Protein AF-A0A7C3G0Z9-F1 (afdb_monomer_lite)

Structure (mmCIF, N/CA/C/O backbone):
data_AF-A0A7C3G0Z9-F1
#
_entry.id   AF-A0A7C3G0Z9-F1
#
loop_
_atom_site.group_PDB
_atom_site.id
_atom_site.type_symbol
_atom_site.label_atom_id
_atom_site.label_alt_id
_atom_site.label_comp_id
_atom_site.label_asym_id
_atom_site.label_entity_id
_atom_site.label_seq_id
_atom_site.pdbx_PDB_ins_code
_atom_site.Cartn_x
_atom_site.Cartn_y
_atom_site.Cartn_z
_atom_site.occupancy
_atom_site.B_iso_or_equiv
_atom_site.auth_seq_id
_atom_site.auth_comp_id
_atom_site.auth_asym_id
_atom_site.auth_atom_id
_atom_site.pdbx_PDB_model_num
ATOM 1 N N . MET A 1 1 ? -13.192 7.414 -25.154 1.00 33.47 1 MET A N 1
ATOM 2 C CA . MET A 1 1 ? -12.491 8.312 -26.107 1.00 33.47 1 MET A CA 1
ATOM 3 C C . MET A 1 1 ? -12.217 9.725 -25.569 1.00 33.47 1 MET A C 1
ATOM 5 O O . MET A 1 1 ? -11.096 10.190 -25.735 1.00 33.47 1 MET A O 1
ATOM 9 N N . ALA A 1 2 ? -13.156 10.404 -24.891 1.00 30.52 2 ALA A N 1
ATOM 10 C CA . ALA A 1 2 ? -12.940 11.770 -24.368 1.00 30.52 2 ALA A CA 1
ATOM 11 C C . ALA A 1 2 ? -11.846 11.893 -23.276 1.00 30.52 2 ALA A C 1
ATOM 13 O O . ALA A 1 2 ? -11.191 12.928 -23.182 1.00 30.52 2 ALA A O 1
ATOM 14 N N . VAL A 1 3 ? -11.600 10.833 -22.493 1.00 36.56 3 VAL A N 1
ATOM 15 C CA . VAL A 1 3 ? -10.540 10.791 -21.460 1.00 36.56 3 VAL A CA 1
ATOM 16 C C . VAL A 1 3 ? -9.137 10.678 -22.079 1.00 36.56 3 VAL A C 1
ATOM 18 O O . VAL A 1 3 ? -8.230 11.382 -21.649 1.00 36.56 3 VAL A O 1
ATOM 21 N N . MET A 1 4 ? -8.967 9.894 -23.154 1.00 38.31 4 MET A N 1
ATOM 22 C CA . MET A 1 4 ? -7.660 9.700 -23.810 1.00 38.31 4 MET A CA 1
ATOM 23 C C . MET A 1 4 ? -7.137 10.973 -24.503 1.00 38.31 4 MET A C 1
ATOM 25 O O . MET A 1 4 ? -5.938 11.245 -24.465 1.00 38.31 4 MET A O 1
ATOM 29 N N . ARG A 1 5 ? -8.028 11.824 -25.045 1.00 36.94 5 ARG A N 1
ATOM 30 C CA . ARG A 1 5 ? -7.634 13.126 -25.625 1.00 36.94 5 ARG A CA 1
ATOM 31 C C . ARG A 1 5 ? -7.107 14.127 -24.586 1.00 36.94 5 ARG A C 1
ATOM 33 O O . ARG A 1 5 ? -6.336 15.006 -24.958 1.00 36.94 5 ARG A O 1
ATOM 40 N N . ARG A 1 6 ? -7.483 14.009 -23.301 1.00 40.88 6 ARG A N 1
ATOM 41 C CA . ARG A 1 6 ? -7.020 14.920 -22.232 1.00 40.88 6 ARG A CA 1
ATOM 42 C C . ARG A 1 6 ? -5.583 14.638 -21.760 1.00 40.88 6 ARG A C 1
ATOM 44 O O . ARG A 1 6 ? -4.964 15.547 -21.220 1.00 40.88 6 ARG A O 1
ATOM 51 N N . GLU A 1 7 ? -5.032 13.443 -22.002 1.00 51.94 7 GLU A N 1
ATOM 52 C CA . GLU A 1 7 ? -3.673 13.054 -21.561 1.00 51.94 7 GLU A CA 1
ATOM 53 C C . GLU A 1 7 ? -2.599 13.091 -22.670 1.00 51.94 7 GLU A C 1
ATOM 55 O O . GLU A 1 7 ? -1.442 12.762 -22.425 1.00 51.94 7 GLU A O 1
ATOM 60 N N . GLY A 1 8 ? -2.929 13.532 -23.889 1.00 57.69 8 GLY A N 1
ATOM 61 C CA . GLY A 1 8 ? -1.955 13.607 -24.991 1.00 57.69 8 GLY A CA 1
ATOM 62 C C . GLY A 1 8 ? -1.687 12.273 -25.704 1.00 57.69 8 GLY A C 1
ATOM 63 O O . GLY A 1 8 ? -0.659 12.142 -26.375 1.00 57.69 8 GLY A O 1
ATOM 64 N N . VAL A 1 9 ? -2.607 11.310 -25.575 1.00 62.59 9 VAL A N 1
ATOM 65 C CA . VAL A 1 9 ? -2.653 10.076 -26.373 1.00 62.59 9 VAL A CA 1
ATOM 66 C C . VAL A 1 9 ? -3.374 10.361 -27.691 1.00 62.59 9 VAL A C 1
ATOM 68 O O . VAL A 1 9 ? -4.482 10.901 -27.699 1.00 62.59 9 VAL A O 1
ATOM 71 N N . TYR A 1 10 ? -2.744 9.997 -28.806 1.00 65.88 10 TYR A N 1
ATOM 72 C CA . TYR A 1 10 ? -3.254 10.250 -30.153 1.00 65.88 10 TYR A CA 1
ATOM 73 C C . TYR A 1 10 ? -4.026 9.066 -30.734 1.00 65.88 10 TYR A C 1
ATOM 75 O O . TYR A 1 10 ? -5.034 9.282 -31.404 1.00 65.88 10 TYR A O 1
ATOM 83 N N . LYS A 1 11 ? -3.554 7.831 -30.508 1.00 83.75 11 LYS A N 1
ATOM 84 C CA . LYS A 1 11 ? -4.123 6.617 -31.120 1.00 83.75 11 LYS A CA 1
ATOM 85 C C . LYS A 1 11 ? -3.729 5.350 -30.355 1.00 83.75 11 LYS A C 1
ATOM 87 O O . LYS A 1 11 ? -2.569 5.234 -29.974 1.00 83.75 11 LYS A O 1
ATOM 92 N N . ASP A 1 12 ? -4.647 4.397 -30.187 1.00 89.06 12 ASP A N 1
ATOM 93 C CA . ASP A 1 12 ? -4.335 3.024 -29.750 1.00 89.06 12 ASP A CA 1
ATOM 94 C C . ASP A 1 12 ? -4.163 2.132 -30.990 1.00 89.06 12 ASP A C 1
ATOM 96 O O . ASP A 1 12 ? -5.085 1.956 -31.787 1.00 89.06 12 ASP A O 1
ATOM 100 N N . LEU A 1 13 ? -2.970 1.565 -31.180 1.00 90.19 13 LEU A N 1
ATOM 101 C CA . LEU A 1 13 ? -2.666 0.692 -32.316 1.00 90.19 13 LEU A CA 1
ATOM 102 C C . LEU A 1 13 ? -3.469 -0.613 -32.287 1.00 90.19 13 LEU A C 1
ATOM 104 O O . LEU A 1 13 ? -3.697 -1.214 -33.337 1.00 90.19 13 LEU A O 1
ATOM 108 N N . LEU A 1 14 ? -3.940 -1.044 -31.114 1.00 91.38 14 LEU A N 1
ATOM 109 C CA . LEU A 1 14 ? -4.750 -2.254 -30.971 1.00 91.38 14 LEU A CA 1
ATOM 110 C C . LEU A 1 14 ? -6.199 -2.075 -31.450 1.00 91.38 14 LEU A C 1
ATOM 112 O O . LEU A 1 14 ? -6.942 -3.056 -31.483 1.00 91.38 14 LEU A O 1
ATOM 116 N N . GLU A 1 15 ? -6.610 -0.870 -31.851 1.00 88.94 15 GLU A N 1
ATOM 117 C CA . GLU A 1 15 ? -7.882 -0.648 -32.553 1.00 88.94 15 GLU A CA 1
ATOM 118 C C . GLU A 1 15 ? -7.826 -1.135 -34.015 1.00 88.94 15 GLU A C 1
ATOM 120 O O . GLU A 1 15 ? -8.856 -1.457 -34.605 1.00 88.94 15 GLU A O 1
ATOM 125 N N . LEU A 1 16 ? -6.628 -1.268 -34.600 1.00 91.06 16 LEU A N 1
ATOM 126 C CA . LEU A 1 16 ? -6.448 -1.820 -35.943 1.00 91.06 16 LEU A CA 1
ATOM 127 C C . LEU A 1 16 ? -6.606 -3.348 -35.906 1.00 91.06 16 LEU A C 1
ATOM 129 O O . LEU A 1 16 ? -5.749 -4.064 -35.388 1.00 91.06 16 LEU A O 1
ATOM 133 N N . GLY A 1 17 ? -7.691 -3.874 -36.482 1.00 89.62 17 GLY A N 1
ATOM 134 C CA . GLY A 1 17 ? -8.054 -5.295 -36.368 1.00 89.62 17 GLY A CA 1
ATOM 135 C C . GLY A 1 17 ? -6.995 -6.291 -36.867 1.00 89.62 17 GLY A C 1
ATOM 136 O O . GLY A 1 17 ? -6.846 -7.370 -36.293 1.00 89.62 17 GLY A O 1
ATOM 137 N N . TRP A 1 18 ? -6.223 -5.955 -37.906 1.00 93.75 18 TRP A N 1
ATOM 138 C CA . TRP A 1 18 ? -5.106 -6.791 -38.373 1.00 93.75 18 TRP A CA 1
ATOM 139 C C . TRP A 1 18 ? -3.938 -6.792 -37.373 1.00 93.75 18 TRP A C 1
ATOM 141 O O . TRP A 1 18 ? -3.420 -7.853 -37.029 1.00 93.75 18 TRP A O 1
ATOM 151 N N . PHE A 1 19 ? -3.590 -5.623 -36.829 1.00 92.12 19 PHE A N 1
ATOM 152 C CA . PHE A 1 19 ? -2.490 -5.470 -35.881 1.00 92.12 19 PHE A CA 1
ATOM 153 C C . PHE A 1 19 ? -2.825 -6.104 -34.530 1.00 92.12 19 PHE A C 1
ATOM 155 O O . PHE A 1 19 ? -1.998 -6.794 -33.945 1.00 92.12 19 PHE A O 1
ATOM 162 N N . LYS A 1 20 ? -4.069 -5.964 -34.059 1.00 92.38 20 LYS A N 1
ATOM 163 C CA . LYS A 1 20 ? -4.558 -6.638 -32.850 1.00 92.38 20 LYS A CA 1
ATOM 164 C C . LYS A 1 20 ? -4.464 -8.160 -32.968 1.00 92.38 20 LYS A C 1
ATOM 166 O O . LYS A 1 20 ? -4.057 -8.816 -32.010 1.00 92.38 20 LYS A O 1
ATOM 171 N N . ARG A 1 21 ? -4.832 -8.723 -34.130 1.00 93.00 21 ARG A N 1
ATOM 172 C CA . ARG A 1 21 ? -4.700 -10.165 -34.408 1.00 93.00 21 ARG A CA 1
ATOM 173 C C . ARG A 1 21 ? -3.238 -10.602 -34.348 1.00 93.00 21 ARG A C 1
ATOM 175 O O . ARG A 1 21 ? -2.941 -11.578 -33.665 1.00 93.00 21 ARG A O 1
ATOM 182 N N . LEU A 1 22 ? -2.338 -9.837 -34.966 1.00 92.56 22 LEU A N 1
ATOM 183 C CA . LEU A 1 22 ? -0.899 -10.089 -34.918 1.00 92.56 22 LEU A CA 1
ATOM 184 C C . LEU A 1 22 ? -0.343 -10.001 -33.485 1.00 92.56 22 LEU A C 1
ATOM 186 O O . LEU A 1 22 ? 0.297 -10.936 -33.019 1.00 92.56 22 LEU A O 1
ATOM 190 N N . ALA A 1 23 ? -0.652 -8.935 -32.742 1.00 91.19 23 ALA A N 1
ATOM 191 C CA . ALA A 1 23 ? -0.193 -8.716 -31.366 1.00 91.19 23 ALA A CA 1
ATOM 192 C C . ALA A 1 23 ? -0.679 -9.795 -30.378 1.00 91.19 23 ALA A C 1
ATOM 194 O O . ALA A 1 23 ? 0.005 -10.100 -29.398 1.00 91.19 23 ALA A O 1
ATOM 195 N N . LYS A 1 24 ? -1.859 -10.380 -30.626 1.00 90.75 24 LYS A N 1
ATOM 196 C CA . LYS A 1 24 ? -2.415 -11.486 -29.830 1.00 90.75 24 LYS A CA 1
ATOM 197 C C . LYS A 1 24 ? -1.929 -12.865 -30.272 1.00 90.75 24 LYS A C 1
ATOM 199 O O . LYS A 1 24 ? -2.145 -13.834 -29.541 1.00 90.75 24 LYS A O 1
ATOM 204 N N . TRP A 1 25 ? -1.283 -12.979 -31.430 1.00 91.12 25 TRP A N 1
ATOM 205 C CA . TRP A 1 25 ? -0.757 -14.252 -31.899 1.00 91.12 25 TRP A CA 1
ATOM 206 C C . TRP A 1 25 ? 0.378 -14.724 -30.983 1.00 91.12 25 TRP A C 1
ATOM 208 O O . TRP A 1 25 ? 1.368 -14.024 -30.763 1.00 91.12 25 TRP A O 1
ATOM 218 N N . ARG A 1 26 ? 0.234 -15.933 -30.426 1.00 84.69 26 ARG A N 1
ATOM 219 C CA . ARG A 1 26 ? 1.215 -16.513 -29.491 1.00 84.69 26 ARG A CA 1
ATOM 220 C C . ARG A 1 26 ? 2.595 -16.669 -30.121 1.00 84.69 26 ARG A C 1
ATOM 222 O O . ARG A 1 26 ? 3.593 -16.398 -29.459 1.00 84.69 26 ARG A O 1
ATOM 229 N N . GLY A 1 27 ? 2.626 -17.046 -31.398 1.00 87.38 27 GLY A N 1
ATOM 230 C CA . GLY A 1 27 ? 3.857 -17.234 -32.154 1.00 87.38 27 GLY A CA 1
ATOM 231 C C . GLY A 1 27 ? 4.624 -15.943 -32.425 1.00 87.38 27 GLY A C 1
ATOM 232 O O . GLY A 1 27 ? 5.803 -16.037 -32.719 1.00 87.38 27 GLY A O 1
ATOM 233 N N . LEU A 1 28 ? 4.030 -14.749 -32.257 1.00 89.62 28 LEU A N 1
ATOM 234 C CA . LEU A 1 28 ? 4.650 -13.488 -32.688 1.00 89.62 28 LEU A CA 1
ATOM 235 C C . LEU A 1 28 ? 6.059 -13.301 -32.121 1.00 89.62 28 LEU A C 1
ATOM 237 O O . LEU A 1 28 ? 7.006 -13.076 -32.865 1.00 89.62 28 LEU A O 1
ATOM 241 N N . GLN A 1 29 ? 6.192 -13.401 -30.797 1.00 88.75 29 GLN A N 1
ATOM 242 C CA . GLN A 1 29 ? 7.486 -13.206 -30.149 1.00 88.75 29 GLN A CA 1
ATOM 243 C C . GLN A 1 29 ? 8.467 -14.320 -30.520 1.00 88.75 29 GLN A C 1
ATOM 245 O O . GLN A 1 29 ? 9.613 -14.027 -30.832 1.00 88.75 29 GLN A O 1
ATOM 250 N N . PHE A 1 30 ? 8.007 -15.572 -30.530 1.00 89.25 30 PHE A N 1
ATOM 251 C CA . PHE A 1 30 ? 8.832 -16.714 -30.910 1.00 89.25 30 PHE A CA 1
ATOM 252 C C . PHE A 1 30 ? 9.371 -16.571 -32.337 1.00 89.25 30 PHE A C 1
ATOM 254 O O . PHE A 1 30 ? 10.570 -16.682 -32.539 1.00 89.25 30 PHE A O 1
ATOM 261 N N . THR A 1 31 ? 8.518 -16.256 -33.313 1.00 90.88 31 THR A N 1
ATOM 262 C CA . THR A 1 31 ? 8.907 -16.085 -34.718 1.00 90.88 31 THR A CA 1
ATOM 263 C C . THR A 1 31 ? 9.931 -14.970 -34.880 1.00 90.88 31 THR A C 1
ATOM 265 O O . THR A 1 31 ? 10.952 -15.179 -35.526 1.00 90.88 31 THR A O 1
ATOM 268 N N . LEU A 1 32 ? 9.710 -13.816 -34.244 1.00 91.25 32 LEU A N 1
ATOM 269 C CA . LEU A 1 32 ? 10.678 -12.719 -34.273 1.00 91.25 32 LEU A CA 1
ATOM 270 C C . LEU A 1 32 ? 12.015 -13.120 -33.630 1.00 91.25 32 LEU A C 1
ATOM 272 O O . LEU A 1 32 ? 13.072 -12.819 -34.173 1.00 91.25 32 LEU A O 1
ATOM 276 N N . GLN A 1 33 ? 11.980 -13.836 -32.506 1.00 91.75 33 GLN A N 1
ATOM 277 C CA . GLN A 1 33 ? 13.180 -14.311 -31.818 1.00 91.75 33 GLN A CA 1
ATOM 278 C C . GLN A 1 33 ? 13.929 -15.402 -32.590 1.00 91.75 33 GLN A C 1
ATOM 280 O O . GLN A 1 33 ? 15.152 -15.408 -32.560 1.00 91.75 33 GLN A O 1
ATOM 285 N N . VAL A 1 34 ? 13.235 -16.303 -33.292 1.00 92.38 34 VAL A N 1
ATOM 286 C CA . VAL A 1 34 ? 13.860 -17.314 -34.163 1.00 92.38 34 VAL A CA 1
ATOM 287 C C . VAL A 1 34 ? 14.566 -16.648 -35.333 1.00 92.38 34 VAL A C 1
ATOM 289 O O . VAL A 1 34 ? 15.699 -17.010 -35.623 1.00 92.38 34 VAL A O 1
ATOM 292 N N . ILE A 1 35 ? 13.943 -15.646 -35.961 1.00 92.38 35 ILE A N 1
ATOM 293 C CA . ILE A 1 35 ? 14.597 -14.849 -37.008 1.00 92.38 35 ILE A CA 1
ATOM 294 C C . ILE A 1 35 ? 15.851 -14.175 -36.436 1.00 92.38 35 ILE A C 1
ATOM 296 O O . ILE A 1 35 ? 16.926 -14.281 -37.019 1.00 92.38 35 ILE A O 1
ATOM 300 N N . GLY A 1 36 ? 15.736 -13.553 -35.258 1.00 91.38 36 GLY A N 1
ATOM 301 C CA . GLY A 1 36 ? 16.873 -12.947 -34.565 1.00 91.38 36 GLY A CA 1
ATOM 302 C C . GLY A 1 36 ? 17.979 -13.948 -34.210 1.00 91.38 36 GLY A C 1
ATOM 303 O O . GLY A 1 36 ? 19.152 -13.615 -34.319 1.00 91.38 36 GLY A O 1
ATOM 304 N N . LEU A 1 37 ? 17.631 -15.174 -33.812 1.00 92.12 37 LEU A N 1
ATOM 305 C CA . LEU A 1 37 ? 18.580 -16.244 -33.492 1.00 92.12 37 LEU A CA 1
ATOM 306 C C . LEU A 1 37 ? 19.255 -16.832 -34.727 1.00 92.12 37 LEU A C 1
ATOM 308 O O . LEU A 1 37 ? 20.447 -17.109 -34.674 1.00 92.12 37 LEU A O 1
ATOM 312 N N . ALA A 1 38 ? 18.521 -17.015 -35.824 1.00 92.50 38 ALA A N 1
ATOM 313 C CA . ALA A 1 38 ? 19.098 -17.441 -37.095 1.00 92.50 38 ALA A CA 1
ATOM 314 C C . ALA A 1 38 ? 20.114 -16.403 -37.575 1.00 92.50 38 ALA A C 1
ATOM 316 O O . ALA A 1 38 ? 21.248 -16.744 -37.899 1.00 92.50 38 ALA A O 1
ATOM 317 N N . PHE A 1 39 ? 19.736 -15.125 -37.507 1.00 90.75 39 PHE A N 1
ATOM 318 C CA . PHE A 1 39 ? 20.624 -14.019 -37.825 1.00 90.75 39 PHE A CA 1
ATOM 319 C C . PHE A 1 39 ? 21.845 -13.962 -36.887 1.00 90.75 39 PHE A C 1
ATOM 321 O O . PHE A 1 39 ? 22.976 -13.801 -37.336 1.00 90.75 39 PHE A O 1
ATOM 328 N N . PHE A 1 40 ? 21.643 -14.180 -35.585 1.00 92.38 40 PHE A N 1
ATOM 329 C CA . PHE A 1 40 ? 22.735 -14.311 -34.619 1.00 92.38 40 PHE A CA 1
ATOM 330 C C . PHE A 1 40 ? 23.670 -15.480 -34.963 1.00 92.38 40 PHE A C 1
ATOM 332 O O . PHE A 1 40 ? 24.881 -15.321 -34.901 1.00 92.38 40 PHE A O 1
ATOM 339 N N . GLY A 1 41 ? 23.134 -16.626 -35.390 1.00 93.69 41 GLY A N 1
ATOM 340 C CA . GLY A 1 41 ? 23.924 -17.763 -35.864 1.00 93.69 41 GLY A CA 1
ATOM 341 C C . GLY A 1 41 ? 24.783 -17.425 -37.083 1.00 93.69 41 GLY A C 1
ATOM 342 O O . GLY A 1 41 ? 25.943 -17.825 -37.124 1.00 93.69 41 GLY A O 1
ATOM 343 N N . VAL A 1 42 ? 24.256 -16.633 -38.025 1.00 91.88 42 VAL A N 1
ATOM 344 C CA . VAL A 1 42 ? 25.026 -16.121 -39.173 1.00 91.88 42 VAL A CA 1
ATOM 345 C C . VAL A 1 42 ? 26.172 -15.224 -38.708 1.00 91.88 42 VAL A C 1
ATOM 347 O O . VAL A 1 42 ? 27.287 -15.412 -39.179 1.00 91.88 42 VAL A O 1
ATOM 350 N N . ILE A 1 43 ? 25.944 -14.319 -37.747 1.00 91.56 43 ILE A N 1
ATOM 351 C CA . ILE A 1 43 ? 27.016 -13.484 -37.169 1.00 91.56 43 ILE A CA 1
ATOM 352 C C . ILE A 1 43 ? 28.112 -14.354 -36.542 1.00 91.56 43 ILE A C 1
ATOM 354 O O . ILE A 1 43 ? 29.292 -14.113 -36.780 1.00 91.56 43 ILE A O 1
ATOM 358 N N . ILE A 1 44 ? 27.736 -15.362 -35.748 1.00 94.44 44 ILE A N 1
ATOM 359 C CA . ILE A 1 44 ? 28.699 -16.250 -35.081 1.00 94.44 44 ILE A CA 1
ATOM 360 C C . ILE A 1 44 ? 29.503 -17.049 -36.107 1.00 94.44 44 ILE A C 1
ATOM 362 O O . ILE A 1 44 ? 30.721 -17.144 -35.994 1.00 94.44 44 ILE A O 1
ATOM 366 N N . TYR A 1 45 ? 28.832 -17.602 -37.117 1.00 94.69 45 TYR A N 1
ATOM 367 C CA . TYR A 1 45 ? 29.496 -18.355 -38.172 1.00 94.69 45 TYR A CA 1
ATOM 368 C C . TYR A 1 45 ? 30.440 -17.463 -38.985 1.00 94.69 45 TYR A C 1
ATOM 370 O O . TYR A 1 45 ? 31.606 -17.808 -39.150 1.00 94.69 45 TYR A O 1
ATOM 378 N N . ALA A 1 46 ? 29.972 -16.293 -39.425 1.00 92.38 46 ALA A N 1
ATOM 379 C CA . ALA A 1 46 ? 30.790 -15.337 -40.161 1.00 92.38 46 ALA A CA 1
ATOM 380 C C . ALA A 1 46 ? 31.996 -14.870 -39.338 1.00 92.38 46 ALA A C 1
ATOM 382 O O . ALA A 1 46 ? 33.095 -14.792 -39.869 1.00 92.38 46 ALA A O 1
ATOM 383 N N . GLY A 1 47 ? 31.835 -14.613 -38.039 1.00 91.62 47 GLY A N 1
ATOM 384 C CA . GLY A 1 47 ? 32.944 -14.164 -37.199 1.00 91.62 47 GLY A CA 1
ATOM 385 C C . GLY A 1 47 ? 34.001 -15.232 -36.894 1.00 91.62 47 GLY A C 1
ATOM 386 O O . GLY A 1 47 ? 35.142 -14.873 -36.626 1.00 91.62 47 GLY A O 1
ATOM 387 N N . LEU A 1 48 ? 33.649 -16.525 -36.939 1.00 92.56 48 LEU A N 1
ATOM 388 C CA . LEU A 1 48 ? 34.587 -17.636 -36.704 1.00 92.56 48 LEU A CA 1
ATOM 389 C C . LEU A 1 48 ? 35.216 -18.192 -37.984 1.00 92.56 48 LEU A C 1
ATOM 391 O O . LEU A 1 48 ? 36.354 -18.652 -37.948 1.00 92.56 48 LEU A O 1
ATOM 395 N N . PHE A 1 49 ? 34.460 -18.209 -39.081 1.00 91.69 49 PHE A N 1
ATOM 396 C CA . PHE A 1 49 ? 34.835 -18.907 -40.316 1.00 91.69 49 PHE A CA 1
ATOM 397 C C . PHE A 1 49 ? 34.903 -17.997 -41.546 1.00 91.69 49 PHE A C 1
ATOM 399 O O . PHE A 1 49 ? 35.337 -18.456 -42.599 1.00 91.69 49 PHE A O 1
ATOM 406 N N . GLY A 1 50 ? 34.449 -16.747 -41.437 1.00 89.00 50 GLY A N 1
ATOM 407 C CA . GLY A 1 50 ? 34.533 -15.762 -42.511 1.00 89.00 50 GLY A CA 1
ATOM 408 C C . GLY A 1 50 ? 35.857 -14.996 -42.519 1.00 89.00 50 GLY A C 1
ATOM 409 O O . GLY A 1 50 ? 36.807 -15.345 -41.818 1.00 89.00 50 GLY A O 1
ATOM 410 N N . THR A 1 51 ? 35.914 -13.917 -43.303 1.00 88.56 51 THR A N 1
ATOM 411 C CA . THR A 1 51 ? 37.099 -13.043 -43.384 1.00 88.56 51 THR A CA 1
ATOM 412 C C . THR A 1 51 ? 37.501 -12.488 -42.006 1.00 88.56 51 THR A C 1
ATOM 414 O O . THR A 1 51 ? 36.631 -12.054 -41.244 1.00 88.56 51 THR A O 1
ATOM 417 N N . PRO A 1 52 ? 38.804 -12.467 -41.660 1.00 87.38 52 PRO A N 1
ATOM 418 C CA . PRO A 1 52 ? 39.284 -11.918 -40.391 1.00 87.38 52 PRO A CA 1
ATOM 419 C C . PRO A 1 52 ? 39.233 -10.383 -40.343 1.00 87.38 52 PRO A C 1
ATOM 421 O O . PRO A 1 52 ? 39.446 -9.795 -39.283 1.00 87.38 52 PRO A O 1
ATOM 424 N N . VAL A 1 53 ? 38.961 -9.722 -41.472 1.00 86.25 53 VAL A N 1
ATOM 425 C CA . VAL A 1 53 ? 38.899 -8.263 -41.574 1.00 86.25 53 VAL A CA 1
ATOM 426 C C . VAL A 1 53 ? 37.502 -7.786 -41.178 1.00 86.25 53 VAL A C 1
ATOM 428 O O . VAL A 1 53 ? 36.524 -8.065 -41.867 1.00 86.25 53 VAL A O 1
ATOM 431 N N . GLY A 1 54 ? 37.389 -7.038 -40.076 1.00 82.50 54 GLY A N 1
ATOM 432 C CA . GLY A 1 54 ? 36.095 -6.587 -39.544 1.00 82.50 54 GLY A CA 1
ATOM 433 C C . GLY A 1 54 ? 35.217 -5.810 -40.534 1.00 82.50 54 GLY A C 1
ATOM 434 O O . GLY A 1 54 ? 34.001 -5.983 -40.520 1.00 82.50 54 GLY A O 1
ATOM 435 N N . GLY A 1 55 ? 35.818 -5.001 -41.414 1.00 83.31 55 GLY A N 1
ATOM 436 C CA . GLY A 1 55 ? 35.095 -4.233 -42.435 1.00 83.31 55 GLY A CA 1
ATOM 437 C C . GLY A 1 55 ? 34.455 -5.097 -43.526 1.00 83.31 55 GLY A C 1
ATOM 438 O O . GLY A 1 55 ? 33.379 -4.764 -44.007 1.00 83.31 55 GLY A O 1
ATOM 439 N N . GLU A 1 56 ? 35.061 -6.233 -43.860 1.00 85.19 56 GLU A N 1
ATOM 440 C CA . GLU A 1 56 ? 34.581 -7.172 -44.888 1.00 85.19 56 GLU A CA 1
ATOM 441 C C . GLU A 1 56 ? 33.730 -8.303 -44.282 1.00 85.19 56 GLU A C 1
ATOM 443 O O . GLU A 1 56 ? 33.045 -9.048 -44.979 1.00 85.19 56 GLU A O 1
ATOM 448 N N . ASN A 1 57 ? 33.758 -8.452 -42.956 1.00 89.94 57 ASN A N 1
ATOM 449 C CA . ASN A 1 57 ? 33.039 -9.504 -42.260 1.00 89.94 57 ASN A CA 1
ATOM 450 C C . ASN A 1 57 ? 31.598 -9.083 -41.966 1.00 89.94 57 ASN A C 1
ATOM 452 O O . ASN A 1 57 ? 31.350 -8.255 -41.088 1.00 89.94 57 ASN A O 1
ATOM 456 N N . VAL A 1 58 ? 30.623 -9.732 -42.610 1.00 90.25 58 VAL A N 1
ATOM 457 C CA . VAL A 1 58 ? 29.196 -9.417 -42.421 1.00 90.25 58 VAL A CA 1
ATOM 458 C C . VAL A 1 58 ? 28.754 -9.461 -40.948 1.00 90.25 58 VAL A C 1
ATOM 460 O O . VAL A 1 58 ? 27.879 -8.692 -40.548 1.00 90.25 58 VAL A O 1
ATOM 463 N N . GLY A 1 59 ? 29.366 -10.317 -40.121 1.00 90.12 59 GLY A N 1
ATOM 464 C CA . GLY A 1 59 ? 29.075 -10.429 -38.694 1.00 90.12 59 GLY A CA 1
ATOM 465 C C . GLY A 1 59 ? 29.498 -9.187 -37.908 1.00 90.12 59 GLY A C 1
ATOM 466 O O . GLY A 1 59 ? 28.696 -8.643 -37.140 1.00 90.12 59 GLY A O 1
ATOM 467 N N . SER A 1 60 ? 30.722 -8.706 -38.133 1.00 89.81 60 SER A N 1
ATOM 468 C CA . SER A 1 60 ? 31.238 -7.475 -37.519 1.00 89.81 60 SER A CA 1
ATOM 469 C C . SER A 1 60 ? 30.542 -6.230 -38.059 1.00 89.81 60 SER A C 1
ATOM 471 O O . SER A 1 60 ? 30.011 -5.450 -37.266 1.00 89.81 60 SER A O 1
ATOM 473 N N . THR A 1 61 ? 30.463 -6.078 -39.387 1.00 89.81 61 THR A N 1
ATOM 474 C CA . THR A 1 61 ? 29.794 -4.951 -40.057 1.00 89.81 61 THR A CA 1
ATOM 475 C C . THR A 1 61 ? 28.350 -4.828 -39.585 1.00 89.81 61 THR A C 1
ATOM 477 O O . THR A 1 61 ? 27.911 -3.751 -39.184 1.00 89.81 61 THR A O 1
ATOM 480 N N . PHE A 1 62 ? 27.594 -5.931 -39.550 1.00 90.44 62 PHE A N 1
ATOM 481 C CA . PHE A 1 62 ? 26.223 -5.861 -39.068 1.00 90.44 62 PHE A CA 1
ATOM 482 C C . PHE A 1 62 ? 26.161 -5.516 -37.582 1.00 90.44 62 PHE A C 1
ATOM 484 O O . PHE A 1 62 ? 25.349 -4.680 -37.202 1.00 90.44 62 PHE A O 1
ATOM 491 N N . THR A 1 63 ? 26.979 -6.135 -36.728 1.00 90.12 63 THR A N 1
ATOM 492 C CA . THR A 1 63 ? 26.911 -5.910 -35.275 1.00 90.12 63 THR A CA 1
ATOM 493 C C . THR A 1 63 ? 27.220 -4.456 -34.917 1.00 90.12 63 THR A C 1
ATOM 495 O O . THR A 1 63 ? 26.454 -3.832 -34.181 1.00 90.12 63 THR A O 1
ATOM 498 N N . TRP A 1 64 ? 28.295 -3.897 -35.468 1.00 88.94 64 TRP A N 1
ATOM 499 C CA . TRP A 1 64 ? 28.828 -2.604 -35.038 1.00 88.94 64 TRP A CA 1
ATOM 500 C C . TRP A 1 64 ? 28.401 -1.424 -35.918 1.00 88.94 64 TRP A C 1
ATOM 502 O O . TRP A 1 64 ? 28.193 -0.338 -35.388 1.00 88.94 64 TRP A O 1
ATOM 512 N N . LEU A 1 65 ? 28.172 -1.619 -37.223 1.00 87.94 65 LEU A N 1
ATOM 513 C CA . LEU A 1 65 ? 27.802 -0.521 -38.134 1.00 87.94 65 LEU A CA 1
ATOM 514 C C . LEU A 1 65 ? 26.297 -0.426 -38.393 1.00 87.94 65 LEU A C 1
ATOM 516 O O . LEU A 1 65 ? 25.774 0.669 -38.592 1.00 87.94 65 LEU A O 1
ATOM 520 N N . ILE A 1 66 ? 25.572 -1.548 -38.355 1.00 89.56 66 ILE A N 1
ATOM 521 C CA . ILE A 1 66 ? 24.126 -1.575 -38.638 1.00 89.56 66 ILE A CA 1
ATOM 522 C C . ILE A 1 66 ? 23.305 -1.697 -37.353 1.00 89.56 66 ILE A C 1
ATOM 524 O O . ILE A 1 66 ? 22.431 -0.883 -37.067 1.00 89.56 66 ILE A O 1
ATOM 528 N N . TRP A 1 67 ? 23.552 -2.725 -36.552 1.00 89.06 67 TRP A N 1
ATOM 529 C CA . TRP A 1 67 ? 22.753 -3.032 -35.375 1.00 89.06 67 TRP A CA 1
ATOM 530 C C . TRP A 1 67 ? 22.979 -2.013 -34.262 1.00 89.06 67 TRP A C 1
ATOM 532 O O . TRP A 1 67 ? 22.013 -1.409 -33.791 1.00 89.06 67 TRP A O 1
ATOM 542 N N . TRP A 1 68 ? 24.236 -1.780 -33.873 1.00 87.62 68 TRP A N 1
ATOM 543 C CA . TRP A 1 68 ? 24.590 -0.811 -32.834 1.00 87.62 68 TRP A CA 1
ATOM 544 C C . TRP A 1 68 ? 24.058 0.599 -33.133 1.00 87.62 68 TRP A C 1
ATOM 546 O O . TRP A 1 68 ? 23.525 1.260 -32.241 1.00 87.62 68 TRP A O 1
ATOM 556 N N . THR A 1 69 ? 24.091 1.018 -34.400 1.00 86.75 69 THR A N 1
ATOM 557 C CA . THR A 1 69 ? 23.625 2.339 -34.852 1.00 86.75 69 THR A CA 1
ATOM 558 C C . THR A 1 69 ? 22.094 2.434 -34.954 1.00 86.75 69 THR A C 1
ATOM 560 O O . THR A 1 69 ? 21.508 3.474 -34.636 1.00 86.75 69 THR A O 1
ATOM 563 N N . LEU A 1 70 ? 21.402 1.349 -35.327 1.00 87.00 70 LEU A N 1
ATOM 564 C CA . LEU A 1 70 ? 19.934 1.296 -35.379 1.00 87.00 70 LEU A CA 1
ATOM 565 C C . LEU A 1 70 ? 19.290 1.140 -33.997 1.00 87.00 70 LEU A C 1
ATOM 567 O O . LEU A 1 70 ? 18.125 1.506 -33.808 1.00 87.00 70 LEU A O 1
ATOM 571 N N . ILE A 1 71 ? 20.015 0.622 -33.006 1.00 84.50 71 ILE A N 1
ATOM 572 C CA . ILE A 1 71 ? 19.522 0.453 -31.637 1.00 84.50 71 ILE A CA 1
ATOM 573 C C . ILE A 1 71 ? 18.986 1.787 -31.058 1.00 84.50 71 ILE A C 1
ATOM 575 O O . ILE A 1 71 ? 17.808 1.822 -30.691 1.00 84.50 71 ILE A O 1
ATOM 579 N N . PRO A 1 72 ? 19.732 2.912 -31.024 1.00 82.94 72 PRO A N 1
ATOM 580 C CA . PRO A 1 72 ? 19.195 4.204 -30.587 1.00 82.94 72 PRO A CA 1
ATOM 581 C C . PRO A 1 72 ? 17.974 4.669 -31.392 1.00 82.94 72 PRO A C 1
ATOM 583 O O . PRO A 1 72 ? 16.990 5.103 -30.797 1.00 82.94 72 PRO A O 1
ATOM 586 N N . VAL A 1 73 ? 17.985 4.525 -32.722 1.00 83.81 73 VAL A N 1
ATOM 587 C CA . VAL A 1 73 ? 16.873 4.942 -33.602 1.00 83.81 73 VAL A CA 1
ATOM 588 C C . VAL A 1 73 ? 15.592 4.175 -33.270 1.00 83.81 73 VAL A C 1
ATOM 590 O O . VAL A 1 73 ? 14.530 4.763 -33.044 1.00 83.81 73 VAL A O 1
ATOM 593 N N . THR A 1 74 ? 15.692 2.849 -33.173 1.00 82.81 74 THR A N 1
ATOM 594 C CA . THR A 1 74 ? 14.555 1.984 -32.842 1.00 82.81 74 THR A CA 1
ATOM 595 C C . THR A 1 74 ? 14.011 2.276 -31.447 1.00 82.81 74 THR A C 1
ATOM 597 O O . THR A 1 74 ? 12.798 2.195 -31.245 1.00 82.81 74 THR A O 1
ATOM 600 N N . MET A 1 75 ? 14.856 2.697 -30.499 1.00 84.31 75 MET A N 1
ATOM 601 C CA . MET A 1 75 ? 14.394 3.086 -29.169 1.00 84.31 75 MET A CA 1
ATOM 602 C C . MET A 1 75 ? 13.530 4.340 -29.157 1.00 84.31 75 MET A C 1
ATOM 604 O O . MET A 1 75 ? 12.573 4.422 -28.383 1.00 84.31 75 MET A O 1
ATOM 608 N N . LEU A 1 76 ? 13.853 5.316 -30.003 1.00 80.75 76 LEU A N 1
ATOM 609 C CA . LEU A 1 76 ? 13.106 6.570 -30.083 1.00 80.75 76 LEU A CA 1
ATOM 610 C C . LEU A 1 76 ? 11.737 6.379 -30.704 1.00 80.75 76 LEU A C 1
ATOM 612 O O . LEU A 1 76 ? 10.803 7.074 -30.323 1.00 80.75 76 LEU A O 1
ATOM 616 N N . VAL A 1 77 ? 11.610 5.435 -31.633 1.00 82.62 77 VAL A N 1
ATOM 617 C CA . VAL A 1 77 ? 10.353 5.179 -32.339 1.00 82.62 77 VAL A CA 1
ATOM 618 C C . VAL A 1 77 ? 9.509 4.149 -31.594 1.00 82.62 77 VAL A C 1
ATOM 620 O O . VAL A 1 77 ? 8.326 4.373 -31.345 1.00 82.62 77 VAL A O 1
ATOM 623 N N . ALA A 1 78 ? 10.117 3.034 -31.193 1.00 82.06 78 ALA A N 1
ATOM 624 C CA . ALA A 1 78 ? 9.432 1.849 -30.689 1.00 82.06 78 ALA A CA 1
ATOM 625 C C . ALA A 1 78 ? 9.756 1.529 -29.219 1.00 82.06 78 ALA A C 1
ATOM 627 O O . ALA A 1 78 ? 9.542 0.400 -28.784 1.00 82.06 78 ALA A O 1
ATOM 628 N N . ALA A 1 79 ? 10.259 2.490 -28.435 1.00 84.75 79 ALA A N 1
ATOM 629 C CA . ALA A 1 79 ? 10.619 2.305 -27.024 1.00 84.75 79 ALA A CA 1
ATOM 630 C C . ALA A 1 79 ? 11.557 1.096 -26.823 1.00 84.75 79 ALA A C 1
ATOM 632 O O . ALA A 1 79 ? 12.603 1.005 -27.445 1.00 84.75 79 ALA A O 1
ATOM 633 N N . ARG A 1 80 ? 11.226 0.118 -25.975 1.00 86.31 80 ARG A N 1
ATOM 634 C CA . ARG A 1 80 ? 12.073 -1.080 -25.794 1.00 86.31 80 ARG A CA 1
ATOM 635 C C . ARG A 1 80 ? 11.765 -2.193 -26.809 1.00 86.31 80 ARG A C 1
ATOM 637 O O . ARG A 1 80 ? 11.916 -3.365 -26.481 1.00 86.31 80 ARG A O 1
ATOM 644 N N . GLY A 1 81 ? 11.306 -1.844 -28.014 1.00 83.06 81 GLY A N 1
ATOM 645 C CA . GLY A 1 81 ? 10.817 -2.786 -29.029 1.00 83.06 81 GLY A CA 1
ATOM 646 C C . GLY A 1 81 ? 11.850 -3.837 -29.435 1.00 83.06 81 GLY A C 1
ATOM 647 O O . GLY A 1 81 ? 11.497 -4.996 -29.619 1.00 83.06 81 GLY A O 1
ATOM 648 N N . TRP A 1 82 ? 13.139 -3.481 -29.441 1.00 85.25 82 TRP A N 1
ATOM 649 C CA . TRP A 1 82 ? 14.238 -4.430 -29.657 1.00 85.25 82 TRP A CA 1
ATOM 650 C C . TRP A 1 82 ? 14.200 -5.631 -28.695 1.00 85.25 82 TRP A C 1
ATOM 652 O O . TRP A 1 82 ? 14.491 -6.764 -29.074 1.00 85.25 82 TRP A O 1
ATOM 662 N N . CYS A 1 83 ? 13.769 -5.424 -27.447 1.00 87.50 83 CYS A N 1
ATOM 663 C CA . CYS A 1 83 ? 13.679 -6.494 -26.455 1.00 87.50 83 CYS A CA 1
ATOM 664 C C . CYS A 1 83 ? 12.639 -7.579 -26.811 1.00 87.50 83 CYS A C 1
ATOM 666 O O . CYS A 1 83 ? 12.652 -8.650 -26.196 1.00 87.50 83 CYS A O 1
ATOM 668 N N . LEU A 1 84 ? 11.757 -7.323 -27.787 1.00 87.31 84 LEU A N 1
ATOM 669 C CA . LEU A 1 84 ? 10.844 -8.314 -28.360 1.00 87.31 84 LEU A CA 1
ATOM 670 C C . LEU A 1 84 ? 11.578 -9.315 -29.269 1.00 87.31 84 LEU A C 1
ATOM 672 O O . LEU A 1 84 ? 11.203 -10.483 -29.273 1.00 87.31 84 LEU A O 1
ATOM 676 N N . VAL A 1 85 ? 12.617 -8.865 -29.982 1.00 88.94 85 VAL A N 1
ATOM 677 C CA . VAL A 1 85 ? 13.372 -9.623 -31.007 1.00 88.94 85 VAL A CA 1
ATOM 678 C C . VAL A 1 85 ? 14.721 -10.137 -30.477 1.00 88.94 85 VAL A C 1
ATOM 680 O O . VAL A 1 85 ? 15.364 -10.966 -31.106 1.00 88.94 85 VAL A O 1
ATOM 683 N N . CYS A 1 86 ? 15.150 -9.673 -29.298 1.00 88.75 86 CYS A N 1
ATOM 684 C CA . CYS A 1 86 ? 16.461 -9.970 -28.720 1.00 88.75 86 CYS A CA 1
ATOM 685 C C . CYS A 1 86 ? 16.810 -11.481 -28.725 1.00 88.75 86 CYS A C 1
ATOM 687 O O . CYS A 1 86 ? 16.112 -12.261 -28.060 1.00 88.75 86 CYS A O 1
ATOM 689 N N . PRO A 1 87 ? 17.917 -11.880 -29.389 1.00 87.75 87 PRO A N 1
ATOM 690 C CA . PRO A 1 87 ? 18.307 -13.284 -29.517 1.00 87.75 87 PRO A CA 1
ATOM 691 C C . PRO A 1 87 ? 18.871 -13.868 -28.217 1.00 87.75 87 PRO A C 1
ATOM 693 O O . PRO A 1 87 ? 18.768 -15.065 -27.993 1.00 87.75 87 PRO A O 1
ATOM 696 N N . TRP A 1 88 ? 19.409 -13.049 -27.308 1.00 86.56 88 TRP A N 1
ATOM 697 C CA . TRP A 1 88 ? 20.034 -13.550 -26.075 1.00 86.56 88 TRP A CA 1
ATOM 698 C C . TRP A 1 88 ? 19.037 -14.084 -25.048 1.00 86.56 88 TRP A C 1
ATOM 700 O O . TRP A 1 88 ? 19.322 -15.020 -24.309 1.00 86.56 88 TRP A O 1
ATOM 710 N N . ILE A 1 89 ? 17.848 -13.487 -24.993 1.00 81.69 89 ILE A N 1
ATOM 711 C CA . ILE A 1 89 ? 16.832 -13.862 -24.005 1.00 81.69 89 ILE A CA 1
ATOM 712 C C . ILE A 1 89 ? 16.074 -15.107 -24.449 1.00 81.69 89 ILE A C 1
ATOM 714 O O . ILE A 1 89 ? 15.607 -15.858 -23.600 1.00 81.69 89 ILE A O 1
ATOM 718 N N . ALA A 1 90 ? 15.922 -15.314 -25.757 1.00 83.62 90 ALA A N 1
ATOM 719 C CA . ALA A 1 90 ? 15.023 -16.332 -26.277 1.00 83.62 90 ALA A CA 1
ATOM 720 C C . ALA A 1 90 ? 15.425 -17.749 -25.825 1.00 83.62 90 ALA A C 1
ATOM 722 O O . ALA A 1 90 ? 14.612 -18.385 -25.154 1.00 83.62 90 ALA A O 1
ATOM 723 N N . PRO A 1 91 ? 16.676 -18.216 -26.014 1.00 85.25 91 PRO A N 1
ATOM 724 C CA . PRO A 1 91 ? 17.080 -19.538 -25.539 1.00 85.25 91 PRO A CA 1
ATOM 725 C C . PRO A 1 91 ? 17.123 -19.630 -24.018 1.00 85.25 91 PRO A C 1
ATOM 727 O O . PRO A 1 91 ? 16.732 -20.652 -23.464 1.00 85.25 91 PRO A O 1
ATOM 730 N N . ALA A 1 92 ? 17.525 -18.557 -23.331 1.00 83.94 92 ALA A N 1
ATOM 731 C CA . ALA A 1 92 ? 17.527 -18.506 -21.873 1.00 83.94 92 ALA A CA 1
ATOM 732 C C . ALA A 1 92 ? 16.113 -18.705 -21.290 1.00 83.94 92 ALA A C 1
ATOM 734 O O . ALA A 1 92 ? 15.920 -19.477 -20.353 1.00 83.94 92 ALA A O 1
ATOM 735 N N . GLU A 1 93 ? 15.106 -18.061 -21.880 1.00 82.25 93 GLU A N 1
ATOM 736 C CA . GLU A 1 93 ? 13.705 -18.168 -21.476 1.00 82.25 93 GLU A CA 1
ATOM 737 C C . GLU A 1 93 ? 13.089 -19.515 -21.876 1.00 82.25 93 GLU A C 1
ATOM 739 O O . GLU A 1 93 ? 12.345 -20.101 -21.086 1.00 82.25 93 GLU A O 1
ATOM 744 N N . TRP A 1 94 ? 13.414 -20.031 -23.065 1.00 86.75 94 TRP A N 1
ATOM 745 C CA . TRP A 1 94 ? 12.948 -21.343 -23.518 1.00 86.75 94 TRP A CA 1
ATOM 746 C C . TRP A 1 94 ? 13.521 -22.475 -22.672 1.00 86.75 94 TRP A C 1
ATOM 748 O O . TRP A 1 94 ? 12.776 -23.373 -22.287 1.00 86.75 94 TRP A O 1
ATOM 758 N N . LEU A 1 95 ? 14.805 -22.400 -22.314 1.00 85.19 95 LEU A N 1
ATOM 759 C CA . LEU A 1 95 ? 15.465 -23.355 -21.427 1.00 85.19 95 LEU A CA 1
ATOM 760 C C . LEU A 1 95 ? 14.902 -23.267 -20.005 1.00 85.19 95 LEU A C 1
ATOM 762 O O . LEU A 1 95 ? 14.542 -24.285 -19.417 1.00 85.19 95 LEU A O 1
ATOM 766 N N . GLN A 1 96 ? 14.735 -22.048 -19.478 1.00 82.31 96 GLN A N 1
ATOM 767 C CA . GLN A 1 96 ? 14.114 -21.821 -18.172 1.00 82.31 96 GLN A CA 1
ATOM 768 C C . GLN A 1 96 ? 12.709 -22.437 -18.093 1.00 82.31 96 GLN A C 1
ATOM 770 O O . GLN A 1 96 ? 12.328 -22.941 -17.036 1.00 82.31 96 GLN A O 1
ATOM 775 N N . ARG A 1 97 ? 11.934 -22.394 -19.185 1.00 80.12 97 ARG A N 1
ATOM 776 C CA . ARG A 1 97 ? 10.527 -22.837 -19.248 1.00 80.12 97 ARG A CA 1
ATOM 777 C C . ARG A 1 97 ? 10.319 -24.235 -19.821 1.00 80.12 97 ARG A C 1
ATOM 779 O O . ARG A 1 97 ? 9.183 -24.712 -19.798 1.00 80.12 97 ARG A O 1
ATOM 786 N N . LEU A 1 98 ? 11.367 -24.841 -20.377 1.00 82.56 98 LEU A N 1
ATOM 787 C CA . LEU A 1 98 ? 11.304 -26.064 -21.183 1.00 82.56 98 LEU A CA 1
ATOM 788 C C . LEU A 1 98 ? 10.193 -26.007 -22.254 1.00 82.56 98 LEU A C 1
ATOM 790 O O . LEU A 1 98 ? 9.490 -26.987 -22.497 1.00 82.56 98 LEU A O 1
ATOM 794 N N . ALA A 1 99 ? 9.976 -24.824 -22.837 1.00 82.00 99 ALA A N 1
ATOM 795 C CA . ALA A 1 99 ? 8.914 -24.566 -23.805 1.00 82.00 99 ALA A CA 1
ATOM 796 C C . ALA A 1 99 ? 9.228 -23.332 -24.663 1.00 82.00 99 ALA A C 1
ATOM 798 O O . ALA A 1 99 ? 9.749 -22.339 -24.155 1.00 82.00 99 ALA A O 1
ATOM 799 N N . PHE A 1 100 ? 8.862 -23.385 -25.946 1.00 81.19 100 PHE A N 1
ATOM 800 C CA . PHE A 1 100 ? 9.160 -22.326 -26.915 1.00 81.19 100 PHE A CA 1
ATOM 801 C C . PHE A 1 100 ? 8.079 -21.236 -26.959 1.00 81.19 100 PHE A C 1
ATOM 803 O O . PHE A 1 100 ? 8.280 -20.125 -26.472 1.00 81.19 100 PHE A O 1
ATOM 810 N N . TRP A 1 101 ? 6.908 -21.553 -27.526 1.00 75.81 101 TRP A N 1
ATOM 811 C CA . TRP A 1 101 ? 5.787 -20.609 -27.688 1.00 75.81 101 TRP A CA 1
ATOM 812 C C . TRP A 1 101 ? 4.503 -21.026 -26.952 1.00 75.81 101 TRP A C 1
ATOM 814 O O . TRP A 1 101 ? 3.517 -20.284 -26.946 1.00 75.81 101 TRP A O 1
ATOM 824 N N . TRP A 1 102 ? 4.483 -22.215 -26.346 1.00 78.81 102 TRP A N 1
ATOM 825 C CA . TRP A 1 102 ? 3.395 -22.700 -25.492 1.00 78.81 102 TRP A CA 1
ATOM 826 C C . TRP A 1 102 ? 3.791 -22.620 -24.018 1.00 78.81 102 TRP A C 1
ATOM 828 O O . TRP A 1 102 ? 4.963 -22.481 -23.685 1.00 78.81 102 TRP A O 1
ATOM 838 N N . LYS A 1 103 ? 2.813 -22.713 -23.113 1.00 71.56 103 LYS A N 1
ATOM 839 C CA . LYS A 1 103 ? 3.063 -22.635 -21.672 1.00 71.56 103 LYS A CA 1
ATOM 840 C C . LYS A 1 103 ? 3.493 -23.996 -21.109 1.00 71.56 103 LYS A C 1
ATOM 842 O O . LYS A 1 103 ? 2.683 -24.917 -21.055 1.00 71.56 103 LYS A O 1
ATOM 847 N N . GLY A 1 104 ? 4.749 -24.110 -20.676 1.00 69.56 104 GLY A N 1
ATOM 848 C CA . GLY A 1 104 ? 5.288 -25.293 -19.986 1.00 69.56 104 GLY A CA 1
ATOM 849 C C . GLY A 1 104 ? 4.838 -25.420 -18.520 1.00 69.56 104 GLY A C 1
ATOM 850 O O . GLY A 1 104 ? 4.563 -24.414 -17.863 1.00 69.56 104 GLY A O 1
ATOM 851 N N . LYS A 1 105 ? 4.762 -26.659 -18.000 1.00 60.66 105 LYS A N 1
ATOM 852 C CA . LYS A 1 105 ? 4.420 -26.970 -16.590 1.00 60.66 105 LYS A CA 1
ATOM 853 C C . LYS A 1 105 ? 5.636 -27.037 -15.646 1.00 60.66 105 LYS A C 1
ATOM 855 O O . LYS A 1 105 ? 5.448 -26.988 -14.437 1.00 60.66 105 LYS A O 1
ATOM 860 N N . ARG A 1 106 ? 6.858 -27.181 -16.171 1.00 61.12 106 ARG A N 1
ATOM 861 C CA . ARG A 1 106 ? 8.107 -27.346 -15.400 1.00 61.12 106 ARG A CA 1
ATOM 862 C C . ARG A 1 106 ? 9.070 -26.196 -15.700 1.00 61.12 106 ARG A C 1
ATOM 864 O O . ARG A 1 106 ? 9.080 -25.704 -16.823 1.00 61.12 106 ARG A O 1
ATOM 871 N N . THR A 1 107 ? 9.879 -25.791 -14.721 1.00 74.25 107 THR A N 1
ATOM 872 C CA . THR A 1 107 ? 10.951 -24.800 -14.910 1.00 74.25 107 THR A CA 1
ATOM 873 C C . THR A 1 107 ? 12.293 -25.377 -14.486 1.00 74.25 107 THR A C 1
ATOM 875 O O . THR A 1 107 ? 12.354 -26.023 -13.445 1.00 74.25 107 THR A O 1
ATOM 878 N N . LEU A 1 108 ? 13.359 -25.101 -15.241 1.00 82.94 108 LEU A N 1
ATOM 879 C CA . LEU A 1 108 ? 14.728 -25.500 -14.878 1.00 82.94 108 LEU A CA 1
ATOM 880 C C . LEU A 1 108 ? 15.392 -24.517 -13.890 1.00 82.94 108 LEU A C 1
ATOM 882 O O . LEU A 1 108 ? 16.471 -24.783 -13.377 1.00 82.94 108 LEU A O 1
ATOM 886 N N . SER A 1 109 ? 14.767 -23.364 -13.635 1.00 81.25 109 SER A N 1
ATOM 887 C CA . SER A 1 109 ? 15.356 -22.313 -12.802 1.00 81.25 109 SER A CA 1
ATOM 888 C C . SER A 1 109 ? 15.258 -22.595 -11.300 1.00 81.25 109 SER A C 1
ATOM 890 O O . SER A 1 109 ? 14.221 -23.054 -10.819 1.00 81.25 109 SER A O 1
ATOM 892 N N . LEU A 1 110 ? 16.306 -22.217 -10.556 1.00 84.19 110 LEU A N 1
ATOM 893 C CA . LEU A 1 110 ? 16.338 -22.193 -9.088 1.00 84.19 110 LEU A CA 1
ATOM 894 C C . LEU A 1 110 ? 15.386 -21.140 -8.494 1.00 84.19 110 LEU A C 1
ATOM 896 O O . LEU A 1 110 ? 15.102 -21.172 -7.298 1.00 84.19 110 LEU A O 1
ATOM 900 N N . ASN A 1 111 ? 14.874 -20.220 -9.322 1.00 76.75 111 ASN A N 1
ATOM 901 C CA . ASN A 1 111 ? 13.940 -19.159 -8.945 1.00 76.75 111 ASN A CA 1
ATOM 902 C C . ASN A 1 111 ? 14.424 -18.301 -7.762 1.00 76.75 111 ASN A C 1
ATOM 904 O O . ASN A 1 111 ? 13.617 -17.802 -6.972 1.00 76.75 111 ASN A O 1
ATOM 908 N N . TRP A 1 112 ? 15.738 -18.097 -7.633 1.00 81.75 112 TRP A N 1
ATOM 909 C CA . TRP A 1 112 ? 16.277 -17.204 -6.615 1.00 81.75 112 TRP A CA 1
ATOM 910 C C . TRP A 1 112 ? 15.874 -15.761 -6.908 1.00 81.75 112 TRP A C 1
ATOM 912 O O . TRP A 1 112 ? 15.762 -15.324 -8.058 1.00 81.75 112 TRP A O 1
ATOM 922 N N . LYS A 1 113 ? 15.676 -14.986 -5.845 1.00 74.38 113 LYS A N 1
ATOM 923 C CA . LYS A 1 113 ? 15.513 -13.541 -5.976 1.00 74.38 113 LYS A CA 1
ATOM 924 C C . LYS A 1 113 ? 16.886 -12.909 -6.108 1.00 74.38 113 LYS A C 1
ATOM 926 O O . LYS A 1 113 ? 17.801 -13.244 -5.360 1.00 74.38 113 LYS A O 1
ATOM 931 N N . VAL A 1 114 ? 17.017 -11.963 -7.032 1.00 73.94 114 VAL A N 1
ATOM 932 C CA . VAL A 1 114 ? 18.237 -11.157 -7.147 1.00 73.94 114 VAL A CA 1
ATOM 933 C C . VAL A 1 114 ? 18.458 -10.423 -5.816 1.00 73.94 114 VAL A C 1
ATOM 935 O O . VAL A 1 114 ? 17.523 -9.772 -5.348 1.00 73.94 114 VAL A O 1
ATOM 938 N N . PRO A 1 115 ? 19.636 -10.504 -5.178 1.00 75.62 115 PRO A N 1
ATOM 939 C CA . PRO A 1 115 ? 19.923 -9.772 -3.947 1.00 75.62 115 PRO A CA 1
ATOM 940 C C . PRO A 1 115 ? 19.661 -8.271 -4.092 1.00 75.62 115 PRO A C 1
ATOM 942 O O . PRO A 1 115 ? 19.955 -7.680 -5.129 1.00 75.62 115 PRO A O 1
ATOM 945 N N . ARG A 1 116 ? 19.132 -7.618 -3.052 1.00 66.50 116 ARG A N 1
ATOM 946 C CA . ARG A 1 116 ? 18.677 -6.216 -3.144 1.00 66.50 116 ARG A CA 1
ATOM 947 C C . ARG A 1 116 ? 19.750 -5.223 -3.574 1.00 66.50 116 ARG A C 1
ATOM 949 O O . ARG A 1 116 ? 19.433 -4.277 -4.287 1.00 66.50 116 ARG A O 1
ATOM 956 N N . PHE A 1 117 ? 21.005 -5.451 -3.198 1.00 69.38 117 PHE A N 1
ATOM 957 C CA . PHE A 1 117 ? 22.115 -4.591 -3.611 1.00 69.38 117 PHE A CA 1
ATOM 958 C C . PHE A 1 117 ? 22.387 -4.646 -5.128 1.00 69.38 117 PHE A C 1
ATOM 960 O O . PHE A 1 117 ? 22.918 -3.686 -5.679 1.00 69.38 117 PHE A O 1
ATOM 967 N N . LEU A 1 118 ? 21.960 -5.717 -5.813 1.00 72.12 118 LEU A N 1
ATOM 968 C CA . LEU A 1 118 ? 22.005 -5.863 -7.274 1.00 72.12 118 LEU A CA 1
ATOM 969 C C . LEU A 1 118 ? 20.708 -5.399 -7.962 1.00 72.12 118 LEU A C 1
ATOM 971 O O . LEU A 1 118 ? 20.664 -5.290 -9.183 1.00 72.12 118 LEU A O 1
ATOM 975 N N . GLN A 1 119 ? 19.643 -5.092 -7.210 1.00 72.00 119 GLN A N 1
ATOM 976 C CA . GLN A 1 119 ? 18.351 -4.660 -7.760 1.00 72.00 119 GLN A CA 1
ATOM 977 C C . GLN A 1 119 ? 18.319 -3.164 -8.140 1.00 72.00 119 GLN A C 1
ATOM 979 O O . GLN A 1 119 ? 17.315 -2.478 -7.932 1.00 72.00 119 GLN A O 1
ATOM 984 N N . ASN A 1 120 ? 19.403 -2.632 -8.704 1.00 70.88 120 ASN A N 1
ATOM 985 C CA . ASN A 1 120 ? 19.492 -1.248 -9.169 1.00 70.88 120 ASN A CA 1
ATOM 986 C C . ASN A 1 120 ? 20.064 -1.176 -10.595 1.00 70.88 120 ASN A C 1
ATOM 988 O O . ASN A 1 120 ? 20.640 -2.131 -11.106 1.00 70.88 120 ASN A O 1
ATOM 992 N N . PHE A 1 121 ? 19.903 -0.025 -11.248 1.00 73.06 121 PHE A N 1
ATOM 993 C CA . PHE A 1 121 ? 20.454 0.209 -12.589 1.00 73.06 121 PHE A CA 1
ATOM 994 C C . PHE A 1 121 ? 21.986 0.381 -12.599 1.00 73.06 121 PHE A C 1
ATOM 996 O O . PHE A 1 121 ? 22.578 0.458 -13.672 1.00 73.06 121 PHE A O 1
ATOM 1003 N N . GLY A 1 122 ? 22.634 0.453 -11.431 1.00 78.06 122 GLY A N 1
ATOM 1004 C CA . GLY A 1 122 ? 24.079 0.634 -11.308 1.00 78.06 122 GLY A CA 1
ATOM 1005 C C . GLY A 1 122 ? 24.865 -0.545 -11.873 1.00 78.06 122 GLY A C 1
ATOM 1006 O O . GLY A 1 122 ? 25.834 -0.327 -12.589 1.00 78.06 122 GLY A O 1
ATOM 1007 N N . LEU A 1 123 ? 24.407 -1.780 -11.651 1.00 84.06 123 LEU A N 1
ATOM 1008 C CA . LEU A 1 123 ? 25.058 -2.958 -12.233 1.00 84.06 123 LEU A CA 1
ATOM 1009 C C . LEU A 1 123 ? 25.023 -2.933 -13.769 1.00 84.06 123 LEU A C 1
ATOM 1011 O O . LEU A 1 123 ? 26.023 -3.210 -14.422 1.00 84.06 123 LEU A O 1
ATOM 1015 N N . MET A 1 124 ? 23.890 -2.531 -14.349 1.00 86.25 124 MET A N 1
ATOM 1016 C CA . MET A 1 124 ? 23.754 -2.377 -15.801 1.00 86.25 124 MET A CA 1
ATOM 1017 C C . MET A 1 124 ? 24.691 -1.293 -16.342 1.00 86.25 124 MET A C 1
ATOM 1019 O O . MET A 1 124 ? 25.282 -1.479 -17.398 1.00 86.25 124 MET A O 1
ATOM 1023 N N . LEU A 1 125 ? 24.851 -0.182 -15.612 1.00 84.62 125 LEU A N 1
ATOM 1024 C CA . LEU A 1 125 ? 25.810 0.868 -15.961 1.00 84.62 125 LEU A CA 1
ATOM 1025 C C . LEU A 1 125 ? 27.252 0.346 -15.927 1.00 84.62 125 LEU A C 1
ATOM 1027 O O . LEU A 1 125 ? 28.010 0.623 -16.847 1.00 84.62 125 LEU A O 1
ATOM 1031 N N . VAL A 1 126 ? 27.623 -0.431 -14.907 1.00 86.94 126 VAL A N 1
ATOM 1032 C CA . VAL A 1 126 ? 28.956 -1.048 -14.824 1.00 86.94 126 VAL A CA 1
ATOM 1033 C C . VAL A 1 126 ? 29.191 -1.980 -16.009 1.00 86.94 126 VAL A C 1
ATOM 1035 O O . VAL A 1 126 ? 30.213 -1.861 -16.675 1.00 86.94 126 VAL A O 1
ATOM 1038 N N . PHE A 1 127 ? 28.236 -2.851 -16.340 1.00 89.75 127 PHE A N 1
ATOM 1039 C CA . PHE A 1 127 ? 28.372 -3.716 -17.512 1.00 89.75 127 PHE A CA 1
ATOM 1040 C C . PHE A 1 127 ? 28.403 -2.948 -18.830 1.00 89.75 127 PHE A C 1
ATOM 1042 O O . PHE A 1 127 ? 29.114 -3.358 -19.741 1.00 89.75 127 PHE A O 1
ATOM 1049 N N . PHE A 1 128 ? 27.673 -1.836 -18.944 1.00 88.12 128 PHE A N 1
ATOM 1050 C CA . PHE A 1 128 ? 27.780 -0.958 -20.105 1.00 88.12 128 PHE A CA 1
ATOM 1051 C C . PHE A 1 128 ? 29.184 -0.357 -20.237 1.00 88.12 128 PHE A C 1
ATOM 1053 O O . PHE A 1 128 ? 29.758 -0.374 -21.321 1.00 88.12 128 PHE A O 1
ATOM 1060 N N . LEU A 1 129 ? 29.748 0.136 -19.133 1.00 87.62 129 LEU A N 1
ATOM 1061 C CA . LEU A 1 129 ? 31.100 0.689 -19.114 1.00 87.62 129 LEU A CA 1
ATOM 1062 C C . LEU A 1 129 ? 32.151 -0.374 -19.440 1.00 87.62 129 LEU A C 1
ATOM 1064 O O . LEU A 1 129 ? 33.060 -0.086 -20.205 1.00 87.62 129 LEU A O 1
ATOM 1068 N N . ILE A 1 130 ? 32.002 -1.598 -18.924 1.00 89.69 130 ILE A N 1
ATOM 1069 C CA . ILE A 1 130 ? 32.880 -2.728 -19.263 1.00 89.69 130 ILE A CA 1
ATOM 1070 C C . ILE A 1 130 ? 32.772 -3.071 -20.748 1.00 89.69 130 ILE A C 1
ATOM 1072 O O . ILE A 1 130 ? 33.793 -3.288 -21.386 1.00 89.69 130 ILE A O 1
ATOM 1076 N N . LEU A 1 131 ? 31.556 -3.105 -21.304 1.00 88.88 131 LEU A N 1
ATOM 1077 C CA . LEU A 1 131 ? 31.338 -3.373 -22.725 1.00 88.88 131 LEU A CA 1
ATOM 1078 C C . LEU A 1 131 ? 32.047 -2.333 -23.601 1.00 88.88 131 LEU A C 1
ATOM 1080 O O . LEU A 1 131 ? 32.750 -2.707 -24.530 1.00 88.88 131 LEU A O 1
ATOM 1084 N N . HIS A 1 132 ? 31.885 -1.046 -23.293 1.00 87.19 132 HIS A N 1
ATOM 1085 C CA . HIS A 1 132 ? 32.491 0.022 -24.087 1.00 87.19 132 HIS A CA 1
ATOM 1086 C C . HIS A 1 132 ? 34.009 0.115 -23.887 1.00 87.19 132 HIS A C 1
ATOM 1088 O O . HIS A 1 132 ? 34.741 0.335 -24.841 1.00 87.19 132 HIS A O 1
ATOM 1094 N N . TRP A 1 133 ? 34.495 -0.124 -22.667 1.00 88.75 133 TRP A N 1
ATOM 1095 C CA . TRP A 1 133 ? 35.925 -0.263 -22.400 1.00 88.75 133 TRP A CA 1
ATOM 1096 C C . TRP A 1 133 ? 36.540 -1.434 -23.173 1.00 88.75 133 TRP A C 1
ATOM 1098 O O . TRP A 1 133 ? 37.635 -1.313 -23.713 1.00 88.75 133 TRP A O 1
ATOM 1108 N N . ALA A 1 134 ? 35.844 -2.571 -23.231 1.00 88.00 134 ALA A N 1
ATOM 1109 C CA . ALA A 1 134 ? 36.311 -3.725 -23.983 1.00 88.00 134 ALA A CA 1
ATOM 1110 C C . ALA A 1 134 ? 36.337 -3.430 -25.489 1.00 88.00 134 ALA A C 1
ATOM 1112 O O . ALA A 1 134 ? 37.296 -3.811 -26.152 1.00 88.00 134 ALA A O 1
ATOM 1113 N N . ASP A 1 135 ? 35.331 -2.724 -26.009 1.00 86.56 135 ASP A N 1
ATOM 1114 C CA . ASP A 1 135 ? 35.299 -2.268 -27.401 1.00 86.56 135 ASP A CA 1
ATOM 1115 C C . ASP A 1 135 ? 36.495 -1.372 -27.746 1.00 86.56 135 ASP A C 1
ATOM 1117 O O . ASP A 1 135 ? 37.255 -1.698 -28.659 1.00 86.56 135 ASP A O 1
ATOM 1121 N N . SER A 1 136 ? 36.736 -0.326 -26.948 1.00 82.88 136 SER A N 1
ATOM 1122 C CA . SER A 1 136 ? 37.847 0.607 -27.172 1.00 82.88 136 SER A CA 1
ATOM 1123 C C . SER A 1 136 ? 39.223 -0.034 -26.996 1.00 82.88 136 SER A C 1
ATOM 1125 O O . SER A 1 136 ? 40.165 0.301 -27.707 1.00 82.88 136 SER A O 1
ATOM 1127 N N . THR A 1 137 ? 39.356 -0.981 -26.066 1.00 84.75 137 THR A N 1
ATOM 1128 C CA . THR A 1 137 ? 40.656 -1.570 -25.712 1.00 84.75 137 THR A CA 1
ATOM 1129 C C . THR A 1 137 ? 41.036 -2.760 -26.589 1.00 84.75 137 THR A C 1
ATOM 1131 O O . THR A 1 137 ? 42.208 -2.947 -26.906 1.00 84.75 137 THR A O 1
ATOM 1134 N N . PHE A 1 138 ? 40.064 -3.595 -26.964 1.00 85.50 138 PHE A N 1
ATOM 1135 C CA . PHE A 1 138 ? 40.305 -4.807 -27.754 1.00 85.50 138 PHE A CA 1
ATOM 1136 C C . PHE A 1 138 ? 39.922 -4.649 -29.227 1.00 85.50 138 PHE A C 1
ATOM 1138 O O . PHE A 1 138 ? 40.027 -5.622 -29.978 1.00 85.50 138 PHE A O 1
ATOM 1145 N N . HIS A 1 139 ? 39.491 -3.450 -29.636 1.00 84.88 139 HIS A N 1
ATOM 1146 C CA . HIS A 1 139 ? 39.035 -3.140 -30.990 1.00 84.88 139 HIS A CA 1
ATOM 1147 C C . HIS A 1 139 ? 38.013 -4.165 -31.487 1.00 84.88 139 HIS A C 1
ATOM 1149 O O . HIS A 1 139 ? 38.191 -4.780 -32.543 1.00 84.88 139 HIS A O 1
ATOM 1155 N N . LEU A 1 140 ? 36.964 -4.396 -30.689 1.00 86.69 140 LEU A N 1
ATOM 1156 C CA . LEU A 1 140 ? 36.016 -5.487 -30.929 1.00 86.69 140 LEU A CA 1
ATOM 1157 C C . LEU A 1 140 ? 35.385 -5.390 -32.322 1.00 86.69 140 LEU A C 1
ATOM 1159 O O . LEU A 1 140 ? 35.262 -6.406 -33.001 1.00 86.69 140 LEU A O 1
ATOM 1163 N N . ALA A 1 141 ? 35.083 -4.176 -32.790 1.00 84.31 141 ALA A N 1
ATOM 1164 C CA . ALA A 1 141 ? 34.550 -3.941 -34.131 1.00 84.31 141 ALA A CA 1
ATOM 1165 C C . ALA A 1 141 ? 35.471 -4.400 -35.279 1.00 84.31 141 ALA A C 1
ATOM 1167 O O . ALA A 1 141 ? 34.986 -4.866 -36.311 1.00 84.31 141 ALA A O 1
ATOM 1168 N N . LEU A 1 142 ? 36.793 -4.317 -35.101 1.00 86.19 142 LEU A N 1
ATOM 1169 C CA . LEU A 1 142 ? 37.774 -4.653 -36.140 1.00 86.19 142 LEU A CA 1
ATOM 1170 C C . LEU A 1 142 ? 38.139 -6.142 -36.165 1.00 86.19 142 LEU A C 1
ATOM 1172 O O . LEU A 1 142 ? 38.680 -6.614 -37.163 1.00 86.19 142 LEU A O 1
ATOM 1176 N N . ARG A 1 143 ? 37.842 -6.883 -35.089 1.00 89.56 143 ARG A N 1
ATOM 1177 C CA . ARG A 1 143 ? 38.196 -8.300 -34.924 1.00 89.56 143 ARG A CA 1
ATOM 1178 C C . ARG A 1 143 ? 36.934 -9.166 -34.794 1.00 89.56 143 ARG A C 1
ATOM 1180 O O . ARG A 1 143 ? 36.345 -9.240 -33.713 1.00 89.56 143 ARG A O 1
ATOM 1187 N N . PRO A 1 144 ? 36.509 -9.861 -35.865 1.00 90.81 144 PRO A N 1
ATOM 1188 C CA . PRO A 1 144 ? 35.289 -10.673 -35.846 1.00 90.81 144 PRO A CA 1
ATOM 1189 C C . PRO A 1 144 ? 35.268 -11.750 -34.755 1.00 90.81 144 PRO A C 1
ATOM 1191 O O . PRO A 1 144 ? 34.255 -11.928 -34.077 1.00 90.81 144 PRO A O 1
ATOM 1194 N N . GLU A 1 145 ? 36.403 -12.398 -34.498 1.00 90.56 145 GLU A N 1
ATOM 1195 C CA . GLU A 1 145 ? 36.543 -13.424 -33.458 1.00 90.56 145 GLU A CA 1
ATOM 1196 C C . GLU A 1 145 ? 36.236 -12.897 -32.042 1.00 90.56 145 GLU A C 1
ATOM 1198 O O . GLU A 1 145 ? 35.531 -13.544 -31.264 1.00 90.56 145 GLU A O 1
ATOM 1203 N N . THR A 1 146 ? 36.696 -11.689 -31.698 1.00 89.69 146 THR A N 1
ATOM 1204 C CA . THR A 1 146 ? 36.487 -11.113 -30.361 1.00 89.69 146 THR A CA 1
ATOM 1205 C C . THR A 1 146 ? 35.050 -10.634 -30.190 1.00 89.69 146 THR A C 1
ATOM 1207 O O . THR A 1 146 ? 34.474 -10.792 -29.109 1.00 89.69 146 THR A O 1
ATOM 1210 N N . THR A 1 147 ? 34.429 -10.149 -31.271 1.00 90.12 147 THR A N 1
ATOM 1211 C CA . THR A 1 147 ? 32.985 -9.885 -31.330 1.00 90.12 147 THR A CA 1
ATOM 1212 C C . THR A 1 147 ? 32.178 -11.152 -31.037 1.00 90.12 147 THR A C 1
ATOM 1214 O O . THR A 1 147 ? 31.231 -11.108 -30.246 1.00 90.12 147 THR A O 1
ATOM 1217 N N . VAL A 1 148 ? 32.580 -12.301 -31.594 1.00 92.81 148 VAL A N 1
ATOM 1218 C CA . VAL A 1 148 ? 31.943 -13.595 -31.309 1.00 92.81 148 VAL A CA 1
ATOM 1219 C C . VAL A 1 148 ? 32.106 -13.996 -29.843 1.00 92.81 148 VAL A C 1
ATOM 1221 O O . VAL A 1 148 ? 31.116 -14.365 -29.206 1.00 92.81 148 VAL A O 1
ATOM 1224 N N . TYR A 1 149 ? 33.306 -13.890 -29.266 1.00 92.81 149 TYR A N 1
ATOM 1225 C CA . TYR A 1 149 ? 33.522 -14.237 -27.855 1.00 92.81 149 TYR A CA 1
ATOM 1226 C C . TYR A 1 149 ? 32.693 -13.372 -26.905 1.00 92.81 149 TYR A C 1
ATOM 1228 O O . TYR A 1 149 ? 32.074 -13.898 -25.975 1.00 92.81 149 TYR A O 1
ATOM 1236 N N . LEU A 1 150 ? 32.609 -12.064 -27.162 1.00 90.12 150 LEU A N 1
ATOM 1237 C CA . LEU A 1 150 ? 31.737 -11.167 -26.408 1.00 90.12 150 LEU A CA 1
ATOM 1238 C C . LEU A 1 150 ? 30.267 -11.599 -26.526 1.00 90.12 150 LEU A C 1
ATOM 1240 O O . LEU A 1 150 ? 29.561 -11.707 -25.519 1.00 90.12 150 LEU A O 1
ATOM 1244 N N . ALA A 1 151 ? 29.806 -11.857 -27.751 1.00 90.69 151 ALA A N 1
ATOM 1245 C CA . ALA A 1 151 ? 28.435 -12.254 -28.031 1.00 90.69 151 ALA A CA 1
ATOM 1246 C C . ALA A 1 151 ? 28.054 -13.568 -27.325 1.00 90.69 151 ALA A C 1
ATOM 1248 O O . ALA A 1 151 ? 26.997 -13.642 -26.691 1.00 90.69 151 ALA A O 1
ATOM 1249 N N . LEU A 1 152 ? 28.926 -14.581 -27.375 1.00 92.31 152 LEU A N 1
ATOM 1250 C CA . LEU A 1 152 ? 28.748 -15.858 -26.679 1.00 92.31 152 LEU A CA 1
ATOM 1251 C C . LEU A 1 152 ? 28.819 -15.700 -25.156 1.00 92.31 152 LEU A C 1
ATOM 1253 O O . LEU A 1 152 ? 28.026 -16.318 -24.446 1.00 92.31 152 LEU A O 1
ATOM 1257 N N . GLY A 1 153 ? 29.706 -14.844 -24.645 1.00 92.19 153 GLY A N 1
ATOM 1258 C CA . GLY A 1 153 ? 29.804 -14.540 -23.217 1.00 92.19 153 GLY A CA 1
ATOM 1259 C C . GLY A 1 153 ? 28.527 -13.899 -22.667 1.00 92.19 153 GLY A C 1
ATOM 1260 O O . GLY A 1 153 ? 27.984 -14.353 -21.658 1.00 92.19 153 GLY A O 1
ATOM 1261 N N . LEU A 1 154 ? 27.986 -12.891 -23.360 1.00 89.94 154 LEU A N 1
ATOM 1262 C CA . LEU A 1 154 ? 26.715 -12.252 -22.993 1.00 89.94 154 LEU A CA 1
ATOM 1263 C C . LEU A 1 154 ? 25.527 -13.215 -23.113 1.00 89.94 154 LEU A C 1
ATOM 1265 O O . LEU A 1 154 ? 24.632 -13.199 -22.264 1.00 89.94 154 LEU A O 1
ATOM 1269 N N . PHE A 1 155 ? 25.531 -14.073 -24.134 1.00 92.25 155 PHE A N 1
ATOM 1270 C CA . PHE A 1 155 ? 24.537 -15.126 -24.317 1.00 92.25 155 PHE A CA 1
ATOM 1271 C C . PHE A 1 155 ? 24.568 -16.149 -23.169 1.00 92.25 155 PHE A C 1
ATOM 1273 O O . PHE A 1 155 ? 23.535 -16.432 -22.556 1.00 92.25 155 PHE A O 1
ATOM 1280 N N . GLY A 1 156 ? 25.757 -16.641 -22.811 1.00 93.38 156 GLY A N 1
ATOM 1281 C CA . GLY A 1 156 ? 25.970 -17.552 -21.688 1.00 93.38 156 GLY A CA 1
ATOM 1282 C C . GLY A 1 156 ? 25.573 -16.932 -20.349 1.00 93.38 156 GLY A C 1
ATOM 1283 O O . GLY A 1 156 ? 24.877 -17.570 -19.559 1.00 93.38 156 GLY A O 1
ATOM 1284 N N . LEU A 1 157 ? 25.915 -15.659 -20.117 1.00 91.38 157 LEU A N 1
ATOM 1285 C CA . LEU A 1 157 ? 25.495 -14.920 -18.924 1.00 91.38 157 LEU A CA 1
ATOM 1286 C C . LEU A 1 157 ? 23.966 -14.793 -18.843 1.00 91.38 157 LEU A C 1
ATOM 1288 O O . LEU A 1 157 ? 23.390 -14.985 -17.771 1.00 91.38 157 LEU A O 1
ATOM 1292 N N . ALA A 1 158 ? 23.293 -14.506 -19.962 1.00 91.81 158 ALA A N 1
ATOM 1293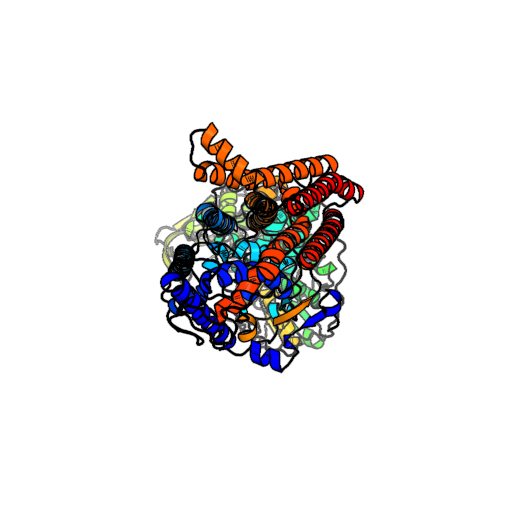 C CA . ALA A 1 158 ? 21.835 -14.433 -20.007 1.00 91.81 158 ALA A CA 1
ATOM 1294 C C . ALA A 1 158 ? 21.181 -15.777 -19.640 1.00 91.81 158 ALA A C 1
ATOM 1296 O O . ALA A 1 158 ? 20.202 -15.792 -18.883 1.00 91.81 158 ALA A O 1
ATOM 1297 N N . ILE A 1 159 ? 21.742 -16.896 -20.114 1.00 92.00 159 ILE A N 1
ATOM 1298 C CA . ILE A 1 159 ? 21.313 -18.250 -19.740 1.00 92.00 159 ILE A CA 1
ATOM 1299 C C . ILE A 1 159 ? 21.559 -18.498 -18.250 1.00 92.00 159 ILE A C 1
ATOM 1301 O O . ILE A 1 159 ? 20.614 -18.820 -17.532 1.00 92.00 159 ILE A O 1
ATOM 1305 N N . ALA A 1 160 ? 22.785 -18.291 -17.764 1.00 92.38 160 ALA A N 1
ATOM 1306 C CA . ALA A 1 160 ? 23.159 -18.538 -16.372 1.00 92.38 160 ALA A CA 1
ATOM 1307 C C . ALA A 1 160 ? 22.269 -17.756 -15.394 1.00 92.38 160 ALA A C 1
ATOM 1309 O O . ALA A 1 160 ? 21.701 -18.329 -14.463 1.00 92.38 160 ALA A O 1
ATOM 1310 N N . VAL A 1 161 ? 22.054 -16.462 -15.651 1.00 90.88 161 VAL A N 1
ATOM 1311 C CA . VAL A 1 161 ? 21.171 -15.619 -14.833 1.00 90.88 161 VAL A CA 1
ATOM 1312 C C . VAL A 1 161 ? 19.726 -16.120 -14.871 1.00 90.88 161 VAL A C 1
ATOM 1314 O O . VAL A 1 161 ? 19.061 -16.090 -13.841 1.00 90.88 161 VAL A O 1
ATOM 1317 N N . SER A 1 162 ? 19.234 -16.601 -16.015 1.00 87.69 162 SER A N 1
ATOM 1318 C CA . SER A 1 162 ? 17.857 -17.113 -16.140 1.00 87.69 162 SER A CA 1
ATOM 1319 C C . SER A 1 162 ? 17.668 -18.489 -15.486 1.00 87.69 162 SER A C 1
ATOM 1321 O O . SER A 1 162 ? 16.563 -18.824 -15.055 1.00 87.69 162 SER A O 1
ATOM 1323 N N . LEU A 1 163 ? 18.734 -19.286 -15.372 1.00 90.06 163 LEU A N 1
ATOM 1324 C CA . LEU A 1 163 ? 18.728 -20.546 -14.627 1.00 90.06 163 LEU A CA 1
ATOM 1325 C C . LEU A 1 163 ? 18.803 -20.318 -13.113 1.00 90.06 163 LEU A C 1
ATOM 1327 O O . LEU A 1 163 ? 18.146 -21.026 -12.361 1.00 90.06 163 LEU A O 1
ATOM 1331 N N . VAL A 1 164 ? 19.529 -19.307 -12.640 1.00 90.19 164 VAL A N 1
ATOM 1332 C CA . VAL A 1 164 ? 19.635 -19.033 -11.196 1.00 90.19 164 VAL A CA 1
ATOM 1333 C C . VAL A 1 164 ? 18.453 -18.206 -10.686 1.00 90.19 164 VAL A C 1
ATOM 1335 O O . VAL A 1 164 ? 17.817 -18.558 -9.694 1.00 90.19 164 VAL A O 1
ATOM 1338 N N . PHE A 1 165 ? 18.134 -17.106 -11.364 1.00 83.94 165 PHE A N 1
ATOM 1339 C CA . PHE A 1 165 ? 17.210 -16.092 -10.864 1.00 83.94 165 PHE A CA 1
ATOM 1340 C C . PHE A 1 165 ? 15.838 -16.141 -11.541 1.00 83.94 165 PHE A C 1
ATOM 1342 O O . PHE A 1 165 ? 15.676 -16.613 -12.666 1.00 83.94 165 PHE A O 1
ATOM 1349 N N . GLU A 1 166 ? 14.822 -15.623 -10.850 1.00 78.56 166 GLU A N 1
ATOM 1350 C CA . GLU A 1 166 ? 13.447 -15.646 -11.346 1.00 78.56 166 GLU A CA 1
ATOM 1351 C C . GLU A 1 166 ? 13.250 -14.799 -12.622 1.00 78.56 166 GLU A C 1
ATOM 1353 O O . GLU A 1 166 ? 13.767 -13.684 -12.752 1.00 78.56 166 GLU A O 1
ATOM 1358 N N . LYS A 1 167 ? 12.408 -15.295 -13.541 1.00 77.31 167 LYS A N 1
ATOM 1359 C CA . LYS A 1 167 ? 11.892 -14.551 -14.710 1.00 77.31 167 LYS A CA 1
ATOM 1360 C C . LYS A 1 167 ? 13.020 -13.906 -15.541 1.00 77.31 167 LYS A C 1
ATOM 1362 O O . LYS A 1 167 ? 14.109 -14.452 -15.656 1.00 77.31 167 LYS A O 1
ATOM 1367 N N . ARG A 1 168 ? 12.776 -12.730 -16.139 1.00 81.81 168 ARG A N 1
ATOM 1368 C CA . ARG A 1 168 ? 13.761 -11.976 -16.936 1.00 81.81 168 ARG A CA 1
ATOM 1369 C C . ARG A 1 168 ? 14.639 -11.065 -16.067 1.00 81.81 168 ARG A C 1
ATOM 1371 O O . ARG A 1 168 ? 14.794 -9.875 -16.353 1.00 81.81 168 ARG A O 1
ATOM 1378 N N . SER A 1 169 ? 15.226 -11.624 -15.007 1.00 85.06 169 SER A N 1
ATOM 1379 C CA . SER A 1 169 ? 16.143 -10.890 -14.122 1.00 85.06 169 SER A CA 1
ATOM 1380 C C . SER A 1 169 ? 17.342 -10.315 -14.883 1.00 85.06 169 SER A C 1
ATOM 1382 O O . SER A 1 169 ? 17.721 -9.172 -14.629 1.00 85.06 169 SER A O 1
ATOM 1384 N N . PHE A 1 170 ? 17.853 -11.027 -15.899 1.00 89.69 170 PHE A N 1
ATOM 1385 C CA . PHE A 1 170 ? 18.907 -10.519 -16.782 1.00 89.69 170 PHE A CA 1
ATOM 1386 C C . PHE A 1 170 ? 18.520 -9.180 -17.426 1.00 89.69 170 PHE A C 1
ATOM 1388 O O . PHE A 1 170 ? 19.222 -8.184 -17.291 1.00 89.69 170 PHE A O 1
ATOM 1395 N N . CYS A 1 171 ? 17.349 -9.107 -18.057 1.00 86.31 171 CYS A N 1
ATOM 1396 C CA . CYS A 1 171 ? 16.876 -7.898 -18.739 1.00 86.31 171 CYS A CA 1
ATOM 1397 C C . CYS A 1 171 ? 16.639 -6.726 -17.786 1.00 86.31 171 CYS A C 1
ATOM 1399 O O . CYS A 1 171 ? 16.726 -5.566 -18.195 1.00 86.31 171 CYS A O 1
ATOM 1401 N N . ARG A 1 172 ? 16.276 -7.043 -16.539 1.00 83.56 172 ARG A N 1
ATOM 1402 C CA . ARG A 1 172 ? 15.936 -6.060 -15.516 1.00 83.56 172 ARG A CA 1
ATOM 1403 C C . ARG A 1 172 ? 17.161 -5.495 -14.800 1.00 83.56 172 ARG A C 1
ATOM 1405 O O . ARG A 1 172 ? 17.104 -4.326 -14.434 1.00 83.56 172 ARG A O 1
ATOM 1412 N N . TYR A 1 173 ? 18.219 -6.287 -14.613 1.00 85.19 173 TYR A N 1
ATOM 1413 C CA . TYR A 1 173 ? 19.342 -5.916 -13.741 1.00 85.19 173 TYR A CA 1
ATOM 1414 C C . TYR A 1 173 ? 20.744 -6.143 -14.333 1.00 85.19 173 TYR A C 1
ATOM 1416 O O . TYR A 1 173 ? 21.686 -5.517 -13.866 1.00 85.19 173 TYR A O 1
ATOM 1424 N N . PHE A 1 174 ? 20.906 -6.992 -15.355 1.00 88.62 174 PHE A N 1
ATOM 1425 C CA . PHE A 1 174 ? 22.228 -7.416 -15.857 1.00 88.62 174 PHE A CA 1
ATOM 1426 C C . PHE A 1 174 ? 22.494 -7.054 -17.325 1.00 88.62 174 PHE A C 1
ATOM 1428 O O . PHE A 1 174 ? 23.635 -7.080 -17.762 1.00 88.62 174 PHE A O 1
ATOM 1435 N N . CYS A 1 175 ? 21.474 -6.724 -18.117 1.00 90.31 175 CYS A N 1
ATOM 1436 C CA . CYS A 1 175 ? 21.664 -6.402 -19.530 1.00 90.31 175 CYS A CA 1
ATOM 1437 C C . CYS A 1 175 ? 22.509 -5.117 -19.680 1.00 90.31 175 CYS A C 1
ATOM 1439 O O . CYS A 1 175 ? 22.027 -4.064 -19.253 1.00 90.31 175 CYS A O 1
ATOM 1441 N N . PRO A 1 176 ? 23.695 -5.159 -20.326 1.00 88.81 176 PRO A N 1
ATOM 1442 C CA . PRO A 1 176 ? 24.598 -4.003 -20.417 1.00 88.81 176 PRO A CA 1
ATOM 1443 C C . PRO A 1 176 ? 23.915 -2.785 -21.049 1.00 88.81 176 PRO A C 1
ATOM 1445 O O . PRO A 1 176 ? 23.907 -1.688 -20.508 1.00 88.81 176 PRO A O 1
ATOM 1448 N N . ILE A 1 177 ? 23.200 -2.997 -22.152 1.00 88.12 177 ILE A N 1
ATOM 1449 C CA . ILE A 1 177 ? 22.489 -1.928 -22.867 1.00 88.12 177 ILE A CA 1
ATOM 1450 C C . ILE A 1 177 ? 21.109 -1.610 -22.273 1.00 88.12 177 ILE A C 1
ATOM 1452 O O . ILE A 1 177 ? 20.455 -0.645 -22.665 1.00 88.12 177 ILE A O 1
ATOM 1456 N N . GLY A 1 178 ? 20.617 -2.405 -21.319 1.00 86.31 178 GLY A N 1
ATOM 1457 C CA . GLY A 1 178 ? 19.239 -2.292 -20.843 1.00 86.31 178 GLY A CA 1
ATOM 1458 C C . GLY A 1 178 ? 18.962 -1.005 -20.057 1.00 86.31 178 GLY A C 1
ATOM 1459 O O . GLY A 1 178 ? 17.826 -0.530 -20.067 1.00 86.31 178 GLY A O 1
ATOM 1460 N N . ALA A 1 179 ? 19.987 -0.430 -19.427 1.00 81.25 179 ALA A N 1
ATOM 1461 C CA . ALA A 1 179 ? 19.942 0.864 -18.751 1.00 81.25 179 ALA A CA 1
ATOM 1462 C C . ALA A 1 179 ? 19.735 2.019 -19.742 1.00 81.25 179 ALA A C 1
ATOM 1464 O O . ALA A 1 179 ? 18.876 2.877 -19.537 1.00 81.25 179 ALA A O 1
ATOM 1465 N N . ILE A 1 180 ? 20.471 1.990 -20.851 1.00 84.50 180 ILE A N 1
ATOM 1466 C CA . ILE A 1 180 ? 20.373 2.972 -21.937 1.00 84.50 180 ILE A CA 1
ATOM 1467 C C . ILE A 1 180 ? 19.018 2.857 -22.614 1.00 84.50 180 ILE A C 1
ATOM 1469 O O . ILE A 1 180 ? 18.315 3.854 -22.762 1.00 84.50 180 ILE A O 1
ATOM 1473 N N . ILE A 1 181 ? 18.600 1.623 -22.918 1.00 86.12 181 ILE A N 1
ATOM 1474 C CA . ILE A 1 181 ? 17.274 1.352 -23.471 1.00 86.12 181 ILE A CA 1
ATOM 1475 C C . ILE A 1 181 ? 16.182 1.912 -22.561 1.00 86.12 181 ILE A C 1
ATOM 1477 O O . ILE A 1 181 ? 15.237 2.546 -23.032 1.00 86.12 181 ILE A O 1
ATOM 1481 N N . ALA A 1 182 ? 16.311 1.722 -21.249 1.00 81.69 182 ALA A N 1
ATOM 1482 C CA . ALA A 1 182 ? 15.367 2.270 -20.290 1.00 81.69 182 ALA A CA 1
ATOM 1483 C C . ALA A 1 182 ? 15.350 3.811 -20.306 1.00 81.69 182 ALA A C 1
ATOM 1485 O O . ALA A 1 182 ? 14.262 4.390 -20.316 1.00 81.69 182 ALA A O 1
ATOM 1486 N N . ALA A 1 183 ? 16.515 4.468 -20.360 1.00 81.75 183 ALA A N 1
ATOM 1487 C CA . ALA A 1 183 ? 16.631 5.926 -20.411 1.00 81.75 183 ALA A CA 1
ATOM 1488 C C . ALA A 1 183 ? 16.034 6.518 -21.696 1.00 81.75 183 ALA A C 1
ATOM 1490 O O . ALA A 1 183 ? 15.210 7.429 -21.630 1.00 81.75 183 ALA A O 1
ATOM 1491 N N . TYR A 1 184 ? 16.387 5.973 -22.860 1.00 85.44 184 TYR A N 1
ATOM 1492 C CA . TYR A 1 184 ? 15.934 6.489 -24.155 1.00 85.44 184 TYR A CA 1
ATOM 1493 C C . TYR A 1 184 ? 14.451 6.208 -24.392 1.00 85.44 184 TYR A C 1
ATOM 1495 O O . TYR A 1 184 ? 13.736 7.039 -24.944 1.00 85.44 184 TYR A O 1
ATOM 1503 N N . SER A 1 185 ? 13.926 5.093 -23.880 1.00 86.00 185 SER A N 1
ATOM 1504 C CA . SER A 1 185 ? 12.501 4.776 -24.015 1.00 86.00 185 SER A CA 1
ATOM 1505 C C . SER A 1 185 ? 11.556 5.813 -23.380 1.00 86.00 185 SER A C 1
ATOM 1507 O O . SER A 1 185 ? 10.378 5.858 -23.744 1.00 86.00 185 SER A O 1
ATOM 1509 N N . LEU A 1 186 ? 12.054 6.675 -22.478 1.00 82.81 186 LEU A N 1
ATOM 1510 C CA . LEU A 1 186 ? 11.291 7.784 -21.888 1.00 82.81 186 LEU A CA 1
ATOM 1511 C C . LEU A 1 186 ? 10.849 8.825 -22.922 1.00 82.81 186 LEU A C 1
ATOM 1513 O O . LEU A 1 186 ? 9.838 9.502 -22.720 1.00 82.81 186 LEU A O 1
ATOM 1517 N N . VAL A 1 187 ? 11.589 8.969 -24.025 1.00 84.44 187 VAL A N 1
ATOM 1518 C CA . VAL A 1 187 ? 11.226 9.925 -25.078 1.00 84.44 187 VAL A CA 1
ATOM 1519 C C . VAL A 1 187 ? 10.332 9.313 -26.149 1.00 84.44 187 VAL A C 1
ATOM 1521 O O . VAL A 1 187 ? 9.742 10.055 -26.933 1.00 84.44 187 VAL A O 1
ATOM 1524 N N . ALA A 1 188 ? 10.179 7.987 -26.148 1.00 87.56 188 ALA A N 1
ATOM 1525 C CA . ALA A 1 188 ? 9.467 7.271 -27.190 1.00 87.56 188 ALA A CA 1
ATOM 1526 C C . ALA A 1 188 ? 7.956 7.596 -27.214 1.00 87.56 188 ALA A C 1
ATOM 1528 O O . ALA A 1 188 ? 7.313 7.684 -26.153 1.00 87.56 188 ALA A O 1
ATOM 1529 N N . PRO A 1 189 ? 7.361 7.721 -28.417 1.00 87.75 189 PRO A N 1
ATOM 1530 C CA . PRO A 1 189 ? 5.940 7.975 -28.597 1.00 87.75 189 PRO A CA 1
ATOM 1531 C C . PRO A 1 189 ? 5.097 6.714 -28.398 1.00 87.75 189 PRO A C 1
ATOM 1533 O O . PRO A 1 189 ? 3.895 6.835 -28.209 1.00 87.75 189 PRO A O 1
ATOM 1536 N N . VAL A 1 190 ? 5.690 5.517 -28.430 1.00 88.56 190 VAL A N 1
ATOM 1537 C CA . VAL A 1 190 ? 4.977 4.250 -28.220 1.00 88.56 190 VAL A CA 1
ATOM 1538 C C . VAL A 1 190 ? 5.019 3.855 -26.747 1.00 88.56 190 VAL A C 1
ATOM 1540 O O . VAL A 1 190 ? 6.083 3.843 -26.130 1.00 88.56 190 VAL A O 1
ATOM 1543 N N . GLU A 1 191 ? 3.872 3.500 -26.173 1.00 85.75 191 GLU A N 1
ATOM 1544 C CA . GLU A 1 191 ? 3.772 3.011 -24.795 1.00 85.75 191 GLU A CA 1
ATOM 1545 C C . GLU A 1 191 ? 2.717 1.908 -24.643 1.00 85.75 191 GLU A C 1
ATOM 1547 O O . GLU A 1 191 ? 1.731 1.857 -25.375 1.00 85.75 191 GLU A O 1
ATOM 1552 N N . VAL A 1 192 ? 2.888 1.051 -23.634 1.00 86.81 192 VAL A N 1
ATOM 1553 C CA . VAL A 1 192 ? 1.843 0.113 -23.197 1.00 86.81 192 VAL A CA 1
ATOM 1554 C C . VAL A 1 192 ? 1.208 0.640 -21.921 1.00 86.81 192 VAL A C 1
ATOM 1556 O O . VAL A 1 192 ? 1.906 0.835 -20.924 1.00 86.81 192 VAL A O 1
ATOM 1559 N N . ARG A 1 193 ? -0.109 0.851 -21.939 1.00 84.06 193 ARG A N 1
ATOM 1560 C CA . ARG A 1 193 ? -0.889 1.335 -20.789 1.00 84.06 193 ARG A CA 1
ATOM 1561 C C . ARG A 1 193 ? -2.206 0.579 -20.670 1.00 84.06 193 ARG A C 1
ATOM 1563 O O . ARG A 1 193 ? -2.569 -0.210 -21.538 1.00 84.06 193 ARG A O 1
ATOM 1570 N N . ASN A 1 194 ? -2.914 0.794 -19.569 1.00 80.75 194 ASN A N 1
ATOM 1571 C CA . ASN A 1 194 ? -4.307 0.373 -19.456 1.00 80.75 194 ASN A CA 1
ATOM 1572 C C . ASN A 1 194 ? -5.228 1.362 -20.199 1.00 80.75 194 ASN A C 1
ATOM 1574 O O . ASN A 1 194 ? -4.926 2.553 -20.241 1.00 80.75 194 ASN A O 1
ATOM 1578 N N . LYS A 1 195 ? -6.330 0.871 -20.782 1.00 82.94 195 LYS A N 1
ATOM 1579 C CA . LYS A 1 195 ? -7.362 1.710 -21.425 1.00 82.94 195 LYS A CA 1
ATOM 1580 C C . LYS A 1 195 ? -8.218 2.431 -20.384 1.00 82.94 195 LYS A C 1
ATOM 1582 O O . LYS A 1 195 ? -8.479 3.623 -20.519 1.00 82.94 195 LYS A O 1
ATOM 1587 N N . ASP A 1 196 ? -8.642 1.696 -19.356 1.00 75.44 196 ASP A N 1
ATOM 1588 C CA . ASP A 1 196 ? -9.411 2.206 -18.223 1.00 75.44 196 ASP A CA 1
ATOM 1589 C C . ASP A 1 196 ? -8.812 1.725 -16.881 1.00 75.44 196 ASP A C 1
ATOM 1591 O O . ASP A 1 196 ? -8.827 0.521 -16.581 1.00 75.44 196 ASP A O 1
ATOM 1595 N N . PRO A 1 197 ? -8.325 2.643 -16.027 1.00 64.19 197 PRO A N 1
ATOM 1596 C CA . PRO A 1 197 ? -7.855 2.338 -14.678 1.00 64.19 197 PRO A CA 1
ATOM 1597 C C . PRO A 1 197 ? -8.855 1.567 -13.808 1.00 64.19 197 PRO A C 1
ATOM 1599 O O . PRO A 1 197 ? -8.452 0.723 -13.005 1.00 64.19 197 PRO A O 1
ATOM 1602 N N . GLN A 1 198 ? -10.156 1.838 -13.941 1.00 58.19 198 GLN A N 1
ATOM 1603 C CA . GLN A 1 198 ? -11.195 1.219 -13.113 1.00 58.19 198 GLN A CA 1
ATOM 1604 C C . GLN A 1 198 ? -11.367 -0.264 -13.440 1.00 58.19 198 GLN A C 1
ATOM 1606 O O . GLN A 1 198 ? -11.571 -1.077 -12.537 1.00 58.19 198 GLN A O 1
ATOM 1611 N N . VAL A 1 199 ? -11.197 -0.638 -14.710 1.00 69.75 199 VAL A N 1
ATOM 1612 C CA . VAL A 1 199 ? -11.203 -2.041 -15.144 1.00 69.75 199 VAL A CA 1
ATOM 1613 C C . VAL A 1 199 ? -10.010 -2.796 -14.554 1.00 69.75 199 VAL A C 1
ATOM 1615 O O . VAL A 1 199 ? -10.154 -3.952 -14.165 1.00 69.75 199 VAL A O 1
ATOM 1618 N N . CYS A 1 200 ? -8.843 -2.152 -14.425 1.00 70.00 200 CYS A N 1
ATOM 1619 C CA . CYS A 1 200 ? -7.697 -2.743 -13.729 1.00 70.00 200 CYS A CA 1
ATOM 1620 C C . CYS A 1 200 ? -7.940 -2.877 -12.220 1.00 70.00 200 CYS A C 1
ATOM 1622 O O . CYS A 1 200 ? -7.669 -3.944 -11.681 1.00 70.00 200 CYS A O 1
ATOM 1624 N N . ARG A 1 201 ? -8.502 -1.862 -11.547 1.00 60.50 201 ARG A N 1
ATOM 1625 C CA . ARG A 1 201 ? -8.828 -1.924 -10.103 1.00 60.50 201 ARG A CA 1
ATOM 1626 C C . ARG A 1 201 ? -9.783 -3.066 -9.753 1.00 60.50 201 ARG A C 1
ATOM 1628 O O . ARG A 1 201 ? -9.615 -3.712 -8.727 1.00 60.50 201 ARG A O 1
ATOM 1635 N N . ARG A 1 202 ? -10.760 -3.332 -10.622 1.00 56.97 202 ARG A N 1
ATOM 1636 C CA . ARG A 1 202 ? -11.744 -4.417 -10.460 1.00 56.97 202 ARG A CA 1
ATOM 1637 C C . ARG A 1 202 ? -11.249 -5.774 -10.990 1.00 56.97 202 ARG A C 1
ATOM 1639 O O . ARG A 1 202 ? -11.963 -6.765 -10.902 1.00 56.97 202 ARG A O 1
ATOM 1646 N N . CYS A 1 203 ? -10.046 -5.847 -11.568 1.00 56.41 203 CYS A N 1
ATOM 1647 C CA . CYS A 1 203 ? -9.505 -7.083 -12.132 1.00 56.41 203 CYS A CA 1
ATOM 1648 C C . CYS A 1 203 ? -8.893 -7.966 -11.031 1.00 56.41 203 CYS A C 1
ATOM 1650 O O . CYS A 1 203 ? -7.812 -7.689 -10.515 1.00 56.41 203 CYS A O 1
ATOM 1652 N N . HIS A 1 204 ? -9.565 -9.067 -10.691 1.00 59.72 204 HIS A N 1
ATOM 1653 C CA . HIS A 1 204 ? -9.107 -9.998 -9.649 1.00 59.72 204 HIS A CA 1
ATOM 1654 C C . HIS A 1 204 ? -8.132 -11.077 -10.151 1.00 59.72 204 HIS A C 1
ATOM 1656 O O . HIS A 1 204 ? -7.372 -11.639 -9.361 1.00 59.72 204 HIS A O 1
ATOM 1662 N N . THR A 1 205 ? -8.138 -11.372 -11.456 1.00 68.88 205 THR A N 1
ATOM 1663 C CA . THR A 1 205 ? -7.363 -12.474 -12.066 1.00 68.88 205 THR A CA 1
ATOM 1664 C C . THR A 1 205 ? -5.919 -12.088 -12.358 1.00 68.88 205 THR A C 1
ATOM 1666 O O . THR A 1 205 ? -5.004 -12.876 -12.126 1.00 68.88 205 THR A O 1
ATOM 1669 N N . ARG A 1 206 ? -5.688 -10.829 -12.764 1.00 71.38 206 ARG A N 1
ATOM 1670 C CA . ARG A 1 206 ? -4.336 -10.241 -12.852 1.00 71.38 206 ARG A CA 1
ATOM 1671 C C . ARG A 1 206 ? -3.444 -10.977 -13.843 1.00 71.38 206 ARG A C 1
ATOM 1673 O O . ARG A 1 206 ? -2.219 -10.977 -13.724 1.00 71.38 206 ARG A O 1
ATOM 1680 N N . ASN A 1 207 ? -4.060 -11.609 -14.841 1.00 81.19 207 ASN A N 1
ATOM 1681 C CA . ASN A 1 207 ? -3.383 -12.491 -15.791 1.00 81.19 207 ASN A CA 1
ATOM 1682 C C . ASN A 1 207 ? -2.271 -11.776 -16.567 1.00 81.19 207 ASN A C 1
ATOM 1684 O O . ASN A 1 207 ? -1.284 -12.405 -16.922 1.00 81.19 207 ASN A O 1
ATOM 1688 N N . CYS A 1 208 ? -2.376 -10.459 -16.766 1.00 82.62 208 CYS A N 1
ATOM 1689 C CA . CYS A 1 208 ? -1.307 -9.678 -17.388 1.00 82.62 208 CYS A CA 1
ATOM 1690 C C . CYS A 1 208 ? -0.005 -9.626 -16.563 1.00 82.62 208 CYS A C 1
ATOM 1692 O O . CYS A 1 208 ? 1.064 -9.424 -17.133 1.00 82.62 208 CYS A O 1
ATOM 1694 N N . PHE A 1 209 ? -0.068 -9.872 -15.251 1.00 80.31 209 PHE A N 1
ATOM 1695 C CA . PHE A 1 209 ? 1.089 -9.997 -14.363 1.00 80.31 209 PHE A CA 1
ATOM 1696 C C . PHE A 1 209 ? 1.389 -11.453 -13.982 1.00 80.31 209 PHE A C 1
ATOM 1698 O O . PHE A 1 209 ? 2.550 -11.854 -14.013 1.00 80.31 209 PHE A O 1
ATOM 1705 N N . LYS A 1 210 ? 0.365 -12.256 -13.660 1.00 69.75 210 LYS A N 1
ATOM 1706 C CA . LYS A 1 210 ? 0.509 -13.657 -13.212 1.00 69.75 210 LYS A CA 1
ATOM 1707 C C . LYS A 1 210 ? 0.631 -14.674 -14.356 1.00 69.75 210 LYS A C 1
ATOM 1709 O O . LYS A 1 210 ? 1.132 -15.776 -14.154 1.00 69.75 210 LYS A O 1
ATOM 1714 N N . GLY A 1 211 ? 0.192 -14.307 -15.554 1.00 78.38 211 GLY A N 1
ATOM 1715 C CA . GLY A 1 211 ? -0.013 -15.217 -16.679 1.00 78.38 211 GLY A CA 1
ATOM 1716 C C . GLY A 1 211 ? -1.377 -15.901 -16.623 1.00 78.38 211 GLY A C 1
ATOM 1717 O O . GLY A 1 211 ? -2.104 -15.810 -15.640 1.00 78.38 211 GLY A O 1
ATOM 1718 N N . SER A 1 212 ? -1.735 -16.598 -17.697 1.00 80.31 212 SER A N 1
ATOM 1719 C CA . SER A 1 212 ? -2.966 -17.400 -17.803 1.00 80.31 212 SER A CA 1
ATOM 1720 C C . SER A 1 212 ? -2.700 -18.644 -18.644 1.00 80.31 212 SER A C 1
ATOM 1722 O O . SER A 1 212 ? -1.553 -18.917 -18.986 1.00 80.31 212 SER A O 1
ATOM 1724 N N . GLU A 1 213 ? -3.720 -19.415 -19.001 1.00 78.69 213 GLU A N 1
ATOM 1725 C CA . GLU A 1 213 ? -3.573 -20.441 -20.041 1.00 78.69 213 GLU A CA 1
ATOM 1726 C C . GLU A 1 213 ? -3.225 -19.814 -21.397 1.00 78.69 213 GLU A C 1
ATOM 1728 O O . GLU A 1 213 ? -2.507 -20.411 -22.194 1.00 78.69 213 GLU A O 1
ATOM 1733 N N . LYS A 1 214 ? -3.659 -18.568 -21.644 1.00 76.19 214 LYS A N 1
ATOM 1734 C CA . LYS A 1 214 ? -3.432 -17.840 -22.902 1.00 76.19 214 LYS A CA 1
ATOM 1735 C C . LYS A 1 214 ? -1.969 -17.439 -23.131 1.00 76.19 214 LYS A C 1
ATOM 1737 O O . LYS A 1 214 ? -1.582 -17.296 -24.286 1.00 76.19 214 LYS A O 1
ATOM 1742 N N . GLY A 1 215 ? -1.154 -17.325 -22.082 1.00 79.25 215 GLY A N 1
ATOM 1743 C CA . GLY A 1 215 ? 0.240 -16.877 -22.180 1.00 79.25 215 GLY A CA 1
ATOM 1744 C C . GLY A 1 215 ? 0.903 -16.646 -20.821 1.00 79.25 215 GLY A C 1
ATOM 1745 O O . GLY A 1 215 ? 0.313 -16.914 -19.768 1.00 79.25 215 GLY A O 1
ATOM 1746 N N . TYR A 1 216 ? 2.131 -16.142 -20.837 1.00 83.06 216 TYR A N 1
ATOM 1747 C CA . TYR A 1 216 ? 2.927 -15.914 -19.634 1.00 83.06 216 TYR A CA 1
ATOM 1748 C C . TYR A 1 216 ? 2.565 -14.585 -18.956 1.00 83.06 216 TYR A C 1
ATOM 1750 O O . TYR A 1 216 ? 1.924 -13.713 -19.535 1.00 83.06 216 TYR A O 1
ATOM 1758 N N . GLY A 1 217 ? 2.925 -14.443 -17.679 1.00 81.62 217 GLY A N 1
ATOM 1759 C CA . GLY A 1 217 ? 2.781 -13.174 -16.961 1.00 81.62 217 GLY A CA 1
ATOM 1760 C C . GLY A 1 217 ? 3.841 -12.161 -17.380 1.00 81.62 217 GLY A C 1
ATOM 1761 O O . GLY A 1 217 ? 4.795 -12.516 -18.072 1.00 81.62 217 GLY A O 1
ATOM 1762 N N . CYS A 1 218 ? 3.714 -10.906 -16.938 1.00 84.12 218 CYS A N 1
ATOM 1763 C CA . CYS A 1 218 ? 4.708 -9.879 -17.236 1.00 84.12 218 CYS A CA 1
ATOM 1764 C C . CYS A 1 218 ? 6.114 -10.324 -16.782 1.00 84.12 218 CYS A C 1
ATOM 1766 O O . CYS A 1 218 ? 6.370 -10.436 -15.574 1.00 84.12 218 CYS A O 1
ATOM 1768 N N . PRO A 1 219 ? 7.061 -10.523 -17.717 1.00 78.62 219 PRO A N 1
ATOM 1769 C CA . PRO A 1 219 ? 8.371 -11.074 -17.389 1.00 78.62 219 PRO A CA 1
ATOM 1770 C C . PRO A 1 219 ? 9.246 -10.090 -16.602 1.00 78.62 219 PRO A C 1
ATOM 1772 O O . PRO A 1 219 ? 10.186 -10.502 -15.930 1.00 78.62 219 PRO A O 1
ATOM 1775 N N . MET A 1 220 ? 8.911 -8.797 -16.653 1.00 77.50 220 MET A N 1
ATOM 1776 C CA . MET A 1 220 ? 9.600 -7.723 -15.933 1.00 77.50 220 MET A CA 1
ATOM 1777 C C . MET A 1 220 ? 9.026 -7.475 -14.538 1.00 77.50 220 MET A C 1
ATOM 1779 O O . MET A 1 220 ? 9.530 -6.617 -13.819 1.00 77.50 220 MET A O 1
ATOM 1783 N N . MET A 1 221 ? 7.994 -8.225 -14.132 1.00 71.19 221 MET A N 1
ATOM 1784 C CA . MET A 1 221 ? 7.295 -8.050 -12.854 1.00 71.19 221 MET A CA 1
ATOM 1785 C C . MET A 1 221 ? 6.682 -6.654 -12.683 1.00 71.19 221 MET A C 1
ATOM 1787 O O . MET A 1 221 ? 6.659 -6.109 -11.579 1.00 71.19 221 MET A O 1
ATOM 1791 N N . THR A 1 222 ? 6.183 -6.090 -13.778 1.00 68.19 222 THR A N 1
ATOM 1792 C CA . THR A 1 222 ? 5.486 -4.803 -13.808 1.00 68.19 222 THR A CA 1
ATOM 1793 C C . THR A 1 222 ? 4.037 -4.995 -14.228 1.00 68.19 222 THR A C 1
ATOM 1795 O O . THR A 1 222 ? 3.711 -5.931 -14.962 1.00 68.19 222 THR A O 1
ATOM 1798 N N . HIS A 1 223 ? 3.153 -4.120 -13.757 1.00 67.75 223 HIS A N 1
ATOM 1799 C CA . HIS A 1 223 ? 1.736 -4.175 -14.102 1.00 67.75 223 HIS A CA 1
ATOM 1800 C C . HIS A 1 223 ? 1.340 -2.982 -14.996 1.00 67.75 223 HIS A C 1
ATOM 1802 O O . HIS A 1 223 ? 1.743 -1.865 -14.685 1.00 67.75 223 HIS A O 1
ATOM 1808 N N . PRO A 1 224 ? 0.538 -3.149 -16.072 1.00 60.94 224 PRO A N 1
ATOM 1809 C CA . PRO A 1 224 ? 0.099 -2.047 -16.955 1.00 60.94 224 PRO A CA 1
ATOM 1810 C C . PRO A 1 224 ? -0.633 -0.878 -16.267 1.00 60.94 224 PRO A C 1
ATOM 1812 O O . PRO A 1 224 ? -0.852 0.177 -16.862 1.00 60.94 224 PRO A O 1
ATOM 1815 N N . TYR A 1 225 ? -1.047 -1.083 -15.022 1.00 57.75 225 TYR A N 1
ATOM 1816 C CA . TYR A 1 225 ? -1.619 -0.098 -14.114 1.00 57.75 225 TYR A CA 1
ATOM 1817 C C . TYR A 1 225 ? -0.802 -0.101 -12.822 1.00 57.75 225 TYR A C 1
ATOM 1819 O O . TYR A 1 225 ? -0.573 -1.180 -12.273 1.00 57.75 225 TYR A O 1
ATOM 1827 N N . ASP A 1 226 ? -0.381 1.074 -12.346 1.00 48.28 226 ASP A N 1
ATOM 1828 C CA . ASP A 1 226 ? 0.131 1.219 -10.984 1.00 48.28 226 ASP A CA 1
ATOM 1829 C C . ASP A 1 226 ? -1.041 1.011 -10.029 1.00 48.28 226 ASP A C 1
ATOM 1831 O O . ASP A 1 226 ? -1.916 1.871 -9.874 1.00 48.28 226 ASP A O 1
ATOM 1835 N N . PHE A 1 227 ? -1.097 -0.170 -9.423 1.00 44.31 227 PHE A N 1
ATOM 1836 C CA . PHE A 1 227 ? -1.959 -0.335 -8.278 1.00 44.31 227 PHE A CA 1
ATOM 1837 C C . PHE A 1 227 ? -1.361 0.488 -7.158 1.00 44.31 227 PHE A C 1
ATOM 1839 O O . PHE A 1 227 ? -0.438 0.057 -6.468 1.00 44.31 227 PHE A O 1
ATOM 1846 N N . ASN A 1 228 ? -1.995 1.625 -6.892 1.00 42.66 228 ASN A N 1
ATOM 1847 C CA . ASN A 1 228 ? -2.161 2.009 -5.504 1.00 42.66 228 ASN A CA 1
ATOM 1848 C C . ASN A 1 228 ? -2.859 0.833 -4.803 1.00 42.66 228 ASN A C 1
ATOM 1850 O O . ASN A 1 228 ? -4.073 0.719 -4.869 1.00 42.66 228 ASN A O 1
ATOM 1854 N N . ILE A 1 229 ? -2.027 -0.059 -4.253 1.00 42.03 229 ILE A N 1
ATOM 1855 C CA . ILE A 1 229 ? -2.302 -1.245 -3.440 1.00 42.03 229 ILE A CA 1
ATOM 1856 C C . ILE A 1 229 ? -3.577 -1.977 -3.855 1.00 42.03 229 ILE A C 1
ATOM 1858 O O . ILE A 1 229 ? -4.640 -1.648 -3.353 1.00 42.03 229 ILE A O 1
ATOM 1862 N N . ASP A 1 230 ? -3.460 -3.032 -4.664 1.00 38.97 230 ASP A N 1
ATOM 1863 C CA . ASP A 1 230 ? -4.502 -4.070 -4.660 1.00 38.97 230 ASP A CA 1
ATOM 1864 C C . ASP A 1 230 ? -4.004 -5.474 -5.053 1.00 38.97 230 ASP A C 1
ATOM 1866 O O . ASP A 1 230 ? -4.687 -6.450 -4.731 1.00 38.97 230 ASP A O 1
ATOM 1870 N N . GLU A 1 231 ? -2.818 -5.644 -5.676 1.00 30.83 231 GLU A N 1
ATOM 1871 C CA . GLU A 1 231 ? -2.463 -6.945 -6.279 1.00 30.83 231 GLU A CA 1
ATOM 1872 C C . GLU A 1 231 ? -1.743 -8.011 -5.467 1.00 30.83 231 GLU A C 1
ATOM 1874 O O . GLU A 1 231 ? -1.926 -9.207 -5.724 1.00 30.83 231 GLU A O 1
ATOM 1879 N N . ARG A 1 232 ? -0.988 -7.605 -4.452 1.00 36.66 232 ARG A N 1
ATOM 1880 C CA . ARG A 1 232 ? -0.220 -8.525 -3.609 1.00 36.66 232 ARG A CA 1
ATOM 1881 C C . ARG A 1 232 ? -0.881 -8.742 -2.251 1.00 36.66 232 ARG A C 1
ATOM 1883 O O . ARG A 1 232 ? -0.192 -9.004 -1.287 1.00 36.66 232 ARG A O 1
ATOM 1890 N N . GLY A 1 233 ? -2.204 -8.629 -2.163 1.00 49.88 233 GLY A N 1
ATOM 1891 C CA . GLY A 1 233 ? -2.878 -8.671 -0.870 1.00 49.88 233 GLY A CA 1
ATOM 1892 C C . GLY A 1 233 ? -2.642 -7.404 -0.049 1.00 49.88 233 GLY A C 1
ATOM 1893 O O . GLY A 1 233 ? -2.021 -6.440 -0.502 1.00 49.88 233 GLY A O 1
ATOM 1894 N N . TYR A 1 234 ? -3.206 -7.385 1.149 1.00 57.31 234 TYR A N 1
ATOM 1895 C CA . TYR A 1 234 ? -2.996 -6.297 2.092 1.00 57.31 234 TYR A CA 1
ATOM 1896 C C . TYR A 1 234 ? -1.631 -6.437 2.772 1.00 57.31 234 TYR A C 1
ATOM 1898 O O . TYR A 1 234 ? -1.150 -7.554 2.972 1.00 57.31 234 TYR A O 1
ATOM 1906 N N . ALA A 1 235 ? -1.041 -5.311 3.196 1.00 67.94 235 ALA A N 1
ATOM 1907 C CA . ALA A 1 235 ? 0.018 -5.353 4.202 1.00 67.94 235 ALA A CA 1
ATOM 1908 C C . ALA A 1 235 ? -0.449 -6.239 5.372 1.00 67.94 235 ALA A C 1
ATOM 1910 O O . ALA A 1 235 ? -1.621 -6.126 5.743 1.00 67.94 235 ALA A O 1
ATOM 1911 N N . PRO A 1 236 ? 0.405 -7.071 5.988 1.00 76.06 236 PRO A N 1
ATOM 1912 C CA . PRO A 1 236 ? -0.004 -7.947 7.088 1.00 76.06 236 PRO A CA 1
ATOM 1913 C C . PRO A 1 236 ? -0.765 -7.217 8.201 1.00 76.06 236 PRO A C 1
ATOM 1915 O O . PRO A 1 236 ? -1.796 -7.700 8.654 1.00 76.06 236 PRO A O 1
ATOM 1918 N N . CYS A 1 237 ? -0.362 -5.987 8.533 1.00 82.62 237 CYS A N 1
ATOM 1919 C CA . CYS A 1 237 ? -1.066 -5.142 9.498 1.00 82.62 237 CYS A CA 1
ATOM 1920 C C . CYS A 1 237 ? -2.490 -4.742 9.063 1.00 82.62 237 CYS A C 1
ATOM 1922 O O . CYS A 1 237 ? -3.391 -4.665 9.894 1.00 82.62 237 CYS A O 1
ATOM 1924 N N . ARG A 1 238 ? -2.719 -4.506 7.767 1.00 83.50 238 ARG A N 1
ATOM 1925 C CA . ARG A 1 238 ? -4.048 -4.227 7.204 1.00 83.50 238 ARG A CA 1
ATOM 1926 C C . ARG A 1 238 ? -4.877 -5.503 7.066 1.00 83.50 238 ARG A C 1
ATOM 1928 O O . ARG A 1 238 ? -6.067 -5.467 7.342 1.00 83.50 238 ARG A O 1
ATOM 1935 N N . ALA A 1 239 ? -4.256 -6.615 6.677 1.00 74.31 239 ALA A N 1
ATOM 1936 C CA . ALA A 1 239 ? -4.902 -7.924 6.577 1.00 74.31 239 ALA A CA 1
ATOM 1937 C C . ALA A 1 239 ? -5.362 -8.461 7.936 1.00 74.31 239 ALA A C 1
ATOM 1939 O O . ALA A 1 239 ? -6.365 -9.157 8.020 1.00 74.31 239 ALA A O 1
ATOM 1940 N N . ALA A 1 240 ? -4.607 -8.155 8.987 1.00 82.94 240 ALA A N 1
ATOM 1941 C CA . ALA A 1 240 ? -4.926 -8.535 10.352 1.00 82.94 240 ALA A CA 1
ATOM 1942 C C . ALA A 1 240 ? -5.997 -7.647 10.991 1.00 82.94 240 ALA A C 1
ATOM 1944 O O . ALA A 1 240 ? -6.550 -8.014 12.018 1.00 82.94 240 ALA A O 1
ATOM 1945 N N . CYS A 1 241 ? -6.270 -6.468 10.427 1.00 87.25 241 CYS A N 1
ATOM 1946 C CA . CYS A 1 241 ? -7.312 -5.589 10.931 1.00 87.25 241 CYS A CA 1
ATOM 1947 C C . CYS A 1 241 ? -8.676 -6.070 10.412 1.00 87.25 241 CYS A C 1
ATOM 1949 O O . CYS A 1 241 ? -8.876 -6.005 9.198 1.00 87.25 241 CYS A O 1
ATOM 1951 N N . PRO A 1 242 ? -9.627 -6.462 11.285 1.00 85.88 242 PRO A N 1
ATOM 1952 C CA . PRO A 1 242 ? -10.954 -6.910 10.853 1.00 85.88 242 PRO A CA 1
ATOM 1953 C C . PRO A 1 242 ? -11.664 -5.876 9.969 1.00 85.88 242 PRO A C 1
ATOM 1955 O O . PRO A 1 242 ? -12.183 -6.201 8.908 1.00 85.88 242 PRO A O 1
ATOM 1958 N N . ALA A 1 243 ? -11.571 -4.592 10.329 1.00 87.25 243 ALA A N 1
ATOM 1959 C CA . ALA A 1 243 ? -12.150 -3.495 9.552 1.00 87.25 243 ALA A CA 1
ATOM 1960 C C . ALA A 1 243 ? -11.346 -3.108 8.286 1.00 87.25 243 ALA A C 1
ATOM 1962 O O . ALA A 1 243 ? -11.732 -2.184 7.570 1.00 87.25 243 ALA A O 1
ATOM 1963 N N . GLY A 1 244 ? -10.207 -3.755 8.011 1.00 81.38 244 GLY A N 1
ATOM 1964 C CA . GLY A 1 244 ? -9.410 -3.546 6.795 1.00 81.38 244 GLY A CA 1
ATOM 1965 C C . GLY A 1 244 ? -8.686 -2.196 6.697 1.00 81.38 244 GLY A C 1
ATOM 1966 O O . GLY A 1 244 ? -8.393 -1.736 5.586 1.00 81.38 244 GLY A O 1
ATOM 1967 N N . VAL A 1 245 ? -8.394 -1.556 7.836 1.00 87.31 245 VAL A N 1
ATOM 1968 C CA . VAL A 1 245 ? -7.801 -0.208 7.920 1.00 87.31 245 VAL A CA 1
ATOM 1969 C C . VAL A 1 245 ? -6.432 -0.128 7.237 1.00 87.31 245 VAL A C 1
ATOM 1971 O O . VAL A 1 245 ? -5.545 -0.943 7.495 1.00 87.31 245 VAL A O 1
ATOM 1974 N N . HIS A 1 246 ? -6.235 0.919 6.426 1.00 80.38 246 HIS A N 1
ATOM 1975 C CA . HIS A 1 246 ? -4.999 1.249 5.695 1.00 80.38 246 HIS A CA 1
ATOM 1976 C C . HIS A 1 246 ? -3.833 1.711 6.598 1.00 80.38 246 HIS A C 1
ATOM 1978 O O . HIS A 1 246 ? -3.303 2.815 6.446 1.00 80.38 246 HIS A O 1
ATOM 1984 N N . SER A 1 247 ? -3.431 0.855 7.539 1.00 87.38 247 SER A N 1
ATOM 1985 C CA . SER A 1 247 ? -2.367 1.111 8.518 1.00 87.38 247 SER A CA 1
ATOM 1986 C C . SER A 1 247 ? -1.039 1.475 7.864 1.00 87.38 247 SER A C 1
ATOM 1988 O O . SER A 1 247 ? -0.425 2.479 8.204 1.00 87.38 247 SER A O 1
ATOM 1990 N N . ASP A 1 248 ? -0.628 0.715 6.856 1.00 76.81 248 ASP A N 1
ATOM 1991 C CA . ASP A 1 248 ? 0.568 0.973 6.058 1.00 76.81 248 ASP A CA 1
ATOM 1992 C C . ASP A 1 248 ? 0.548 2.360 5.391 1.00 76.81 248 ASP A C 1
ATOM 1994 O O . ASP A 1 248 ? 1.543 3.089 5.412 1.00 76.81 248 ASP A O 1
ATOM 1998 N N . GLY A 1 249 ? -0.605 2.749 4.846 1.00 76.94 249 GLY A N 1
ATOM 1999 C CA . GLY A 1 249 ? -0.780 4.015 4.149 1.00 76.94 249 GLY A CA 1
ATOM 2000 C C . GLY A 1 249 ? -0.738 5.228 5.077 1.00 76.94 249 GLY A C 1
ATOM 2001 O O . GLY A 1 249 ? 0.013 6.171 4.811 1.00 76.94 249 GLY A O 1
ATOM 2002 N N . TYR A 1 250 ? -1.515 5.223 6.166 1.00 84.12 250 TYR A N 1
ATOM 2003 C CA . TYR A 1 250 ? -1.562 6.386 7.058 1.00 84.12 250 TYR A CA 1
ATOM 2004 C C . TYR A 1 250 ? -0.268 6.529 7.863 1.00 84.12 250 TYR A C 1
ATOM 2006 O O . TYR A 1 250 ? 0.178 7.651 8.087 1.00 84.12 250 TYR A O 1
ATOM 2014 N N . ILE A 1 251 ? 0.406 5.427 8.217 1.00 89.12 251 ILE A N 1
ATOM 2015 C CA . ILE A 1 251 ? 1.720 5.489 8.874 1.00 89.12 251 ILE A CA 1
ATOM 2016 C C . ILE A 1 251 ? 2.753 6.120 7.934 1.00 89.12 251 ILE A C 1
ATOM 2018 O O . ILE A 1 251 ? 3.517 6.986 8.354 1.00 89.12 251 ILE A O 1
ATOM 2022 N N . ALA A 1 252 ? 2.733 5.779 6.641 1.00 77.50 252 ALA A N 1
ATOM 2023 C CA . ALA A 1 252 ? 3.609 6.416 5.657 1.00 77.50 252 ALA A CA 1
ATOM 2024 C C . ALA A 1 252 ? 3.337 7.926 5.496 1.00 77.50 252 ALA A C 1
ATOM 2026 O O . ALA A 1 252 ? 4.247 8.682 5.144 1.00 77.50 252 ALA A O 1
ATOM 2027 N N . LEU A 1 253 ? 2.102 8.379 5.738 1.00 77.81 253 LEU A N 1
ATOM 2028 C CA . LEU A 1 253 ? 1.748 9.800 5.769 1.00 77.81 253 LEU A CA 1
ATOM 2029 C C . LEU A 1 253 ? 2.220 10.472 7.067 1.00 77.81 253 LEU A C 1
ATOM 2031 O O . LEU A 1 253 ? 2.844 11.531 6.988 1.00 77.81 253 LEU A O 1
ATOM 2035 N N . ILE A 1 254 ? 2.043 9.830 8.229 1.00 83.56 254 ILE A N 1
ATOM 2036 C CA . ILE A 1 254 ? 2.571 10.315 9.516 1.00 83.56 254 ILE A CA 1
ATOM 2037 C C . ILE A 1 254 ? 4.096 10.453 9.455 1.00 83.56 254 ILE A C 1
ATOM 2039 O O . ILE A 1 254 ? 4.619 11.506 9.800 1.00 83.56 254 ILE A O 1
ATOM 2043 N N . ALA A 1 255 ? 4.817 9.475 8.898 1.00 78.31 255 ALA A N 1
ATOM 2044 C CA . ALA A 1 255 ? 6.276 9.529 8.733 1.00 78.31 255 ALA A CA 1
ATOM 2045 C C . ALA A 1 255 ? 6.764 10.737 7.897 1.00 78.31 255 ALA A C 1
ATOM 2047 O O . ALA A 1 255 ? 7.927 11.144 7.998 1.00 78.31 255 ALA A O 1
ATOM 2048 N N . ARG A 1 256 ? 5.876 11.308 7.067 1.00 73.88 256 ARG A N 1
ATOM 2049 C CA . ARG A 1 256 ? 6.101 12.497 6.224 1.00 73.88 256 ARG A CA 1
ATOM 2050 C C . ARG A 1 256 ? 5.545 13.791 6.833 1.00 73.88 256 ARG A C 1
ATOM 2052 O O . ARG A 1 256 ? 5.580 14.814 6.157 1.00 73.88 256 ARG A O 1
ATOM 2059 N N . GLY A 1 257 ? 5.009 13.754 8.053 1.00 79.88 257 GLY A N 1
ATOM 2060 C CA . GLY A 1 257 ? 4.383 14.907 8.708 1.00 79.88 257 GLY A CA 1
ATOM 2061 C C . GLY A 1 257 ? 2.977 15.250 8.197 1.00 79.88 257 GLY A C 1
ATOM 2062 O O . GLY A 1 257 ? 2.453 16.313 8.512 1.00 79.88 257 GLY A O 1
ATOM 2063 N N . LYS A 1 258 ? 2.355 14.381 7.390 1.00 79.25 258 LYS A N 1
ATOM 2064 C CA . LYS A 1 258 ? 1.050 14.612 6.747 1.00 79.25 258 LYS A CA 1
ATOM 2065 C C . LYS A 1 258 ? -0.102 14.071 7.590 1.00 79.25 258 LYS A C 1
ATOM 2067 O O . LYS A 1 258 ? -0.756 13.098 7.220 1.00 79.25 258 LYS A O 1
ATOM 2072 N N . PHE A 1 259 ? -0.298 14.641 8.776 1.00 89.12 259 PHE A N 1
ATOM 2073 C CA . PHE A 1 259 ? -1.201 14.079 9.789 1.00 89.12 259 PHE A CA 1
ATOM 2074 C C . PHE A 1 259 ? -2.682 14.207 9.418 1.00 89.12 259 PHE A C 1
ATOM 2076 O O . PHE A 1 259 ? -3.454 13.278 9.652 1.00 89.12 259 PHE A O 1
ATOM 2083 N N . LYS A 1 260 ? -3.073 15.322 8.785 1.00 86.81 260 LYS A N 1
ATOM 2084 C CA . LYS A 1 260 ? -4.451 15.528 8.313 1.00 86.81 260 LYS A CA 1
ATOM 2085 C C . LYS A 1 260 ? -4.797 14.529 7.209 1.00 86.81 260 LYS A C 1
ATOM 2087 O O . LYS A 1 260 ? -5.823 13.863 7.281 1.00 86.81 260 LYS A O 1
ATOM 2092 N N . GLU A 1 261 ? -3.905 14.351 6.235 1.00 82.56 261 GLU A N 1
ATOM 2093 C CA . GLU A 1 261 ? -4.093 13.368 5.166 1.00 82.56 261 GLU A CA 1
ATOM 2094 C C . GLU A 1 261 ? -4.042 11.925 5.684 1.00 82.56 261 GLU A C 1
ATOM 2096 O O . GLU A 1 261 ? -4.719 11.059 5.135 1.00 82.56 261 GLU A O 1
ATOM 2101 N N . ALA A 1 262 ? -3.261 11.651 6.736 1.00 86.12 262 ALA A N 1
ATOM 2102 C CA . ALA A 1 262 ? -3.240 10.348 7.398 1.00 86.12 262 ALA A CA 1
ATOM 2103 C C . ALA A 1 262 ? -4.605 10.004 8.011 1.00 86.12 262 ALA A C 1
ATOM 2105 O O . ALA A 1 262 ? -5.118 8.906 7.785 1.00 86.12 262 ALA A O 1
ATOM 2106 N N . LEU A 1 263 ? -5.214 10.956 8.728 1.00 91.19 263 LEU A N 1
ATOM 2107 C CA . LEU A 1 263 ? -6.556 10.790 9.282 1.00 91.19 263 LEU A CA 1
ATOM 2108 C C . LEU A 1 263 ? -7.608 10.634 8.178 1.00 91.19 263 LEU A C 1
ATOM 2110 O O . LEU A 1 263 ? -8.474 9.770 8.283 1.00 91.19 263 LEU A O 1
ATOM 2114 N N . GLU A 1 264 ? -7.515 11.418 7.104 1.00 86.31 264 GLU A N 1
ATOM 2115 C CA . GLU A 1 264 ? -8.439 11.303 5.972 1.00 86.31 264 GLU A CA 1
ATOM 2116 C C . GLU A 1 264 ? -8.333 9.931 5.294 1.00 86.31 264 GLU A C 1
ATOM 2118 O O . GLU A 1 264 ? -9.340 9.278 5.029 1.00 86.31 264 GLU A O 1
ATOM 2123 N N . LEU A 1 265 ? -7.112 9.423 5.097 1.00 84.06 265 LEU A N 1
ATOM 2124 C CA . LEU A 1 265 ? -6.896 8.076 4.571 1.00 84.06 265 LEU A CA 1
ATOM 2125 C C . LEU A 1 265 ? -7.470 6.991 5.497 1.00 84.06 265 LEU A C 1
ATOM 2127 O O . LEU A 1 265 ? -8.026 6.005 5.018 1.00 84.06 265 LEU A O 1
ATOM 2131 N N . HIS A 1 266 ? -7.370 7.162 6.817 1.00 91.50 266 HIS A N 1
ATOM 2132 C CA . HIS A 1 266 ? -8.030 6.267 7.767 1.00 91.50 266 HIS A CA 1
ATOM 2133 C C . HIS A 1 266 ? -9.560 6.326 7.628 1.00 91.50 266 HIS A C 1
ATOM 2135 O O . HIS A 1 266 ? -10.213 5.280 7.571 1.00 91.50 266 HIS A O 1
ATOM 2141 N N . ARG A 1 267 ? -10.129 7.533 7.524 1.00 89.44 267 ARG A N 1
ATOM 2142 C CA . ARG A 1 267 ? -11.575 7.773 7.382 1.00 89.44 267 ARG A CA 1
ATOM 2143 C C . ARG A 1 267 ? -12.163 7.195 6.107 1.00 89.44 267 ARG A C 1
ATOM 2145 O O . ARG A 1 267 ? -13.289 6.723 6.133 1.00 89.44 267 ARG A O 1
ATOM 2152 N N . GLN A 1 268 ? -11.378 7.063 5.038 1.00 84.06 268 GLN A N 1
ATOM 2153 C CA . GLN A 1 268 ? -11.814 6.291 3.868 1.00 84.06 268 GLN A CA 1
ATOM 2154 C C . GLN A 1 268 ? -12.271 4.870 4.237 1.00 84.06 268 GLN A C 1
ATOM 2156 O O . GLN A 1 268 ? -13.139 4.327 3.551 1.00 84.06 268 GLN A O 1
ATOM 2161 N N . THR A 1 269 ? -11.722 4.303 5.322 1.00 84.31 269 THR A N 1
ATOM 2162 C CA . THR A 1 269 ? -12.108 2.993 5.855 1.00 84.31 269 THR A CA 1
ATOM 2163 C C . THR A 1 269 ? -13.139 3.071 6.978 1.00 84.31 269 THR A C 1
ATOM 2165 O O . THR A 1 269 ? -14.105 2.325 6.933 1.00 84.31 269 THR A O 1
ATOM 2168 N N . MET A 1 270 ? -12.938 3.889 8.015 1.00 90.88 270 MET A N 1
ATOM 2169 C CA . MET A 1 270 ? -13.840 3.935 9.179 1.00 90.88 270 MET A CA 1
ATOM 2170 C C . MET A 1 270 ? -13.701 5.245 9.972 1.00 90.88 270 MET A C 1
ATOM 2172 O O . MET A 1 270 ? -12.614 5.836 9.977 1.00 90.88 270 MET A O 1
ATOM 2176 N N . PRO A 1 271 ? -14.750 5.680 10.700 1.00 89.62 271 PRO A N 1
ATOM 2177 C CA . PRO A 1 271 ? -14.761 6.987 11.358 1.00 89.62 271 PRO A CA 1
ATOM 2178 C C . PRO A 1 271 ? -13.984 7.028 12.687 1.00 89.62 271 PRO A C 1
ATOM 2180 O O . PRO A 1 271 ? -13.561 8.105 13.091 1.00 89.62 271 PRO A O 1
ATOM 2183 N N . PHE A 1 272 ? -13.752 5.877 13.331 1.00 95.50 272 PHE A N 1
ATOM 2184 C CA . PHE A 1 272 ? -13.289 5.758 14.725 1.00 95.50 272 PHE A CA 1
ATOM 2185 C C . PHE A 1 272 ? -11.761 5.725 14.918 1.00 95.50 272 PHE A C 1
ATOM 2187 O O . PHE A 1 272 ? -11.200 4.754 15.434 1.00 95.50 272 PHE A O 1
ATOM 2194 N N . ALA A 1 273 ? -11.042 6.752 14.465 1.00 94.25 273 ALA A N 1
ATOM 2195 C CA . ALA A 1 273 ? -9.592 6.824 14.661 1.00 94.25 273 ALA A CA 1
ATOM 2196 C C . ALA A 1 273 ? -9.221 7.039 16.142 1.00 94.25 273 ALA A C 1
ATOM 2198 O O . ALA A 1 273 ? -8.396 6.306 16.688 1.00 94.25 273 ALA A O 1
ATOM 2199 N N . GLY A 1 274 ? -9.850 8.014 16.795 1.00 94.50 274 GLY A N 1
ATOM 2200 C CA . GLY A 1 274 ? -9.623 8.397 18.184 1.00 94.50 274 GLY A CA 1
ATOM 2201 C C . GLY A 1 274 ? -10.066 7.323 19.169 1.00 94.50 274 GLY A C 1
ATOM 2202 O O . GLY A 1 274 ? -9.298 6.999 20.078 1.00 94.50 274 GLY A O 1
ATOM 2203 N N . VAL A 1 275 ? -11.241 6.722 18.952 1.00 95.88 275 VAL A N 1
ATOM 2204 C CA . VAL A 1 275 ? -11.731 5.583 19.743 1.00 95.88 275 VAL A CA 1
ATOM 2205 C C . VAL A 1 275 ? -10.795 4.380 19.587 1.00 95.88 275 VAL A C 1
ATOM 2207 O O . VAL A 1 275 ? -10.229 3.906 20.572 1.00 95.88 275 VAL A O 1
ATOM 2210 N N . CYS A 1 276 ? -10.531 3.894 18.365 1.00 95.25 276 CYS A N 1
ATOM 2211 C CA . CYS A 1 276 ? -9.665 2.720 18.196 1.00 95.25 276 CYS A CA 1
ATOM 2212 C C . CYS A 1 276 ? -8.199 2.985 18.563 1.00 95.25 276 CYS A C 1
ATOM 2214 O O . CYS A 1 276 ? -7.483 2.042 18.890 1.00 95.25 276 CYS A O 1
ATOM 2216 N N . GLY A 1 277 ? -7.737 4.235 18.538 1.00 93.62 277 GLY A N 1
ATOM 2217 C CA . GLY A 1 277 ? -6.436 4.609 19.089 1.00 93.62 277 GLY A CA 1
ATOM 2218 C C . GLY A 1 277 ? -6.330 4.361 20.600 1.00 93.62 277 GLY A C 1
ATOM 2219 O O . GLY A 1 277 ? -5.235 4.123 21.106 1.00 93.62 277 GLY A O 1
ATOM 2220 N N . ARG A 1 278 ? -7.463 4.342 21.311 1.00 91.25 278 ARG A N 1
ATOM 2221 C CA . ARG A 1 278 ? -7.547 4.196 22.770 1.00 91.25 278 ARG A CA 1
ATOM 2222 C C . ARG A 1 278 ? -7.948 2.819 23.253 1.00 91.25 278 ARG A C 1
ATOM 2224 O O . ARG A 1 278 ? -7.450 2.415 24.289 1.00 91.25 278 ARG A O 1
ATOM 2231 N N . ILE A 1 279 ? -8.794 2.084 22.535 1.00 91.00 279 ILE A N 1
ATOM 2232 C CA . ILE A 1 279 ? -9.380 0.843 23.085 1.00 91.00 279 ILE A CA 1
ATOM 2233 C C . ILE A 1 279 ? -9.110 -0.416 22.254 1.00 91.00 279 ILE A C 1
ATOM 2235 O O . ILE A 1 279 ? -9.470 -1.512 22.668 1.00 91.00 279 ILE A O 1
ATOM 2239 N N . CYS A 1 280 ? -8.501 -0.290 21.070 1.00 90.62 280 CYS A N 1
ATOM 2240 C CA . CYS A 1 280 ? -8.338 -1.425 20.161 1.00 90.62 280 CYS A CA 1
ATOM 2241 C C . CYS A 1 280 ? -7.341 -2.469 20.696 1.00 90.62 280 CYS A C 1
ATOM 2243 O O . CYS A 1 280 ? -6.247 -2.141 21.160 1.00 90.62 280 CYS A O 1
ATOM 2245 N N . ILE A 1 281 ? -7.671 -3.745 20.497 1.00 87.19 281 ILE A N 1
ATOM 2246 C CA . ILE A 1 281 ? -6.793 -4.898 20.758 1.00 87.19 281 ILE A CA 1
ATOM 2247 C C . ILE A 1 281 ? -5.656 -5.063 19.727 1.00 87.19 281 ILE A C 1
ATOM 2249 O O . ILE A 1 281 ? -4.883 -6.004 19.807 1.00 87.19 281 ILE A O 1
ATOM 2253 N N . HIS A 1 282 ? -5.531 -4.122 18.780 1.00 90.06 282 HIS A N 1
ATOM 2254 C CA . HIS A 1 282 ? -4.376 -3.925 17.891 1.00 90.06 282 HIS A CA 1
ATOM 2255 C C . HIS A 1 282 ? -3.826 -5.193 17.188 1.00 90.06 282 HIS A C 1
ATOM 2257 O O . HIS A 1 282 ? -2.608 -5.362 17.111 1.00 90.06 282 HIS A O 1
ATOM 2263 N N . PRO A 1 283 ? -4.675 -6.022 16.539 1.00 87.69 283 PRO A N 1
ATOM 2264 C CA . PRO A 1 283 ? -4.229 -7.235 15.834 1.00 87.69 283 PRO A CA 1
ATOM 2265 C C . PRO A 1 283 ? -3.248 -6.926 14.689 1.00 87.69 283 PRO A C 1
ATOM 2267 O O . PRO A 1 283 ? -2.445 -7.762 14.275 1.00 87.69 283 PRO A O 1
ATOM 2270 N N . CYS A 1 284 ? -3.284 -5.688 14.191 1.00 88.44 284 CYS A N 1
ATOM 2271 C CA . CYS A 1 284 ? -2.347 -5.151 13.217 1.00 88.44 284 CYS A CA 1
ATOM 2272 C C . CYS A 1 284 ? -0.892 -5.108 13.715 1.00 88.44 284 CYS A C 1
ATOM 2274 O O . CYS A 1 284 ? 0.017 -5.255 12.897 1.00 88.44 284 CYS A O 1
ATOM 2276 N N . GLU A 1 285 ? -0.664 -4.910 15.016 1.00 92.06 285 GLU A N 1
ATOM 2277 C CA . GLU A 1 285 ? 0.672 -4.928 15.621 1.00 92.06 285 GLU A CA 1
ATOM 2278 C C . GLU A 1 285 ? 1.152 -6.368 15.829 1.00 92.06 285 GLU A C 1
ATOM 2280 O O . GLU A 1 285 ? 2.303 -6.666 15.524 1.00 92.06 285 GLU A O 1
ATOM 2285 N N . SER A 1 286 ? 0.258 -7.282 16.228 1.00 85.94 286 SER A N 1
ATOM 2286 C CA . SER A 1 286 ? 0.561 -8.714 16.403 1.00 85.94 286 SER A CA 1
ATOM 2287 C C . SER A 1 286 ? 1.009 -9.400 15.110 1.00 85.94 286 SER A C 1
ATOM 2289 O O . SER A 1 286 ? 1.716 -10.399 15.144 1.00 85.94 286 SER A O 1
ATOM 2291 N N . GLN A 1 287 ? 0.585 -8.877 13.959 1.00 84.12 287 GLN A N 1
ATOM 2292 C CA . GLN A 1 287 ? 0.976 -9.361 12.631 1.00 84.12 287 GLN A CA 1
ATOM 2293 C C . GLN A 1 287 ? 1.959 -8.405 11.935 1.00 84.12 287 GLN A C 1
ATOM 2295 O O . GLN A 1 287 ? 2.129 -8.452 10.715 1.00 84.12 287 GLN A O 1
ATOM 2300 N N . CYS A 1 288 ? 2.581 -7.483 12.675 1.00 85.06 288 CYS A N 1
ATOM 2301 C CA . CYS A 1 288 ? 3.543 -6.552 12.107 1.00 85.06 288 CYS A CA 1
ATOM 2302 C C . CYS A 1 288 ? 4.836 -7.287 11.744 1.00 85.06 288 CYS A C 1
ATOM 2304 O O . CYS A 1 288 ? 5.536 -7.806 12.604 1.00 85.06 288 CYS A O 1
ATOM 2306 N N . GLU A 1 289 ? 5.212 -7.251 10.468 1.00 78.12 289 GLU A N 1
ATOM 2307 C CA . GLU A 1 289 ? 6.440 -7.893 9.975 1.00 78.12 289 GLU A CA 1
ATOM 2308 C C . GLU A 1 289 ? 7.724 -7.358 10.618 1.00 78.12 289 GLU A C 1
ATOM 2310 O O . GLU A 1 289 ? 8.730 -8.058 10.652 1.00 78.12 289 GLU A O 1
ATOM 2315 N N . ARG A 1 290 ? 7.688 -6.137 11.165 1.00 81.88 290 ARG A N 1
ATOM 2316 C CA . ARG A 1 290 ? 8.818 -5.570 11.906 1.00 81.88 290 ARG A CA 1
ATOM 2317 C C . ARG A 1 290 ? 9.148 -6.371 13.174 1.00 81.88 290 ARG A C 1
ATOM 2319 O O . ARG A 1 290 ? 10.315 -6.430 13.541 1.00 81.88 290 ARG A O 1
ATOM 2326 N N . ALA A 1 291 ? 8.161 -7.053 13.765 1.00 84.12 291 ALA A N 1
ATOM 2327 C CA . ALA A 1 291 ? 8.350 -7.897 14.947 1.00 84.12 291 ALA A CA 1
ATOM 2328 C C . ALA A 1 291 ? 9.322 -9.075 14.719 1.00 84.12 291 ALA A C 1
ATOM 2330 O O . ALA A 1 291 ? 9.752 -9.718 15.666 1.00 84.12 291 ALA A O 1
ATOM 2331 N N . LYS A 1 292 ? 9.670 -9.380 13.460 1.00 76.56 292 LYS A N 1
ATOM 2332 C CA . LYS A 1 292 ? 10.685 -10.388 13.111 1.00 76.56 292 LYS A CA 1
ATOM 2333 C C . LYS A 1 292 ? 12.124 -9.873 13.239 1.00 76.56 292 LYS A C 1
ATOM 2335 O O . LYS A 1 292 ? 13.053 -10.651 13.055 1.00 76.56 292 LYS A O 1
ATOM 2340 N N . VAL A 1 293 ? 12.304 -8.574 13.476 1.00 73.44 293 VAL A N 1
ATOM 2341 C CA . VAL A 1 293 ? 13.611 -7.906 13.571 1.00 73.44 293 VAL A CA 1
ATOM 2342 C C . VAL A 1 293 ? 13.770 -7.236 14.927 1.00 73.44 293 VAL A C 1
ATOM 2344 O O . VAL A 1 293 ? 14.791 -7.414 15.577 1.00 73.44 293 VAL A O 1
ATOM 2347 N N . ASP A 1 294 ? 12.759 -6.484 15.359 1.00 83.06 294 ASP A N 1
ATOM 2348 C CA . ASP A 1 294 ? 12.700 -5.884 16.689 1.00 83.06 294 ASP A CA 1
ATOM 2349 C C . ASP A 1 294 ? 11.256 -5.898 17.214 1.00 83.06 294 ASP A C 1
ATOM 2351 O O . ASP A 1 294 ? 10.590 -6.927 17.159 1.00 83.06 294 ASP A O 1
ATOM 2355 N N . GLU A 1 295 ? 10.743 -4.782 17.719 1.00 90.00 295 GLU A N 1
ATOM 2356 C CA . GLU A 1 295 ? 9.371 -4.665 18.192 1.00 90.00 295 GLU A CA 1
ATOM 2357 C C . GLU A 1 295 ? 8.410 -4.149 17.106 1.00 90.00 295 GLU A C 1
ATOM 2359 O O . GLU A 1 295 ? 8.778 -3.312 16.271 1.00 90.00 295 GLU A O 1
ATOM 2364 N N . PRO A 1 296 ? 7.127 -4.558 17.134 1.00 91.19 296 PRO A N 1
ATOM 2365 C CA . PRO A 1 296 ? 6.134 -4.064 16.190 1.00 91.19 296 PRO A CA 1
ATOM 2366 C C . PRO A 1 296 ? 6.019 -2.532 16.221 1.00 91.19 296 PRO A C 1
ATOM 2368 O O . PRO A 1 296 ? 6.279 -1.864 17.225 1.00 91.19 296 PRO A O 1
ATOM 2371 N N . VAL A 1 297 ? 5.593 -1.959 15.093 1.00 92.81 297 VAL A N 1
ATOM 2372 C CA . VAL A 1 297 ? 5.227 -0.537 15.042 1.00 92.81 297 VAL A CA 1
ATOM 2373 C C . VAL A 1 297 ? 4.013 -0.311 15.942 1.00 92.81 297 VAL A C 1
ATOM 2375 O O . VAL A 1 297 ? 3.080 -1.106 15.934 1.00 92.81 297 VAL A O 1
ATOM 2378 N N . SER A 1 298 ? 3.981 0.803 16.663 1.00 94.00 298 SER A N 1
ATOM 2379 C CA . SER A 1 298 ? 2.893 1.223 17.550 1.00 94.00 298 SER A CA 1
ATOM 2380 C C . SER A 1 298 ? 1.713 1.803 16.769 1.00 94.00 298 SER A C 1
ATOM 2382 O O . SER A 1 298 ? 1.345 2.972 16.907 1.00 94.00 298 SER A O 1
ATOM 2384 N N . ILE A 1 299 ? 1.127 0.980 15.905 1.00 95.06 299 ILE A N 1
ATOM 2385 C CA . ILE A 1 299 ? 0.034 1.321 14.993 1.00 95.06 299 ILE A CA 1
ATOM 2386 C C . ILE A 1 299 ? -1.164 1.938 15.734 1.00 95.06 299 ILE A C 1
ATOM 2388 O O . ILE A 1 299 ? -1.732 2.920 15.242 1.00 95.06 299 ILE A O 1
ATOM 2392 N N . ARG A 1 300 ? -1.544 1.409 16.906 1.00 93.81 300 ARG A N 1
ATOM 2393 C CA . ARG A 1 300 ? -2.634 1.946 17.743 1.00 93.81 300 ARG A CA 1
ATOM 2394 C C . ARG A 1 300 ? -2.304 3.343 18.264 1.00 93.81 300 ARG A C 1
ATOM 2396 O O . ARG A 1 300 ? -3.126 4.249 18.144 1.00 93.81 300 ARG A O 1
ATOM 2403 N N . ARG A 1 301 ? -1.089 3.545 18.774 1.00 93.31 301 ARG A N 1
ATOM 2404 C CA . ARG A 1 301 ? -0.638 4.837 19.323 1.00 93.31 301 ARG A CA 1
ATOM 2405 C C . ARG A 1 301 ? -0.514 5.906 18.232 1.00 93.31 301 ARG A C 1
ATOM 2407 O O . ARG A 1 301 ? -0.940 7.039 18.426 1.00 93.31 301 ARG A O 1
ATOM 2414 N N . LEU A 1 302 ? -0.036 5.531 17.045 1.00 95.88 302 LEU A N 1
ATOM 2415 C CA . LEU A 1 302 ? -0.009 6.408 15.867 1.00 95.88 302 LEU A CA 1
ATOM 2416 C C . LEU A 1 302 ? -1.417 6.786 15.384 1.00 95.88 302 LEU A C 1
ATOM 2418 O O . LEU A 1 302 ? -1.650 7.929 14.986 1.00 95.88 302 LEU A O 1
ATOM 2422 N N . LYS A 1 303 ? -2.366 5.843 15.449 1.00 94.75 303 LYS A N 1
ATOM 2423 C CA . LYS A 1 303 ? -3.781 6.094 15.145 1.00 94.75 303 LYS A CA 1
ATOM 2424 C C . LYS A 1 303 ? -4.391 7.101 16.125 1.00 94.75 303 LYS A C 1
ATOM 2426 O O . LYS A 1 303 ? -5.084 8.023 15.701 1.00 94.75 303 LYS A O 1
ATOM 2431 N N . ARG A 1 304 ? -4.090 6.960 17.417 1.00 93.75 304 ARG A N 1
ATOM 2432 C CA . ARG A 1 304 ? -4.479 7.936 18.438 1.00 93.75 304 ARG A CA 1
ATOM 2433 C C . ARG A 1 304 ? -3.897 9.316 18.137 1.00 93.75 304 ARG A C 1
ATOM 2435 O O . ARG A 1 304 ? -4.645 10.284 18.069 1.00 93.75 304 ARG A O 1
ATOM 2442 N N . PHE A 1 305 ? -2.588 9.387 17.895 1.00 95.12 305 PHE A N 1
ATOM 2443 C CA . PHE A 1 305 ? -1.891 10.641 17.613 1.00 95.12 305 PHE A CA 1
ATOM 2444 C C . PHE A 1 305 ? -2.546 11.437 16.477 1.00 95.12 305 PHE A C 1
ATOM 2446 O O . PHE A 1 305 ? -2.817 12.621 16.646 1.00 95.12 305 PHE A O 1
ATOM 2453 N N . MET A 1 306 ? -2.837 10.812 15.329 1.00 93.06 306 MET A N 1
ATOM 2454 C CA . MET A 1 306 ? -3.429 11.544 14.198 1.00 93.06 306 MET A CA 1
ATOM 2455 C C . MET A 1 306 ? -4.837 12.080 14.508 1.00 93.06 306 MET A C 1
ATOM 2457 O O . MET A 1 306 ? -5.189 13.161 14.036 1.00 93.06 306 MET A O 1
ATOM 2461 N N . ALA A 1 307 ? -5.626 11.358 15.313 1.00 92.75 307 ALA A N 1
ATOM 2462 C CA . ALA A 1 307 ? -6.951 11.799 15.739 1.00 92.75 307 ALA A CA 1
ATOM 2463 C C . ALA A 1 307 ? -6.859 12.972 16.727 1.00 92.75 307 ALA A C 1
ATOM 2465 O O . ALA A 1 307 ? -7.489 14.009 16.515 1.00 92.75 307 ALA A O 1
ATOM 2466 N N . ASP A 1 308 ? -6.013 12.840 17.751 1.00 93.00 308 ASP A N 1
ATOM 2467 C CA . ASP A 1 308 ? -5.795 13.869 18.772 1.00 93.00 308 ASP A CA 1
ATOM 2468 C C . ASP A 1 308 ? -5.192 15.142 18.146 1.00 93.00 308 ASP A C 1
ATOM 2470 O O . ASP A 1 308 ? -5.643 16.258 18.414 1.00 93.00 308 ASP A O 1
ATOM 2474 N N . TYR A 1 309 ? -4.239 14.991 17.219 1.00 92.12 309 TYR A N 1
ATOM 2475 C CA . TYR A 1 309 ? -3.659 16.107 16.473 1.00 92.12 309 TYR A CA 1
ATOM 2476 C C . TYR A 1 309 ? -4.719 16.868 15.670 1.00 92.12 309 TYR A C 1
ATOM 2478 O O . TYR A 1 309 ? -4.734 18.100 15.679 1.00 92.12 309 TYR A O 1
ATOM 2486 N N . ALA A 1 310 ? -5.618 16.158 14.982 1.00 88.88 310 ALA A N 1
ATOM 2487 C CA . ALA A 1 310 ? -6.675 16.789 14.201 1.00 88.88 310 ALA A CA 1
ATOM 2488 C C . ALA A 1 310 ? -7.691 17.529 15.079 1.00 88.88 310 ALA A C 1
ATOM 2490 O O . ALA A 1 310 ? -8.144 18.604 14.686 1.00 88.88 310 ALA A O 1
ATOM 2491 N N . LEU A 1 311 ? -8.020 16.992 16.257 1.00 87.19 311 LEU A N 1
ATOM 2492 C CA . LEU A 1 311 ? -8.891 17.664 17.223 1.00 87.19 311 LEU A CA 1
ATOM 2493 C C . LEU A 1 311 ? -8.278 18.974 17.722 1.00 87.19 311 LEU A C 1
ATOM 2495 O O . LEU A 1 311 ? -8.949 20.002 17.707 1.00 87.19 311 LEU A O 1
ATOM 2499 N N . ASN A 1 312 ? -6.992 18.959 18.068 1.00 87.56 312 ASN A N 1
ATOM 2500 C CA . ASN A 1 312 ? -6.322 20.118 18.657 1.00 87.56 312 ASN A CA 1
ATOM 2501 C C . ASN A 1 312 ? -5.928 21.200 17.631 1.00 87.56 312 ASN A C 1
ATOM 2503 O O . ASN A 1 312 ? -5.692 22.340 18.012 1.00 87.56 312 ASN A O 1
ATOM 2507 N N . ASN A 1 313 ? -5.845 20.872 16.334 1.00 83.19 313 ASN A N 1
ATOM 2508 C CA . ASN A 1 313 ? -5.307 21.768 15.292 1.00 83.19 313 ASN A CA 1
ATOM 2509 C C . ASN A 1 313 ? -6.312 22.085 14.165 1.00 83.19 313 ASN A C 1
ATOM 2511 O O . ASN A 1 313 ? -5.923 22.267 13.002 1.00 83.19 313 ASN A O 1
ATOM 2515 N N . GLY A 1 314 ? -7.617 22.078 14.468 1.00 68.62 314 GLY A N 1
ATOM 2516 C CA . GLY A 1 314 ? -8.674 22.397 13.494 1.00 68.62 314 GLY A CA 1
ATOM 2517 C C . GLY A 1 314 ? -8.687 21.466 12.271 1.00 68.62 314 GLY A C 1
ATOM 2518 O O . GLY A 1 314 ? -9.096 21.846 11.177 1.00 68.62 314 GLY A O 1
ATOM 2519 N N . GLY A 1 315 ? -8.178 20.240 12.418 1.00 59.25 315 GLY A N 1
ATOM 2520 C CA . GLY A 1 315 ? -7.984 19.264 11.344 1.00 59.25 315 GLY A CA 1
ATOM 2521 C C . GLY A 1 315 ? -9.249 18.526 10.908 1.00 59.25 315 GLY A C 1
ATOM 2522 O O . GLY A 1 315 ? -9.151 17.616 10.092 1.00 59.25 315 GLY A O 1
ATOM 2523 N N . ARG A 1 316 ? -10.422 18.892 11.436 1.00 61.47 316 ARG A N 1
ATOM 2524 C CA . ARG A 1 316 ? -11.708 18.285 11.059 1.00 61.47 316 ARG A CA 1
ATOM 2525 C C . ARG A 1 316 ? -12.200 18.704 9.674 1.00 61.47 316 ARG A C 1
ATOM 2527 O O . ARG A 1 316 ? -12.895 17.912 9.047 1.00 61.47 316 ARG A O 1
ATOM 2534 N N . GLY A 1 317 ? -11.801 19.888 9.200 1.00 62.84 317 GLY A N 1
ATOM 2535 C CA . GLY A 1 317 ? -12.355 20.498 7.987 1.00 62.84 317 GLY A CA 1
ATOM 2536 C C . GLY A 1 317 ? -13.834 20.882 8.145 1.00 62.84 317 GLY A C 1
ATOM 2537 O O . GLY A 1 317 ? -14.450 20.594 9.170 1.00 62.84 317 GLY A O 1
ATOM 2538 N N . ASN A 1 318 ? -14.404 21.528 7.126 1.00 67.88 318 ASN A N 1
ATOM 2539 C CA . ASN A 1 318 ? -15.849 21.754 7.056 1.00 67.88 318 ASN A CA 1
ATOM 2540 C C . ASN A 1 318 ? -16.522 20.455 6.607 1.00 67.88 318 ASN A C 1
ATOM 2542 O O . ASN A 1 318 ? -16.284 19.989 5.491 1.00 67.88 318 ASN A O 1
ATOM 2546 N N . ILE A 1 319 ? -17.336 19.866 7.481 1.00 82.31 319 ILE A N 1
ATOM 2547 C CA . ILE A 1 319 ? -18.095 18.655 7.170 1.00 82.31 319 ILE A CA 1
ATOM 2548 C C . ILE A 1 319 ? -19.337 19.094 6.401 1.00 82.31 319 ILE A C 1
ATOM 2550 O O . ILE A 1 319 ? -20.181 19.806 6.939 1.00 82.31 319 ILE A O 1
ATOM 2554 N N . LEU A 1 320 ? -19.416 18.713 5.129 1.00 84.75 320 LEU A N 1
ATOM 2555 C CA . LEU A 1 320 ? -20.606 18.935 4.320 1.00 84.75 320 LEU A CA 1
ATOM 2556 C C . LEU A 1 320 ? -21.453 17.657 4.324 1.00 84.75 320 LEU A C 1
ATOM 2558 O O . LEU A 1 320 ? -20.891 16.579 4.092 1.00 84.75 320 LEU A O 1
ATOM 2562 N N . PRO A 1 321 ? -22.777 17.761 4.538 1.00 91.25 321 PRO A N 1
ATOM 2563 C CA . PRO A 1 321 ? -23.673 16.626 4.403 1.00 91.25 321 PRO A CA 1
ATOM 2564 C C . PRO A 1 321 ? -23.558 16.001 3.016 1.00 91.25 321 PRO A C 1
ATOM 2566 O O . PRO A 1 321 ? -23.504 16.697 1.997 1.00 91.25 321 PRO A O 1
ATOM 2569 N N . ILE A 1 322 ? -23.535 14.674 2.970 1.00 92.44 322 ILE A N 1
ATOM 2570 C CA . ILE A 1 322 ? -23.505 13.933 1.716 1.00 92.44 322 ILE A CA 1
ATOM 2571 C C . ILE A 1 322 ? -24.898 13.987 1.090 1.00 92.44 322 ILE A C 1
ATOM 2573 O O . ILE A 1 322 ? -25.914 13.779 1.756 1.00 92.44 322 ILE A O 1
ATOM 2577 N N . ALA A 1 323 ? -24.955 14.270 -0.212 1.00 91.25 323 ALA A N 1
ATOM 2578 C CA . ALA A 1 323 ? -26.213 14.288 -0.942 1.00 91.25 323 ALA A CA 1
ATOM 2579 C C . ALA A 1 323 ? -26.869 12.895 -0.926 1.00 91.25 323 ALA A C 1
ATOM 2581 O O . ALA A 1 323 ? -26.262 11.898 -1.329 1.00 91.25 323 ALA A O 1
ATOM 2582 N N . LYS A 1 324 ? -28.134 12.839 -0.498 1.00 94.19 324 LYS A N 1
ATOM 2583 C CA . LYS A 1 324 ? -28.955 11.621 -0.492 1.00 94.19 324 LYS A CA 1
ATOM 2584 C C . LYS A 1 324 ? -29.404 11.313 -1.923 1.00 94.19 324 LYS A C 1
ATOM 2586 O O . LYS A 1 324 ? -30.428 11.806 -2.381 1.00 94.19 324 LYS A O 1
ATOM 2591 N N . THR A 1 325 ? -28.586 10.562 -2.657 1.00 92.38 325 THR A N 1
ATOM 2592 C CA . THR A 1 325 ? -28.816 10.224 -4.076 1.00 92.38 325 THR A CA 1
ATOM 2593 C C . THR A 1 325 ? -29.644 8.953 -4.275 1.00 92.38 325 THR A C 1
ATOM 2595 O O . THR A 1 325 ? -30.022 8.642 -5.405 1.00 92.38 325 THR A O 1
ATOM 2598 N N . LYS A 1 326 ? -29.922 8.202 -3.203 1.00 92.81 326 LYS A N 1
ATOM 2599 C CA . LYS A 1 326 ? -30.742 6.984 -3.218 1.00 92.81 326 LYS A CA 1
ATOM 2600 C C . LYS A 1 326 ? -32.117 7.245 -2.607 1.00 92.81 326 LYS A C 1
ATOM 2602 O O . LYS A 1 326 ? -32.237 8.031 -1.671 1.00 92.81 326 LYS A O 1
ATOM 2607 N N . ALA A 1 327 ? -33.137 6.564 -3.130 1.00 90.94 327 ALA A N 1
ATOM 2608 C CA . ALA A 1 327 ? -34.513 6.679 -2.645 1.00 90.94 327 ALA A CA 1
ATOM 2609 C C . ALA A 1 327 ? -34.795 5.770 -1.434 1.00 90.94 327 ALA A C 1
ATOM 2611 O O . ALA A 1 327 ? -35.538 6.157 -0.534 1.00 90.94 327 ALA A O 1
ATOM 2612 N N . ASP A 1 328 ? -34.192 4.579 -1.395 1.00 96.44 328 ASP A N 1
ATOM 2613 C CA . ASP A 1 328 ? -34.469 3.578 -0.362 1.00 96.44 328 ASP A CA 1
ATOM 2614 C C . ASP A 1 328 ? -33.888 3.971 0.997 1.00 96.44 328 ASP A C 1
ATOM 2616 O O . ASP A 1 328 ? -32.701 4.271 1.117 1.00 96.44 328 ASP A O 1
ATOM 2620 N N . LYS A 1 329 ? -34.723 3.933 2.040 1.00 97.06 329 LYS A N 1
ATOM 2621 C CA . LYS A 1 329 ? -34.332 4.266 3.416 1.00 97.06 329 LYS A CA 1
ATOM 2622 C C . LYS A 1 329 ? -33.803 3.040 4.159 1.00 97.06 329 LYS A C 1
ATOM 2624 O O . LYS A 1 329 ? -34.387 1.959 4.056 1.00 97.06 329 LYS A O 1
ATOM 2629 N N . VAL A 1 330 ? -32.774 3.234 4.987 1.00 98.50 330 VAL A N 1
ATOM 2630 C CA . VAL A 1 330 ? -32.205 2.187 5.855 1.00 98.50 330 VAL A CA 1
ATOM 2631 C C . VAL A 1 330 ? -32.362 2.553 7.329 1.00 98.50 330 VAL A C 1
ATOM 2633 O O . VAL A 1 330 ? -32.045 3.676 7.729 1.00 98.50 330 VAL A O 1
ATOM 2636 N N . ALA A 1 331 ? -32.854 1.602 8.125 1.00 98.56 331 ALA A N 1
ATOM 2637 C CA . ALA A 1 331 ? -32.931 1.711 9.578 1.00 98.56 331 ALA A CA 1
ATOM 2638 C C . ALA A 1 331 ? -31.805 0.903 10.231 1.00 98.56 331 ALA A C 1
ATOM 2640 O O . ALA A 1 331 ? -31.536 -0.233 9.847 1.00 98.56 331 ALA A O 1
ATOM 2641 N N . ILE A 1 332 ? -31.163 1.473 11.243 1.00 98.69 332 ILE A N 1
ATOM 2642 C CA . ILE A 1 332 ? -30.144 0.799 12.049 1.00 98.69 332 ILE A CA 1
ATOM 2643 C C . ILE A 1 332 ? -30.595 0.858 13.503 1.00 98.69 332 ILE A C 1
ATOM 2645 O O . ILE A 1 332 ? -30.908 1.937 13.993 1.00 98.69 332 ILE A O 1
ATOM 2649 N N . ILE A 1 333 ? -30.644 -0.277 14.194 1.00 97.75 333 ILE A N 1
ATOM 2650 C CA . ILE A 1 333 ? -31.085 -0.356 15.590 1.00 97.75 333 ILE A CA 1
ATOM 2651 C C . ILE A 1 333 ? -29.860 -0.568 16.477 1.00 97.75 333 ILE A C 1
ATOM 2653 O O . ILE A 1 333 ? -29.227 -1.621 16.420 1.00 97.75 333 ILE A O 1
ATOM 2657 N N . GLY A 1 334 ? -29.544 0.437 17.292 1.00 97.00 334 GLY A N 1
ATOM 2658 C CA . GLY A 1 334 ? -28.361 0.509 18.146 1.00 97.00 334 GLY A CA 1
ATOM 2659 C C . GLY A 1 334 ? -27.272 1.422 17.577 1.00 97.00 334 GLY A C 1
ATOM 2660 O O . GLY A 1 334 ? -26.841 1.281 16.433 1.00 97.00 334 GLY A O 1
ATOM 2661 N N . SER A 1 335 ? -26.782 2.347 18.405 1.00 97.25 335 SER A N 1
ATOM 2662 C CA . SER A 1 335 ? -25.706 3.296 18.072 1.00 97.25 335 SER A CA 1
ATOM 2663 C C . SER A 1 335 ? -24.325 2.851 18.575 1.00 97.25 335 SER A C 1
ATOM 2665 O O . SER A 1 335 ? -23.427 3.663 18.796 1.00 97.25 335 SER A O 1
ATOM 2667 N N . GLY A 1 336 ? -24.138 1.546 18.778 1.00 95.81 336 GLY A N 1
ATOM 2668 C CA . GLY A 1 336 ? -22.831 0.971 19.079 1.00 95.81 336 GLY A CA 1
ATOM 2669 C C . GLY A 1 336 ? -21.851 1.052 17.893 1.00 95.81 336 GLY A C 1
ATOM 2670 O O . GLY A 1 336 ? -22.206 1.523 16.807 1.00 95.81 336 GLY A O 1
ATOM 2671 N N . PRO A 1 337 ? -20.617 0.542 18.058 1.00 96.25 337 PRO A N 1
ATOM 2672 C CA . PRO A 1 337 ? -19.582 0.574 17.020 1.00 96.25 337 PRO A CA 1
ATOM 2673 C C . PRO A 1 337 ? -20.039 -0.031 15.685 1.00 96.25 337 PRO A C 1
ATOM 2675 O O . PRO A 1 337 ? -19.780 0.556 14.635 1.00 96.25 337 PRO A O 1
ATOM 2678 N N . ALA A 1 338 ? -20.758 -1.159 15.720 1.00 97.00 338 ALA A N 1
ATOM 2679 C CA . ALA A 1 338 ? -21.301 -1.806 14.526 1.00 97.00 338 ALA A CA 1
ATOM 2680 C C . ALA A 1 338 ? -22.334 -0.924 13.808 1.00 97.00 338 ALA A C 1
ATOM 2682 O O . ALA A 1 338 ? -22.212 -0.673 12.608 1.00 97.00 338 ALA A O 1
ATOM 2683 N N . GLY A 1 339 ? -23.324 -0.407 14.542 1.00 98.00 339 GLY A N 1
ATOM 2684 C CA . GLY A 1 339 ? -24.393 0.415 13.974 1.00 98.00 339 GLY A CA 1
ATOM 2685 C C . GLY A 1 339 ? -23.868 1.711 13.359 1.00 98.00 339 GLY A C 1
ATOM 2686 O O . GLY A 1 339 ? -24.180 2.030 12.213 1.00 98.00 339 GLY A O 1
ATOM 2687 N N . LEU A 1 340 ? -22.988 2.419 14.070 1.00 98.44 340 LEU A N 1
ATOM 2688 C CA . LEU A 1 340 ? -22.389 3.660 13.577 1.00 98.44 340 LEU A CA 1
ATOM 2689 C C . LEU A 1 340 ? -21.443 3.436 12.387 1.00 98.44 340 LEU A C 1
ATOM 2691 O O . LEU A 1 340 ? -21.414 4.260 11.474 1.00 98.44 340 LEU A O 1
ATOM 2695 N N . ALA A 1 341 ? -20.694 2.328 12.353 1.00 97.81 341 ALA A N 1
ATOM 2696 C CA . ALA A 1 341 ? -19.867 1.976 11.197 1.00 97.81 341 ALA A CA 1
ATOM 2697 C C . ALA A 1 341 ? -20.718 1.649 9.959 1.00 97.81 341 ALA A C 1
ATOM 2699 O O . ALA A 1 341 ? -20.400 2.107 8.860 1.00 97.81 341 ALA A O 1
ATOM 2700 N N . CYS A 1 342 ? -21.823 0.918 10.143 1.00 98.25 342 CYS A N 1
ATOM 2701 C CA . CYS A 1 342 ? -22.782 0.639 9.077 1.00 98.25 342 CYS A CA 1
ATOM 2702 C C . CYS A 1 342 ? -23.402 1.937 8.537 1.00 98.25 342 CYS A C 1
ATOM 2704 O O . CYS A 1 342 ? -23.422 2.170 7.326 1.00 98.25 342 CYS A O 1
ATOM 2706 N N . ALA A 1 343 ? -23.822 2.830 9.440 1.00 98.44 343 ALA A N 1
ATOM 2707 C CA . ALA A 1 343 ? -24.392 4.124 9.086 1.00 98.44 343 ALA A CA 1
ATOM 2708 C C . ALA A 1 343 ? -23.407 4.991 8.293 1.00 98.44 343 ALA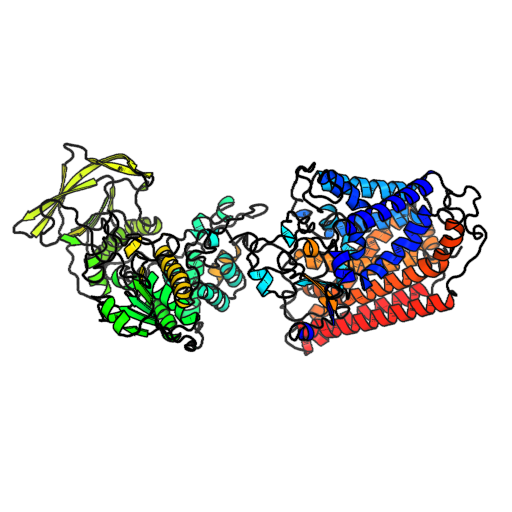 A C 1
ATOM 2710 O O . ALA A 1 343 ? -23.771 5.580 7.274 1.00 98.44 343 ALA A O 1
ATOM 2711 N N . TYR A 1 344 ? -22.150 5.025 8.743 1.00 97.69 344 TYR A N 1
ATOM 2712 C CA . TYR A 1 344 ? -21.068 5.767 8.107 1.00 97.69 344 TYR A CA 1
ATOM 2713 C C . TYR A 1 344 ? -20.813 5.327 6.661 1.00 97.69 344 TYR A C 1
ATOM 2715 O O . TYR A 1 344 ? -20.638 6.167 5.778 1.00 97.69 344 TYR A O 1
ATOM 2723 N N . ASP A 1 345 ? -20.795 4.022 6.395 1.00 96.81 345 ASP A N 1
ATOM 2724 C CA . ASP A 1 345 ? -20.565 3.524 5.040 1.00 96.81 345 ASP A CA 1
ATOM 2725 C C . ASP A 1 345 ? -21.796 3.747 4.143 1.00 96.81 345 ASP A C 1
ATOM 2727 O O . ASP A 1 345 ? -21.650 4.200 3.008 1.00 96.81 345 ASP A O 1
ATOM 2731 N N . LEU A 1 346 ? -23.014 3.522 4.648 1.00 97.81 346 LEU A N 1
ATOM 2732 C CA . LEU A 1 346 ? -24.247 3.699 3.869 1.00 97.81 346 LEU A CA 1
ATOM 2733 C C . LEU A 1 346 ? -24.537 5.165 3.509 1.00 97.81 346 LEU A C 1
ATOM 2735 O O . LEU A 1 346 ? -24.943 5.441 2.376 1.00 97.81 346 LEU A O 1
ATOM 2739 N N . VAL A 1 347 ? -24.287 6.119 4.414 1.00 97.25 347 VAL A N 1
ATOM 2740 C CA . VAL A 1 347 ? -24.484 7.550 4.108 1.00 97.25 347 VAL A CA 1
ATOM 2741 C C . VAL A 1 347 ? -23.526 8.024 3.012 1.00 97.25 347 VAL A C 1
ATOM 2743 O O . VAL A 1 347 ? -23.911 8.801 2.141 1.00 97.25 347 VAL A O 1
ATOM 2746 N N . ARG A 1 348 ? -22.294 7.493 2.982 1.00 94.38 348 ARG A N 1
ATOM 2747 C CA . ARG A 1 348 ? -21.286 7.794 1.947 1.00 94.38 348 ARG A CA 1
ATOM 2748 C C . ARG A 1 348 ? -21.641 7.248 0.572 1.00 94.38 348 ARG A C 1
ATOM 2750 O O . ARG A 1 348 ? -21.149 7.756 -0.432 1.00 94.38 348 ARG A O 1
ATOM 2757 N N . GLU A 1 349 ? -22.517 6.255 0.530 1.00 93.69 349 GLU A N 1
ATOM 2758 C CA . GLU A 1 349 ? -23.099 5.697 -0.692 1.00 93.69 349 GLU A CA 1
ATOM 2759 C C . GLU A 1 349 ? -24.373 6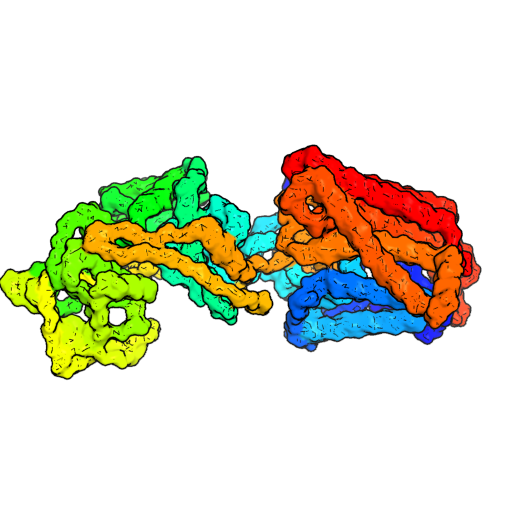.446 -1.132 1.00 93.69 349 GLU A C 1
ATOM 2761 O O . GLU A 1 349 ? -24.949 6.136 -2.177 1.00 93.69 349 GLU A O 1
ATOM 2766 N N . GLY A 1 350 ? -24.798 7.458 -0.363 1.00 95.25 350 GLY A N 1
ATOM 2767 C CA . GLY A 1 350 ? -25.933 8.325 -0.671 1.00 95.25 350 GLY A CA 1
ATOM 2768 C C . GLY A 1 350 ? -27.287 7.814 -0.176 1.00 95.25 350 GLY A C 1
ATOM 2769 O O . GLY A 1 350 ? -28.309 8.340 -0.622 1.00 95.25 350 GLY A O 1
ATOM 2770 N N . TYR A 1 351 ? -27.322 6.812 0.711 1.00 97.38 351 TYR A N 1
ATOM 2771 C CA . TYR A 1 351 ? -28.566 6.331 1.318 1.00 97.38 351 TYR A CA 1
ATOM 2772 C C . TYR A 1 351 ? -29.060 7.262 2.440 1.00 97.38 351 TYR A C 1
ATOM 2774 O O . TYR A 1 351 ? -28.257 7.737 3.247 1.00 97.38 351 TYR A O 1
ATOM 2782 N N . PRO A 1 352 ? -30.379 7.504 2.553 1.00 97.69 352 PRO A N 1
ATOM 2783 C CA . PRO A 1 352 ? -30.991 8.031 3.767 1.00 97.69 352 PRO A CA 1
ATOM 2784 C C . PRO A 1 352 ? -30.908 6.994 4.899 1.00 97.69 352 PRO A C 1
ATOM 2786 O O . PRO A 1 352 ? -31.553 5.944 4.836 1.00 97.69 352 PRO A O 1
ATOM 2789 N N . VAL A 1 353 ? -30.132 7.300 5.940 1.00 98.31 353 VAL A N 1
ATOM 2790 C CA . VAL A 1 353 ? -29.907 6.406 7.086 1.00 98.31 353 VAL A CA 1
ATOM 2791 C C . VAL A 1 353 ? -30.441 7.035 8.369 1.00 98.31 353 VAL A C 1
ATOM 2793 O O . VAL A 1 353 ? -30.093 8.176 8.684 1.00 98.31 353 VAL A O 1
ATOM 2796 N N . THR A 1 354 ? -31.234 6.268 9.120 1.00 98.69 354 THR A N 1
ATOM 2797 C CA . THR A 1 354 ? -31.673 6.615 10.479 1.00 98.69 354 THR A CA 1
ATOM 2798 C C . THR A 1 354 ? -31.184 5.551 11.463 1.00 98.69 354 THR A C 1
ATOM 2800 O O . THR A 1 354 ? -31.447 4.363 11.273 1.00 98.69 354 THR A O 1
ATOM 2803 N N . VAL A 1 355 ? -30.491 5.973 12.519 1.00 98.75 355 VAL A N 1
ATOM 2804 C CA . VAL A 1 355 ? -30.070 5.133 13.646 1.00 98.75 355 VAL A CA 1
ATOM 2805 C C . VAL A 1 355 ? -31.043 5.346 14.804 1.00 98.75 355 VAL A C 1
ATOM 2807 O O . VAL A 1 355 ? -31.261 6.479 15.222 1.00 98.75 355 VAL A O 1
ATOM 2810 N N . PHE A 1 356 ? -31.613 4.267 15.329 1.00 98.44 356 PHE A N 1
ATOM 2811 C CA . PHE A 1 356 ? -32.505 4.259 16.485 1.00 98.44 356 PHE A CA 1
ATOM 2812 C C . PHE A 1 356 ? -31.734 3.765 17.708 1.00 98.44 356 PHE A C 1
ATOM 2814 O O . PHE A 1 356 ? -31.262 2.628 17.730 1.00 98.44 356 PHE A O 1
ATOM 2821 N N . GLU A 1 357 ? -31.585 4.622 18.710 1.00 97.56 357 GLU A N 1
ATOM 2822 C CA . GLU A 1 357 ? -30.882 4.337 19.957 1.00 97.56 357 GLU A CA 1
ATOM 2823 C C . GLU A 1 357 ? -31.863 4.389 21.129 1.00 97.56 357 GLU A C 1
ATOM 2825 O O . GLU A 1 357 ? -32.618 5.348 21.279 1.00 97.56 357 GLU A O 1
ATOM 2830 N N . ALA A 1 358 ? -31.847 3.353 21.967 1.00 95.31 358 ALA A N 1
ATOM 2831 C CA . ALA A 1 358 ? -32.717 3.257 23.132 1.00 95.31 358 ALA A CA 1
ATOM 2832 C C . ALA A 1 358 ? -32.243 4.161 24.279 1.00 95.31 358 ALA A C 1
ATOM 2834 O O . ALA A 1 358 ? -33.068 4.698 25.013 1.00 95.31 358 ALA A O 1
ATOM 2835 N N . ALA A 1 359 ? -30.930 4.325 24.433 1.00 94.94 359 ALA A N 1
ATOM 2836 C CA . ALA A 1 359 ? -30.329 5.145 25.471 1.00 94.94 359 ALA A CA 1
ATOM 2837 C C . ALA A 1 359 ? -30.460 6.659 25.183 1.00 94.94 359 ALA A C 1
ATOM 2839 O O . ALA A 1 359 ? -30.717 7.057 24.040 1.00 94.94 359 ALA A O 1
ATOM 2840 N N . PRO A 1 360 ? -30.250 7.522 26.198 1.00 95.69 360 PRO A N 1
ATOM 2841 C CA . PRO A 1 360 ? -30.312 8.974 26.027 1.00 95.69 360 PRO A CA 1
ATOM 2842 C C . PRO A 1 360 ? -29.252 9.555 25.086 1.00 95.69 360 PRO A C 1
ATOM 2844 O O . PRO A 1 360 ? -29.508 10.565 24.431 1.00 95.69 360 PRO A O 1
ATOM 2847 N N . GLU A 1 361 ? -28.084 8.915 24.993 1.00 96.62 361 GLU A N 1
ATOM 2848 C CA . GLU A 1 361 ? -26.961 9.364 24.172 1.00 96.62 361 GLU A CA 1
ATOM 2849 C C . GLU A 1 361 ? -26.392 8.228 23.312 1.00 96.62 361 GLU A C 1
ATOM 2851 O O . GLU A 1 361 ? -26.390 7.055 23.690 1.00 96.62 361 GLU A O 1
ATOM 2856 N N . ALA A 1 362 ? -25.851 8.590 22.149 1.00 97.44 362 ALA A N 1
ATOM 2857 C CA . ALA A 1 362 ? -25.307 7.632 21.197 1.00 97.44 362 ALA A CA 1
ATOM 2858 C C . ALA A 1 362 ? -23.910 7.113 21.584 1.00 97.44 362 ALA A C 1
ATOM 2860 O O . ALA A 1 362 ? -23.101 7.830 22.178 1.00 97.44 362 ALA A O 1
ATOM 2861 N N . GLY A 1 363 ? -23.591 5.879 21.184 1.00 95.00 363 GLY A N 1
ATOM 2862 C CA . GLY A 1 363 ? -22.266 5.264 21.339 1.00 95.00 363 GLY A CA 1
ATOM 2863 C C . GLY A 1 363 ? -22.274 3.851 21.931 1.00 95.00 363 GLY A C 1
ATOM 2864 O O . GLY A 1 363 ? -21.236 3.184 21.939 1.00 95.00 363 GLY A O 1
ATOM 2865 N N . GLY A 1 364 ? -23.420 3.369 22.423 1.00 94.38 364 GLY A N 1
ATOM 2866 C CA . GLY A 1 364 ? -23.553 2.032 23.012 1.00 94.38 364 GLY A CA 1
ATOM 2867 C C . GLY A 1 364 ? -22.522 1.765 24.118 1.00 94.38 364 GLY A C 1
ATOM 2868 O O . GLY A 1 364 ? -22.241 2.630 24.949 1.00 94.38 364 GLY A O 1
ATOM 2869 N N . LEU A 1 365 ? -21.907 0.577 24.117 1.00 92.56 365 LEU A N 1
ATOM 2870 C CA . LEU A 1 365 ? -20.889 0.213 25.114 1.00 92.56 365 LEU A CA 1
ATOM 2871 C C . LEU A 1 365 ? -19.632 1.094 25.077 1.00 92.56 365 LEU A C 1
ATOM 2873 O O . LEU A 1 365 ? -18.947 1.179 26.091 1.00 92.56 365 LEU A O 1
ATOM 2877 N N . LEU A 1 366 ? -19.343 1.801 23.975 1.00 94.94 366 LEU A N 1
ATOM 2878 C CA . LEU A 1 366 ? -18.237 2.768 23.957 1.00 94.94 366 LEU A CA 1
ATOM 2879 C C . LEU A 1 366 ? -18.484 3.913 24.944 1.00 94.94 366 LEU A C 1
ATOM 2881 O O . LEU A 1 366 ? -17.537 4.394 25.555 1.00 94.94 366 LEU A O 1
ATOM 2885 N N . ARG A 1 367 ? -19.746 4.331 25.107 1.00 95.38 367 ARG A N 1
ATOM 2886 C CA . ARG A 1 367 ? -20.144 5.372 26.060 1.00 95.38 367 ARG A CA 1
ATOM 2887 C C . ARG A 1 367 ? -20.383 4.805 27.450 1.00 95.38 367 ARG A C 1
ATOM 2889 O O . ARG A 1 367 ? -19.870 5.331 28.429 1.00 95.38 367 ARG A O 1
ATOM 2896 N N . TYR A 1 368 ? -21.197 3.756 27.522 1.00 93.56 368 TYR A N 1
ATOM 2897 C CA . TYR A 1 368 ? -21.746 3.277 28.789 1.00 93.56 368 TYR A CA 1
ATOM 2898 C C . TYR A 1 368 ? -20.890 2.188 29.446 1.00 93.56 368 TYR A C 1
ATOM 2900 O O . TYR A 1 368 ? -20.946 2.021 30.658 1.00 93.56 368 TYR A O 1
ATOM 2908 N N . GLY A 1 369 ? -20.081 1.459 28.677 1.00 91.62 369 GLY A N 1
ATOM 2909 C CA . GLY A 1 369 ? -19.250 0.363 29.183 1.00 91.62 369 GLY A CA 1
ATOM 2910 C C . GLY A 1 369 ? -17.797 0.748 29.464 1.00 91.62 369 GLY A C 1
ATOM 2911 O O . GLY A 1 369 ? -17.182 0.150 30.340 1.00 91.62 369 GLY A O 1
ATOM 2912 N N . ILE A 1 370 ? -17.237 1.734 28.754 1.00 92.69 370 ILE A N 1
ATOM 2913 C CA . ILE A 1 370 ? -15.813 2.088 28.860 1.00 92.69 370 ILE A CA 1
ATOM 2914 C C . ILE A 1 370 ? -15.631 3.345 29.729 1.00 92.69 370 ILE A C 1
ATOM 2916 O O . ILE A 1 370 ? -16.216 4.383 29.419 1.00 92.69 370 ILE A O 1
ATOM 2920 N N . PRO A 1 371 ? -14.816 3.290 30.800 1.00 91.81 371 PRO A N 1
ATOM 2921 C CA . PRO A 1 371 ? -14.594 4.429 31.695 1.00 91.81 371 PRO A CA 1
ATOM 2922 C C . PRO A 1 371 ? -13.945 5.659 31.042 1.00 91.81 371 PRO A C 1
ATOM 2924 O O . PRO A 1 371 ? -13.151 5.534 30.107 1.00 91.81 371 PRO A O 1
ATOM 2927 N N . GLU A 1 372 ? -14.182 6.842 31.630 1.00 90.56 372 GLU A N 1
ATOM 2928 C CA . GLU A 1 372 ? -13.617 8.138 31.187 1.00 90.56 372 GLU A CA 1
ATOM 2929 C C . GLU A 1 372 ? -12.092 8.123 31.030 1.00 90.56 372 GLU A C 1
ATOM 2931 O O . GLU A 1 372 ? -11.569 8.587 30.019 1.00 90.56 372 GLU A O 1
ATOM 2936 N N . TYR A 1 373 ? -11.378 7.539 31.999 1.00 87.44 373 TYR A N 1
ATOM 2937 C CA . TYR A 1 373 ? -9.911 7.521 32.011 1.00 87.44 373 TYR A CA 1
ATOM 2938 C C . TYR A 1 373 ? -9.313 6.729 30.835 1.00 87.44 373 TYR A C 1
ATOM 2940 O O . TYR A 1 373 ? -8.125 6.859 30.533 1.00 87.44 373 TYR A O 1
ATOM 2948 N N . ARG A 1 374 ? -10.121 5.877 30.190 1.00 88.31 374 ARG A N 1
ATOM 2949 C CA . ARG A 1 374 ? -9.713 4.994 29.094 1.00 88.31 374 ARG A CA 1
ATOM 2950 C C . ARG A 1 374 ? -10.250 5.472 27.749 1.00 88.31 374 ARG A C 1
ATOM 2952 O O . ARG A 1 374 ? -9.516 5.470 26.761 1.00 88.31 374 ARG A O 1
ATOM 2959 N N . LEU A 1 375 ? -11.513 5.893 27.701 1.00 93.12 375 LEU A N 1
ATOM 2960 C CA . LEU A 1 375 ? -12.128 6.515 26.533 1.00 93.12 375 LEU A CA 1
ATOM 2961 C C . LEU A 1 375 ? -12.887 7.780 26.957 1.00 93.12 375 LEU A C 1
ATOM 2963 O O . LEU A 1 375 ? -14.040 7.688 27.379 1.00 93.12 375 LEU A O 1
ATOM 2967 N N . PRO A 1 376 ? -12.273 8.966 26.808 1.00 92.62 376 PRO A N 1
ATOM 2968 C CA . PRO A 1 376 ? -12.940 10.212 27.159 1.00 92.62 376 PRO A CA 1
ATOM 2969 C C . PRO A 1 376 ? -14.177 10.457 26.286 1.00 92.62 376 PRO A C 1
ATOM 2971 O O . PRO A 1 376 ? -14.071 10.371 25.052 1.00 92.62 376 PRO A O 1
ATOM 2974 N N . LYS A 1 377 ? -15.327 10.824 26.880 1.00 93.69 377 LYS A N 1
ATOM 2975 C CA . LYS A 1 377 ? -16.587 10.997 26.111 1.00 93.69 377 LYS A CA 1
ATOM 2976 C C . LYS A 1 377 ? -16.433 12.066 25.037 1.00 93.69 377 LYS A C 1
ATOM 2978 O O . LYS A 1 377 ? -16.829 11.833 23.902 1.00 93.69 377 LYS A O 1
ATOM 2983 N N . ARG A 1 378 ? -15.681 13.138 25.325 1.00 92.81 378 ARG A N 1
ATOM 2984 C CA . ARG A 1 378 ? -15.362 14.197 24.349 1.00 92.81 378 ARG A CA 1
ATOM 2985 C C . ARG A 1 378 ? -14.783 13.669 23.033 1.00 92.81 378 ARG A C 1
ATOM 2987 O O . ARG A 1 378 ? -14.972 14.297 22.000 1.00 92.81 378 ARG A O 1
ATOM 2994 N N . ILE A 1 379 ? -14.027 12.563 23.057 1.00 93.75 379 ILE A N 1
ATOM 2995 C CA . ILE A 1 379 ? -13.426 11.962 21.857 1.00 93.75 379 ILE A CA 1
ATOM 2996 C C . ILE A 1 379 ? -14.500 11.226 21.062 1.00 93.75 379 ILE A C 1
ATOM 2998 O O . ILE A 1 379 ? -14.587 11.413 19.845 1.00 93.75 379 ILE A O 1
ATOM 3002 N N . LEU A 1 380 ? -15.315 10.435 21.766 1.00 96.19 380 LEU A N 1
ATOM 3003 C CA . LEU A 1 380 ? -16.439 9.690 21.210 1.00 96.19 380 LEU A CA 1
ATOM 3004 C C . LEU A 1 380 ? -17.476 10.634 20.591 1.00 96.19 380 LEU A C 1
ATOM 3006 O O . LEU A 1 380 ? -17.793 10.473 19.416 1.00 96.19 380 LEU A O 1
ATOM 3010 N N . ASP A 1 381 ? -17.915 11.653 21.333 1.00 95.31 381 ASP A N 1
ATOM 3011 C CA . ASP A 1 381 ? -18.834 12.701 20.869 1.00 95.31 381 ASP A CA 1
ATOM 3012 C C . ASP A 1 381 ? -18.322 13.324 19.582 1.00 95.31 381 ASP A C 1
ATOM 3014 O O . ASP A 1 381 ? -19.034 13.440 18.590 1.00 95.31 381 ASP A O 1
ATOM 3018 N N . SER A 1 382 ? -17.027 13.640 19.561 1.00 92.75 382 SER A N 1
ATOM 3019 C CA . SER A 1 382 ? -16.386 14.184 18.382 1.00 92.75 382 SER A CA 1
ATOM 3020 C C . SER A 1 382 ? -16.591 13.265 17.163 1.00 92.75 382 SER A C 1
ATOM 3022 O O . SER A 1 382 ? -16.964 13.752 16.091 1.00 92.75 382 SER A O 1
ATOM 3024 N N . GLU A 1 383 ? -16.323 11.965 17.278 1.00 94.56 383 GLU A N 1
ATOM 3025 C CA . GLU A 1 383 ? -16.402 11.044 16.139 1.00 94.56 383 GLU A CA 1
ATOM 3026 C C . GLU A 1 383 ? -17.849 10.735 15.741 1.00 94.56 383 GLU A C 1
ATOM 3028 O O . GLU A 1 383 ? -18.115 10.595 14.549 1.00 94.56 383 GLU A O 1
ATOM 3033 N N . ILE A 1 384 ? -18.787 10.734 16.692 1.00 96.75 384 ILE A N 1
ATOM 3034 C CA . ILE A 1 384 ? -20.227 10.626 16.419 1.00 96.75 384 ILE A CA 1
ATOM 3035 C C . ILE A 1 384 ? -20.723 11.861 15.663 1.00 96.75 384 ILE A C 1
ATOM 3037 O O . ILE A 1 384 ? -21.301 11.712 14.589 1.00 96.75 384 ILE A O 1
ATOM 3041 N N . SER A 1 385 ? -20.390 13.072 16.117 1.00 94.38 385 SER A N 1
ATOM 3042 C CA . SER A 1 385 ? -20.776 14.304 15.417 1.00 94.38 385 SER A CA 1
ATOM 3043 C C . SER A 1 385 ? -20.180 14.405 14.014 1.00 94.38 385 SER A C 1
ATOM 3045 O O . SER A 1 385 ? -20.744 15.060 13.140 1.00 94.38 385 SER A O 1
ATOM 3047 N N . TYR A 1 386 ? -19.043 13.746 13.757 1.00 93.50 386 TYR A N 1
ATOM 3048 C CA . TYR A 1 386 ? -18.519 13.632 12.397 1.00 93.50 386 TYR A CA 1
ATOM 3049 C C . TYR A 1 386 ? -19.436 12.788 11.500 1.00 93.50 386 TYR A C 1
ATOM 3051 O O . TYR A 1 386 ? -19.645 13.151 10.347 1.00 93.50 386 TYR A O 1
ATOM 3059 N N . ILE A 1 387 ? -20.007 11.701 12.022 1.00 96.00 387 ILE A N 1
ATOM 3060 C CA . ILE A 1 387 ? -20.963 10.845 11.305 1.00 96.00 387 ILE A CA 1
ATOM 3061 C C . ILE A 1 387 ? -22.287 11.592 11.075 1.00 96.00 387 ILE A C 1
ATOM 3063 O O . ILE A 1 387 ? -22.804 11.584 9.958 1.00 96.00 387 ILE A O 1
ATOM 3067 N N . GLU A 1 388 ? -22.796 12.295 12.089 1.00 96.56 388 GLU A N 1
ATOM 3068 C CA . GLU A 1 388 ? -24.000 13.134 11.975 1.00 96.56 388 GLU A CA 1
ATOM 3069 C C . GLU A 1 388 ? -23.814 14.252 10.942 1.00 96.56 388 GLU A C 1
ATOM 3071 O O . GLU A 1 388 ? -24.672 14.462 10.086 1.00 96.56 388 GLU A O 1
ATOM 3076 N N . GLY A 1 389 ? -22.649 14.912 10.942 1.00 94.94 389 GLY A N 1
ATOM 3077 C CA . GLY A 1 389 ? -22.314 15.963 9.979 1.00 94.94 389 GLY A CA 1
ATOM 3078 C C . GLY A 1 389 ? -22.302 15.493 8.518 1.00 94.94 389 GLY A C 1
ATOM 3079 O O . GLY A 1 389 ? -22.502 16.305 7.617 1.00 94.94 389 GLY A O 1
ATOM 3080 N N . LEU A 1 390 ? -22.120 14.191 8.264 1.00 95.06 390 LEU A N 1
ATOM 3081 C CA . LEU A 1 390 ? -22.252 13.605 6.923 1.00 95.06 390 LEU A CA 1
ATOM 3082 C C . LEU A 1 390 ? -23.713 13.385 6.499 1.00 95.06 390 LEU A C 1
ATOM 3084 O O . LEU A 1 390 ? -23.954 13.099 5.328 1.00 95.06 390 LEU A O 1
ATOM 3088 N N . GLY A 1 391 ? -24.680 13.550 7.404 1.00 96.06 391 GLY A N 1
ATOM 3089 C CA . GLY A 1 391 ? -26.115 13.461 7.126 1.00 96.06 391 GLY A CA 1
ATOM 3090 C C . GLY A 1 391 ? -26.817 12.220 7.685 1.00 96.06 391 GLY A C 1
ATOM 3091 O O . GLY A 1 391 ? -27.950 11.948 7.272 1.00 96.06 391 GLY A O 1
ATOM 3092 N N . VAL A 1 392 ? -26.171 11.469 8.587 1.00 97.88 392 VAL A N 1
ATOM 3093 C CA . VAL A 1 392 ? -26.818 10.386 9.351 1.00 97.88 392 VAL A CA 1
ATOM 3094 C C . VAL A 1 392 ? -27.729 10.993 10.411 1.00 97.88 392 VAL A C 1
ATOM 3096 O O . VAL A 1 392 ? -27.308 11.862 11.167 1.00 97.88 392 VAL A O 1
ATOM 3099 N N . GLU A 1 393 ? -28.967 10.512 10.489 1.00 98.06 393 GLU A N 1
ATOM 3100 C CA . GLU A 1 393 ? -29.912 10.900 11.537 1.00 98.06 393 GLU A CA 1
ATOM 3101 C C . GLU A 1 393 ? -29.824 9.908 12.700 1.00 98.06 393 GLU A C 1
ATOM 3103 O O . GLU A 1 393 ? -30.041 8.715 12.496 1.00 98.06 393 GLU A O 1
ATOM 3108 N N . ILE A 1 394 ? -29.529 10.378 13.913 1.00 98.50 394 ILE A N 1
ATOM 3109 C CA . ILE A 1 394 ? -29.501 9.541 15.119 1.00 98.50 394 ILE A CA 1
ATOM 3110 C C . ILE A 1 394 ? -30.648 9.965 16.039 1.00 98.50 394 ILE A C 1
ATOM 3112 O O . ILE A 1 394 ? -30.724 11.115 16.461 1.00 98.50 394 ILE A O 1
ATOM 3116 N N . ARG A 1 395 ? -31.553 9.032 16.345 1.00 98.31 395 ARG A N 1
ATOM 3117 C CA . ARG A 1 395 ? -32.700 9.228 17.240 1.00 98.31 395 ARG A CA 1
ATOM 3118 C C . ARG A 1 395 ? -32.460 8.485 18.545 1.00 98.31 395 ARG A C 1
ATOM 3120 O O . ARG A 1 395 ? -32.586 7.264 18.586 1.00 98.31 395 ARG A O 1
ATOM 3127 N N . THR A 1 396 ? -32.099 9.218 19.591 1.00 97.88 396 THR A N 1
ATOM 3128 C CA . THR A 1 396 ? -31.942 8.678 20.948 1.00 97.88 396 THR A CA 1
ATOM 3129 C C . THR A 1 396 ? -33.292 8.542 21.652 1.00 97.88 396 THR A C 1
ATOM 3131 O O . THR A 1 396 ? -34.315 9.002 21.138 1.00 97.88 396 THR A O 1
ATOM 3134 N N . ASN A 1 397 ? -33.325 7.872 22.809 1.00 97.38 397 ASN A N 1
ATOM 3135 C CA . ASN A 1 397 ? -34.555 7.578 23.562 1.00 97.38 397 ASN A CA 1
ATOM 3136 C C . ASN A 1 397 ? -35.661 6.913 22.717 1.00 97.38 397 ASN A C 1
ATOM 3138 O O . ASN A 1 397 ? -36.850 7.100 22.966 1.00 97.38 397 ASN A O 1
ATOM 3142 N N . THR A 1 398 ? -35.279 6.156 21.688 1.00 96.25 398 THR A N 1
ATOM 3143 C CA . THR A 1 398 ? -36.201 5.548 20.724 1.00 96.25 398 THR A CA 1
ATOM 3144 C C . THR A 1 398 ? -35.998 4.029 20.691 1.00 96.25 398 THR A C 1
ATOM 3146 O O . THR A 1 398 ? -35.443 3.494 19.728 1.00 96.25 398 THR A O 1
ATOM 3149 N N . PRO A 1 399 ? -36.408 3.301 21.748 1.00 93.62 399 PRO A N 1
ATOM 3150 C CA . PRO A 1 399 ? -36.348 1.846 21.747 1.00 93.62 399 PRO A CA 1
ATOM 3151 C C . PRO A 1 399 ? -37.299 1.278 20.686 1.00 93.62 399 PRO A C 1
ATOM 3153 O O . PRO A 1 399 ? -38.472 1.645 20.621 1.00 93.62 399 PRO A O 1
ATOM 3156 N N . VAL A 1 400 ? -36.802 0.348 19.871 1.00 93.38 400 VAL A N 1
ATOM 3157 C CA . VAL A 1 400 ? -37.614 -0.371 18.883 1.00 93.38 400 VAL A CA 1
ATOM 3158 C C . VAL A 1 400 ? -37.965 -1.741 19.447 1.00 93.38 400 VAL A C 1
ATOM 3160 O O . VAL A 1 400 ? -37.082 -2.502 19.837 1.00 93.38 400 VAL A O 1
ATOM 3163 N N . SER A 1 401 ? -39.256 -2.057 19.494 1.00 89.25 401 SER A N 1
ATOM 3164 C CA . SER A 1 401 ? -39.775 -3.329 20.013 1.00 89.25 401 SER A CA 1
ATOM 3165 C C . SER A 1 401 ? -40.269 -4.283 18.925 1.00 89.25 401 SER A C 1
ATOM 3167 O O . SER A 1 401 ? -40.437 -5.465 19.212 1.00 89.25 401 SER A O 1
ATOM 3169 N N . ASP A 1 402 ? -40.487 -3.788 17.702 1.00 89.75 402 ASP A N 1
ATOM 3170 C CA . ASP A 1 402 ? -41.027 -4.552 16.576 1.00 89.75 402 ASP A CA 1
ATOM 3171 C C . ASP A 1 402 ? -40.450 -4.065 15.234 1.00 89.75 402 ASP A C 1
ATOM 3173 O O . ASP A 1 402 ? -40.556 -2.886 14.881 1.00 89.75 402 ASP A O 1
ATOM 3177 N N . LEU A 1 403 ? -39.875 -4.993 14.464 1.00 92.50 403 LEU A N 1
ATOM 3178 C CA . LEU A 1 403 ? -39.308 -4.741 13.138 1.00 92.50 403 LEU A CA 1
ATOM 3179 C C . LEU A 1 403 ? -40.374 -4.384 12.094 1.00 92.50 403 LEU A C 1
ATOM 3181 O O . LEU A 1 403 ? -40.098 -3.594 11.187 1.00 92.50 403 LEU A O 1
ATOM 3185 N N . SER A 1 404 ? -41.593 -4.921 12.217 1.00 91.00 404 SER A N 1
ATOM 3186 C CA . SER A 1 404 ? -42.673 -4.697 11.244 1.00 91.00 404 SER A CA 1
ATOM 3187 C C . SER A 1 404 ? -43.093 -3.221 11.180 1.00 91.00 404 SER A C 1
ATOM 3189 O O . SER A 1 404 ? -43.391 -2.680 10.106 1.00 91.00 404 SER A O 1
ATOM 3191 N N . SER A 1 405 ? -42.996 -2.532 12.321 1.00 93.25 405 SER A N 1
ATOM 3192 C CA . SER A 1 405 ? -43.252 -1.098 12.442 1.00 93.25 405 SER A CA 1
ATOM 3193 C C . SER A 1 405 ? -42.299 -0.247 11.592 1.00 93.25 405 SER A C 1
ATOM 3195 O O . SER A 1 405 ? -42.710 0.782 11.052 1.00 93.25 405 SER A O 1
ATOM 3197 N N . LEU A 1 406 ? -41.044 -0.676 11.414 1.00 95.12 406 LEU A N 1
ATOM 3198 C CA . LEU A 1 406 ? -40.053 0.039 10.606 1.00 95.12 406 LEU A CA 1
ATOM 3199 C C . LEU A 1 406 ? -40.284 -0.188 9.109 1.00 95.12 406 LEU A C 1
ATOM 3201 O O . LEU A 1 406 ? -40.229 0.763 8.328 1.00 95.12 406 LEU A O 1
ATOM 3205 N N . PHE A 1 407 ? -40.625 -1.410 8.698 1.00 95.25 407 PHE A N 1
ATOM 3206 C CA . PHE A 1 407 ? -41.015 -1.669 7.308 1.00 95.25 407 PHE A CA 1
ATOM 3207 C C . PHE A 1 407 ? -42.249 -0.849 6.904 1.00 95.25 407 PHE A C 1
ATOM 3209 O O . PHE A 1 407 ? -42.270 -0.254 5.825 1.00 95.25 407 PHE A O 1
ATOM 3216 N N . SER A 1 408 ? -43.228 -0.724 7.806 1.00 94.50 408 SER A N 1
ATOM 3217 C CA . SER A 1 408 ? -44.430 0.100 7.607 1.00 94.50 408 SER A CA 1
ATOM 3218 C C . SER A 1 408 ? -44.119 1.599 7.474 1.00 94.50 408 SER A C 1
ATOM 3220 O O . SER A 1 408 ? -44.813 2.316 6.760 1.00 94.50 408 SER A O 1
ATOM 3222 N N . GLN A 1 409 ? -43.032 2.077 8.091 1.00 94.81 409 GLN A N 1
ATOM 3223 C CA . GLN A 1 409 ? -42.513 3.448 7.938 1.00 94.81 409 GLN A CA 1
ATOM 3224 C C . GLN A 1 409 ? -41.687 3.657 6.649 1.00 94.81 409 GLN A C 1
ATOM 3226 O O . GLN A 1 409 ? -41.097 4.725 6.442 1.00 94.81 409 GLN A O 1
ATOM 3231 N N . GLY A 1 410 ? -41.622 2.646 5.777 1.00 95.31 410 GLY A N 1
ATOM 3232 C CA . GLY A 1 410 ? -40.980 2.718 4.466 1.00 95.31 410 GLY A CA 1
ATOM 3233 C C . GLY A 1 410 ? -39.482 2.407 4.456 1.00 95.31 410 GLY A C 1
ATOM 3234 O O . GLY A 1 410 ? -38.835 2.619 3.429 1.00 95.31 410 GLY A O 1
ATOM 3235 N N . TYR A 1 411 ? -38.911 1.908 5.557 1.00 97.75 411 TYR A N 1
ATOM 3236 C CA . TYR A 1 411 ? -37.533 1.411 5.561 1.00 97.75 411 TYR A CA 1
ATOM 3237 C C . TYR A 1 411 ? -37.447 0.098 4.775 1.00 97.75 411 TYR A C 1
ATOM 3239 O O . TYR A 1 411 ? -38.252 -0.808 4.975 1.00 97.75 411 TYR A O 1
ATOM 3247 N N . LYS A 1 412 ? -36.490 0.001 3.846 1.00 97.00 412 LYS A N 1
ATOM 3248 C CA . LYS A 1 412 ? -36.341 -1.155 2.941 1.00 97.00 412 LYS A CA 1
ATOM 3249 C C . LYS A 1 412 ? -35.335 -2.187 3.433 1.00 97.00 412 LYS A C 1
ATOM 3251 O O . LYS A 1 412 ? -35.407 -3.344 3.028 1.00 97.00 412 LYS A O 1
ATOM 3256 N N . ALA A 1 413 ? -34.421 -1.773 4.302 1.00 97.88 413 ALA A N 1
ATOM 3257 C CA . ALA A 1 413 ? -33.482 -2.651 4.979 1.00 97.88 413 ALA A CA 1
ATOM 3258 C C . ALA A 1 413 ? -33.305 -2.221 6.439 1.00 97.88 413 ALA A C 1
ATOM 3260 O O . ALA A 1 413 ? -33.362 -1.025 6.750 1.00 97.88 413 ALA A O 1
ATOM 3261 N N . ILE A 1 414 ? -33.079 -3.203 7.311 1.00 98.44 414 ILE A N 1
ATOM 3262 C CA . ILE A 1 414 ? -32.871 -3.019 8.748 1.00 98.44 414 ILE A CA 1
ATOM 3263 C C . ILE A 1 414 ? -31.572 -3.715 9.164 1.00 98.44 414 ILE A C 1
ATOM 3265 O O . ILE A 1 414 ? -31.359 -4.878 8.824 1.00 98.44 414 ILE A O 1
ATOM 3269 N N . PHE A 1 415 ? -30.723 -3.019 9.920 1.00 98.50 415 PHE A N 1
ATOM 3270 C CA . PHE A 1 415 ? -29.543 -3.599 10.565 1.00 98.50 415 PHE A CA 1
ATOM 3271 C C . PHE A 1 415 ? -29.700 -3.626 12.087 1.00 98.50 415 PHE A C 1
ATOM 3273 O O . PHE A 1 415 ? -29.934 -2.589 12.708 1.00 98.50 415 PHE A O 1
ATOM 3280 N N . LEU A 1 416 ? -29.545 -4.803 12.690 1.00 97.25 416 LEU A N 1
ATOM 3281 C CA . LEU A 1 416 ? -29.618 -5.030 14.130 1.00 97.25 416 LEU A CA 1
ATOM 3282 C C . LEU A 1 416 ? -28.214 -5.016 14.736 1.00 97.25 416 LEU A C 1
ATOM 3284 O O . LEU A 1 416 ? -27.428 -5.941 14.539 1.00 97.25 416 LEU A O 1
ATOM 3288 N N . ALA A 1 417 ? -27.921 -3.963 15.495 1.00 95.94 417 ALA A N 1
ATOM 3289 C CA . ALA A 1 417 ? -26.651 -3.718 16.173 1.00 95.94 417 ALA A CA 1
ATOM 3290 C C . ALA A 1 417 ? -26.867 -3.436 17.674 1.00 95.94 417 ALA A C 1
ATOM 3292 O O . ALA A 1 417 ? -26.243 -2.547 18.256 1.00 95.94 417 ALA A O 1
ATOM 3293 N N . THR A 1 418 ? -27.775 -4.188 18.305 1.00 92.94 418 THR A N 1
ATOM 3294 C CA . THR A 1 418 ? -28.223 -3.983 19.696 1.00 92.94 418 THR A CA 1
ATOM 3295 C C . THR A 1 418 ? -27.198 -4.406 20.753 1.00 92.94 418 THR A C 1
ATOM 3297 O O . THR A 1 418 ? -27.288 -3.975 21.900 1.00 92.94 418 THR A O 1
ATOM 3300 N N . GLY A 1 419 ? -26.215 -5.223 20.367 1.00 91.31 419 GLY A N 1
ATOM 3301 C CA . GLY A 1 419 ? -25.138 -5.710 21.232 1.00 91.31 419 GLY A CA 1
ATOM 3302 C C . GLY A 1 419 ? -25.569 -6.705 22.322 1.00 91.31 419 GLY A C 1
ATOM 3303 O O . GLY A 1 419 ? -26.731 -7.105 22.407 1.00 91.31 419 GLY A O 1
ATOM 3304 N N . ALA A 1 420 ? -24.611 -7.094 23.171 1.00 88.50 420 ALA A N 1
ATOM 3305 C CA . ALA A 1 420 ? -24.810 -7.955 24.340 1.00 88.50 420 ALA A CA 1
ATOM 3306 C C . ALA A 1 420 ? -25.022 -7.103 25.607 1.00 88.50 420 ALA A C 1
ATOM 3308 O O . ALA A 1 420 ? -24.130 -6.902 26.424 1.00 88.50 420 ALA A O 1
ATOM 3309 N N . GLY A 1 421 ? -26.211 -6.513 25.727 1.00 82.88 421 GLY A N 1
ATOM 3310 C CA . GLY A 1 421 ? -26.495 -5.469 26.716 1.00 82.88 421 GLY A CA 1
ATOM 3311 C C . GLY A 1 421 ? -26.789 -5.923 28.152 1.00 82.88 421 GLY A C 1
ATOM 3312 O O . GLY A 1 421 ? -27.148 -5.061 28.952 1.00 82.88 421 GLY A O 1
ATOM 3313 N N . ALA A 1 422 ? -26.689 -7.216 28.482 1.00 85.56 422 ALA A N 1
ATOM 3314 C CA . ALA A 1 422 ? -27.009 -7.753 29.810 1.00 85.56 422 ALA A CA 1
ATOM 3315 C C . ALA A 1 422 ? -25.826 -8.524 30.416 1.00 85.56 422 ALA A C 1
ATOM 3317 O O . ALA A 1 422 ? -25.051 -9.144 29.694 1.00 85.56 422 ALA A O 1
ATOM 3318 N N . SER A 1 423 ? -25.664 -8.494 31.742 1.00 88.44 423 SER A N 1
ATOM 3319 C CA . SER A 1 423 ? -24.607 -9.247 32.434 1.00 88.44 423 SER A CA 1
ATOM 3320 C C . SER A 1 423 ? -24.979 -10.708 32.671 1.00 88.44 423 SER A C 1
ATOM 3322 O O . SER A 1 423 ? -26.134 -11.040 32.928 1.00 88.44 423 SER A O 1
ATOM 3324 N N . GLN A 1 424 ? -23.973 -11.582 32.612 1.00 88.94 424 GLN A N 1
ATOM 3325 C CA . GLN A 1 424 ? -24.118 -12.980 33.003 1.00 88.94 424 GLN A CA 1
ATOM 3326 C C . GLN A 1 424 ? -24.096 -13.121 34.534 1.00 88.94 424 GLN A C 1
ATOM 3328 O O . GLN A 1 424 ? -23.309 -12.458 35.215 1.00 88.94 424 GLN A O 1
ATOM 3333 N N . ARG A 1 425 ? -24.953 -14.005 35.053 1.00 89.69 425 ARG A N 1
ATOM 3334 C CA . ARG A 1 425 ? -25.056 -14.342 36.480 1.00 89.69 425 ARG A CA 1
ATOM 3335 C C . ARG A 1 425 ? -24.115 -15.483 36.860 1.00 89.69 425 ARG A C 1
ATOM 3337 O O . ARG A 1 425 ? -23.878 -16.377 36.044 1.00 89.69 425 ARG A O 1
ATOM 3344 N N . LEU A 1 426 ? -23.572 -15.437 38.078 1.00 89.50 426 LEU A N 1
ATOM 3345 C CA . LEU A 1 426 ? -22.724 -16.495 38.641 1.00 89.50 426 LEU A CA 1
ATOM 3346 C C . LEU A 1 426 ? -23.532 -17.755 38.965 1.00 89.50 426 LEU A C 1
ATOM 3348 O O . LEU A 1 426 ? -22.988 -18.853 38.872 1.00 89.50 426 LEU A O 1
ATOM 3352 N N . ASN A 1 427 ? -24.813 -17.592 39.302 1.00 91.81 427 ASN A N 1
ATOM 3353 C CA . ASN A 1 427 ? -25.717 -18.638 39.770 1.00 91.81 427 ASN A CA 1
ATOM 3354 C C . ASN A 1 427 ? -25.186 -19.348 41.025 1.00 91.81 427 ASN A C 1
ATOM 3356 O O . ASN A 1 427 ? -25.207 -20.576 41.112 1.00 91.81 427 ASN A O 1
ATOM 3360 N N . ILE A 1 428 ? -24.706 -18.565 41.996 1.00 93.31 428 ILE A N 1
ATOM 3361 C CA . ILE A 1 428 ? -24.256 -19.059 43.306 1.00 93.31 428 ILE A CA 1
ATOM 3362 C C . ILE A 1 428 ? -25.214 -18.619 44.422 1.00 93.31 428 ILE A C 1
ATOM 3364 O O . ILE A 1 428 ? -25.881 -17.587 44.293 1.00 93.31 428 ILE A O 1
ATOM 3368 N N . PRO A 1 429 ? -25.287 -19.353 45.548 1.00 95.00 429 PRO A N 1
ATOM 3369 C CA . PRO A 1 429 ? -26.129 -18.952 46.668 1.00 95.00 429 PRO A CA 1
ATOM 3370 C C . PRO A 1 429 ? -25.763 -17.554 47.191 1.00 95.00 429 PRO A C 1
ATOM 3372 O O . PRO A 1 429 ? -24.590 -17.254 47.418 1.00 95.00 429 PRO A O 1
ATOM 3375 N N . GLY A 1 430 ? -26.782 -16.714 47.401 1.00 91.44 430 GLY A N 1
ATOM 3376 C CA . GLY A 1 430 ? -26.642 -15.360 47.951 1.00 91.44 430 GLY A CA 1
ATOM 3377 C C . GLY A 1 430 ? -26.310 -14.251 46.940 1.00 91.44 430 GLY A C 1
ATOM 3378 O O . GLY A 1 430 ? -26.094 -13.120 47.366 1.00 91.44 430 GLY A O 1
ATOM 3379 N N . GLU A 1 431 ? -26.292 -14.529 45.629 1.00 93.25 431 GLU A N 1
ATOM 3380 C CA . GLU A 1 431 ? -25.992 -13.532 44.576 1.00 93.25 431 GLU A CA 1
ATOM 3381 C C . GLU A 1 431 ? -26.925 -12.301 44.592 1.00 93.25 431 GLU A C 1
ATOM 3383 O O . GLU A 1 431 ? -26.511 -11.221 44.188 1.00 93.25 431 GLU A O 1
ATOM 3388 N N . GLU A 1 432 ? -28.143 -12.426 45.125 1.00 92.88 432 GLU A N 1
ATOM 3389 C CA . GLU A 1 432 ? -29.130 -11.333 45.217 1.00 92.88 432 GLU A CA 1
ATOM 3390 C C . GLU A 1 432 ? -28.931 -10.399 46.435 1.00 92.88 432 GLU A C 1
ATOM 3392 O O . GLU A 1 432 ? -29.763 -9.528 46.690 1.00 92.88 432 GLU A O 1
ATOM 3397 N N . ALA A 1 433 ? -27.879 -10.592 47.240 1.00 93.38 433 ALA A N 1
ATOM 3398 C CA . ALA A 1 433 ? -27.637 -9.788 48.440 1.00 93.38 433 ALA A CA 1
ATOM 3399 C C . ALA A 1 433 ? -27.317 -8.314 48.118 1.00 93.38 433 ALA A C 1
ATOM 3401 O O . ALA A 1 433 ? -26.612 -7.999 47.156 1.00 93.38 433 ALA A O 1
ATOM 3402 N N . GLU A 1 434 ? -27.754 -7.394 48.987 1.00 92.75 434 GLU A N 1
ATOM 3403 C CA . GLU A 1 434 ? -27.405 -5.975 48.876 1.00 92.75 434 GLU A CA 1
ATOM 3404 C C . GLU A 1 434 ? -25.878 -5.808 48.964 1.00 92.75 434 GLU A C 1
ATOM 3406 O O . GLU A 1 434 ? -25.254 -6.225 49.942 1.00 92.75 434 GLU A O 1
ATOM 3411 N N . GLY A 1 435 ? -25.278 -5.185 47.947 1.00 91.50 435 GLY A N 1
ATOM 3412 C CA . GLY A 1 435 ? -23.826 -5.011 47.820 1.00 91.50 435 GLY A CA 1
ATOM 3413 C C . GLY A 1 435 ? -23.198 -5.837 46.694 1.00 91.50 435 GLY A C 1
ATOM 3414 O O . GLY A 1 435 ? -22.069 -5.535 46.293 1.00 91.50 435 GLY A O 1
ATOM 3415 N N . VAL A 1 436 ? -23.928 -6.811 46.140 1.00 94.56 436 VAL A N 1
ATOM 3416 C CA . VAL A 1 436 ? -23.569 -7.504 44.898 1.00 94.56 436 VAL A CA 1
ATOM 3417 C C . VAL A 1 436 ? -24.114 -6.714 43.708 1.00 94.56 436 VAL A C 1
ATOM 3419 O O . VAL A 1 436 ? -25.301 -6.404 43.642 1.00 94.56 436 VAL A O 1
ATOM 3422 N N . VAL A 1 437 ? -23.243 -6.354 42.768 1.00 94.12 437 VAL A N 1
ATOM 3423 C CA . VAL A 1 437 ? -23.608 -5.630 41.543 1.00 94.12 437 VAL A CA 1
ATOM 3424 C C . VAL A 1 437 ? -22.963 -6.279 40.327 1.00 94.12 437 VAL A C 1
ATOM 3426 O O . VAL A 1 437 ? -21.910 -6.910 40.421 1.00 94.12 437 VAL A O 1
ATOM 3429 N N . HIS A 1 438 ? -23.557 -6.099 39.153 1.00 93.25 438 HIS A N 1
ATOM 3430 C CA . HIS A 1 438 ? -22.953 -6.548 37.904 1.00 93.25 438 HIS A CA 1
ATOM 3431 C C . HIS A 1 438 ? -22.117 -5.439 37.264 1.00 93.25 438 HIS A C 1
ATOM 3433 O O . HIS A 1 438 ? -22.469 -4.260 37.304 1.00 93.25 438 HIS A O 1
ATOM 3439 N N . ALA A 1 439 ? -20.997 -5.819 36.648 1.00 92.62 439 ALA A N 1
ATOM 3440 C CA . ALA A 1 439 ? -20.021 -4.875 36.118 1.00 92.62 439 ALA A CA 1
ATOM 3441 C C . ALA A 1 439 ? -20.603 -3.949 35.048 1.00 92.62 439 ALA A C 1
ATOM 3443 O O . ALA A 1 439 ? -20.248 -2.775 35.017 1.00 92.62 439 ALA A O 1
ATOM 3444 N N . LEU A 1 440 ? -21.492 -4.449 34.183 1.00 90.38 440 LEU A N 1
ATOM 3445 C CA . LEU A 1 440 ? -22.066 -3.623 33.123 1.00 90.38 440 LEU A CA 1
ATOM 3446 C C . LEU A 1 440 ? -22.983 -2.533 33.687 1.00 90.38 440 LEU A C 1
ATOM 3448 O O . LEU A 1 440 ? -22.889 -1.388 33.251 1.00 90.38 440 LEU A O 1
ATOM 3452 N N . ASP A 1 441 ? -23.816 -2.870 34.672 1.00 91.50 441 ASP A N 1
ATOM 3453 C CA . ASP A 1 441 ? -24.711 -1.914 35.329 1.00 91.50 441 ASP A CA 1
ATOM 3454 C C . ASP A 1 441 ? -23.914 -0.900 36.149 1.00 91.50 441 ASP A C 1
ATOM 3456 O O . ASP A 1 441 ? -24.120 0.303 36.015 1.00 91.50 441 ASP A O 1
ATOM 3460 N N . PHE A 1 442 ? -22.930 -1.377 36.915 1.00 94.75 442 PHE A N 1
ATOM 3461 C CA . PHE A 1 442 ? -22.015 -0.530 37.675 1.00 94.75 442 PHE A CA 1
ATOM 3462 C C . PHE A 1 442 ? -21.285 0.476 36.773 1.00 94.75 442 PHE A C 1
ATOM 3464 O O . PHE A 1 442 ? -21.304 1.680 37.030 1.00 94.75 442 PHE A O 1
ATOM 3471 N N . LEU A 1 443 ? -20.678 0.006 35.679 1.00 94.31 443 LEU A N 1
ATOM 3472 C CA . LEU A 1 443 ? -19.978 0.870 34.728 1.00 94.31 443 LEU A CA 1
ATOM 3473 C C . LEU A 1 443 ? -20.944 1.824 34.017 1.00 94.31 443 LEU A C 1
ATOM 3475 O O . LEU A 1 443 ? -20.604 2.993 33.845 1.00 94.31 443 LEU A O 1
ATOM 3479 N N . ARG A 1 444 ? -22.153 1.371 33.658 1.00 93.69 444 ARG A N 1
ATOM 3480 C CA . ARG A 1 444 ? -23.184 2.216 33.039 1.00 93.69 444 ARG A CA 1
ATOM 3481 C C . ARG A 1 444 ? -23.603 3.355 33.962 1.00 93.69 444 ARG A C 1
ATOM 3483 O O . ARG A 1 444 ? -23.646 4.488 33.490 1.00 93.69 444 ARG A O 1
ATOM 3490 N N . GLN A 1 445 ? -23.871 3.082 35.237 1.00 93.69 445 GLN A N 1
ATOM 3491 C CA . GLN A 1 445 ? -24.243 4.106 36.221 1.00 93.69 445 GLN A CA 1
ATOM 3492 C C . GLN A 1 445 ? -23.130 5.151 36.361 1.00 93.69 445 GLN A C 1
ATOM 3494 O O . GLN A 1 445 ? -23.367 6.346 36.178 1.00 93.69 445 GLN A O 1
ATOM 3499 N N . VAL A 1 446 ? -21.887 4.702 36.575 1.00 93.44 446 VAL A N 1
ATOM 3500 C CA . VAL A 1 446 ? -20.729 5.603 36.701 1.00 93.44 446 VAL A CA 1
ATOM 3501 C C . VAL A 1 446 ? -20.537 6.442 35.437 1.00 93.44 446 VAL A C 1
ATOM 3503 O O . VAL A 1 446 ? -20.360 7.656 35.515 1.00 93.44 446 VAL A O 1
ATOM 3506 N N . ASN A 1 447 ? -20.594 5.822 34.257 1.00 93.44 447 ASN A N 1
ATOM 3507 C CA . ASN A 1 447 ? -20.389 6.521 32.989 1.00 93.44 447 ASN A CA 1
ATOM 3508 C C . ASN A 1 447 ? -21.534 7.466 32.615 1.00 93.44 447 ASN A C 1
ATOM 3510 O O . ASN A 1 447 ? -21.297 8.400 31.851 1.00 93.44 447 ASN A O 1
ATOM 3514 N N . SER A 1 448 ? -22.731 7.251 33.164 1.00 91.56 448 SER A N 1
ATOM 3515 C CA . SER A 1 448 ? -23.885 8.146 33.010 1.00 91.56 448 SER A CA 1
ATOM 3516 C C . SER A 1 448 ? -23.849 9.328 33.989 1.00 91.56 448 SER A C 1
ATOM 3518 O O . SER A 1 448 ? -24.740 10.172 33.965 1.00 91.56 448 SER A O 1
ATOM 3520 N N . GLY A 1 449 ? -22.821 9.410 34.842 1.00 88.75 449 GLY A N 1
ATOM 3521 C CA . GLY A 1 449 ? -22.661 10.478 35.830 1.00 88.75 449 GLY A CA 1
ATOM 3522 C C . GLY A 1 449 ? -23.466 10.266 37.114 1.00 88.75 449 GLY A C 1
ATOM 3523 O O . GLY A 1 449 ? -23.606 11.198 37.908 1.00 88.75 449 GLY A O 1
ATOM 3524 N N . GLU A 1 450 ? -23.993 9.062 37.344 1.00 91.31 450 GLU A N 1
ATOM 3525 C CA . GLU A 1 450 ? -24.712 8.744 38.574 1.00 91.31 450 GLU A CA 1
ATOM 3526 C C . GLU A 1 450 ? -23.754 8.648 39.769 1.00 91.31 450 GLU A C 1
ATOM 3528 O O . GLU A 1 450 ? -22.605 8.207 39.665 1.00 91.31 450 GLU A O 1
ATOM 3533 N N . LYS A 1 451 ? -24.239 9.040 40.952 1.00 86.06 451 LYS A N 1
ATOM 3534 C CA . LYS A 1 451 ? -23.476 8.910 42.198 1.00 86.06 451 LYS A CA 1
ATOM 3535 C C . LYS A 1 451 ? -23.556 7.475 42.711 1.00 86.06 451 LYS A C 1
ATOM 3537 O O . LYS A 1 451 ? -24.452 7.139 43.483 1.00 86.06 451 LYS A O 1
ATOM 3542 N N . VAL A 1 452 ? -22.589 6.653 42.320 1.00 90.00 452 VAL A N 1
ATOM 3543 C CA . VAL A 1 452 ? -22.461 5.272 42.802 1.00 90.00 452 VAL A CA 1
ATOM 3544 C C . VAL A 1 452 ? -21.692 5.241 44.122 1.00 90.00 452 VAL A C 1
ATOM 3546 O O . VAL A 1 452 ? -20.598 5.793 44.230 1.00 90.00 452 VAL A O 1
ATOM 3549 N N . ARG A 1 453 ? -22.267 4.600 45.145 1.00 86.88 453 ARG A N 1
ATOM 3550 C CA . ARG A 1 453 ? -21.602 4.374 46.436 1.00 86.88 453 ARG A CA 1
ATOM 3551 C C . ARG A 1 453 ? -20.904 3.022 46.422 1.00 86.88 453 ARG A C 1
ATOM 3553 O O . ARG A 1 453 ? -21.512 2.028 46.039 1.00 86.88 453 ARG A O 1
ATOM 3560 N N . ILE A 1 454 ? -19.660 2.994 46.885 1.00 91.50 454 ILE A N 1
ATOM 3561 C CA . ILE A 1 454 ? -18.882 1.769 47.041 1.00 91.50 454 ILE A CA 1
ATOM 3562 C C . ILE A 1 454 ? -18.258 1.725 48.438 1.00 91.50 454 ILE A C 1
ATOM 3564 O O . ILE A 1 454 ? -17.939 2.769 49.008 1.00 91.50 454 ILE A O 1
ATOM 3568 N N . GLY A 1 455 ? -18.153 0.530 49.006 1.00 91.56 455 GLY A N 1
ATOM 3569 C CA . GLY A 1 455 ? -17.541 0.276 50.303 1.00 91.56 455 GLY A CA 1
ATOM 3570 C C . GLY A 1 455 ? -16.015 0.316 50.259 1.00 91.56 455 GLY A C 1
ATOM 3571 O O . GLY A 1 455 ? -15.397 0.577 49.223 1.00 91.56 455 GLY A O 1
ATOM 3572 N N . SER A 1 456 ? -15.396 0.051 51.407 1.00 93.31 456 SER A N 1
ATOM 3573 C CA . SER A 1 456 ? -13.942 0.123 51.562 1.00 93.31 456 SER A CA 1
ATOM 3574 C C . SER A 1 456 ? -13.240 -1.084 50.943 1.00 93.31 456 SER A C 1
ATOM 3576 O O . SER A 1 456 ? -12.158 -0.916 50.378 1.00 93.31 456 SER A O 1
ATOM 3578 N N . ARG A 1 457 ? -13.848 -2.275 51.032 1.00 96.38 457 ARG A N 1
ATOM 3579 C CA . ARG A 1 457 ? -13.309 -3.548 50.532 1.00 96.38 457 ARG A CA 1
ATOM 3580 C C . ARG A 1 457 ? -14.167 -4.087 49.392 1.00 96.38 457 ARG A C 1
ATOM 3582 O O . ARG A 1 457 ? -15.329 -4.436 49.593 1.00 96.38 457 ARG A O 1
ATOM 3589 N N . VAL A 1 458 ? -13.589 -4.177 48.198 1.00 97.12 458 VAL A N 1
ATOM 3590 C CA . VAL A 1 458 ? -14.293 -4.572 46.971 1.00 97.12 458 VAL A CA 1
ATOM 3591 C C . VAL A 1 458 ? -13.608 -5.775 46.334 1.00 97.12 458 VAL A C 1
ATOM 3593 O O . VAL A 1 458 ? -12.392 -5.762 46.130 1.00 97.12 458 VAL A O 1
ATOM 3596 N N . ALA A 1 459 ? -14.385 -6.787 45.948 1.00 97.31 459 ALA A N 1
ATOM 3597 C CA . ALA A 1 459 ? -13.918 -7.839 45.048 1.00 97.31 459 ALA A CA 1
ATOM 3598 C C . ALA A 1 459 ? -14.612 -7.751 43.690 1.00 97.31 459 ALA A C 1
ATOM 3600 O O . ALA A 1 459 ? -15.822 -7.560 43.601 1.00 97.31 459 ALA A O 1
ATOM 3601 N N . VAL A 1 460 ? -13.846 -7.941 42.624 1.00 97.69 460 VAL A N 1
ATOM 3602 C CA . VAL A 1 460 ? -14.344 -8.043 41.254 1.00 97.69 460 VAL A CA 1
ATOM 3603 C C . VAL A 1 460 ? -14.126 -9.469 40.768 1.00 97.69 460 VAL A C 1
ATOM 3605 O O . VAL A 1 460 ? -13.007 -9.975 40.806 1.00 97.69 460 VAL A O 1
ATOM 3608 N N . ILE A 1 461 ? -15.181 -10.128 40.301 1.00 97.19 461 ILE A N 1
ATOM 3609 C CA . ILE A 1 461 ? -15.115 -11.515 39.833 1.00 97.19 461 ILE A CA 1
ATOM 3610 C C . ILE A 1 461 ? -14.972 -11.533 38.318 1.00 97.19 461 ILE A C 1
ATOM 3612 O O . ILE A 1 461 ? -15.902 -11.160 37.607 1.00 97.19 461 ILE A O 1
ATOM 3616 N N . GLY A 1 462 ? -13.836 -12.010 37.812 1.00 94.69 462 GLY A N 1
ATOM 3617 C CA . GLY A 1 462 ? -13.587 -12.130 36.376 1.00 94.69 462 GLY A CA 1
ATOM 3618 C C . GLY A 1 462 ? -12.171 -11.729 35.973 1.00 94.69 462 GLY A C 1
ATOM 3619 O O . GLY A 1 462 ? -11.402 -11.210 36.770 1.00 94.69 462 GLY A O 1
ATOM 3620 N N . GLY A 1 463 ? -11.819 -11.984 34.711 1.00 91.25 463 GLY A N 1
ATOM 3621 C CA . GLY A 1 463 ? -10.490 -11.673 34.158 1.00 91.25 463 GLY A CA 1
ATOM 3622 C C . GLY A 1 463 ? -10.521 -10.893 32.843 1.00 91.25 463 GLY A C 1
ATOM 3623 O O . GLY A 1 463 ? -9.496 -10.764 32.184 1.00 91.25 463 GLY A O 1
ATOM 3624 N N . GLY A 1 464 ? -11.695 -10.429 32.405 1.00 90.75 464 GLY A N 1
ATOM 3625 C CA . GLY A 1 464 ? -11.851 -9.658 31.168 1.00 90.75 464 GLY A CA 1
ATOM 3626 C C . GLY A 1 464 ? -11.592 -8.165 31.344 1.00 90.75 464 GLY A C 1
ATOM 3627 O O . GLY A 1 464 ? -11.453 -7.668 32.458 1.00 90.75 464 GLY A O 1
ATOM 3628 N N . ASN A 1 465 ? -11.599 -7.425 30.231 1.00 89.81 465 ASN A N 1
ATOM 3629 C CA . ASN A 1 465 ? -11.422 -5.966 30.251 1.00 89.81 465 ASN A CA 1
ATOM 3630 C C . ASN A 1 465 ? -12.456 -5.264 31.147 1.00 89.81 465 ASN A C 1
ATOM 3632 O O . ASN A 1 465 ? -12.092 -4.353 31.876 1.00 89.81 465 ASN A O 1
ATOM 3636 N N . ALA A 1 466 ? -13.709 -5.734 31.168 1.00 91.12 466 ALA A N 1
ATOM 3637 C CA . ALA A 1 466 ? -14.743 -5.196 32.054 1.00 91.12 466 ALA A CA 1
ATOM 3638 C C . ALA A 1 466 ? -14.413 -5.385 33.548 1.00 91.12 466 ALA A C 1
ATOM 3640 O O . ALA A 1 466 ? -14.739 -4.520 34.353 1.00 91.12 466 ALA A O 1
ATOM 3641 N N . ALA A 1 467 ? -13.743 -6.484 33.918 1.00 94.81 467 ALA A N 1
ATOM 3642 C CA . ALA A 1 467 ? -13.310 -6.726 35.295 1.00 94.81 467 ALA A CA 1
ATOM 3643 C C . ALA A 1 467 ? -12.207 -5.738 35.701 1.00 94.81 467 ALA A C 1
ATOM 3645 O O . ALA A 1 467 ? -12.277 -5.120 36.761 1.00 94.81 467 ALA A O 1
ATOM 3646 N N . ILE A 1 468 ? -11.223 -5.534 34.821 1.00 94.25 468 ILE A N 1
ATOM 3647 C CA . ILE A 1 468 ? -10.152 -4.555 35.038 1.00 94.25 468 ILE A CA 1
ATOM 3648 C C . ILE A 1 468 ? -10.720 -3.136 35.113 1.00 94.25 468 ILE A C 1
ATOM 3650 O O . ILE A 1 468 ? -10.397 -2.392 36.040 1.00 94.25 468 ILE A O 1
ATOM 3654 N N . ASP A 1 469 ? -11.613 -2.784 34.188 1.00 93.94 469 ASP A N 1
ATOM 3655 C CA . ASP A 1 469 ? -12.242 -1.470 34.151 1.00 93.94 469 ASP A CA 1
ATOM 3656 C C . ASP A 1 469 ? -13.054 -1.217 35.433 1.00 93.94 469 ASP A C 1
ATOM 3658 O O . ASP A 1 469 ? -12.877 -0.176 36.069 1.00 93.94 469 ASP A O 1
ATOM 3662 N N . ALA A 1 470 ? -13.868 -2.187 35.867 1.00 95.50 470 ALA A N 1
ATOM 3663 C CA . ALA A 1 470 ? -14.645 -2.102 37.102 1.00 95.50 470 ALA A CA 1
ATOM 3664 C C . ALA A 1 470 ? -13.761 -1.978 38.351 1.00 95.50 470 ALA A C 1
ATOM 3666 O O . ALA A 1 470 ? -14.045 -1.145 39.210 1.00 95.50 470 ALA A O 1
ATOM 3667 N N . ALA A 1 471 ? -12.664 -2.736 38.441 1.00 95.62 471 ALA A N 1
ATOM 3668 C CA . ALA A 1 471 ? -11.733 -2.662 39.568 1.00 95.62 471 ALA A CA 1
ATOM 3669 C C . ALA A 1 471 ? -11.071 -1.277 39.677 1.00 95.62 471 ALA A C 1
ATOM 3671 O O . ALA A 1 471 ? -11.019 -0.672 40.750 1.00 95.62 471 ALA A O 1
ATOM 3672 N N . ARG A 1 472 ? -10.613 -0.731 38.549 1.00 93.38 472 ARG A N 1
ATOM 3673 C CA . ARG A 1 472 ? -9.984 0.597 38.487 1.00 93.38 472 ARG A CA 1
ATOM 3674 C C . ARG A 1 472 ? -10.973 1.731 38.744 1.00 93.38 472 ARG A C 1
ATOM 3676 O O . ARG A 1 472 ? -10.598 2.736 39.353 1.00 93.38 472 ARG A O 1
ATOM 3683 N N . VAL A 1 473 ? -12.230 1.576 38.320 1.00 93.94 473 VAL A N 1
ATOM 3684 C CA . VAL A 1 473 ? -13.318 2.505 38.666 1.00 93.94 473 VAL A CA 1
ATOM 3685 C C . VAL A 1 473 ? -13.636 2.432 40.158 1.00 93.94 473 VAL A C 1
ATOM 3687 O O . VAL A 1 473 ? -13.677 3.473 40.804 1.00 93.94 473 VAL A O 1
ATOM 3690 N N . ALA A 1 474 ? -13.780 1.235 40.734 1.00 94.50 474 ALA A N 1
ATOM 3691 C CA . ALA A 1 474 ? -14.004 1.048 42.169 1.00 94.50 474 ALA A CA 1
ATOM 3692 C C . ALA A 1 474 ? -12.917 1.735 43.010 1.00 94.50 474 ALA A C 1
ATOM 3694 O O . ALA A 1 474 ? -13.219 2.482 43.942 1.00 94.50 474 ALA A O 1
ATOM 3695 N N . ARG A 1 475 ? -11.647 1.567 42.616 1.00 92.25 475 ARG A N 1
ATOM 3696 C CA . ARG A 1 475 ? -10.507 2.244 43.245 1.00 92.25 475 ARG A CA 1
ATOM 3697 C C . ARG A 1 475 ? -10.623 3.771 43.174 1.00 92.25 475 ARG A C 1
ATOM 3699 O O . ARG A 1 475 ? -10.377 4.452 44.167 1.00 92.25 475 ARG A O 1
ATOM 3706 N N . ARG A 1 476 ? -11.037 4.317 42.026 1.00 90.00 476 ARG A N 1
ATOM 3707 C CA . ARG A 1 476 ? -11.238 5.766 41.826 1.00 90.00 476 ARG A CA 1
ATOM 3708 C C . ARG A 1 476 ? -12.436 6.325 42.575 1.00 90.00 476 ARG A C 1
ATOM 3710 O O . ARG A 1 476 ? -12.383 7.477 42.985 1.00 90.00 476 ARG A O 1
ATOM 3717 N N . LEU A 1 477 ? -13.476 5.528 42.798 1.00 91.31 477 LEU A N 1
ATOM 3718 C CA . LEU A 1 477 ? -14.616 5.912 43.632 1.00 91.31 477 LEU A CA 1
ATOM 3719 C C . LEU A 1 477 ? -14.285 5.940 45.135 1.00 91.31 477 LEU A C 1
ATOM 3721 O O . LEU A 1 477 ? -15.115 6.386 45.921 1.00 91.31 477 LEU A O 1
ATOM 3725 N N . GLY A 1 478 ? -13.079 5.519 45.532 1.00 89.88 478 GLY A N 1
ATOM 3726 C CA . GLY A 1 478 ? -12.580 5.647 46.903 1.00 89.88 478 GLY A CA 1
ATOM 3727 C C . GLY A 1 478 ? -12.431 4.332 47.666 1.00 89.88 478 GLY A C 1
ATOM 3728 O O . GLY A 1 478 ? -12.092 4.376 48.848 1.00 89.88 478 GLY A O 1
ATOM 3729 N N . ALA A 1 479 ? -12.629 3.175 47.024 1.00 93.44 479 ALA A N 1
ATOM 3730 C CA . ALA A 1 479 ? -12.378 1.885 47.665 1.00 93.44 479 ALA A CA 1
ATOM 3731 C C . ALA A 1 479 ? -10.911 1.778 48.126 1.00 93.44 479 ALA A C 1
ATOM 3733 O O . ALA A 1 479 ? -9.976 2.028 47.352 1.00 93.44 479 ALA A O 1
ATOM 3734 N N . GLN A 1 480 ? -10.703 1.405 49.390 1.00 91.25 480 GLN A N 1
ATOM 3735 C CA . GLN A 1 480 ? -9.379 1.317 50.012 1.00 91.25 480 GLN A CA 1
ATOM 3736 C C . GLN A 1 480 ? -8.646 0.039 49.608 1.00 91.25 480 GLN A C 1
ATOM 3738 O O . GLN A 1 480 ? -7.449 0.090 49.318 1.00 91.25 480 GLN A O 1
ATOM 3743 N N . GLU A 1 481 ? -9.378 -1.068 49.508 1.00 94.56 481 GLU A N 1
ATOM 3744 C CA . GLU A 1 481 ? -8.881 -2.361 49.062 1.00 94.56 481 GLU A CA 1
ATOM 3745 C C . GLU A 1 481 ? -9.738 -2.869 47.908 1.00 94.56 481 GLU A C 1
ATOM 3747 O O . GLU A 1 481 ? -10.945 -3.065 48.045 1.00 94.56 481 GLU A O 1
ATOM 3752 N N . VAL A 1 482 ? -9.106 -3.087 46.756 1.00 96.44 482 VAL A N 1
ATOM 3753 C CA . VAL A 1 482 ? -9.763 -3.665 45.583 1.00 96.44 482 VAL A CA 1
ATOM 3754 C C . VAL A 1 482 ? -9.008 -4.916 45.179 1.00 96.44 482 VAL A C 1
ATOM 3756 O O . VAL A 1 482 ? -7.788 -4.886 44.988 1.00 96.44 482 VAL A O 1
ATOM 3759 N N . SER A 1 483 ? -9.746 -6.009 45.042 1.00 96.81 483 SER A N 1
ATOM 3760 C CA . SER A 1 483 ? -9.219 -7.289 44.598 1.00 96.81 483 SER A CA 1
ATOM 3761 C C . SER A 1 483 ? -9.952 -7.798 43.360 1.00 96.81 483 SER A C 1
ATOM 3763 O O . SER A 1 483 ? -11.143 -7.555 43.184 1.00 96.81 483 SER A O 1
ATOM 3765 N N . ILE A 1 484 ? -9.239 -8.505 42.489 1.00 97.88 484 ILE A N 1
ATOM 3766 C CA . ILE A 1 484 ? -9.810 -9.251 41.370 1.00 97.88 484 ILE A CA 1
ATOM 3767 C C . ILE A 1 484 ? -9.672 -10.735 41.690 1.00 97.88 484 ILE A C 1
ATOM 3769 O O . ILE A 1 484 ? -8.564 -11.213 41.928 1.00 97.88 484 ILE A O 1
ATOM 3773 N N . ILE A 1 485 ? -10.783 -11.463 41.681 1.00 97.44 485 ILE A N 1
ATOM 3774 C CA . ILE A 1 485 ? -10.817 -12.914 41.860 1.00 97.44 485 ILE A CA 1
ATOM 3775 C C . ILE A 1 485 ? -10.925 -13.550 40.480 1.00 97.44 485 ILE A C 1
ATOM 3777 O O . ILE A 1 485 ? -11.925 -13.371 39.774 1.00 97.44 485 ILE A O 1
ATOM 3781 N N . TYR A 1 486 ? -9.883 -14.283 40.086 1.00 96.38 486 TYR A N 1
ATOM 3782 C CA . TYR A 1 486 ? -9.829 -14.942 38.791 1.00 96.38 486 TYR A CA 1
ATOM 3783 C C . TYR A 1 486 ? -9.583 -16.439 38.934 1.00 96.38 486 TYR A C 1
ATOM 3785 O O . TYR A 1 486 ? -8.611 -16.877 39.540 1.00 96.38 486 TYR A O 1
ATOM 3793 N N . ARG A 1 487 ? -10.451 -17.232 38.304 1.00 94.44 487 ARG A N 1
ATOM 3794 C CA . ARG A 1 487 ? -10.457 -18.699 38.395 1.00 94.44 487 ARG A CA 1
ATOM 3795 C C . ARG A 1 487 ? -9.337 -19.402 37.621 1.00 94.44 487 ARG A C 1
ATOM 3797 O O . ARG A 1 487 ? -9.316 -20.618 37.582 1.00 94.44 487 ARG A O 1
ATOM 3804 N N . ARG A 1 488 ? -8.451 -18.674 36.938 1.00 94.25 488 ARG A N 1
ATOM 3805 C CA . ARG A 1 488 ? -7.324 -19.243 36.172 1.00 94.25 488 ARG A CA 1
ATOM 3806 C C . ARG A 1 488 ? -6.027 -18.507 36.504 1.00 94.25 488 ARG A C 1
ATOM 3808 O O . ARG A 1 488 ? -6.028 -17.635 37.377 1.00 94.25 488 ARG A O 1
ATOM 3815 N N . SER A 1 489 ? -4.931 -18.863 35.835 1.00 93.00 489 SER A N 1
ATOM 3816 C CA . SER A 1 489 ? -3.656 -18.167 35.997 1.00 93.00 489 SER A CA 1
ATOM 3817 C C . SER A 1 489 ? -3.628 -16.856 35.207 1.00 93.00 489 SER A C 1
ATOM 3819 O O . SER A 1 489 ? -4.595 -16.480 34.541 1.00 93.00 489 SER A O 1
ATOM 3821 N N . ARG A 1 490 ? -2.511 -16.132 35.294 1.00 92.00 490 ARG A N 1
ATOM 3822 C CA . ARG A 1 490 ? -2.300 -14.895 34.538 1.00 92.00 490 ARG A CA 1
ATOM 3823 C C . ARG A 1 490 ? -2.332 -15.125 33.028 1.00 92.00 490 ARG A C 1
ATOM 3825 O O . ARG A 1 490 ? -2.854 -14.270 32.318 1.00 92.00 490 ARG A O 1
ATOM 3832 N N . ASP A 1 491 ? -1.810 -16.250 32.551 1.00 88.62 491 ASP A N 1
ATOM 3833 C CA . ASP A 1 491 ? -1.635 -16.493 31.116 1.00 88.62 491 ASP A CA 1
ATOM 3834 C C . ASP A 1 491 ? -2.969 -16.729 30.397 1.00 88.62 491 ASP A C 1
ATOM 3836 O O . ASP A 1 491 ? -3.126 -16.341 29.241 1.00 88.62 491 ASP A O 1
ATOM 3840 N N . GLU A 1 492 ? -3.979 -17.266 31.091 1.00 89.81 492 GLU A N 1
ATOM 3841 C CA . GLU A 1 492 ? -5.331 -17.408 30.540 1.00 89.81 492 GLU A CA 1
ATOM 3842 C C . GLU A 1 492 ? -6.206 -16.161 30.737 1.00 89.81 492 GLU A C 1
ATOM 3844 O O . GLU A 1 492 ? -7.402 -16.211 30.436 1.00 89.81 492 GLU A O 1
ATOM 3849 N N . MET A 1 493 ? -5.696 -15.062 31.304 1.00 90.94 493 MET A N 1
ATOM 3850 C CA . MET A 1 493 ? -6.488 -13.851 31.538 1.00 90.94 493 MET A CA 1
ATOM 3851 C C . MET A 1 493 ? -6.790 -13.129 30.208 1.00 90.94 493 MET A C 1
ATOM 3853 O O . MET A 1 493 ? -5.861 -12.700 29.529 1.00 90.94 493 MET A O 1
ATOM 3857 N N . PRO A 1 494 ? -8.070 -12.944 29.820 1.00 86.12 494 PRO A N 1
ATOM 3858 C CA . PRO A 1 494 ? -8.417 -12.358 28.519 1.00 86.12 494 PRO A CA 1
ATOM 3859 C C . PRO A 1 494 ? -8.255 -10.830 28.438 1.00 86.12 494 PRO A C 1
ATOM 3861 O O . PRO A 1 494 ? -8.373 -10.259 27.352 1.00 86.12 494 PRO A O 1
ATOM 3864 N N . ALA A 1 495 ? -8.047 -10.139 29.562 1.00 87.88 495 ALA A N 1
ATOM 3865 C CA . ALA A 1 495 ? -7.825 -8.697 29.569 1.00 87.88 495 ALA A CA 1
ATOM 3866 C C . ALA A 1 495 ? -6.528 -8.293 28.847 1.00 87.88 495 ALA A C 1
ATOM 3868 O O . ALA A 1 495 ? -5.542 -9.027 28.810 1.00 87.88 495 ALA A O 1
ATOM 3869 N N . ILE A 1 496 ? -6.511 -7.074 28.302 1.00 83.75 496 ILE A N 1
ATOM 3870 C CA . ILE A 1 496 ? -5.317 -6.511 27.664 1.00 83.75 496 ILE A CA 1
ATOM 3871 C C . ILE A 1 496 ? -4.195 -6.412 28.706 1.00 83.75 496 ILE A C 1
ATOM 3873 O O . ILE A 1 496 ? -4.340 -5.730 29.717 1.00 83.75 496 ILE A O 1
ATOM 3877 N N . ARG A 1 497 ? -3.047 -7.037 28.424 1.00 83.19 497 ARG A N 1
ATOM 3878 C CA . ARG A 1 497 ? -1.910 -7.143 29.356 1.00 83.19 497 ARG A CA 1
ATOM 3879 C C . ARG A 1 497 ? -1.461 -5.802 29.948 1.00 83.19 497 ARG A C 1
ATOM 3881 O O . ARG A 1 497 ? -1.258 -5.710 31.152 1.00 83.19 497 ARG A O 1
ATOM 3888 N N . SER A 1 498 ? -1.400 -4.745 29.134 1.00 80.00 498 SER A N 1
ATOM 3889 C CA . SER A 1 498 ? -1.045 -3.400 29.611 1.00 80.00 498 SER A CA 1
ATOM 3890 C C . SER A 1 498 ? -2.063 -2.813 30.596 1.00 80.00 498 SER A C 1
ATOM 3892 O O . SER A 1 498 ? -1.685 -2.037 31.465 1.00 80.00 498 SER A O 1
ATOM 3894 N N . GLU A 1 499 ? -3.347 -3.167 30.479 1.00 85.62 499 GLU A N 1
ATOM 3895 C CA . GLU A 1 499 ? -4.391 -2.727 31.417 1.00 85.62 499 GLU A CA 1
ATOM 3896 C C . GLU A 1 499 ? -4.286 -3.478 32.748 1.00 85.62 499 GLU A C 1
ATOM 3898 O O . GLU A 1 499 ? -4.465 -2.876 33.805 1.00 85.62 499 GLU A O 1
ATOM 3903 N N . VAL A 1 500 ? -3.936 -4.769 32.705 1.00 90.25 500 VAL A N 1
ATOM 3904 C CA . VAL A 1 500 ? -3.651 -5.574 33.904 1.00 90.25 500 VAL A CA 1
ATOM 3905 C C . VAL A 1 500 ? -2.468 -4.980 34.669 1.00 90.25 500 VAL A C 1
ATOM 3907 O O . VAL A 1 500 ? -2.579 -4.709 35.860 1.00 90.25 500 VAL A O 1
ATOM 3910 N N . GLU A 1 501 ? -1.369 -4.684 33.972 1.00 87.81 501 GLU A N 1
ATOM 3911 C CA . GLU A 1 501 ? -0.183 -4.060 34.571 1.00 87.81 501 GLU A CA 1
ATOM 3912 C C . GLU A 1 501 ? -0.497 -2.683 35.178 1.00 87.81 501 GLU A C 1
ATOM 3914 O O . GLU A 1 501 ? 0.010 -2.347 36.248 1.00 87.81 501 GLU A O 1
ATOM 3919 N N . GLN A 1 502 ? -1.347 -1.877 34.531 1.00 85.19 502 GLN A N 1
ATOM 3920 C CA . GLN A 1 502 ? -1.794 -0.599 35.093 1.00 85.19 502 GLN A CA 1
ATOM 3921 C C . GLN A 1 502 ? -2.651 -0.785 36.349 1.00 85.19 502 GLN A C 1
ATOM 3923 O O . GLN A 1 502 ? -2.451 -0.058 37.320 1.00 85.19 502 GLN A O 1
ATOM 3928 N N . ALA A 1 503 ? -3.568 -1.755 36.360 1.00 89.94 503 ALA A N 1
ATOM 3929 C CA . ALA A 1 503 ? -4.395 -2.049 37.527 1.00 89.94 503 ALA A CA 1
ATOM 3930 C C . ALA A 1 503 ? -3.542 -2.445 38.744 1.00 89.94 503 ALA A C 1
ATOM 3932 O O . ALA A 1 503 ? -3.741 -1.921 39.840 1.00 89.94 503 ALA A O 1
ATOM 3933 N N . GLU A 1 504 ? -2.541 -3.305 38.547 1.00 91.44 504 GLU A N 1
ATOM 3934 C CA . GLU A 1 504 ? -1.618 -3.709 39.614 1.00 91.44 504 GLU A CA 1
ATOM 3935 C C . GLU A 1 504 ? -0.797 -2.530 40.142 1.00 91.44 504 GLU A C 1
ATOM 3937 O O . GLU A 1 504 ? -0.645 -2.373 41.354 1.00 91.44 504 GLU A O 1
ATOM 3942 N N . ARG A 1 505 ? -0.326 -1.644 39.252 1.00 87.19 505 ARG A N 1
ATOM 3943 C CA . ARG A 1 505 ? 0.383 -0.422 39.666 1.00 87.19 505 ARG A CA 1
ATOM 3944 C C . ARG A 1 505 ? -0.507 0.536 40.465 1.00 87.19 505 ARG A C 1
ATOM 3946 O O . ARG A 1 505 ? 0.007 1.267 41.302 1.00 87.19 505 ARG A O 1
ATOM 3953 N N . GLU A 1 506 ? -1.823 0.528 40.249 1.00 86.75 506 GLU A N 1
ATOM 3954 C CA . GLU A 1 506 ? -2.801 1.291 41.046 1.00 86.75 506 GLU A CA 1
ATOM 3955 C C . GLU A 1 506 ? -3.116 0.647 42.415 1.00 86.75 506 GLU A C 1
ATOM 3957 O O . GLU A 1 506 ? -3.906 1.188 43.199 1.00 86.75 506 GLU A O 1
ATOM 3962 N N . GLY A 1 507 ? -2.474 -0.485 42.729 1.00 88.94 507 GLY A N 1
ATOM 3963 C CA . GLY A 1 507 ? -2.615 -1.209 43.991 1.00 88.94 507 GLY A CA 1
ATOM 3964 C C . GLY A 1 507 ? -3.754 -2.229 44.007 1.00 88.94 507 GLY A C 1
ATOM 3965 O O . GLY A 1 507 ? -4.134 -2.690 45.083 1.00 88.94 507 GLY A O 1
ATOM 3966 N N . ILE A 1 508 ? -4.314 -2.580 42.845 1.00 94.00 508 ILE A N 1
ATOM 3967 C CA . ILE A 1 508 ? -5.358 -3.605 42.736 1.00 94.00 508 ILE A CA 1
ATOM 3968 C C . ILE A 1 508 ? -4.703 -4.983 42.831 1.00 94.00 508 ILE A C 1
ATOM 3970 O O . ILE A 1 508 ? -3.831 -5.326 42.033 1.00 94.00 508 ILE A O 1
ATOM 3974 N N . LYS A 1 509 ? -5.130 -5.788 43.808 1.00 95.38 509 LYS A N 1
ATOM 3975 C CA . LYS A 1 509 ? -4.597 -7.140 44.025 1.00 95.38 509 LYS A CA 1
ATOM 3976 C C . LYS A 1 509 ? -5.324 -8.133 43.127 1.00 95.38 509 LYS A C 1
ATOM 3978 O O . LYS A 1 509 ? -6.548 -8.178 43.132 1.00 95.38 509 LYS A O 1
ATOM 3983 N N . ILE A 1 510 ? -4.599 -8.972 42.397 1.00 96.62 510 ILE A N 1
ATOM 3984 C CA . ILE A 1 510 ? -5.210 -10.028 41.582 1.00 96.62 510 ILE A CA 1
ATOM 3985 C C . ILE A 1 510 ? -4.947 -11.372 42.246 1.00 96.62 510 ILE A C 1
ATOM 3987 O O . ILE A 1 510 ? -3.801 -11.792 42.398 1.00 96.62 510 ILE A O 1
ATOM 3991 N N . HIS A 1 511 ? -6.015 -12.055 42.643 1.00 96.12 511 HIS A N 1
ATOM 3992 C CA . HIS A 1 511 ? -5.941 -13.400 43.174 1.00 96.12 511 HIS A CA 1
ATOM 3993 C C . HIS A 1 511 ? -6.308 -14.411 42.087 1.00 96.12 511 HIS A C 1
ATOM 3995 O O . HIS A 1 511 ? -7.480 -14.632 41.775 1.00 96.12 511 HIS A O 1
ATOM 4001 N N . PHE A 1 512 ? -5.267 -15.006 41.513 1.00 96.12 512 PHE A N 1
ATOM 4002 C CA . PHE A 1 512 ? -5.368 -16.072 40.525 1.00 96.12 512 PHE A CA 1
ATOM 4003 C C . PHE A 1 512 ? -5.811 -17.389 41.156 1.00 96.12 512 PHE A C 1
ATOM 4005 O O . PHE A 1 512 ? -5.677 -17.586 42.366 1.00 96.12 512 PHE A O 1
ATOM 4012 N N . GLN A 1 513 ? -6.288 -18.293 40.302 1.00 95.50 513 GLN A N 1
ATOM 4013 C CA . GLN A 1 513 ? -6.673 -19.652 40.662 1.00 95.50 513 GLN A CA 1
ATOM 4014 C C . GLN A 1 513 ? -7.666 -19.730 41.831 1.00 95.50 513 GLN A C 1
ATOM 4016 O O . GLN A 1 513 ? -7.592 -20.634 42.663 1.00 95.50 513 GLN A O 1
ATOM 4021 N N . LYS A 1 514 ? -8.632 -18.810 41.871 1.00 96.38 514 LYS A N 1
ATOM 4022 C CA . LYS A 1 514 ? -9.707 -18.794 42.869 1.00 96.38 514 LYS A CA 1
ATOM 4023 C C . LYS A 1 514 ? -11.061 -18.593 42.212 1.00 96.38 514 LYS A C 1
ATOM 4025 O O . LYS A 1 514 ? -11.203 -17.743 41.332 1.00 96.38 514 LYS A O 1
ATOM 4030 N N . ALA A 1 515 ? -12.059 -19.340 42.663 1.00 94.94 515 ALA A N 1
ATOM 4031 C CA . ALA A 1 515 ? -13.431 -19.223 42.185 1.00 94.94 515 ALA A CA 1
ATOM 4032 C C . ALA A 1 515 ? -14.392 -18.976 43.357 1.00 94.94 515 ALA A C 1
ATOM 4034 O O . ALA A 1 515 ? -14.238 -19.617 44.397 1.00 94.94 515 ALA A O 1
ATOM 4035 N N . PRO A 1 516 ? -15.373 -18.068 43.218 1.00 95.25 516 PRO A N 1
ATOM 4036 C CA . PRO A 1 516 ? -16.412 -17.904 44.226 1.00 95.25 516 PRO A CA 1
ATOM 4037 C C . PRO A 1 516 ? -17.379 -19.090 44.210 1.00 95.25 516 PRO A C 1
ATOM 4039 O O . PRO A 1 516 ? -17.747 -19.571 43.137 1.00 95.25 516 PRO A O 1
ATOM 4042 N N . VAL A 1 517 ? -17.817 -19.520 45.392 1.00 94.81 517 VAL A N 1
ATOM 4043 C CA . VAL A 1 517 ? -18.796 -20.609 45.559 1.00 94.81 517 VAL A CA 1
ATOM 4044 C C . VAL A 1 517 ? -20.060 -20.164 46.291 1.00 94.81 517 VAL A C 1
ATOM 4046 O O . VAL A 1 517 ? -21.129 -20.705 46.027 1.00 94.81 517 VAL A O 1
ATOM 4049 N N . GLN A 1 518 ? -19.970 -19.154 47.162 1.00 95.38 518 GLN A N 1
ATOM 4050 C CA . GLN A 1 518 ? -21.116 -18.629 47.904 1.00 95.38 518 GLN A CA 1
ATOM 4051 C C . GLN A 1 518 ? -20.892 -17.173 48.323 1.00 95.38 518 GLN A C 1
ATOM 4053 O O . GLN A 1 518 ? -19.799 -16.792 48.744 1.00 95.38 518 GLN A O 1
ATOM 4058 N N . VAL A 1 519 ? -21.949 -16.363 48.255 1.00 96.25 519 VAL A N 1
ATOM 4059 C CA . VAL A 1 519 ? -21.975 -15.018 48.836 1.00 96.25 519 VAL A CA 1
ATOM 4060 C C . VAL A 1 519 ? -22.408 -15.104 50.300 1.00 96.25 519 VAL A C 1
ATOM 4062 O O . VAL A 1 519 ? -23.471 -15.643 50.615 1.00 96.25 519 VAL A O 1
ATOM 4065 N N . LEU A 1 520 ? -21.594 -14.553 51.200 1.00 95.56 520 LEU A N 1
ATOM 4066 C CA . LEU A 1 520 ? -21.886 -14.497 52.630 1.00 95.56 520 LEU A CA 1
ATOM 4067 C C . LEU A 1 520 ? -22.636 -13.201 52.933 1.00 95.56 520 LEU A C 1
ATOM 4069 O O . LEU A 1 520 ? -22.186 -12.109 52.573 1.00 95.56 520 LEU A O 1
ATOM 4073 N N . SER A 1 521 ? -23.783 -13.313 53.599 1.00 94.50 521 SER A N 1
ATOM 4074 C CA . SER A 1 521 ? -24.615 -12.159 53.936 1.00 94.50 521 SER A CA 1
ATOM 4075 C C . SER A 1 521 ? -25.190 -12.255 55.344 1.00 94.50 521 SER A C 1
ATOM 4077 O O . SER A 1 521 ? -25.431 -13.341 55.874 1.00 94.50 521 SER A O 1
ATOM 4079 N N . LYS A 1 522 ? -25.442 -11.091 55.945 1.00 92.44 522 LYS A N 1
ATOM 4080 C CA . LYS A 1 522 ? -26.143 -10.935 57.222 1.00 92.44 522 LYS A CA 1
ATOM 4081 C C . LYS A 1 522 ? -27.268 -9.924 57.028 1.00 92.44 522 LYS A C 1
ATOM 4083 O O . LYS A 1 522 ? -27.029 -8.823 56.544 1.00 92.44 522 LYS A O 1
ATOM 4088 N N . ASN A 1 523 ? -28.498 -10.295 57.390 1.00 89.31 523 ASN A N 1
ATOM 4089 C CA . ASN A 1 523 ? -29.703 -9.476 57.175 1.00 89.31 523 ASN A CA 1
ATOM 4090 C C . ASN A 1 523 ? -29.897 -9.036 55.707 1.00 89.31 523 ASN A C 1
ATOM 4092 O O . ASN A 1 523 ? -30.301 -7.908 55.446 1.00 89.31 523 ASN A O 1
ATOM 4096 N N . GLY A 1 524 ? -29.561 -9.903 54.745 1.00 88.06 524 GLY A N 1
ATOM 4097 C CA . GLY A 1 524 ? -29.685 -9.609 53.311 1.00 88.06 524 GLY A CA 1
ATOM 4098 C C . GLY A 1 524 ? -28.598 -8.696 52.734 1.00 88.06 524 GLY A C 1
ATOM 4099 O O . GLY A 1 524 ? -28.599 -8.459 51.529 1.00 88.06 524 GLY A O 1
ATOM 4100 N N . ARG A 1 525 ? -27.647 -8.224 53.553 1.00 92.81 525 ARG A N 1
ATOM 4101 C CA . ARG A 1 525 ? -26.503 -7.416 53.120 1.00 92.81 525 ARG A CA 1
ATOM 4102 C C . ARG A 1 525 ? -25.231 -8.252 53.077 1.00 92.81 525 ARG A C 1
ATOM 4104 O O . ARG A 1 525 ? -24.960 -9.027 53.994 1.00 92.81 525 ARG A O 1
ATOM 4111 N N . LEU A 1 526 ? -24.455 -8.073 52.019 1.00 95.19 526 LEU A N 1
ATOM 4112 C CA . LEU A 1 526 ? -23.152 -8.691 51.814 1.00 95.19 526 LEU A CA 1
ATOM 4113 C C . LEU A 1 526 ? -22.186 -8.395 52.976 1.00 95.19 526 LEU A C 1
ATOM 4115 O O . LEU A 1 526 ? -22.050 -7.248 53.403 1.00 95.19 526 LEU A O 1
ATOM 4119 N N . THR A 1 527 ? -21.501 -9.432 53.461 1.00 94.44 527 THR A N 1
ATOM 4120 C CA . THR A 1 527 ? -20.419 -9.326 54.461 1.00 94.44 527 THR A CA 1
ATOM 4121 C C . THR A 1 527 ? -19.123 -9.998 54.008 1.00 94.44 527 THR A C 1
ATOM 4123 O O . THR A 1 527 ? -18.056 -9.727 54.558 1.00 94.44 527 THR A O 1
ATOM 4126 N N . GLY A 1 528 ? -19.201 -10.898 53.027 1.00 95.06 528 GLY A N 1
ATOM 4127 C CA . GLY A 1 528 ? -18.049 -11.647 52.548 1.00 95.06 528 GLY A CA 1
ATOM 4128 C C . GLY A 1 528 ? -18.354 -12.510 51.330 1.00 95.06 528 GLY A C 1
ATOM 4129 O O . GLY A 1 528 ? -19.492 -12.609 50.871 1.00 95.06 528 GLY A O 1
ATOM 4130 N N . LEU A 1 529 ? -17.323 -13.168 50.818 1.00 96.00 529 LEU A N 1
ATOM 4131 C CA . LEU A 1 529 ? -17.397 -14.087 49.691 1.00 96.00 529 LEU A CA 1
ATOM 4132 C C . LEU A 1 529 ? -16.590 -15.341 50.011 1.00 96.00 529 LEU A C 1
ATOM 4134 O O . LEU A 1 529 ? -15.381 -15.259 50.225 1.00 96.00 529 LEU A O 1
ATOM 4138 N N . GLN A 1 530 ? -17.248 -16.495 50.000 1.00 96.44 530 GLN A N 1
ATOM 4139 C CA . GLN A 1 530 ? -16.568 -17.775 50.113 1.00 96.44 530 GLN A CA 1
ATOM 4140 C C . GLN A 1 530 ? -16.007 -18.172 48.750 1.00 96.44 530 GLN A C 1
ATOM 4142 O O . GLN A 1 530 ? -16.721 -18.202 47.739 1.00 96.44 530 GLN A O 1
ATOM 4147 N N . CYS A 1 531 ? -14.715 -18.470 48.727 1.00 96.56 531 CYS A N 1
ATOM 4148 C CA . CYS A 1 531 ? -13.978 -18.889 47.547 1.00 96.56 531 CYS A CA 1
ATOM 4149 C C . CYS A 1 531 ? -13.352 -20.265 47.763 1.00 96.56 531 CYS A C 1
ATOM 4151 O O . CYS A 1 531 ? -13.148 -20.705 48.889 1.00 96.56 531 CYS A O 1
ATOM 4153 N N . VAL A 1 532 ? -13.005 -20.915 46.661 1.00 96.38 532 VAL A N 1
ATOM 4154 C CA . VAL A 1 532 ? -12.258 -22.174 46.627 1.00 96.38 532 VAL A CA 1
ATOM 4155 C C . VAL A 1 532 ? -11.030 -22.008 45.735 1.00 96.38 532 VAL A C 1
ATOM 4157 O O . VAL A 1 532 ? -11.044 -21.199 44.795 1.00 96.38 532 VAL A O 1
ATOM 4160 N N . GLN A 1 533 ? -9.957 -22.741 46.025 1.00 95.81 533 GLN A N 1
ATOM 4161 C CA . GLN A 1 533 ? -8.800 -22.811 45.139 1.00 95.81 533 GLN A CA 1
ATOM 4162 C C . GLN A 1 533 ? -9.142 -23.621 43.883 1.00 95.81 533 GLN A C 1
ATOM 4164 O O . GLN A 1 533 ? -9.987 -24.516 43.897 1.00 95.81 533 GLN A O 1
ATOM 4169 N N . THR A 1 534 ? -8.497 -23.279 42.771 1.00 95.50 534 THR A N 1
ATOM 4170 C CA . THR A 1 534 ? -8.677 -23.964 41.488 1.00 95.50 534 THR A CA 1
ATOM 4171 C C . THR A 1 534 ? -7.344 -24.380 40.884 1.00 95.50 534 THR A C 1
ATOM 4173 O O . THR A 1 534 ? -6.351 -23.657 40.966 1.00 95.50 534 THR A O 1
ATOM 4176 N N . GLU A 1 535 ? -7.327 -25.526 40.224 1.00 93.69 535 GLU A N 1
ATOM 4177 C CA . GLU A 1 535 ? -6.201 -26.007 39.431 1.00 93.69 535 GLU A CA 1
ATOM 4178 C C . GLU A 1 535 ? -6.513 -25.918 37.938 1.00 93.69 535 GLU A C 1
ATOM 4180 O O . GLU A 1 535 ? -7.671 -25.879 37.519 1.00 93.69 535 GLU A O 1
ATOM 4185 N N . LEU A 1 536 ? -5.464 -25.830 37.121 1.00 93.69 536 LEU A N 1
ATOM 4186 C CA . LEU A 1 536 ? -5.616 -25.747 35.677 1.00 93.69 536 LEU A CA 1
ATOM 4187 C C . LEU A 1 536 ? -5.684 -27.150 35.066 1.00 93.69 536 LEU A C 1
ATOM 4189 O O . LEU A 1 536 ? -4.660 -27.821 34.939 1.00 93.69 536 LEU A O 1
ATOM 4193 N N . GLY A 1 537 ? -6.875 -27.543 34.633 1.00 90.31 537 GLY A N 1
ATOM 4194 C CA . GLY A 1 537 ? -7.117 -28.742 33.842 1.00 90.31 537 GLY A CA 1
ATOM 4195 C C . GLY A 1 537 ? -6.732 -28.592 32.371 1.00 90.31 537 GLY A C 1
ATOM 4196 O O . GLY A 1 537 ? -5.960 -27.708 31.979 1.00 90.31 537 GLY A O 1
ATOM 4197 N N . GLU A 1 538 ? -7.307 -29.465 31.547 1.00 88.44 538 GLU A N 1
ATOM 4198 C CA . GLU A 1 538 ? -7.064 -29.486 30.106 1.00 88.44 538 GLU A CA 1
ATOM 4199 C C . GLU A 1 538 ? -7.553 -28.200 29.407 1.00 88.44 538 GLU A C 1
ATOM 4201 O O . GLU A 1 538 ? -8.505 -27.555 29.868 1.00 88.44 538 GLU A O 1
ATOM 4206 N N . PRO A 1 539 ? -6.908 -27.786 28.301 1.00 86.38 539 PRO A N 1
ATOM 4207 C CA . PRO A 1 539 ? -7.382 -26.697 27.451 1.00 86.38 539 PRO A CA 1
ATOM 4208 C C . PRO A 1 539 ? -8.797 -26.943 26.903 1.00 86.38 539 PRO A C 1
ATOM 4210 O O . PRO A 1 539 ? -9.121 -28.044 26.465 1.00 86.38 539 PRO A O 1
ATOM 4213 N N . ASP A 1 540 ? -9.632 -25.903 26.891 1.00 78.19 540 ASP A N 1
ATOM 4214 C CA . ASP A 1 540 ? -10.902 -25.882 26.166 1.00 78.19 540 ASP A CA 1
ATOM 4215 C C . ASP A 1 540 ? -10.694 -25.704 24.645 1.00 78.19 540 ASP A C 1
ATOM 4217 O O . ASP A 1 540 ? -9.566 -25.626 24.155 1.00 78.19 540 ASP A O 1
ATOM 4221 N N . ALA A 1 541 ? -11.789 -25.649 23.877 1.00 70.31 541 ALA A N 1
ATOM 4222 C CA . ALA A 1 541 ? -11.748 -25.476 22.420 1.00 70.31 541 ALA A CA 1
ATOM 4223 C C . ALA A 1 541 ? -11.076 -24.162 21.970 1.00 70.31 541 ALA A C 1
ATOM 4225 O O . ALA A 1 541 ? -10.559 -24.095 20.855 1.00 70.31 541 ALA A O 1
ATOM 4226 N N . ASP A 1 542 ? -11.031 -23.147 22.840 1.00 63.16 542 ASP A N 1
ATOM 4227 C CA . ASP A 1 542 ? -10.330 -21.881 22.601 1.00 63.16 542 ASP A CA 1
ATOM 4228 C C . ASP A 1 542 ? -8.848 -21.950 23.026 1.00 63.16 542 ASP A C 1
ATOM 4230 O O . ASP A 1 542 ? -8.132 -20.948 22.978 1.00 63.16 542 ASP A O 1
ATOM 4234 N N . GLY A 1 543 ? -8.383 -23.117 23.484 1.00 73.88 543 GLY A N 1
ATOM 4235 C CA . GLY A 1 543 ? -7.040 -23.345 24.010 1.00 73.88 543 GLY A CA 1
ATOM 4236 C C . GLY A 1 543 ? -6.834 -22.854 25.446 1.00 73.88 543 GLY A C 1
ATOM 4237 O O . GLY A 1 543 ? -5.708 -22.897 25.942 1.00 73.88 543 GLY A O 1
ATOM 4238 N N . ARG A 1 544 ? -7.882 -22.390 26.143 1.00 83.00 544 ARG A N 1
ATOM 4239 C CA . ARG A 1 544 ? -7.781 -21.886 27.522 1.00 83.00 544 ARG A CA 1
ATOM 4240 C C . ARG A 1 544 ? -7.985 -23.023 28.509 1.00 83.00 544 ARG A C 1
ATOM 4242 O O . ARG A 1 544 ? -9.005 -23.702 28.481 1.00 83.00 544 ARG A O 1
ATOM 4249 N N . ARG A 1 545 ? -7.056 -23.206 29.443 1.00 88.00 545 ARG A N 1
ATOM 4250 C CA . ARG A 1 545 ? -7.163 -24.267 30.456 1.00 88.00 545 ARG A CA 1
ATOM 4251 C C . ARG A 1 545 ? -8.425 -24.131 31.306 1.00 88.00 545 ARG A C 1
ATOM 4253 O O . ARG A 1 545 ? -8.790 -23.033 31.746 1.00 88.00 545 ARG A O 1
ATOM 4260 N N . GLN A 1 546 ? -9.125 -25.240 31.515 1.00 86.75 546 GLN A N 1
ATOM 4261 C CA . GLN A 1 546 ? -10.331 -25.267 32.334 1.00 86.75 546 GLN A CA 1
ATOM 4262 C C . GLN A 1 546 ? -9.978 -25.194 33.827 1.00 86.75 546 GLN A C 1
ATOM 4264 O O . GLN A 1 546 ? -9.011 -25.817 34.252 1.00 86.75 546 GLN A O 1
ATOM 4269 N N . PRO A 1 547 ? -10.729 -24.435 34.638 1.00 91.44 547 PRO A N 1
ATOM 4270 C CA . PRO A 1 547 ? -10.518 -24.405 36.078 1.00 91.44 547 PRO A CA 1
ATOM 4271 C C . PRO A 1 547 ? -11.209 -25.597 36.749 1.00 91.44 547 PRO A C 1
ATOM 4273 O O . PRO A 1 547 ? -12.418 -25.771 36.601 1.00 91.44 547 PRO A O 1
ATOM 4276 N N . ILE A 1 548 ? -10.453 -26.386 37.506 1.00 92.56 548 ILE A N 1
ATOM 4277 C CA . ILE A 1 548 ? -10.948 -27.509 38.310 1.00 92.56 548 ILE A CA 1
ATOM 4278 C C . ILE A 1 548 ? -10.960 -27.063 39.771 1.00 92.56 548 ILE A C 1
ATOM 4280 O O . ILE A 1 548 ? -9.957 -26.547 40.256 1.00 92.56 548 ILE A O 1
ATOM 4284 N N . LEU A 1 549 ? -12.092 -27.208 40.462 1.00 93.69 549 LEU A N 1
ATOM 4285 C CA . LEU A 1 549 ? -12.197 -26.840 41.877 1.00 93.69 549 LEU A CA 1
ATOM 4286 C C . LEU A 1 549 ? -11.404 -27.836 42.735 1.00 93.69 549 LEU A C 1
ATOM 4288 O O . LEU A 1 549 ? -11.484 -29.039 42.502 1.00 93.69 549 LEU A O 1
ATOM 4292 N N . VAL A 1 550 ? -10.651 -27.338 43.718 1.00 93.81 550 VAL A N 1
ATOM 4293 C CA . VAL A 1 550 ? -9.905 -28.174 44.669 1.00 93.81 550 VAL A CA 1
ATOM 4294 C C . VAL A 1 550 ? -10.754 -28.387 45.918 1.00 93.81 550 VAL A C 1
ATOM 4296 O O . VAL A 1 550 ? -10.998 -27.447 46.681 1.00 93.81 550 VAL A O 1
ATOM 4299 N N . ASP A 1 551 ? -11.196 -29.619 46.144 1.00 88.31 551 ASP A N 1
ATOM 4300 C CA . ASP A 1 551 ? -12.015 -29.961 47.308 1.00 88.31 551 ASP A CA 1
ATOM 4301 C C . ASP A 1 551 ? -11.278 -29.691 48.632 1.00 88.31 551 ASP A C 1
ATOM 4303 O O . ASP A 1 551 ? -10.074 -29.906 48.759 1.00 88.31 551 ASP A O 1
ATOM 4307 N N . GLY A 1 552 ? -12.008 -29.190 49.633 1.00 90.19 552 GLY A N 1
ATOM 4308 C CA . GLY A 1 552 ? -11.471 -28.873 50.965 1.00 90.19 552 GLY A CA 1
ATOM 4309 C C . GLY A 1 552 ? -10.638 -27.587 51.052 1.00 90.19 552 GLY A C 1
ATOM 4310 O O . GLY A 1 552 ? -10.095 -27.290 52.114 1.00 90.19 552 GLY A O 1
ATOM 4311 N N . SER A 1 553 ? -10.532 -26.813 49.966 1.00 93.88 553 SER A N 1
ATOM 4312 C CA . SER A 1 553 ? -9.759 -25.560 49.913 1.00 93.88 553 SER A CA 1
ATOM 4313 C C . SER A 1 553 ? -10.609 -24.292 50.094 1.00 93.88 553 SER A C 1
ATOM 4315 O O . SER A 1 553 ? -10.239 -23.221 49.607 1.00 93.88 553 SER A O 1
ATOM 4317 N N . GLN A 1 554 ? -11.775 -24.394 50.742 1.00 93.88 554 GLN A N 1
ATOM 4318 C CA . GLN A 1 554 ? -12.661 -23.247 50.943 1.00 93.88 554 GLN A CA 1
ATOM 4319 C C . GLN A 1 554 ? -12.074 -22.238 51.939 1.00 93.88 554 GLN A C 1
ATOM 4321 O O . GLN A 1 554 ? -11.547 -22.608 52.987 1.00 93.88 554 GLN A O 1
ATOM 4326 N N . PHE A 1 555 ? -12.202 -20.950 51.630 1.00 95.19 555 PHE A N 1
ATOM 4327 C CA . PHE A 1 555 ? -11.847 -19.852 52.527 1.00 95.19 555 PHE A CA 1
ATOM 4328 C C . PHE A 1 555 ? -12.732 -18.632 52.259 1.00 95.19 555 PHE A C 1
ATOM 4330 O O . PHE A 1 555 ? -13.193 -18.408 51.136 1.00 95.19 555 PHE A O 1
ATOM 4337 N N . ASP A 1 556 ? -12.921 -17.812 53.287 1.00 95.88 556 ASP A N 1
ATOM 4338 C CA . ASP A 1 556 ? -13.783 -16.637 53.222 1.00 95.88 556 ASP A CA 1
ATOM 4339 C C . ASP A 1 556 ? -12.954 -15.360 53.027 1.00 95.88 556 ASP A C 1
ATOM 4341 O O . ASP A 1 556 ? -11.884 -15.185 53.614 1.00 95.88 556 ASP A O 1
ATOM 4345 N N . ILE A 1 557 ? -13.451 -14.451 52.188 1.00 94.31 557 ILE A N 1
ATOM 4346 C CA . ILE A 1 557 ? -12.900 -13.107 51.993 1.00 94.31 557 ILE A CA 1
ATOM 4347 C C . ILE A 1 557 ? -13.925 -12.105 52.516 1.00 94.31 557 ILE A C 1
ATOM 4349 O O . ILE A 1 557 ? -15.027 -12.020 51.978 1.00 94.31 557 ILE A O 1
ATOM 4353 N N . GLU A 1 558 ? -13.578 -11.327 53.538 1.00 94.50 558 GLU A N 1
ATOM 4354 C CA . GLU A 1 558 ? -14.448 -10.254 54.028 1.00 94.50 558 GLU A CA 1
ATOM 4355 C C . GLU A 1 558 ? -14.447 -9.053 53.080 1.00 94.50 558 GLU A C 1
ATOM 4357 O O . GLU A 1 558 ? -13.389 -8.544 52.701 1.00 94.50 558 GLU A O 1
ATOM 4362 N N . LEU A 1 559 ? -15.636 -8.574 52.717 1.00 95.06 559 LEU A N 1
ATOM 4363 C CA . LEU A 1 559 ? -15.794 -7.492 51.750 1.00 95.06 559 LEU A CA 1
ATOM 4364 C C . LEU A 1 559 ? -17.166 -6.822 51.849 1.00 95.06 559 LEU A C 1
ATOM 4366 O O . LEU A 1 559 ? -18.129 -7.412 52.334 1.00 95.06 559 LEU A O 1
ATOM 4370 N N . ASP A 1 560 ? -17.235 -5.582 51.370 1.00 94.31 560 ASP A N 1
ATOM 4371 C CA . ASP A 1 560 ? -18.426 -4.731 51.439 1.00 94.31 560 ASP A CA 1
ATOM 4372 C C . ASP A 1 560 ? -19.195 -4.712 50.106 1.00 94.31 560 ASP A C 1
ATOM 4374 O O . ASP A 1 560 ? -20.397 -4.449 50.082 1.00 94.31 560 ASP A O 1
ATOM 4378 N N . ASN A 1 561 ? -18.503 -4.985 48.991 1.00 96.25 561 ASN A N 1
ATOM 4379 C CA . ASN A 1 561 ? -19.082 -5.062 47.649 1.00 96.25 561 ASN A CA 1
ATOM 4380 C C . ASN A 1 561 ? -18.458 -6.177 46.803 1.00 96.25 561 ASN A C 1
ATOM 4382 O O . ASN A 1 561 ? -17.238 -6.365 46.802 1.00 96.25 561 ASN A O 1
ATOM 4386 N N . VAL A 1 562 ? -19.296 -6.849 46.008 1.00 96.81 562 VAL A N 1
ATOM 4387 C CA . VAL A 1 562 ? -18.871 -7.758 44.934 1.00 96.81 562 VAL A CA 1
ATOM 4388 C C . VAL A 1 562 ? -19.333 -7.190 43.601 1.00 96.81 562 VAL A C 1
ATOM 4390 O O . VAL A 1 562 ? -20.509 -6.880 43.437 1.00 96.81 562 VAL A O 1
ATOM 4393 N N . ILE A 1 563 ? -18.422 -7.093 42.635 1.00 96.56 563 ILE A N 1
ATOM 4394 C CA . ILE A 1 563 ? -18.737 -6.719 41.256 1.00 96.56 563 ILE A CA 1
ATOM 4395 C C . ILE A 1 563 ? -18.545 -7.935 40.349 1.00 96.56 563 ILE A C 1
ATOM 4397 O O . ILE A 1 563 ? -17.427 -8.412 40.151 1.00 96.56 563 ILE A O 1
ATOM 4401 N N . ILE A 1 564 ? -19.625 -8.438 39.763 1.00 96.19 564 ILE A N 1
ATOM 4402 C CA . ILE A 1 564 ? -19.605 -9.626 38.905 1.00 96.19 564 ILE A CA 1
ATOM 4403 C C . ILE A 1 564 ? -19.304 -9.218 37.458 1.00 96.19 564 ILE A C 1
ATOM 4405 O O . ILE A 1 564 ? -20.085 -8.509 36.826 1.00 96.19 564 ILE A O 1
ATOM 4409 N N . ALA A 1 565 ? -18.178 -9.687 36.915 1.00 94.00 565 ALA A N 1
ATOM 4410 C CA . ALA A 1 565 ? -17.644 -9.332 35.597 1.00 94.00 565 ALA A CA 1
ATOM 4411 C C . ALA A 1 565 ? -17.272 -10.579 34.762 1.00 94.00 565 ALA A C 1
ATOM 4413 O O . ALA A 1 565 ? -16.202 -10.645 34.148 1.00 94.00 565 ALA A O 1
ATOM 4414 N N . ILE A 1 566 ? -18.148 -11.589 34.756 1.00 90.19 566 ILE A N 1
ATOM 4415 C CA . ILE A 1 566 ? -17.874 -12.910 34.158 1.00 90.19 566 ILE A CA 1
ATOM 4416 C C . ILE A 1 566 ? -18.320 -13.068 32.697 1.00 90.19 566 ILE A C 1
ATOM 4418 O O . ILE A 1 566 ? -18.006 -14.084 32.084 1.00 90.19 566 ILE A O 1
ATOM 4422 N N . GLY A 1 567 ? -19.024 -12.088 32.130 1.00 85.94 567 GLY A N 1
ATOM 4423 C CA . GLY A 1 567 ? -19.518 -12.159 30.757 1.00 85.94 567 GLY A CA 1
ATOM 4424 C C . GLY A 1 567 ? -20.719 -11.256 30.512 1.00 85.94 567 GLY A C 1
ATOM 4425 O O . GLY A 1 567 ? -21.276 -10.664 31.441 1.00 85.94 567 GLY A O 1
ATOM 4426 N N . GLN A 1 568 ? -21.110 -11.153 29.245 1.00 88.00 568 GLN A N 1
ATOM 4427 C CA . GLN A 1 568 ? -22.325 -10.466 28.815 1.00 88.00 568 GLN A CA 1
ATOM 4428 C C . GLN A 1 568 ? -23.142 -11.406 27.926 1.00 88.00 568 GLN A C 1
ATOM 4430 O O . GLN A 1 568 ? -22.587 -12.287 27.269 1.00 88.00 568 GLN A O 1
ATOM 4435 N N . ILE A 1 569 ? -24.453 -11.209 27.908 1.00 88.81 569 ILE A N 1
ATOM 4436 C CA . ILE A 1 569 ? -25.405 -11.977 27.111 1.00 88.81 569 ILE A CA 1
ATOM 4437 C C . ILE A 1 569 ? -26.285 -11.030 26.298 1.00 88.81 569 ILE A C 1
ATOM 4439 O O . ILE A 1 569 ? -26.495 -9.867 26.660 1.00 88.81 569 ILE A O 1
ATOM 4443 N N . VAL A 1 570 ? -26.812 -11.538 25.187 1.00 85.81 570 VAL A N 1
ATOM 4444 C CA . VAL A 1 570 ? -27.825 -10.828 24.405 1.00 85.81 570 VAL A CA 1
ATOM 4445 C C . VAL A 1 570 ? -29.159 -10.960 25.146 1.00 85.81 570 VAL A C 1
ATOM 4447 O O . VAL A 1 570 ? -29.611 -12.083 25.372 1.00 85.81 570 VAL A O 1
ATOM 4450 N N . PRO A 1 571 ? -29.790 -9.852 25.575 1.00 78.94 571 PRO A N 1
ATOM 4451 C CA . PRO A 1 571 ? -31.059 -9.932 26.283 1.00 78.94 571 PRO A CA 1
ATOM 4452 C C . PRO A 1 571 ? -32.161 -10.459 25.356 1.00 78.94 571 PRO A C 1
ATOM 4454 O O . PRO A 1 571 ? -32.265 -10.049 24.199 1.00 78.94 571 PRO A O 1
ATOM 4457 N N . GLY A 1 572 ? -33.027 -11.329 25.881 1.00 75.50 572 GLY A N 1
ATOM 4458 C CA . GLY A 1 572 ? -34.251 -11.724 25.188 1.00 75.50 572 GLY A CA 1
ATOM 4459 C C . GLY A 1 572 ? -35.191 -10.524 25.072 1.00 75.50 572 GLY A C 1
ATOM 4460 O O . GLY A 1 572 ? -35.612 -9.964 26.083 1.00 75.50 572 GLY A O 1
ATOM 4461 N N . THR A 1 573 ? -35.514 -10.102 23.850 1.00 79.38 573 THR A N 1
ATOM 4462 C CA . THR A 1 573 ? -36.391 -8.947 23.601 1.00 79.38 573 THR A CA 1
ATOM 4463 C C . THR A 1 573 ? -37.483 -9.300 22.598 1.00 79.38 573 THR A C 1
ATOM 4465 O O . THR A 1 573 ? -37.309 -10.177 21.756 1.00 79.38 573 THR A O 1
ATOM 4468 N N . LYS A 1 574 ? -38.618 -8.585 22.641 1.00 84.12 574 LYS A N 1
ATOM 4469 C CA . LYS A 1 574 ? -39.674 -8.731 21.621 1.00 84.12 574 LYS A CA 1
ATOM 4470 C C . LYS A 1 574 ? -39.199 -8.331 20.216 1.00 84.12 574 LYS A C 1
ATOM 4472 O O . LYS A 1 574 ? -39.748 -8.832 19.240 1.00 84.12 574 LYS A O 1
ATOM 4477 N N . LEU A 1 575 ? -38.151 -7.508 20.117 1.00 85.31 575 LEU A N 1
ATOM 4478 C CA . LEU A 1 575 ? -37.570 -7.052 18.852 1.00 85.31 575 LEU A CA 1
ATOM 4479 C C . LEU A 1 575 ? -37.100 -8.211 17.967 1.00 85.31 575 LEU A C 1
ATOM 4481 O O . LEU A 1 575 ? -37.218 -8.134 16.748 1.00 85.31 575 LEU A O 1
ATOM 4485 N N . THR A 1 576 ? -36.572 -9.279 18.568 1.00 84.19 576 THR A N 1
ATOM 4486 C CA . THR A 1 576 ? -36.041 -10.435 17.834 1.00 84.19 576 THR A CA 1
ATOM 4487 C C . THR A 1 576 ? -37.083 -11.535 17.632 1.00 84.19 576 THR A C 1
ATOM 4489 O O . THR A 1 576 ? -36.745 -12.628 17.178 1.00 84.19 576 THR A O 1
ATOM 4492 N N . SER A 1 577 ? -38.360 -11.266 17.936 1.00 83.50 577 SER A N 1
ATOM 4493 C CA . SER A 1 577 ? -39.444 -12.218 17.685 1.00 83.50 577 SER A CA 1
ATOM 4494 C C . SER A 1 577 ? -39.536 -12.545 16.186 1.00 83.50 577 SER A C 1
ATOM 4496 O O . SER A 1 577 ? -39.621 -11.662 15.337 1.00 83.50 577 SER A O 1
ATOM 4498 N N . GLY A 1 578 ? -39.445 -13.835 15.848 1.00 85.25 578 GLY A N 1
ATOM 4499 C CA . GLY A 1 578 ? -39.408 -14.320 14.460 1.00 85.25 578 GLY A CA 1
ATOM 4500 C C . GLY A 1 578 ? -38.007 -14.458 13.841 1.00 85.25 578 GLY A C 1
ATOM 4501 O O . GLY A 1 578 ? -37.887 -14.998 12.737 1.00 85.25 578 GLY A O 1
ATOM 4502 N N . LEU A 1 579 ? -36.944 -14.038 14.536 1.00 92.44 579 LEU A N 1
ATOM 4503 C CA . LEU A 1 579 ? -35.562 -14.310 14.129 1.00 92.44 579 LEU A CA 1
ATOM 4504 C C . LEU A 1 579 ? -35.068 -15.642 14.702 1.00 92.44 579 LEU A C 1
ATOM 4506 O O . LEU A 1 579 ? -35.459 -16.054 15.794 1.00 92.44 579 LEU A O 1
ATOM 4510 N N . LYS A 1 580 ? -34.190 -16.325 13.966 1.00 93.12 580 LYS A N 1
ATOM 4511 C CA . LYS A 1 580 ? -33.501 -17.519 14.467 1.00 93.12 580 LYS A CA 1
ATOM 4512 C C . LYS A 1 580 ? -32.382 -17.121 15.430 1.00 93.12 580 LYS A C 1
ATOM 4514 O O . LYS A 1 580 ? -31.609 -16.208 15.147 1.00 93.12 580 LYS A O 1
ATOM 4519 N N . HIS A 1 581 ? -32.267 -17.860 16.527 1.00 92.50 581 HIS A N 1
ATOM 4520 C CA . HIS A 1 581 ? -31.187 -17.731 17.502 1.00 92.50 581 HIS A CA 1
ATOM 4521 C C . HIS A 1 581 ? -30.267 -18.956 17.448 1.00 92.50 581 HIS A C 1
ATOM 4523 O O . HIS A 1 581 ? -30.677 -20.028 17.004 1.00 92.50 581 HIS A O 1
ATOM 4529 N N . THR A 1 582 ? -29.018 -18.781 17.867 1.00 90.44 582 THR A N 1
ATOM 4530 C CA . THR A 1 582 ? -28.062 -19.871 18.093 1.00 90.44 582 THR A CA 1
ATOM 4531 C C . THR A 1 582 ? -28.310 -20.525 19.457 1.00 90.44 582 THR A C 1
ATOM 4533 O O . THR A 1 582 ? -29.006 -19.957 20.301 1.00 90.44 582 THR A O 1
ATOM 4536 N N . ASP A 1 583 ? -27.679 -21.673 19.717 1.00 85.25 583 ASP A N 1
ATOM 4537 C CA . ASP A 1 583 ? -27.733 -22.345 21.029 1.00 85.25 583 ASP A CA 1
ATOM 4538 C C . ASP A 1 583 ? -27.167 -21.478 22.172 1.00 85.25 583 ASP A C 1
ATOM 4540 O O . ASP A 1 583 ? -27.485 -21.679 23.341 1.00 85.25 583 ASP A O 1
ATOM 4544 N N . TRP A 1 584 ? -26.363 -20.466 21.830 1.00 79.00 584 TRP A N 1
ATOM 4545 C CA . TRP A 1 584 ? -25.774 -19.497 22.757 1.00 79.00 584 TRP A CA 1
ATOM 4546 C C . TRP A 1 584 ? -26.676 -18.278 23.016 1.00 79.00 584 TRP A C 1
ATOM 4548 O O . TRP A 1 584 ? -26.273 -17.345 23.709 1.00 79.00 584 TRP A O 1
ATOM 4558 N N . GLY A 1 585 ? -27.882 -18.248 22.438 1.00 85.75 585 GLY A N 1
ATOM 4559 C CA . GLY A 1 585 ? -28.848 -17.154 22.581 1.00 85.75 585 GLY A CA 1
ATOM 4560 C C . GLY A 1 585 ? -28.579 -15.930 21.694 1.00 85.75 585 GLY A C 1
ATOM 4561 O O . GLY A 1 585 ? -29.383 -14.995 21.687 1.00 85.75 585 GLY A O 1
ATOM 4562 N N . THR A 1 586 ? -27.497 -15.924 20.909 1.00 91.50 586 THR A N 1
ATOM 4563 C CA . THR A 1 586 ? -27.192 -14.856 19.939 1.00 91.50 586 THR A CA 1
ATOM 4564 C C . THR A 1 586 ? -28.018 -14.995 18.658 1.00 91.50 586 THR A C 1
ATOM 4566 O O . THR A 1 586 ? -28.632 -16.033 18.412 1.00 91.50 586 THR A O 1
ATOM 4569 N N . LEU A 1 587 ? -28.060 -13.953 17.825 1.00 92.81 587 LEU A N 1
ATOM 4570 C CA . LEU A 1 587 ? -28.767 -13.994 16.543 1.00 92.81 587 LEU A CA 1
ATOM 4571 C C . LEU A 1 587 ? -28.032 -14.872 15.523 1.00 92.81 587 LEU A C 1
ATOM 4573 O O . LEU A 1 587 ? -26.831 -14.722 15.304 1.00 92.81 587 LEU A O 1
ATOM 4577 N N . SER A 1 588 ? -28.776 -15.759 14.859 1.00 94.19 588 SER A N 1
ATOM 4578 C CA . SER A 1 588 ? -28.262 -16.587 13.769 1.00 94.19 588 SER A CA 1
ATOM 4579 C C . SER A 1 588 ? -28.309 -15.812 12.454 1.00 94.19 588 SER A C 1
ATOM 4581 O O . SER A 1 588 ? -29.367 -15.337 12.027 1.00 94.19 588 SER A O 1
ATOM 4583 N N . VAL A 1 589 ? -27.153 -15.694 11.806 1.00 95.12 589 VAL A N 1
ATOM 4584 C CA . VAL A 1 589 ? -26.993 -15.035 10.508 1.00 95.12 589 VAL A CA 1
ATOM 4585 C C . VAL A 1 589 ? -26.131 -15.877 9.584 1.00 95.12 589 VAL A C 1
ATOM 4587 O O . VAL A 1 589 ? -25.357 -16.725 10.029 1.00 95.12 589 VAL A O 1
ATOM 4590 N N . ASP A 1 590 ? -26.225 -15.604 8.289 1.00 92.88 590 ASP A N 1
ATOM 4591 C CA . ASP A 1 590 ? -25.225 -16.074 7.343 1.00 92.88 590 ASP A CA 1
ATOM 4592 C C . ASP A 1 590 ? -23.853 -15.435 7.667 1.00 92.88 590 ASP A C 1
ATOM 4594 O O . ASP A 1 590 ? -23.756 -14.209 7.771 1.00 92.88 590 ASP A O 1
ATOM 4598 N N . PRO A 1 591 ? -22.780 -16.229 7.825 1.00 85.19 591 PRO A N 1
ATOM 4599 C CA . PRO A 1 591 ? -21.500 -15.754 8.358 1.00 85.19 591 PRO A CA 1
ATOM 4600 C C . PRO A 1 591 ? -20.739 -14.808 7.421 1.00 85.19 591 PRO A C 1
ATOM 4602 O O . PRO A 1 591 ? -19.773 -14.177 7.840 1.00 85.19 591 PRO A O 1
ATOM 4605 N N . VAL A 1 592 ? -21.133 -14.722 6.148 1.00 83.88 592 VAL A N 1
ATOM 4606 C CA . VAL A 1 592 ? -20.479 -13.863 5.153 1.00 83.88 592 VAL A CA 1
ATOM 4607 C C . VAL A 1 592 ? -21.291 -12.594 4.926 1.00 83.88 592 VAL A C 1
ATOM 4609 O O . VAL A 1 592 ? -20.752 -11.495 4.831 1.00 83.88 592 VAL A O 1
ATOM 4612 N N . THR A 1 593 ? -22.603 -12.741 4.793 1.00 89.69 593 THR A N 1
ATOM 4613 C CA . THR A 1 593 ? -23.515 -11.663 4.423 1.00 89.69 593 THR A CA 1
ATOM 4614 C C . THR A 1 593 ? -24.147 -10.982 5.622 1.00 89.69 593 THR A C 1
ATOM 4616 O O . THR A 1 593 ? -24.681 -9.883 5.465 1.00 89.69 593 THR A O 1
ATOM 4619 N N . LEU A 1 594 ? -24.084 -11.595 6.803 1.00 94.69 594 LEU A N 1
ATOM 4620 C CA . LEU A 1 594 ? -24.749 -11.134 8.020 1.00 94.69 594 LEU A CA 1
ATOM 4621 C C . LEU A 1 594 ? -26.275 -11.025 7.875 1.00 94.69 594 LEU A C 1
ATOM 4623 O O . LEU A 1 594 ? -26.941 -10.317 8.634 1.00 94.69 594 LEU A O 1
ATOM 4627 N N . GLN A 1 595 ? -26.839 -11.711 6.880 1.00 95.31 595 GLN A N 1
ATOM 4628 C CA . GLN A 1 595 ? -28.272 -11.747 6.644 1.00 95.31 595 GLN A CA 1
ATOM 4629 C C . GLN A 1 595 ? -28.939 -12.710 7.627 1.00 95.31 595 GLN A C 1
ATOM 4631 O O . GLN A 1 595 ? -28.446 -13.812 7.864 1.00 95.31 595 GLN A O 1
ATOM 4636 N N . THR A 1 596 ? -30.066 -12.293 8.196 1.00 96.25 596 THR A N 1
ATOM 4637 C CA . THR A 1 596 ? -30.888 -13.150 9.061 1.00 96.25 596 THR A CA 1
ATOM 4638 C C . THR A 1 596 ? -31.805 -14.054 8.225 1.00 96.25 596 THR A C 1
ATOM 4640 O O . THR A 1 596 ? -31.814 -14.008 6.995 1.00 96.25 596 THR A O 1
ATOM 4643 N N . ASN A 1 597 ? -32.653 -14.846 8.883 1.00 95.12 597 ASN A N 1
ATOM 4644 C CA . ASN A 1 597 ? -33.720 -15.597 8.216 1.00 95.12 597 ASN A CA 1
ATOM 4645 C C . ASN A 1 597 ? -34.847 -14.716 7.636 1.00 95.12 597 ASN A C 1
ATOM 4647 O O . ASN A 1 597 ? -35.710 -15.245 6.938 1.00 95.12 597 ASN A O 1
ATOM 4651 N N . VAL A 1 598 ? -34.875 -13.410 7.925 1.00 95.06 598 VAL A N 1
ATOM 4652 C CA . VAL A 1 598 ? -35.888 -12.474 7.418 1.00 95.06 598 VAL A CA 1
ATOM 4653 C C . VAL A 1 598 ? -35.279 -11.597 6.323 1.00 95.06 598 VAL A C 1
ATOM 4655 O O . VAL A 1 598 ? -34.246 -10.952 6.511 1.00 95.06 598 VAL A O 1
ATOM 4658 N N . ALA A 1 599 ? -35.928 -11.559 5.157 1.00 93.25 599 ALA A N 1
ATOM 4659 C CA . ALA A 1 599 ? -35.470 -10.765 4.020 1.00 93.25 599 ALA A CA 1
ATOM 4660 C C . ALA A 1 599 ? -35.400 -9.267 4.368 1.00 93.25 599 ALA A C 1
ATOM 4662 O O . ALA A 1 599 ? -36.307 -8.711 4.984 1.00 93.25 599 ALA A O 1
ATOM 4663 N N . GLY A 1 600 ? -34.302 -8.615 3.980 1.00 94.25 600 GLY A N 1
ATOM 4664 C CA . GLY A 1 600 ? -34.049 -7.208 4.296 1.00 94.25 600 GLY A CA 1
ATOM 4665 C C . GLY A 1 600 ? -33.607 -6.932 5.736 1.00 94.25 600 GLY A C 1
ATOM 4666 O O . GLY A 1 600 ? -33.366 -5.769 6.059 1.00 94.25 600 GLY A O 1
ATOM 4667 N N . VAL A 1 601 ? -33.456 -7.957 6.584 1.00 97.62 601 VAL A N 1
ATOM 4668 C CA . VAL A 1 601 ? -32.954 -7.821 7.960 1.00 97.62 601 VAL A CA 1
ATOM 4669 C C . VAL A 1 601 ? -31.568 -8.454 8.087 1.00 97.62 601 VAL A C 1
ATOM 4671 O O . VAL A 1 601 ? -31.369 -9.638 7.800 1.00 97.62 601 VAL A O 1
ATOM 4674 N N . PHE A 1 602 ? -30.618 -7.656 8.564 1.00 98.06 602 PHE A N 1
ATOM 4675 C CA . PHE A 1 602 ? -29.225 -8.023 8.805 1.00 98.06 602 PHE A CA 1
ATOM 4676 C C . PHE A 1 602 ? -28.891 -7.811 10.283 1.00 98.06 602 PHE A C 1
ATOM 4678 O O . PHE A 1 602 ? -29.504 -6.961 10.927 1.00 98.06 602 PHE A O 1
ATOM 4685 N N . ALA A 1 603 ? -27.919 -8.536 10.830 1.00 97.00 603 ALA A N 1
ATOM 4686 C CA . ALA A 1 603 ? -27.495 -8.365 12.222 1.00 97.00 603 ALA A CA 1
ATOM 4687 C C . ALA A 1 603 ? -25.980 -8.527 12.371 1.00 97.00 603 ALA A C 1
ATOM 4689 O O . ALA A 1 603 ? -25.368 -9.283 11.627 1.00 97.00 603 ALA A O 1
ATOM 4690 N N . GLY A 1 604 ? -25.365 -7.818 13.317 1.00 94.94 604 GLY A N 1
ATOM 4691 C CA . GLY A 1 604 ? -23.915 -7.875 13.513 1.00 94.94 604 GLY A CA 1
ATOM 4692 C C . GLY A 1 604 ? -23.446 -7.250 14.824 1.00 94.94 604 GLY A C 1
ATOM 4693 O O . GLY A 1 604 ? -24.234 -6.691 15.590 1.00 94.94 604 GLY A O 1
ATOM 4694 N N . GLY A 1 605 ? -22.143 -7.343 15.084 1.00 93.25 605 GLY A N 1
ATOM 4695 C CA . GLY A 1 605 ? -21.546 -6.994 16.368 1.00 93.25 605 GLY A CA 1
ATOM 4696 C C . GLY A 1 605 ? -21.929 -7.997 17.456 1.00 93.25 605 GLY A C 1
ATOM 4697 O O . GLY A 1 605 ? -22.297 -9.141 17.176 1.00 93.25 605 GLY A O 1
ATOM 4698 N N . ASP A 1 606 ? -21.898 -7.552 18.712 1.00 92.62 606 ASP A N 1
ATOM 4699 C CA . ASP A 1 606 ? -22.057 -8.458 19.857 1.00 92.62 606 ASP A CA 1
ATOM 4700 C C . ASP A 1 606 ? -23.427 -9.160 19.928 1.00 92.62 606 ASP A C 1
ATOM 4702 O O . ASP A 1 606 ? -23.574 -10.163 20.621 1.00 92.62 606 ASP A O 1
ATOM 4706 N N . ALA A 1 607 ? -24.434 -8.677 19.188 1.00 92.69 607 ALA A N 1
ATOM 4707 C CA . ALA A 1 607 ? -25.734 -9.345 19.067 1.00 92.69 607 ALA A CA 1
ATOM 4708 C C . ALA A 1 607 ? -25.656 -10.695 18.321 1.00 92.69 607 ALA A C 1
ATOM 4710 O O . ALA A 1 607 ? -26.526 -11.548 18.498 1.00 92.69 607 ALA A O 1
ATOM 4711 N N . VAL A 1 608 ? -24.629 -10.883 17.489 1.00 92.12 608 VAL A N 1
ATOM 4712 C CA . VAL A 1 608 ? -24.373 -12.103 16.710 1.00 92.12 608 VAL A CA 1
ATOM 4713 C C . VAL A 1 608 ? -23.193 -12.870 17.297 1.00 92.12 608 VAL A C 1
ATOM 4715 O O . VAL A 1 608 ? -23.317 -14.055 17.605 1.00 92.12 608 VAL A O 1
ATOM 4718 N N . ALA A 1 609 ? -22.060 -12.189 17.479 1.00 85.06 609 ALA A N 1
ATOM 4719 C CA . ALA A 1 609 ? -20.810 -12.820 17.895 1.00 85.06 609 ALA A CA 1
ATOM 4720 C C . ALA A 1 609 ? -20.755 -13.140 19.400 1.00 85.06 609 ALA A C 1
ATOM 4722 O O . ALA A 1 609 ? -19.905 -13.917 19.831 1.00 85.06 609 ALA A O 1
ATOM 4723 N N . GLY A 1 610 ? -21.637 -12.537 20.205 1.00 84.31 610 GLY A N 1
ATOM 4724 C CA . GLY A 1 610 ? -21.428 -12.426 21.645 1.00 84.31 610 GLY A CA 1
ATOM 4725 C C . GLY A 1 610 ? -20.404 -11.331 21.980 1.00 84.31 610 GLY A C 1
ATOM 4726 O O . GLY A 1 610 ? -20.002 -10.574 21.099 1.00 84.31 610 GLY A O 1
ATOM 4727 N N . PRO A 1 611 ? -19.985 -11.200 23.247 1.00 78.31 611 PRO A N 1
ATOM 4728 C CA . PRO A 1 611 ? -19.168 -10.073 23.697 1.00 78.31 611 PRO A CA 1
ATOM 4729 C C . PRO A 1 611 ? -17.792 -10.089 23.020 1.00 78.31 611 PRO A C 1
ATOM 4731 O O . PRO A 1 611 ? -16.952 -10.935 23.335 1.00 78.31 611 PRO A O 1
ATOM 4734 N N . ALA A 1 612 ? -17.563 -9.157 22.096 1.00 78.44 612 ALA A N 1
ATOM 4735 C CA . ALA A 1 612 ? -16.360 -9.096 21.277 1.00 78.44 612 ALA A CA 1
ATOM 4736 C C . ALA A 1 612 ? -15.620 -7.757 21.448 1.00 78.44 612 ALA A C 1
ATOM 4738 O O . ALA A 1 612 ? -15.914 -6.938 22.321 1.00 78.44 612 ALA A O 1
ATOM 4739 N N . ASP A 1 613 ? -14.587 -7.540 20.635 1.00 87.75 613 ASP A N 1
ATOM 4740 C CA . ASP A 1 613 ? -13.845 -6.285 20.611 1.00 87.75 613 ASP A CA 1
ATOM 4741 C C . ASP A 1 613 ? -14.451 -5.266 19.622 1.00 87.75 613 ASP A C 1
ATOM 4743 O O . ASP A 1 613 ? -15.083 -5.603 18.617 1.00 87.75 613 ASP A O 1
ATOM 4747 N N . ALA A 1 614 ? -14.196 -3.979 19.872 1.00 92.44 614 ALA A N 1
ATOM 4748 C CA . ALA A 1 614 ? -14.768 -2.901 19.070 1.00 92.44 614 ALA A CA 1
ATOM 4749 C C . ALA A 1 614 ? -14.342 -2.917 17.587 1.00 92.44 614 ALA A C 1
ATOM 4751 O O . ALA A 1 614 ? -15.114 -2.454 16.748 1.00 92.44 614 ALA A O 1
ATOM 4752 N N . ILE A 1 615 ? -13.137 -3.401 17.234 1.00 92.88 615 ILE A N 1
ATOM 4753 C CA . ILE A 1 615 ? -12.696 -3.399 15.826 1.00 92.88 615 ILE A CA 1
ATOM 4754 C C . ILE A 1 615 ? -13.389 -4.507 15.026 1.00 92.88 615 ILE A C 1
ATOM 4756 O O . ILE A 1 615 ? -13.665 -4.299 13.844 1.00 92.88 615 ILE A O 1
ATOM 4760 N N . SER A 1 616 ? -13.726 -5.623 15.673 1.00 91.12 616 SER A N 1
ATOM 4761 C CA . SER A 1 616 ? -14.554 -6.694 15.111 1.00 91.12 616 SER A CA 1
ATOM 4762 C C . SER A 1 616 ? -16.004 -6.237 14.918 1.00 91.12 616 SER A C 1
ATOM 4764 O O . SER A 1 616 ? -16.527 -6.343 13.814 1.00 91.12 616 SER A O 1
ATOM 4766 N N . ALA A 1 617 ? -16.610 -5.572 15.909 1.00 94.12 617 ALA A N 1
ATOM 4767 C CA . ALA A 1 617 ? -17.955 -5.004 15.753 1.00 94.12 617 ALA A CA 1
ATOM 4768 C C . ALA A 1 617 ? -18.035 -3.953 14.624 1.00 94.12 617 ALA A C 1
ATOM 4770 O O . ALA A 1 617 ? -18.997 -3.923 13.856 1.00 94.12 617 ALA A O 1
ATOM 4771 N N . ILE A 1 618 ? -17.011 -3.100 14.475 1.00 95.94 618 ILE A N 1
ATOM 4772 C CA . ILE A 1 618 ? -16.908 -2.175 13.331 1.00 95.94 618 ILE A CA 1
ATOM 4773 C C . ILE A 1 618 ? -16.860 -2.954 12.011 1.00 95.94 618 ILE A C 1
ATOM 4775 O O . ILE A 1 618 ? -17.501 -2.536 11.049 1.00 95.94 618 ILE A O 1
ATOM 4779 N N . ALA A 1 619 ? -16.109 -4.058 11.947 1.00 92.25 619 ALA A N 1
ATOM 4780 C CA . ALA A 1 619 ? -16.013 -4.881 10.745 1.00 92.25 619 ALA A CA 1
ATOM 4781 C C . ALA A 1 619 ? -17.381 -5.442 10.337 1.00 92.25 619 ALA A C 1
ATOM 4783 O O . ALA A 1 619 ? -17.757 -5.279 9.178 1.00 92.25 619 ALA A O 1
ATOM 4784 N N . ASP A 1 620 ? -18.158 -5.965 11.288 1.00 94.25 620 ASP A N 1
ATOM 4785 C CA . ASP A 1 620 ? -19.519 -6.446 11.033 1.00 94.25 620 ASP A CA 1
ATOM 4786 C C . ASP A 1 620 ? -20.429 -5.338 10.499 1.00 94.25 620 ASP A C 1
ATOM 4788 O O . ASP A 1 620 ? -21.166 -5.540 9.538 1.00 94.25 620 ASP A O 1
ATOM 4792 N N . GLY A 1 621 ? -20.344 -4.131 11.066 1.00 96.31 621 GLY A N 1
ATOM 4793 C CA . GLY A 1 621 ? -21.095 -2.977 10.569 1.00 96.31 621 GLY A CA 1
ATOM 4794 C C . GLY A 1 621 ? -20.778 -2.642 9.107 1.00 96.31 621 GLY A C 1
ATOM 4795 O O . GLY A 1 621 ? -21.682 -2.377 8.310 1.00 96.31 621 GLY A O 1
ATOM 4796 N N . LYS A 1 622 ? -19.496 -2.691 8.730 1.00 94.06 622 LYS A N 1
ATOM 4797 C CA . LYS A 1 622 ? -19.053 -2.472 7.344 1.00 94.06 622 LYS A CA 1
ATOM 4798 C C . LYS A 1 622 ? -19.527 -3.590 6.417 1.00 94.06 622 LYS A C 1
ATOM 4800 O O . LYS A 1 622 ? -19.987 -3.326 5.307 1.00 94.06 622 LYS A O 1
ATOM 4805 N N . GLU A 1 623 ? -19.436 -4.830 6.880 1.00 91.88 623 GLU A N 1
ATOM 4806 C CA . GLU A 1 623 ? -19.842 -6.012 6.125 1.00 91.88 623 GLU A CA 1
ATOM 4807 C C . GLU A 1 623 ? -21.363 -6.012 5.893 1.00 91.88 623 GLU A C 1
ATOM 4809 O O . GLU A 1 623 ? -21.827 -6.245 4.774 1.00 91.88 623 GLU A O 1
ATOM 4814 N N . ALA A 1 624 ? -22.139 -5.603 6.898 1.00 96.06 624 ALA A N 1
ATOM 4815 C CA . ALA A 1 624 ? -23.575 -5.384 6.789 1.00 96.06 624 ALA A CA 1
ATOM 4816 C C . ALA A 1 624 ? -23.923 -4.239 5.827 1.00 96.06 624 ALA A C 1
ATOM 4818 O O . ALA A 1 624 ? -24.838 -4.385 5.020 1.00 96.06 624 ALA A O 1
ATOM 4819 N N . ALA A 1 625 ? -23.181 -3.125 5.837 1.00 96.38 625 ALA A N 1
ATOM 4820 C CA . ALA A 1 625 ? -23.393 -2.032 4.882 1.00 96.38 625 ALA A CA 1
ATOM 4821 C C . ALA A 1 625 ? -23.202 -2.490 3.425 1.00 96.38 625 ALA A C 1
ATOM 4823 O O . ALA A 1 625 ? -23.994 -2.128 2.549 1.00 96.38 625 ALA A O 1
ATOM 4824 N N . ILE A 1 626 ? -22.193 -3.331 3.161 1.00 92.12 626 ILE A N 1
ATOM 4825 C CA . ILE A 1 626 ? -21.986 -3.959 1.847 1.00 92.12 626 ILE A CA 1
ATOM 4826 C C . ILE A 1 626 ? -23.189 -4.836 1.485 1.00 92.12 626 ILE A C 1
ATOM 4828 O O . ILE A 1 626 ? -23.698 -4.740 0.364 1.00 92.12 626 ILE A O 1
ATOM 4832 N N . SER A 1 627 ? -23.659 -5.662 2.422 1.00 94.56 627 SER A N 1
ATOM 4833 C CA . SER A 1 627 ? -24.797 -6.558 2.205 1.00 94.56 627 SER A CA 1
ATOM 4834 C C . SER A 1 627 ? -26.093 -5.803 1.922 1.00 94.56 627 SER A C 1
ATOM 4836 O O . SER A 1 627 ? -26.771 -6.106 0.945 1.00 94.56 627 SER A O 1
ATOM 4838 N N . ILE A 1 628 ? -26.395 -4.768 2.708 1.00 97.19 628 ILE A N 1
ATOM 4839 C CA . ILE A 1 628 ? -27.572 -3.908 2.545 1.00 97.19 628 ILE A CA 1
ATOM 4840 C C . ILE A 1 628 ? -27.528 -3.191 1.199 1.00 97.19 628 ILE A C 1
ATOM 4842 O O . ILE A 1 628 ? -28.510 -3.199 0.461 1.00 97.19 628 ILE A O 1
ATOM 4846 N N . LYS A 1 629 ? -26.374 -2.621 0.828 1.00 94.44 629 LYS A N 1
ATOM 4847 C CA . LYS A 1 629 ? -26.192 -1.981 -0.480 1.00 94.44 629 LYS A CA 1
ATOM 4848 C C . LYS A 1 629 ? -26.455 -2.954 -1.631 1.00 94.44 629 LYS A C 1
ATOM 4850 O O . LYS A 1 629 ? -27.037 -2.551 -2.636 1.00 94.44 629 LYS A O 1
ATOM 4855 N N . ARG A 1 630 ? -25.996 -4.204 -1.515 1.00 92.44 630 ARG A N 1
ATOM 4856 C CA . ARG A 1 630 ? -26.225 -5.240 -2.533 1.00 92.44 630 ARG A CA 1
ATOM 4857 C C . ARG A 1 630 ? -27.689 -5.644 -2.602 1.00 92.44 630 ARG A C 1
ATOM 4859 O O . ARG A 1 630 ? -28.253 -5.617 -3.688 1.00 92.44 630 ARG A O 1
ATOM 4866 N N . TYR A 1 631 ? -28.297 -5.900 -1.449 1.00 95.06 631 TYR A N 1
ATOM 4867 C CA . TYR A 1 631 ? -29.708 -6.241 -1.318 1.00 95.06 631 TYR A CA 1
ATOM 4868 C C . TYR A 1 631 ? -30.621 -5.175 -1.941 1.00 95.06 631 TYR A C 1
ATOM 4870 O O . TYR A 1 631 ? -31.419 -5.490 -2.819 1.00 95.06 631 TYR A O 1
ATOM 4878 N N . LEU A 1 632 ? -30.445 -3.900 -1.576 1.00 94.06 632 LEU A N 1
ATOM 4879 C CA . LEU A 1 632 ? -31.228 -2.790 -2.140 1.00 94.06 632 LEU A CA 1
ATOM 4880 C C . LEU A 1 632 ? -30.933 -2.550 -3.627 1.00 94.06 632 LEU A C 1
ATOM 4882 O O . LEU A 1 632 ? -31.793 -2.096 -4.372 1.00 94.06 632 LEU A O 1
ATOM 4886 N N . GLY A 1 633 ? -29.719 -2.874 -4.075 1.00 88.69 633 GLY A N 1
ATOM 4887 C CA . GLY A 1 633 ? -29.335 -2.808 -5.482 1.00 88.69 633 GLY A CA 1
ATOM 4888 C C . GLY A 1 633 ? -29.786 -4.002 -6.329 1.00 88.69 633 GLY A C 1
ATOM 4889 O O . GLY A 1 633 ? -29.453 -4.022 -7.512 1.00 88.69 633 GLY A O 1
ATOM 4890 N N . GLY A 1 634 ? -30.474 -4.998 -5.754 1.00 86.50 634 GLY A N 1
ATOM 4891 C CA . GLY A 1 634 ? -30.869 -6.228 -6.452 1.00 86.50 634 GLY A CA 1
ATOM 4892 C C . GLY A 1 634 ? -29.691 -7.117 -6.875 1.00 86.50 634 GLY A C 1
ATOM 4893 O O . GLY A 1 634 ? -29.797 -7.856 -7.848 1.00 86.50 634 GLY A O 1
ATOM 4894 N N . MET A 1 635 ? -28.549 -7.008 -6.191 1.00 82.56 635 MET A N 1
ATOM 4895 C CA . MET A 1 635 ? -27.339 -7.792 -6.454 1.00 82.56 635 MET A CA 1
ATOM 4896 C C . MET A 1 635 ? -27.245 -8.999 -5.516 1.00 82.56 635 MET A C 1
ATOM 4898 O O . MET A 1 635 ? -27.635 -8.916 -4.351 1.00 82.56 635 MET A O 1
ATOM 4902 N N . GLU A 1 636 ? -26.617 -10.076 -5.991 1.00 82.94 636 GLU A N 1
ATOM 4903 C CA . GLU A 1 636 ? -26.263 -11.236 -5.167 1.00 82.94 636 GLU A CA 1
ATOM 4904 C C . GLU A 1 636 ? -25.384 -10.831 -3.974 1.00 82.94 636 GLU A C 1
ATOM 4906 O O . GLU A 1 636 ? -24.300 -10.249 -4.113 1.00 82.94 636 GLU A O 1
ATOM 4911 N N . VAL A 1 637 ? -25.861 -11.125 -2.762 1.00 79.69 637 VAL A N 1
ATOM 4912 C CA . VAL A 1 637 ? -25.281 -10.580 -1.526 1.00 79.69 637 VAL A CA 1
ATOM 4913 C C . VAL A 1 637 ? -23.929 -11.235 -1.209 1.00 79.69 637 VAL A C 1
ATOM 4915 O O . VAL A 1 637 ? -23.022 -10.557 -0.715 1.00 79.69 637 VAL A O 1
ATOM 4918 N N . GLY A 1 638 ? -23.748 -12.516 -1.550 1.00 68.38 638 GLY A N 1
ATOM 4919 C CA . GLY A 1 638 ? -22.559 -13.314 -1.214 1.00 68.38 638 GLY A CA 1
ATOM 4920 C C . GLY A 1 638 ? -21.378 -13.231 -2.194 1.00 68.38 638 GLY A C 1
ATOM 4921 O O . GLY A 1 638 ? -20.254 -13.583 -1.835 1.00 68.38 638 GLY A O 1
ATOM 4922 N N . GLU A 1 639 ? -21.572 -12.746 -3.423 1.00 64.44 639 GLU A N 1
ATOM 4923 C CA . GLU A 1 639 ? -20.580 -12.917 -4.497 1.00 64.44 639 GLU A CA 1
ATOM 4924 C C . GLU A 1 639 ? -19.256 -12.152 -4.243 1.00 64.44 639 GLU A C 1
ATOM 4926 O O . GLU A 1 639 ? -19.247 -10.948 -3.962 1.00 64.44 639 GLU A O 1
ATOM 4931 N N . GLY A 1 640 ? -18.106 -12.831 -4.359 1.00 57.25 640 GLY A N 1
ATOM 4932 C CA . GLY A 1 640 ? -16.776 -12.198 -4.319 1.00 57.25 640 GLY A CA 1
ATOM 4933 C C . GLY A 1 640 ? -16.250 -11.797 -2.930 1.00 57.25 640 GLY A C 1
ATOM 4934 O O . GLY A 1 640 ? -15.349 -10.961 -2.846 1.00 57.25 640 GLY A O 1
ATOM 4935 N N . ARG A 1 641 ? -16.777 -12.381 -1.844 1.00 63.75 641 ARG A N 1
ATOM 4936 C CA . ARG A 1 641 ? -16.447 -12.032 -0.442 1.00 63.75 641 ARG A CA 1
ATOM 4937 C C . ARG A 1 641 ? -15.375 -12.929 0.200 1.00 63.75 641 ARG A C 1
ATOM 4939 O O . ARG A 1 641 ? -15.427 -13.231 1.385 1.00 63.75 641 ARG A O 1
ATOM 4946 N N . ALA A 1 642 ? -14.381 -13.365 -0.579 1.00 50.34 642 ALA A N 1
ATOM 4947 C CA . ALA A 1 642 ? -13.288 -14.198 -0.069 1.00 50.34 642 ALA A CA 1
ATOM 4948 C C . ALA A 1 642 ? -12.279 -13.390 0.784 1.00 50.34 642 ALA A C 1
ATOM 4950 O O . ALA A 1 642 ? -11.958 -12.245 0.433 1.00 50.34 642 ALA A O 1
ATOM 4951 N N . PRO A 1 643 ? -11.708 -13.979 1.855 1.00 44.50 643 PRO A N 1
ATOM 4952 C CA . PRO A 1 643 ? -10.674 -13.330 2.657 1.00 44.50 643 PRO A CA 1
ATOM 4953 C C . PRO A 1 643 ? -9.436 -12.999 1.812 1.00 44.50 643 PRO A C 1
ATOM 4955 O O . PRO A 1 643 ? -8.978 -13.786 0.980 1.00 44.50 643 PRO A O 1
ATOM 4958 N N . ARG A 1 644 ? -8.880 -11.796 2.004 1.00 44.75 644 ARG A N 1
ATOM 4959 C CA . ARG A 1 644 ? -7.743 -11.313 1.205 1.00 44.75 644 ARG A CA 1
ATOM 4960 C C . ARG A 1 644 ? -6.431 -11.934 1.691 1.00 44.75 644 ARG A C 1
ATOM 4962 O O . ARG A 1 644 ? -6.149 -11.956 2.885 1.00 44.75 644 ARG A O 1
ATOM 4969 N N . ALA A 1 645 ? -5.602 -12.388 0.751 1.00 40.19 645 ALA A N 1
ATOM 4970 C CA . ALA A 1 645 ? -4.307 -12.999 1.046 1.00 40.19 645 ALA A CA 1
ATOM 4971 C C . ALA A 1 645 ? -3.341 -12.029 1.758 1.00 40.19 645 ALA A C 1
ATOM 4973 O O . ALA A 1 645 ? -3.300 -10.835 1.448 1.00 40.19 645 ALA A O 1
ATOM 4974 N N . ARG A 1 646 ? -2.534 -12.567 2.679 1.00 43.28 646 ARG A N 1
ATOM 4975 C CA . ARG A 1 646 ? -1.400 -11.886 3.323 1.00 43.28 646 ARG A CA 1
ATOM 4976 C C . ARG A 1 646 ? -0.158 -12.085 2.456 1.00 43.28 646 ARG A C 1
ATOM 4978 O O . ARG A 1 646 ? 0.127 -13.213 2.065 1.00 43.28 646 ARG A O 1
ATOM 4985 N N . VAL A 1 647 ? 0.594 -11.025 2.168 1.00 41.62 647 VAL A N 1
ATOM 4986 C CA . VAL A 1 647 ? 1.915 -11.154 1.529 1.00 41.62 647 VAL A CA 1
ATOM 4987 C C . VAL A 1 647 ? 2.923 -10.317 2.295 1.00 41.62 647 VAL A C 1
ATOM 4989 O O . VAL A 1 647 ? 2.668 -9.160 2.625 1.00 41.62 647 VAL A O 1
ATOM 4992 N N . ALA A 1 648 ? 4.081 -10.915 2.562 1.00 39.00 648 ALA A N 1
ATOM 4993 C CA . ALA A 1 648 ? 5.182 -10.288 3.272 1.00 39.00 648 ALA A CA 1
ATOM 4994 C C . ALA A 1 648 ? 6.543 -10.694 2.690 1.00 39.00 648 ALA A C 1
ATOM 4996 O O . ALA A 1 648 ? 6.682 -11.736 2.051 1.00 39.00 648 ALA A O 1
ATOM 4997 N N . SER A 1 649 ? 7.550 -9.852 2.929 1.00 36.88 649 SER A N 1
ATOM 4998 C CA . SER A 1 649 ? 8.975 -10.119 2.705 1.00 36.88 649 SER A CA 1
ATOM 4999 C C . SER A 1 649 ? 9.779 -9.337 3.749 1.00 36.88 649 SER A C 1
ATOM 5001 O O . SER A 1 649 ? 9.472 -8.168 4.001 1.00 36.88 649 SER A O 1
ATOM 5003 N N . THR A 1 650 ? 10.781 -9.984 4.350 1.00 32.16 650 THR A N 1
ATOM 5004 C CA . THR A 1 650 ? 11.473 -9.535 5.575 1.00 32.16 650 THR A CA 1
ATOM 5005 C C . THR A 1 650 ? 12.939 -9.154 5.389 1.00 32.16 650 THR A C 1
ATOM 5007 O O . THR A 1 650 ? 13.599 -8.845 6.372 1.00 32.16 650 THR A O 1
ATOM 5010 N N . ASP A 1 651 ? 13.485 -9.154 4.172 1.00 34.16 651 ASP A N 1
ATOM 5011 C CA . ASP A 1 651 ? 14.933 -8.925 4.035 1.00 34.16 651 ASP A CA 1
ATOM 5012 C C . ASP A 1 651 ? 15.302 -7.465 4.399 1.00 34.16 651 ASP A C 1
ATOM 5014 O O . ASP A 1 651 ? 14.513 -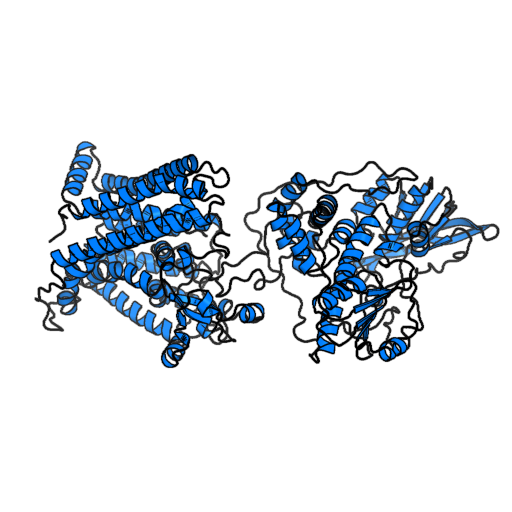6.556 4.147 1.00 34.16 651 ASP A O 1
ATOM 5018 N N . GLY A 1 652 ? 16.494 -7.217 4.953 1.00 39.09 652 GLY A N 1
ATOM 5019 C CA . GLY A 1 652 ? 17.163 -5.900 4.976 1.00 39.09 652 GLY A CA 1
ATOM 5020 C C . GLY A 1 652 ? 16.621 -4.797 5.904 1.00 39.09 652 GLY A C 1
ATOM 5021 O O . GLY A 1 652 ? 16.648 -3.635 5.507 1.00 39.09 652 GLY A O 1
ATOM 5022 N N . LEU A 1 653 ? 16.127 -5.127 7.098 1.00 40.00 653 LEU A N 1
ATOM 5023 C CA . LEU A 1 653 ? 15.658 -4.163 8.107 1.00 40.00 653 LEU A CA 1
ATOM 5024 C C . LEU A 1 653 ? 16.708 -3.945 9.215 1.00 40.00 653 LEU A C 1
ATOM 5026 O O . LEU A 1 653 ? 17.273 -4.910 9.718 1.00 40.00 653 LEU A O 1
ATOM 5030 N N . GLU A 1 654 ? 16.930 -2.690 9.618 1.00 52.16 654 GLU A N 1
ATOM 5031 C CA . GLU A 1 654 ? 17.758 -2.325 10.781 1.00 52.16 654 GLU A CA 1
ATOM 5032 C C . GLU A 1 654 ? 16.932 -2.327 12.077 1.00 52.16 654 GLU A C 1
ATOM 5034 O O . GLU A 1 654 ? 15.796 -1.832 12.096 1.00 52.16 654 GLU A O 1
ATOM 5039 N N . VAL A 1 655 ? 17.543 -2.813 13.160 1.00 73.06 655 VAL A N 1
ATOM 5040 C CA . VAL A 1 655 ? 16.991 -2.770 14.521 1.00 73.06 655 VAL A CA 1
ATOM 5041 C C . VAL A 1 655 ? 16.844 -1.311 14.971 1.00 73.06 655 VAL A C 1
ATOM 5043 O O . VAL A 1 655 ? 17.794 -0.534 14.894 1.00 73.06 655 VAL A O 1
ATOM 5046 N N . LYS A 1 656 ? 15.651 -0.921 15.434 1.00 76.44 656 LYS A N 1
ATOM 5047 C CA . LYS A 1 656 ? 15.398 0.350 16.137 1.00 76.44 656 LYS A CA 1
ATOM 5048 C C . LYS A 1 656 ? 14.418 0.144 17.282 1.00 76.44 656 LYS A C 1
ATOM 5050 O O . LYS A 1 656 ? 13.361 -0.470 17.094 1.00 76.44 656 LYS A O 1
ATOM 5055 N N . GLU A 1 657 ? 14.738 0.756 18.413 1.00 84.81 657 GLU A N 1
ATOM 5056 C CA . GLU A 1 657 ? 13.899 0.771 19.609 1.00 84.81 657 GLU A CA 1
ATOM 5057 C C . GLU A 1 657 ? 12.519 1.373 19.325 1.00 84.81 657 GLU A C 1
ATOM 5059 O O . GLU A 1 657 ? 12.357 2.246 18.464 1.00 84.81 657 GLU A O 1
ATOM 5064 N N . ARG A 1 658 ? 11.506 0.836 20.004 1.00 90.19 658 ARG A N 1
ATOM 5065 C CA . ARG A 1 658 ? 10.118 1.282 19.908 1.00 90.19 658 ARG A CA 1
ATOM 5066 C C . ARG A 1 658 ? 9.893 2.504 20.783 1.00 90.19 658 ARG A C 1
ATOM 5068 O O . ARG A 1 658 ? 10.313 2.525 21.934 1.00 90.19 658 ARG A O 1
ATOM 5075 N N . GLU A 1 659 ? 9.153 3.484 20.268 1.00 88.75 659 GLU A N 1
ATOM 5076 C CA . GLU A 1 659 ? 8.784 4.649 21.071 1.00 88.75 659 GLU A CA 1
ATOM 5077 C C . GLU A 1 659 ? 7.838 4.246 22.213 1.00 88.75 659 GLU A C 1
ATOM 5079 O O . GLU A 1 659 ? 6.768 3.642 22.018 1.00 88.75 659 GLU A O 1
ATOM 5084 N N . VAL A 1 660 ? 8.232 4.607 23.431 1.00 84.19 660 VAL A N 1
ATOM 5085 C CA . VAL A 1 660 ? 7.476 4.321 24.649 1.00 84.19 660 VAL A CA 1
ATOM 5086 C C . VAL A 1 660 ? 6.410 5.400 24.836 1.00 84.19 660 VAL A C 1
ATOM 5088 O O . VAL A 1 660 ? 6.677 6.592 24.706 1.00 84.19 660 VAL A O 1
ATOM 5091 N N . MET A 1 661 ? 5.172 4.992 25.129 1.00 80.62 661 MET A N 1
ATOM 5092 C CA . MET A 1 661 ? 4.121 5.943 25.497 1.00 80.62 661 MET A CA 1
ATOM 5093 C C . MET A 1 661 ? 4.480 6.568 26.844 1.00 80.62 661 MET A C 1
ATOM 5095 O O . MET A 1 661 ? 4.701 5.813 27.795 1.00 80.62 661 MET A O 1
ATOM 5099 N N . PRO A 1 662 ? 4.506 7.905 26.958 1.00 74.44 662 PRO A N 1
ATOM 5100 C CA . PRO A 1 662 ? 4.651 8.546 28.254 1.00 74.44 662 PRO A CA 1
ATOM 5101 C C . PRO A 1 662 ? 3.514 8.082 29.173 1.00 74.44 662 PRO A C 1
ATOM 5103 O O . PRO A 1 662 ? 2.350 8.135 28.787 1.00 74.44 662 PRO A O 1
ATOM 5106 N N . ALA A 1 663 ? 3.826 7.587 30.366 1.00 61.62 663 ALA A N 1
ATOM 5107 C CA . ALA A 1 663 ? 2.800 7.225 31.341 1.00 61.62 663 ALA A CA 1
ATOM 5108 C C . ALA A 1 663 ? 2.378 8.467 32.142 1.00 61.62 663 ALA A C 1
ATOM 5110 O O . ALA A 1 663 ? 3.230 9.290 32.483 1.00 61.62 663 ALA A O 1
ATOM 5111 N N . TYR A 1 664 ? 1.090 8.595 32.479 1.00 62.06 664 TYR A N 1
ATOM 5112 C CA . TYR A 1 664 ? 0.686 9.500 33.559 1.00 62.06 664 TYR A CA 1
ATOM 5113 C C . TYR A 1 664 ? 1.065 8.926 34.930 1.00 62.06 664 TYR A C 1
ATOM 5115 O O . TYR A 1 664 ? 1.310 7.726 35.088 1.00 62.06 664 TYR A O 1
ATOM 5123 N N . ALA A 1 665 ? 1.090 9.807 35.935 1.00 57.97 665 ALA A N 1
ATOM 5124 C CA . ALA A 1 665 ? 1.101 9.405 37.335 1.00 57.97 665 ALA A CA 1
ATOM 5125 C C . ALA A 1 665 ? -0.132 8.537 37.646 1.00 57.97 665 ALA A C 1
ATOM 5127 O O . ALA A 1 665 ? -1.195 8.728 37.058 1.00 57.97 665 ALA A O 1
ATOM 5128 N N . LEU A 1 666 ? 0.017 7.581 38.567 1.00 61.97 666 LEU A N 1
ATOM 5129 C CA . LEU A 1 666 ? -1.062 6.683 38.986 1.00 61.97 666 LEU A CA 1
ATOM 5130 C C . LEU A 1 666 ? -2.309 7.479 39.386 1.00 61.97 666 LEU A C 1
ATOM 5132 O O . LEU A 1 666 ? -2.207 8.429 40.167 1.00 61.97 666 LEU A O 1
ATOM 5136 N N . GLY A 1 667 ? -3.471 7.079 38.859 1.00 60.66 667 GLY A N 1
ATOM 5137 C CA . GLY A 1 667 ? -4.742 7.732 39.161 1.00 60.66 667 GLY A CA 1
ATOM 5138 C C . GLY A 1 667 ? -5.019 7.683 40.660 1.00 60.66 667 GLY A C 1
ATOM 5139 O O . GLY A 1 667 ? -5.104 6.606 41.253 1.00 60.66 667 GLY A O 1
ATOM 5140 N N . LYS A 1 668 ? -5.131 8.855 41.286 1.00 66.56 668 LYS A N 1
ATOM 5141 C CA . LYS A 1 668 ? -5.533 8.975 42.692 1.00 66.56 668 LYS A CA 1
ATOM 5142 C C . LYS A 1 668 ? -7.041 8.712 42.823 1.00 66.56 668 LYS A C 1
ATOM 5144 O O . LYS A 1 668 ? -7.768 8.846 41.836 1.00 66.56 668 LYS A O 1
ATOM 5149 N N . PRO A 1 669 ? -7.551 8.377 44.022 1.00 67.75 669 PRO A N 1
ATOM 5150 C CA . PRO A 1 669 ? -8.989 8.420 44.279 1.00 67.75 669 PRO A CA 1
ATOM 5151 C C . PRO A 1 669 ? -9.588 9.753 43.799 1.00 67.75 669 PRO A C 1
ATOM 5153 O O . PRO A 1 669 ? -9.032 10.816 44.073 1.00 67.75 669 PRO A O 1
ATOM 5156 N N . GLY A 1 670 ? -10.684 9.689 43.046 1.00 71.75 670 GLY A N 1
ATOM 5157 C CA . GLY A 1 670 ? -11.350 10.833 42.420 1.00 71.75 670 GLY A CA 1
ATOM 5158 C C . GLY A 1 670 ? -10.795 11.274 41.058 1.00 71.75 670 GLY A C 1
ATOM 5159 O O . GLY A 1 670 ? -11.435 12.089 40.398 1.00 71.75 670 GLY A O 1
ATOM 5160 N N . ASP A 1 671 ? -9.655 10.745 40.602 1.00 80.69 671 ASP A N 1
ATOM 5161 C CA . ASP A 1 671 ? -9.043 11.138 39.329 1.00 80.69 671 ASP A CA 1
ATOM 5162 C C . ASP A 1 671 ? -9.461 10.218 38.169 1.00 80.69 671 ASP A C 1
ATOM 5164 O O . ASP A 1 671 ? -9.043 9.061 38.059 1.00 80.69 671 ASP A O 1
ATOM 5168 N N . PHE A 1 672 ? -10.291 10.764 37.280 1.00 82.31 672 PHE A N 1
ATOM 5169 C CA . PHE A 1 672 ? -10.750 10.123 36.045 1.00 82.31 672 PHE A CA 1
ATOM 5170 C C . PHE A 1 672 ? -10.056 10.681 34.792 1.00 82.31 672 PHE A C 1
ATOM 5172 O O . PHE A 1 672 ? -10.537 10.460 33.679 1.00 82.31 672 PHE A O 1
ATOM 5179 N N . SER A 1 673 ? -8.940 11.402 34.955 1.00 80.69 673 SER A N 1
ATOM 5180 C CA . SER A 1 673 ? -8.140 11.880 33.829 1.00 80.69 673 SER A CA 1
ATOM 5181 C C . SER A 1 673 ? -7.624 10.726 32.965 1.00 80.69 673 SER A C 1
ATOM 5183 O O . SER A 1 673 ? -7.467 9.586 33.408 1.00 80.69 673 SER A O 1
ATOM 5185 N N . GLU A 1 674 ? -7.419 11.021 31.681 1.00 81.19 674 GLU A N 1
ATOM 5186 C CA . GLU A 1 674 ? -6.987 10.031 30.700 1.00 81.19 674 GLU A CA 1
ATOM 5187 C C . GLU A 1 674 ? -5.611 9.451 31.075 1.00 81.19 674 GLU A C 1
ATOM 5189 O O . GLU A 1 674 ? -4.661 10.200 31.282 1.00 81.19 674 GLU A O 1
ATOM 5194 N N . ALA A 1 675 ? -5.485 8.121 31.134 1.00 70.69 675 ALA A N 1
ATOM 5195 C CA . ALA A 1 675 ? -4.309 7.444 31.703 1.00 70.69 675 ALA A CA 1
ATOM 5196 C C . ALA A 1 675 ? -3.026 7.521 30.846 1.00 70.69 675 ALA A C 1
ATOM 5198 O O . ALA A 1 675 ? -1.922 7.270 31.330 1.00 70.69 675 ALA A O 1
ATOM 5199 N N . GLU A 1 676 ? -3.144 7.886 29.569 1.00 77.12 676 GLU A N 1
ATOM 5200 C CA . GLU A 1 676 ? -2.022 8.066 28.640 1.00 77.12 676 GLU A CA 1
ATOM 5201 C C . GLU A 1 676 ? -2.199 9.408 27.902 1.00 77.12 676 GLU A C 1
ATOM 5203 O O . GLU A 1 676 ? -3.324 9.685 27.492 1.00 77.12 676 GLU A O 1
ATOM 5208 N N . PRO A 1 677 ? -1.156 10.231 27.668 1.00 76.75 677 PRO A N 1
ATOM 5209 C CA . PRO A 1 677 ? -1.256 11.538 27.000 1.00 76.75 677 PRO A CA 1
ATOM 5210 C C . PRO A 1 677 ? -1.188 11.466 25.465 1.00 76.75 677 PRO A C 1
ATOM 5212 O O . PRO A 1 677 ? -1.566 12.419 24.786 1.00 76.75 677 PRO A O 1
ATOM 5215 N N . GLY A 1 678 ? -0.745 10.338 24.899 1.00 85.81 678 GLY A N 1
ATOM 5216 C CA . GLY A 1 678 ? -0.482 10.204 23.464 1.00 85.81 678 GLY A CA 1
ATOM 5217 C C . GLY A 1 678 ? 0.935 10.645 23.073 1.00 85.81 678 GLY A C 1
ATOM 5218 O O . GLY A 1 678 ? 1.702 11.148 23.890 1.00 85.81 678 GLY A O 1
ATOM 5219 N N . PHE A 1 679 ? 1.300 10.436 21.805 1.00 92.38 679 PHE A N 1
ATOM 5220 C CA . PHE A 1 679 ? 2.580 10.906 21.268 1.00 92.38 679 PHE A CA 1
ATOM 5221 C C . PHE A 1 679 ? 2.517 12.384 20.880 1.00 92.38 679 PHE A C 1
ATOM 5223 O O . PHE A 1 679 ? 1.511 12.846 20.346 1.00 92.38 679 PHE A O 1
ATOM 5230 N N . ASP A 1 680 ? 3.618 13.111 21.059 1.00 91.81 680 ASP A N 1
ATOM 5231 C CA . ASP A 1 680 ? 3.810 14.395 20.389 1.00 91.81 680 ASP A CA 1
ATOM 5232 C C . ASP A 1 680 ? 4.197 14.183 18.905 1.00 91.81 680 ASP A C 1
ATOM 5234 O O . ASP A 1 680 ? 4.580 13.076 18.504 1.00 91.81 680 ASP A O 1
ATOM 5238 N N . PRO A 1 681 ? 4.130 15.225 18.052 1.00 92.06 681 PRO A N 1
ATOM 5239 C CA . PRO A 1 681 ? 4.443 15.092 16.632 1.00 92.06 681 PRO A CA 1
ATOM 5240 C C . PRO A 1 681 ? 5.833 14.532 16.314 1.00 92.06 681 PRO A C 1
ATOM 5242 O O . PRO A 1 681 ? 5.974 13.827 15.314 1.00 92.06 681 PRO A O 1
ATOM 5245 N N . LYS A 1 682 ? 6.863 14.830 17.118 1.00 91.81 682 LYS A N 1
ATOM 5246 C CA . LYS A 1 682 ? 8.221 14.324 16.869 1.00 91.81 682 LYS A CA 1
ATOM 5247 C C . LYS A 1 682 ? 8.279 12.828 17.152 1.00 91.81 682 LYS A C 1
ATOM 5249 O O . LYS A 1 682 ? 8.713 12.077 16.278 1.00 91.81 682 LYS A O 1
ATOM 5254 N N . THR A 1 683 ? 7.767 12.405 18.306 1.00 92.50 683 THR A N 1
ATOM 5255 C CA . THR A 1 683 ? 7.700 10.992 18.708 1.00 92.50 683 THR A CA 1
ATOM 5256 C C . THR A 1 683 ? 6.853 10.176 17.732 1.00 92.50 683 THR A C 1
ATOM 5258 O O . THR A 1 683 ? 7.282 9.130 17.249 1.00 92.50 683 THR A O 1
ATOM 5261 N N . ALA A 1 684 ? 5.693 10.690 17.313 1.00 91.88 684 ALA A N 1
ATOM 5262 C CA . ALA A 1 684 ? 4.845 10.010 16.335 1.00 91.88 684 ALA A CA 1
ATOM 5263 C C . ALA A 1 684 ? 5.520 9.855 14.960 1.00 91.88 684 ALA A C 1
ATOM 5265 O O . ALA A 1 684 ? 5.400 8.811 14.319 1.00 91.88 684 ALA A O 1
ATOM 5266 N N . VAL A 1 685 ? 6.247 10.873 14.486 1.00 88.44 685 VAL A N 1
ATOM 5267 C CA . VAL A 1 685 ? 7.021 10.780 13.236 1.00 88.44 685 VAL A CA 1
ATOM 5268 C C . VAL A 1 685 ? 8.169 9.779 13.377 1.00 88.44 685 VAL A C 1
ATOM 5270 O O . VAL A 1 685 ? 8.416 9.023 12.435 1.00 88.44 685 VAL A O 1
ATOM 5273 N N . SER A 1 686 ? 8.856 9.769 14.523 1.00 88.31 686 SER A N 1
ATOM 5274 C CA . SER A 1 686 ? 9.929 8.817 14.835 1.00 88.31 686 SER A CA 1
ATOM 5275 C C . SER A 1 686 ? 9.418 7.375 14.769 1.00 88.31 686 SER A C 1
ATOM 5277 O O . SER A 1 686 ? 9.887 6.586 13.943 1.00 88.31 686 SER A O 1
ATOM 5279 N N . GLU A 1 687 ? 8.344 7.076 15.502 1.00 92.25 687 GLU A N 1
ATOM 5280 C CA . GLU A 1 687 ? 7.712 5.757 15.507 1.00 92.25 687 GLU A CA 1
ATOM 5281 C C . GLU A 1 687 ? 7.171 5.373 14.121 1.00 92.25 687 GLU A C 1
ATOM 5283 O O . GLU A 1 687 ? 7.335 4.245 13.663 1.00 92.25 687 GLU A O 1
ATOM 5288 N N . ALA A 1 688 ? 6.565 6.305 13.382 1.00 86.56 688 ALA A N 1
ATOM 5289 C CA . ALA A 1 688 ? 6.059 6.023 12.040 1.00 86.56 688 ALA A CA 1
ATOM 5290 C C . ALA A 1 688 ? 7.179 5.687 11.038 1.00 86.56 688 ALA A C 1
ATOM 5292 O O . ALA A 1 688 ? 6.985 4.864 10.139 1.00 86.56 688 ALA A O 1
ATOM 5293 N N . ARG A 1 689 ? 8.370 6.280 11.197 1.00 82.06 689 ARG A N 1
ATOM 5294 C CA . ARG A 1 689 ? 9.560 5.985 10.377 1.00 82.06 689 ARG A CA 1
ATOM 5295 C C . ARG A 1 689 ? 10.147 4.600 10.643 1.00 82.06 689 ARG A C 1
ATOM 5297 O O . ARG A 1 689 ? 10.984 4.152 9.860 1.00 82.06 689 ARG A O 1
ATOM 5304 N N . ARG A 1 690 ? 9.687 3.900 11.684 1.00 84.88 690 ARG A N 1
ATOM 5305 C CA . ARG A 1 690 ? 9.972 2.476 11.885 1.00 84.88 690 ARG A CA 1
ATOM 5306 C C . ARG A 1 690 ? 9.196 1.581 10.898 1.00 84.88 690 ARG A C 1
ATOM 5308 O O . ARG A 1 690 ? 9.564 0.433 10.675 1.00 84.88 690 ARG A O 1
ATOM 5315 N N . CYS A 1 691 ? 8.138 2.054 10.242 1.00 77.31 691 CYS A N 1
ATOM 5316 C CA . CYS A 1 691 ? 7.343 1.196 9.357 1.00 77.31 691 CYS A CA 1
ATOM 5317 C C . CYS A 1 691 ? 8.101 0.704 8.110 1.00 77.31 691 CYS A C 1
ATOM 5319 O O . CYS A 1 691 ? 8.618 1.496 7.323 1.00 77.31 691 CYS A O 1
ATOM 5321 N N . TRP A 1 692 ? 8.063 -0.614 7.876 1.00 67.81 692 TRP A N 1
ATOM 5322 C CA . TRP A 1 692 ? 8.706 -1.276 6.733 1.00 67.81 692 TRP A CA 1
ATOM 5323 C C . TRP A 1 692 ? 8.056 -0.968 5.370 1.00 67.81 692 TRP A C 1
ATOM 5325 O O . TRP A 1 692 ? 8.659 -1.175 4.323 1.00 67.81 692 TRP A O 1
ATOM 5335 N N . SER A 1 693 ? 6.822 -0.453 5.351 1.00 65.75 693 SER A N 1
ATOM 5336 C CA . SER A 1 693 ? 6.047 -0.235 4.115 1.00 65.75 693 SER A CA 1
ATOM 5337 C C . SER A 1 693 ? 5.883 -1.504 3.253 1.00 65.75 693 SER A C 1
ATOM 5339 O O . SER A 1 693 ? 5.773 -1.430 2.031 1.00 65.75 693 SER A O 1
ATOM 5341 N N . CYS A 1 694 ? 5.801 -2.681 3.889 1.00 58.69 694 CYS A N 1
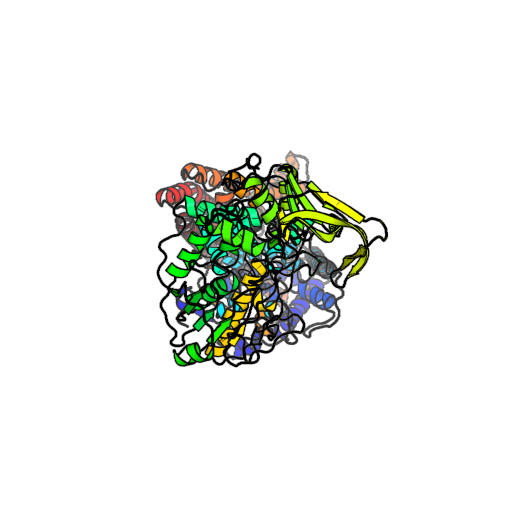ATOM 5342 C CA . CYS A 1 694 ? 5.627 -3.980 3.221 1.00 58.69 694 CYS A CA 1
ATOM 5343 C C . CYS A 1 694 ? 4.378 -4.090 2.327 1.00 58.69 694 CYS A C 1
ATOM 5345 O O . CYS A 1 694 ? 4.338 -4.954 1.456 1.00 58.69 694 CYS A O 1
ATOM 5347 N N . GLY A 1 695 ? 3.378 -3.220 2.516 1.00 50.22 695 GLY A N 1
ATOM 5348 C CA . GLY A 1 695 ? 2.176 -3.127 1.678 1.00 50.22 695 GLY A CA 1
ATOM 5349 C C . GLY A 1 695 ? 2.348 -2.377 0.357 1.00 50.22 695 GLY A C 1
ATOM 5350 O O . GLY A 1 695 ? 1.511 -2.510 -0.534 1.00 50.22 695 GLY A O 1
ATOM 5351 N N . THR A 1 696 ? 3.422 -1.600 0.185 1.00 48.03 696 THR A N 1
ATOM 5352 C CA . THR A 1 696 ? 3.658 -0.823 -1.039 1.00 48.03 696 THR A CA 1
ATOM 5353 C C . THR A 1 696 ? 4.685 -1.524 -1.923 1.00 48.03 696 THR A C 1
ATOM 5355 O O . THR A 1 696 ? 5.881 -1.276 -1.797 1.00 48.03 696 THR A O 1
ATOM 5358 N N . GLY A 1 697 ? 4.239 -2.403 -2.827 1.00 39.38 697 GLY A N 1
ATOM 5359 C CA . GLY A 1 697 ? 5.145 -3.067 -3.769 1.00 39.38 697 GLY A CA 1
ATOM 5360 C C . GLY A 1 697 ? 4.505 -3.510 -5.087 1.00 39.38 697 GLY A C 1
ATOM 5361 O O . GLY A 1 697 ? 3.850 -4.545 -5.139 1.00 39.38 697 GLY A O 1
ATOM 5362 N N . SER A 1 698 ? 4.731 -2.751 -6.162 1.00 39.47 698 SER A N 1
ATOM 5363 C CA . SER A 1 698 ? 5.086 -3.144 -7.547 1.00 39.47 698 SER A CA 1
ATOM 5364 C C . SER A 1 698 ? 5.247 -1.849 -8.334 1.00 39.47 698 SER A C 1
ATOM 5366 O O . SER A 1 698 ? 4.304 -1.070 -8.359 1.00 39.47 698 SER A O 1
ATOM 5368 N N . ASP A 1 699 ? 6.368 -1.625 -9.015 1.00 47.34 699 ASP A N 1
ATOM 5369 C CA . ASP A 1 699 ? 6.444 -0.538 -9.994 1.00 47.34 699 ASP A CA 1
ATOM 5370 C C . ASP A 1 699 ? 5.448 -0.839 -11.134 1.00 47.34 699 ASP A C 1
ATOM 5372 O O . ASP A 1 699 ? 5.560 -1.859 -11.829 1.00 47.34 699 ASP A O 1
ATOM 5376 N N . GLY A 1 700 ? 4.417 -0.006 -11.293 1.00 54.72 700 GLY A N 1
ATOM 5377 C CA . GLY A 1 700 ? 3.553 -0.049 -12.471 1.00 54.72 700 GLY A CA 1
ATOM 5378 C C . GLY A 1 700 ? 4.335 0.261 -13.756 1.00 54.72 700 GLY A C 1
ATOM 5379 O O . GLY A 1 700 ? 5.459 0.751 -13.727 1.00 54.72 700 GLY A O 1
ATOM 5380 N N . VAL A 1 701 ? 3.732 0.004 -14.915 1.00 61.34 701 VAL A N 1
ATOM 5381 C CA . VAL A 1 701 ? 4.204 0.481 -16.227 1.00 61.34 701 VAL A CA 1
ATOM 5382 C C . VAL A 1 701 ? 3.715 1.920 -16.423 1.00 61.34 701 VAL A C 1
ATOM 5384 O O . VAL A 1 701 ? 3.051 2.250 -17.400 1.00 61.34 701 VAL A O 1
ATOM 5387 N N . ASP A 1 702 ? 3.973 2.787 -15.445 1.00 58.00 702 ASP A N 1
ATOM 5388 C CA . ASP A 1 702 ? 3.667 4.218 -15.528 1.00 58.00 702 ASP A CA 1
ATOM 5389 C C . ASP A 1 702 ? 4.558 4.921 -16.567 1.00 58.00 702 ASP A C 1
ATOM 5391 O O . ASP A 1 702 ? 4.177 5.967 -17.104 1.00 58.00 702 ASP A O 1
ATOM 5395 N N . ARG A 1 703 ? 5.707 4.301 -16.880 1.00 69.62 703 ARG A N 1
ATOM 5396 C CA . ARG A 1 703 ? 6.711 4.724 -17.863 1.00 69.62 703 ARG A CA 1
ATOM 5397 C C . ARG A 1 703 ? 7.229 3.573 -18.705 1.00 69.62 703 ARG A C 1
ATOM 5399 O O . ARG A 1 703 ? 7.099 2.396 -18.366 1.00 69.62 703 ARG A O 1
ATOM 5406 N N . ASN A 1 704 ? 7.910 3.932 -19.785 1.00 79.00 704 ASN A N 1
ATOM 5407 C CA . ASN A 1 704 ? 8.553 2.966 -20.670 1.00 79.00 704 ASN A CA 1
ATOM 5408 C C . ASN A 1 704 ? 9.831 2.319 -20.099 1.00 79.00 704 ASN A C 1
ATOM 5410 O O . ASN A 1 704 ? 10.286 1.309 -20.633 1.00 79.00 704 ASN A O 1
ATOM 5414 N N . THR A 1 705 ? 10.350 2.812 -18.969 1.00 76.56 705 THR A N 1
ATOM 5415 C CA . THR A 1 705 ? 11.604 2.365 -18.334 1.00 76.56 705 THR A CA 1
ATOM 5416 C C . THR A 1 705 ? 11.699 0.843 -18.174 1.00 76.56 705 THR A C 1
ATOM 5418 O O . THR A 1 705 ? 12.726 0.246 -18.498 1.00 76.56 705 THR A O 1
ATOM 5421 N N . TYR A 1 706 ? 10.628 0.190 -17.714 1.00 74.56 706 TYR A N 1
ATOM 5422 C CA . TYR A 1 706 ? 10.632 -1.245 -17.399 1.00 74.56 706 TYR A CA 1
ATOM 5423 C C . TYR A 1 706 ? 9.866 -2.121 -18.395 1.00 74.56 706 TYR A C 1
ATOM 5425 O O . TYR A 1 706 ? 9.965 -3.345 -18.328 1.00 74.56 706 TYR A O 1
ATOM 5433 N N . CYS A 1 707 ? 9.090 -1.538 -19.310 1.00 83.31 707 CYS A N 1
ATOM 5434 C CA . CYS A 1 707 ? 8.323 -2.317 -20.278 1.00 83.31 707 CYS A CA 1
ATOM 5435 C C . CYS A 1 707 ? 9.222 -2.763 -21.430 1.00 83.31 707 CYS A C 1
ATOM 5437 O O . CYS A 1 707 ? 9.635 -1.940 -22.233 1.00 83.31 707 CYS A O 1
ATOM 5439 N N . VAL A 1 708 ? 9.476 -4.066 -21.551 1.00 85.50 708 VAL A N 1
ATOM 5440 C CA . VAL A 1 708 ? 10.248 -4.661 -22.664 1.00 85.50 708 VAL A CA 1
ATOM 5441 C C . VAL A 1 708 ? 9.402 -4.974 -23.904 1.00 85.50 708 VAL A C 1
ATOM 5443 O O . VAL A 1 708 ? 9.835 -5.734 -24.760 1.00 85.50 708 VAL A O 1
ATOM 5446 N N . LEU A 1 709 ? 8.166 -4.463 -23.971 1.00 88.25 709 LEU A N 1
ATOM 5447 C CA . LEU A 1 709 ? 7.246 -4.633 -25.106 1.00 88.25 709 LEU A CA 1
ATOM 5448 C C . LEU A 1 709 ? 7.052 -6.086 -25.590 1.00 88.25 709 LEU A C 1
ATOM 5450 O O . LEU A 1 709 ? 6.763 -6.323 -26.753 1.00 88.25 709 LEU A O 1
ATOM 5454 N N . CYS A 1 710 ? 7.121 -7.070 -24.685 1.00 87.56 710 CYS A N 1
ATOM 5455 C CA . CYS A 1 710 ? 6.851 -8.484 -25.004 1.00 87.56 710 CYS A CA 1
ATOM 5456 C C . CYS A 1 710 ? 5.385 -8.779 -25.390 1.00 87.56 710 CYS A C 1
ATOM 5458 O O . CYS A 1 710 ? 5.071 -9.860 -25.881 1.00 87.56 710 CYS A O 1
ATOM 5460 N N . LEU A 1 711 ? 4.475 -7.831 -25.127 1.00 89.94 711 LEU A N 1
ATOM 5461 C CA . LEU A 1 711 ? 3.029 -7.918 -25.376 1.00 89.94 711 LEU A CA 1
ATOM 5462 C C . LEU A 1 711 ? 2.304 -9.079 -24.667 1.00 89.94 711 LEU A C 1
ATOM 5464 O O . LEU A 1 711 ? 1.113 -9.279 -24.895 1.00 89.94 711 LEU A O 1
ATOM 5468 N N . GLU A 1 712 ? 2.949 -9.794 -23.740 1.00 88.94 712 GLU A N 1
ATOM 5469 C CA . GLU A 1 712 ? 2.294 -10.841 -22.937 1.00 88.94 712 GLU A CA 1
ATOM 5470 C C . GLU A 1 712 ? 1.073 -10.307 -22.179 1.00 88.94 712 GLU A C 1
ATOM 5472 O O . GLU A 1 712 ? 0.041 -10.973 -22.109 1.00 88.94 712 GLU A O 1
ATOM 5477 N N . CYS A 1 713 ? 1.126 -9.060 -21.700 1.00 88.62 713 CYS A N 1
ATOM 5478 C CA . CYS A 1 713 ? -0.018 -8.398 -21.077 1.00 88.62 713 CYS A CA 1
ATOM 5479 C C . CYS A 1 713 ? -1.207 -8.216 -22.039 1.00 88.62 713 CYS A C 1
ATOM 5481 O O . CYS A 1 713 ? -2.346 -8.343 -21.600 1.00 88.62 713 CYS A O 1
ATOM 5483 N N . VAL A 1 714 ? -0.970 -7.985 -23.337 1.00 91.75 714 VAL A N 1
ATOM 5484 C CA . VAL A 1 714 ? -2.016 -7.890 -24.375 1.00 91.75 714 VAL A CA 1
ATOM 5485 C C . VAL A 1 714 ? -2.623 -9.266 -24.659 1.00 91.75 714 VAL A C 1
ATOM 5487 O O . VAL A 1 714 ? -3.839 -9.387 -24.811 1.00 91.75 714 VAL A O 1
ATOM 5490 N N . LYS A 1 715 ? -1.790 -10.314 -24.691 1.00 91.00 715 LYS A N 1
ATOM 5491 C CA . LYS A 1 715 ? -2.213 -11.705 -24.938 1.00 91.00 715 LYS A CA 1
ATOM 5492 C C . LYS A 1 715 ? -3.040 -12.276 -23.782 1.00 91.00 715 LYS A C 1
ATOM 5494 O O . LYS A 1 715 ? -3.974 -13.045 -24.003 1.00 91.00 715 LYS A O 1
ATOM 5499 N N . THR A 1 716 ? -2.698 -11.910 -22.547 1.00 89.44 716 THR A N 1
ATOM 5500 C CA . THR A 1 716 ? -3.255 -12.520 -21.328 1.00 89.44 716 THR A CA 1
ATOM 5501 C C . THR A 1 716 ? -4.312 -11.681 -20.618 1.00 89.44 716 THR A C 1
ATOM 5503 O O . THR A 1 716 ? -5.003 -12.220 -19.752 1.00 89.44 716 THR A O 1
ATOM 5506 N N . CYS A 1 717 ? -4.479 -10.395 -20.957 1.00 88.81 717 CYS A N 1
ATOM 5507 C CA . CYS A 1 717 ? -5.504 -9.555 -20.336 1.00 88.81 717 CYS A CA 1
ATOM 5508 C C . CYS A 1 717 ? -6.909 -10.136 -20.591 1.00 88.81 717 CYS A C 1
ATOM 5510 O O . CYS A 1 717 ? -7.327 -10.231 -21.747 1.00 88.81 717 CYS A O 1
ATOM 5512 N N . PRO A 1 718 ? -7.666 -10.492 -19.538 1.00 84.00 718 PRO A N 1
ATOM 5513 C CA . PRO A 1 718 ? -8.992 -11.084 -19.696 1.00 84.00 718 PRO A CA 1
ATOM 5514 C C . PRO A 1 718 ? -10.037 -10.049 -20.119 1.00 84.00 718 PRO A C 1
ATOM 5516 O O . PRO A 1 718 ? -11.003 -10.403 -20.778 1.00 84.00 718 PRO A O 1
ATOM 5519 N N . ASN A 1 719 ? -9.803 -8.774 -19.794 1.00 86.06 719 ASN A N 1
ATOM 5520 C CA . ASN A 1 719 ? -10.749 -7.677 -20.007 1.00 86.06 719 ASN A CA 1
ATOM 5521 C C . ASN A 1 719 ? -10.413 -6.827 -21.246 1.00 86.06 719 ASN A C 1
ATOM 5523 O O . ASN A 1 719 ? -10.961 -5.743 -21.401 1.00 86.06 719 ASN A O 1
ATOM 5527 N N . ASP A 1 720 ? -9.447 -7.252 -22.075 1.00 88.88 720 ASP A N 1
ATOM 5528 C CA . ASP A 1 720 ? -8.949 -6.497 -23.244 1.00 88.88 720 ASP A CA 1
ATOM 5529 C C . ASP A 1 720 ? -8.575 -5.024 -22.940 1.00 88.88 720 ASP A C 1
ATOM 5531 O O . ASP A 1 720 ? -8.634 -4.144 -23.803 1.00 88.88 720 ASP A O 1
ATOM 5535 N N . ASN A 1 721 ? -8.166 -4.762 -21.692 1.00 88.19 721 ASN A N 1
ATOM 5536 C CA . ASN A 1 721 ? -7.958 -3.428 -21.122 1.00 88.19 721 ASN A CA 1
ATOM 5537 C C . ASN A 1 721 ? -6.520 -2.909 -21.280 1.00 88.19 721 ASN A C 1
ATOM 5539 O O . ASN A 1 721 ? -6.115 -1.986 -20.581 1.00 88.19 721 ASN A O 1
ATOM 5543 N N . VAL A 1 722 ? -5.721 -3.515 -22.156 1.00 89.69 722 VAL A N 1
ATOM 5544 C CA . VAL A 1 722 ? -4.364 -3.051 -22.474 1.00 89.69 722 VAL A CA 1
ATOM 5545 C C . VAL A 1 722 ? -4.407 -2.329 -23.816 1.00 89.69 722 VAL A C 1
ATOM 5547 O O . VAL A 1 722 ? -5.013 -2.835 -24.758 1.00 89.69 722 VAL A O 1
ATOM 5550 N N . ALA A 1 723 ? -3.779 -1.161 -23.881 1.00 89.00 723 ALA A N 1
ATOM 5551 C CA . ALA A 1 723 ? -3.598 -0.346 -25.075 1.00 89.00 723 ALA A CA 1
ATOM 5552 C C . ALA A 1 723 ? -2.117 -0.291 -25.460 1.00 89.00 723 ALA A C 1
ATOM 5554 O O . ALA A 1 723 ? -1.246 -0.282 -24.581 1.00 89.00 723 ALA A O 1
ATOM 5555 N N . LEU A 1 724 ? -1.847 -0.211 -26.764 1.00 90.38 724 LEU A N 1
ATOM 5556 C CA . LEU A 1 724 ? -0.539 0.164 -27.295 1.00 90.38 724 LEU A CA 1
ATOM 5557 C C . LEU A 1 724 ? -0.681 1.558 -27.907 1.00 90.38 724 LEU A C 1
ATOM 5559 O O . LEU A 1 724 ? -1.076 1.709 -29.062 1.00 90.38 724 LEU A O 1
ATOM 5563 N N . ASN A 1 725 ? -0.404 2.577 -27.103 1.00 87.56 725 ASN A N 1
ATOM 5564 C CA . ASN A 1 725 ? -0.678 3.964 -27.449 1.00 87.56 725 ASN A CA 1
ATOM 5565 C C . ASN A 1 725 ? 0.471 4.587 -28.241 1.00 87.56 725 ASN A C 1
ATOM 5567 O O . ASN A 1 725 ? 1.640 4.381 -27.919 1.00 87.56 725 ASN A O 1
ATOM 5571 N N . ILE A 1 726 ? 0.111 5.441 -29.198 1.00 88.44 726 ILE A N 1
ATOM 5572 C CA . ILE A 1 726 ? 0.967 6.489 -29.747 1.00 88.44 726 ILE A CA 1
ATOM 5573 C C . ILE A 1 726 ? 0.614 7.802 -29.041 1.00 88.44 726 ILE A C 1
ATOM 5575 O O . ILE A 1 726 ? -0.537 8.246 -29.057 1.00 88.44 726 ILE A O 1
ATOM 5579 N N . ARG A 1 727 ? 1.612 8.440 -28.436 1.00 84.25 727 ARG A N 1
ATOM 5580 C CA . ARG A 1 727 ? 1.529 9.700 -27.683 1.00 84.25 727 ARG A CA 1
ATOM 5581 C C . ARG A 1 727 ? 2.605 10.683 -28.147 1.00 84.25 727 ARG A C 1
ATOM 5583 O O . ARG A 1 727 ? 3.429 10.368 -29.002 1.00 84.25 727 ARG A O 1
ATOM 5590 N N . ARG A 1 728 ? 2.612 11.886 -27.567 1.00 84.12 728 ARG A N 1
ATOM 5591 C CA . ARG A 1 728 ? 3.678 12.875 -27.808 1.00 84.12 728 ARG A CA 1
ATOM 5592 C C . ARG A 1 728 ? 5.044 12.296 -27.416 1.00 84.12 728 ARG A C 1
ATOM 5594 O O . ARG A 1 728 ? 5.150 11.749 -26.315 1.00 84.12 728 ARG A O 1
ATOM 5601 N N . PRO A 1 729 ? 6.089 12.460 -28.247 1.00 82.62 729 PRO A N 1
ATOM 5602 C CA . PRO A 1 729 ? 7.459 12.239 -27.804 1.00 82.62 729 PRO A CA 1
ATOM 5603 C C . PRO A 1 729 ? 7.751 13.032 -26.523 1.00 82.62 729 PRO A C 1
ATOM 5605 O O . PRO A 1 729 ? 7.131 14.069 -26.269 1.00 82.62 729 PRO A O 1
ATOM 5608 N N . PHE A 1 730 ? 8.679 12.541 -25.703 1.00 78.12 730 PHE A N 1
ATOM 5609 C CA . PHE A 1 730 ? 9.080 13.157 -24.425 1.00 78.12 730 PHE A CA 1
ATOM 5610 C C . PHE A 1 730 ? 7.981 13.235 -23.344 1.00 78.12 730 PHE A C 1
ATOM 5612 O O . PHE A 1 730 ? 8.189 13.854 -22.298 1.00 78.12 730 PHE A O 1
ATOM 5619 N N . HIS A 1 731 ? 6.822 12.591 -23.531 1.00 77.44 731 HIS A N 1
ATOM 5620 C CA . HIS A 1 731 ? 5.723 12.656 -22.561 1.00 77.44 731 HIS A CA 1
ATOM 5621 C C . HIS A 1 731 ? 6.123 12.185 -21.150 1.00 77.44 731 HIS A C 1
ATOM 5623 O O . HIS A 1 731 ? 5.766 12.855 -20.182 1.00 77.44 731 HIS A O 1
ATOM 5629 N N . ASP A 1 732 ? 6.905 11.101 -21.005 1.00 76.12 732 ASP A N 1
ATOM 5630 C CA . ASP A 1 732 ? 7.344 10.623 -19.677 1.00 76.12 732 ASP A CA 1
ATOM 5631 C C . ASP A 1 732 ? 8.297 11.606 -18.973 1.00 76.12 732 ASP A C 1
ATOM 5633 O O . ASP A 1 732 ? 8.388 11.578 -17.747 1.00 76.12 732 ASP A O 1
ATOM 5637 N N . ILE A 1 733 ? 8.979 12.488 -19.716 1.00 73.69 733 ILE A N 1
ATOM 5638 C CA . ILE A 1 733 ? 9.839 13.543 -19.153 1.00 73.69 733 ILE A CA 1
ATOM 5639 C C . ILE A 1 733 ? 8.993 14.736 -18.673 1.00 73.69 733 ILE A C 1
ATOM 5641 O O . ILE A 1 733 ? 9.325 15.367 -17.671 1.00 73.69 733 ILE A O 1
ATOM 5645 N N . PHE A 1 734 ? 7.879 15.039 -19.351 1.00 69.12 734 PHE A N 1
ATOM 5646 C CA . PHE A 1 734 ? 7.081 16.255 -19.116 1.00 69.12 734 PHE A CA 1
ATOM 5647 C C . PHE A 1 734 ? 5.793 16.063 -18.299 1.00 69.12 734 PHE A C 1
ATOM 5649 O O . PHE A 1 734 ? 5.116 17.049 -17.989 1.00 69.12 734 PHE A O 1
ATOM 5656 N N . LYS A 1 735 ? 5.421 14.828 -17.946 1.00 62.47 735 LYS A N 1
ATOM 5657 C CA . LYS A 1 735 ? 4.164 14.512 -17.247 1.00 62.47 735 LYS A CA 1
ATOM 5658 C C . LYS A 1 735 ? 4.067 15.197 -15.867 1.00 62.47 735 LYS A C 1
ATOM 5660 O O . LYS A 1 735 ? 4.862 14.929 -14.968 1.00 62.47 735 LYS A O 1
ATOM 5665 N N . LYS A 1 736 ? 3.054 16.059 -15.675 1.00 45.22 736 LYS A N 1
ATOM 5666 C CA . LYS A 1 736 ? 2.723 16.715 -14.388 1.00 45.22 736 LYS A CA 1
ATOM 5667 C C . LYS A 1 736 ? 1.914 15.794 -13.466 1.00 45.22 736 LYS A C 1
ATOM 5669 O O . LYS A 1 736 ? 1.023 15.089 -13.922 1.00 45.22 736 LYS A O 1
ATOM 5674 N N . GLY A 1 737 ? 2.147 15.880 -12.154 1.00 42.25 737 GLY A N 1
ATOM 5675 C CA . GLY A 1 737 ? 1.148 15.511 -11.136 1.00 42.25 737 GLY A CA 1
ATOM 5676 C C . GLY A 1 737 ? 0.907 14.022 -10.851 1.00 42.25 737 GLY A C 1
ATOM 5677 O O . GLY A 1 737 ? 0.142 13.717 -9.944 1.00 42.25 737 GLY A O 1
ATOM 5678 N N . VAL A 1 738 ? 1.574 13.083 -11.521 1.00 33.12 738 VAL A N 1
ATOM 5679 C CA . VAL A 1 738 ? 1.454 11.651 -11.201 1.00 33.12 738 VAL A CA 1
ATOM 5680 C C . VAL A 1 738 ? 2.816 11.144 -10.789 1.00 33.12 738 VAL A C 1
ATOM 5682 O O . VAL A 1 738 ? 3.685 11.015 -11.639 1.00 33.12 738 VAL A O 1
ATOM 5685 N N . GLY A 1 739 ? 3.006 10.919 -9.485 1.00 40.69 739 GLY A N 1
ATOM 5686 C CA . GLY A 1 739 ? 4.014 10.005 -8.947 1.00 40.69 739 GLY A CA 1
ATOM 5687 C C . GLY A 1 739 ? 5.358 9.979 -9.672 1.00 40.69 739 GLY A C 1
ATOM 5688 O O . GLY A 1 739 ? 5.917 8.900 -9.826 1.00 40.69 739 GLY A O 1
ATOM 5689 N N . PHE A 1 740 ? 5.915 11.130 -10.084 1.00 37.81 740 PHE A N 1
ATOM 5690 C CA . PHE A 1 740 ? 7.156 11.129 -10.862 1.00 37.81 740 PHE A CA 1
ATOM 5691 C C . PHE A 1 740 ? 8.319 10.521 -10.049 1.00 37.81 740 PHE A C 1
ATOM 5693 O O . PHE A 1 740 ? 9.423 10.343 -10.558 1.00 37.81 740 PHE A O 1
ATOM 5700 N N . LEU A 1 741 ? 8.117 10.209 -8.761 1.00 42.66 741 LEU A N 1
ATOM 5701 C CA . LEU A 1 741 ? 9.209 10.072 -7.832 1.00 42.66 741 LEU A CA 1
ATOM 5702 C C . LEU A 1 741 ? 8.962 9.219 -6.574 1.00 42.66 741 LEU A C 1
ATOM 5704 O O . LEU A 1 741 ? 9.188 9.731 -5.475 1.00 42.66 741 LEU A O 1
ATOM 5708 N N . ARG A 1 742 ? 8.649 7.920 -6.653 1.00 42.97 742 ARG A N 1
ATOM 5709 C CA . ARG A 1 742 ? 8.531 7.111 -5.412 1.00 42.97 742 ARG A CA 1
ATOM 5710 C C . ARG A 1 742 ? 9.739 6.239 -5.030 1.00 42.97 742 ARG A C 1
ATOM 5712 O O . ARG A 1 742 ? 9.982 6.106 -3.837 1.00 42.97 742 ARG A O 1
ATOM 5719 N N . THR A 1 743 ? 10.585 5.796 -5.962 1.00 39.91 743 THR A N 1
ATOM 5720 C CA . THR A 1 743 ? 11.816 5.030 -5.652 1.00 39.91 743 THR A CA 1
ATOM 5721 C C . THR A 1 743 ? 13.066 5.917 -5.736 1.00 39.91 743 THR A C 1
ATOM 5723 O O . THR A 1 743 ? 13.472 6.349 -6.809 1.00 39.91 743 THR A O 1
ATOM 5726 N N . ARG A 1 744 ? 13.649 6.302 -4.590 1.00 36.69 744 ARG A N 1
ATOM 5727 C CA . ARG A 1 744 ? 14.733 7.309 -4.511 1.00 36.69 744 ARG A CA 1
ATOM 5728 C C . ARG A 1 744 ? 16.036 6.857 -5.197 1.00 36.69 744 ARG A C 1
ATOM 5730 O O . ARG A 1 744 ? 16.684 7.695 -5.818 1.00 36.69 744 ARG A O 1
ATOM 5737 N N . ASP A 1 745 ? 16.349 5.563 -5.157 1.00 43.62 745 ASP A N 1
ATOM 5738 C CA . ASP A 1 745 ? 17.623 5.014 -5.654 1.00 43.62 745 ASP A CA 1
ATOM 5739 C C . ASP A 1 745 ? 17.634 4.776 -7.168 1.00 43.62 745 ASP A C 1
ATOM 5741 O O . ASP A 1 745 ? 18.605 5.101 -7.845 1.00 43.62 745 ASP A O 1
ATOM 5745 N N . ILE A 1 746 ? 16.506 4.340 -7.730 1.00 53.50 746 ILE A N 1
ATOM 5746 C CA . ILE A 1 746 ? 16.340 4.123 -9.176 1.00 53.50 746 ILE A CA 1
ATOM 5747 C C . ILE A 1 746 ? 16.518 5.426 -9.974 1.00 53.50 746 ILE A C 1
ATOM 5749 O O . ILE A 1 746 ? 17.089 5.412 -11.064 1.00 53.50 746 ILE A O 1
ATOM 5753 N N . LYS A 1 747 ? 16.069 6.565 -9.427 1.00 64.25 747 LYS A N 1
ATOM 5754 C CA . LYS A 1 747 ? 16.171 7.874 -10.097 1.00 64.25 747 LYS A CA 1
ATOM 5755 C C . LYS A 1 747 ? 17.615 8.313 -10.258 1.00 64.25 747 LYS A C 1
ATOM 5757 O O . LYS A 1 747 ? 17.996 8.763 -11.326 1.00 64.25 747 LYS A O 1
ATOM 5762 N N . PHE A 1 748 ? 18.400 8.189 -9.188 1.00 72.50 748 PHE A N 1
ATOM 5763 C CA . PHE A 1 748 ? 19.785 8.631 -9.192 1.00 72.50 748 PHE A CA 1
ATOM 5764 C C . PHE A 1 748 ? 20.616 7.782 -10.151 1.00 72.50 748 PHE A C 1
ATOM 5766 O O . PHE A 1 748 ? 21.383 8.343 -10.921 1.00 72.50 748 PHE A O 1
ATOM 5773 N N . SER A 1 749 ? 20.406 6.460 -10.175 1.00 72.56 749 SER A N 1
ATOM 5774 C CA . SER A 1 749 ? 21.082 5.582 -11.133 1.00 72.56 749 SER A CA 1
ATOM 5775 C C . SER A 1 749 ? 20.733 5.923 -12.584 1.00 72.56 749 SER A C 1
ATOM 5777 O O . SER A 1 749 ? 21.630 5.985 -13.415 1.00 72.56 749 SER A O 1
ATOM 5779 N N . LEU A 1 750 ? 19.460 6.196 -12.899 1.00 75.62 750 LEU A N 1
ATOM 5780 C CA . LEU A 1 750 ? 19.053 6.572 -14.258 1.00 75.62 750 LEU A CA 1
ATOM 5781 C C . LEU A 1 750 ? 19.622 7.934 -14.687 1.00 75.62 750 LEU A C 1
ATOM 5783 O O . LEU A 1 750 ? 20.096 8.078 -15.811 1.00 75.62 750 LEU A O 1
ATOM 5787 N N . SER A 1 751 ? 19.616 8.917 -13.784 1.00 82.19 751 SER A N 1
ATOM 5788 C CA . SER A 1 751 ? 20.263 10.215 -13.998 1.00 82.19 751 SER A CA 1
ATOM 5789 C C . SER A 1 751 ? 21.772 10.064 -14.188 1.00 82.19 751 SER A C 1
ATOM 5791 O O . SER A 1 751 ? 22.333 10.675 -15.088 1.00 82.19 751 SER A O 1
ATOM 5793 N N . LEU A 1 752 ? 22.421 9.210 -13.392 1.00 83.69 752 LEU A N 1
ATOM 5794 C CA . LEU A 1 752 ? 23.845 8.911 -13.516 1.00 83.69 752 LEU A CA 1
ATOM 5795 C C . LEU A 1 752 ? 24.163 8.300 -14.883 1.00 83.69 752 LEU A C 1
ATOM 5797 O O . LEU A 1 752 ? 25.096 8.753 -15.528 1.00 83.69 752 LEU A O 1
ATOM 5801 N N . ILE A 1 753 ? 23.350 7.350 -15.360 1.00 81.12 753 ILE A N 1
ATOM 5802 C CA . ILE A 1 753 ? 23.485 6.779 -16.708 1.00 81.12 753 ILE A CA 1
ATOM 5803 C C . ILE A 1 753 ? 23.406 7.878 -17.769 1.00 81.12 753 ILE A C 1
ATOM 5805 O O . ILE A 1 753 ? 24.274 7.945 -18.630 1.00 81.12 753 ILE A O 1
ATOM 5809 N N . ALA A 1 754 ? 22.403 8.759 -17.702 1.00 82.38 754 ALA A N 1
ATOM 5810 C CA . ALA A 1 754 ? 22.257 9.841 -18.675 1.00 82.38 754 ALA A CA 1
ATOM 5811 C C . ALA A 1 754 ? 23.496 10.756 -18.721 1.00 82.38 754 ALA A C 1
ATOM 5813 O O . ALA A 1 754 ? 23.932 11.130 -19.806 1.00 82.38 754 ALA A O 1
ATOM 5814 N N . ILE A 1 755 ? 24.089 11.072 -17.563 1.00 89.00 755 ILE A N 1
ATOM 5815 C CA . ILE A 1 755 ? 25.299 11.905 -17.489 1.00 89.00 755 ILE A CA 1
ATOM 5816 C C . ILE A 1 755 ? 26.554 11.151 -17.929 1.00 89.00 755 ILE A C 1
ATOM 5818 O O . ILE A 1 755 ? 27.379 11.712 -18.642 1.00 89.00 755 ILE A O 1
ATOM 5822 N N . VAL A 1 756 ? 26.696 9.878 -17.563 1.00 86.00 756 VAL A N 1
ATOM 5823 C CA . VAL A 1 756 ? 27.828 9.060 -18.010 1.00 86.00 756 VAL A CA 1
ATOM 5824 C C . VAL A 1 756 ? 27.809 8.904 -19.530 1.00 86.00 756 VAL A C 1
ATOM 5826 O O . VAL A 1 756 ? 28.851 9.060 -20.155 1.00 86.00 756 VAL A O 1
ATOM 5829 N N . LEU A 1 757 ? 26.639 8.707 -20.148 1.00 81.69 757 LEU A N 1
ATOM 5830 C CA . LEU A 1 757 ? 26.514 8.682 -21.612 1.00 81.69 757 LEU A CA 1
ATOM 5831 C C . LEU A 1 757 ? 26.965 9.993 -22.259 1.00 81.69 757 LEU A C 1
ATOM 5833 O O . LEU A 1 757 ? 27.644 9.970 -23.281 1.00 81.69 757 LEU A O 1
ATOM 5837 N N . LEU A 1 758 ? 26.624 11.128 -21.648 1.00 83.88 758 LEU A N 1
ATOM 5838 C CA . LEU A 1 758 ? 27.068 12.438 -22.119 1.00 83.88 758 LEU A CA 1
ATOM 5839 C C . LEU A 1 758 ? 28.585 12.642 -22.022 1.00 83.88 758 LEU A C 1
ATOM 5841 O O . LEU A 1 758 ? 29.099 13.500 -22.728 1.00 83.88 758 LEU A O 1
ATOM 5845 N N . GLY A 1 759 ? 29.286 11.896 -21.164 1.00 85.44 759 GLY A N 1
ATOM 5846 C CA . GLY A 1 759 ? 30.749 11.908 -21.081 1.00 85.44 759 GLY A CA 1
ATOM 5847 C C . GLY A 1 759 ? 31.418 10.892 -22.009 1.00 85.44 759 GLY A C 1
ATOM 5848 O O . GLY A 1 759 ? 32.391 11.219 -22.680 1.00 85.44 759 GLY A O 1
ATOM 5849 N N . VAL A 1 760 ? 30.878 9.673 -22.082 1.00 85.31 760 VAL A N 1
ATOM 5850 C CA . VAL A 1 760 ? 31.462 8.561 -22.851 1.00 85.31 760 VAL A CA 1
ATOM 5851 C C . VAL A 1 760 ? 31.366 8.784 -24.362 1.00 85.31 760 VAL A C 1
ATOM 5853 O O . VAL A 1 760 ? 32.331 8.519 -25.066 1.00 85.31 760 VAL A O 1
ATOM 5856 N N . ILE A 1 761 ? 30.252 9.315 -24.879 1.00 84.06 761 ILE A N 1
ATOM 5857 C CA . ILE A 1 761 ? 30.099 9.519 -26.334 1.00 84.06 761 ILE A CA 1
ATOM 5858 C C . ILE A 1 761 ? 31.135 10.523 -26.880 1.00 84.06 761 ILE A C 1
ATOM 5860 O O . ILE A 1 761 ? 31.800 10.208 -27.865 1.00 84.06 761 ILE A O 1
ATOM 5864 N N . PRO A 1 762 ? 31.342 11.707 -26.267 1.00 82.88 762 PRO A N 1
ATOM 5865 C CA . PRO A 1 762 ? 32.407 12.603 -26.708 1.00 82.88 762 PRO A CA 1
ATOM 5866 C C . PRO A 1 762 ? 33.810 12.011 -26.564 1.00 82.88 762 PRO A C 1
ATOM 5868 O O . PRO A 1 762 ? 34.656 12.294 -27.404 1.00 82.88 762 PRO A O 1
ATOM 5871 N N . PHE A 1 763 ? 34.061 11.202 -25.527 1.00 85.75 763 PHE A N 1
ATOM 5872 C CA . PHE A 1 763 ? 35.335 10.496 -25.381 1.00 85.75 763 PHE A CA 1
ATOM 5873 C C . PHE A 1 763 ? 35.593 9.572 -26.569 1.00 85.75 763 PHE A C 1
ATOM 5875 O O . PHE A 1 763 ? 36.654 9.647 -27.174 1.00 85.75 763 PHE A O 1
ATOM 5882 N N . HIS A 1 764 ? 34.595 8.774 -26.945 1.00 84.88 764 HIS A N 1
ATOM 5883 C CA . HIS A 1 764 ? 34.698 7.876 -28.086 1.00 84.88 764 HIS A CA 1
ATOM 5884 C C . HIS A 1 764 ? 34.933 8.642 -29.398 1.00 84.88 764 HIS A C 1
ATOM 5886 O O . HIS A 1 764 ? 35.797 8.275 -30.184 1.00 84.88 764 HIS A O 1
ATOM 5892 N N . ASN A 1 765 ? 34.254 9.778 -29.600 1.00 84.62 765 ASN A N 1
ATOM 5893 C CA . ASN A 1 765 ? 34.536 10.647 -30.748 1.00 84.62 765 ASN A CA 1
ATOM 5894 C C . ASN A 1 765 ? 35.976 11.170 -30.761 1.00 84.62 765 ASN A C 1
ATOM 5896 O O . ASN A 1 765 ? 36.579 11.243 -31.826 1.00 84.62 765 ASN A O 1
ATOM 5900 N N . LEU A 1 766 ? 36.511 11.560 -29.600 1.00 85.75 766 LEU A N 1
ATOM 5901 C CA . LEU A 1 766 ? 37.891 12.027 -29.483 1.00 85.75 766 LEU A CA 1
ATOM 5902 C C . LEU A 1 766 ? 38.887 10.904 -29.767 1.00 85.75 766 LEU A C 1
ATOM 5904 O O . LEU A 1 766 ? 39.858 11.151 -30.473 1.00 85.75 766 LEU A O 1
ATOM 5908 N N . GLU A 1 767 ? 38.635 9.694 -29.268 1.00 85.94 767 GLU A N 1
ATOM 5909 C CA . GLU A 1 767 ? 39.478 8.512 -29.490 1.00 85.94 767 GLU A CA 1
ATOM 5910 C C . GLU A 1 767 ? 39.672 8.209 -30.981 1.00 85.94 767 GLU A C 1
ATOM 5912 O O . GLU A 1 767 ? 40.758 7.823 -31.405 1.00 85.94 767 GLU A O 1
ATOM 5917 N N . MET A 1 768 ? 38.657 8.485 -31.800 1.00 81.62 768 MET A N 1
ATOM 5918 C CA . MET A 1 768 ? 38.721 8.341 -33.254 1.00 81.62 768 MET A CA 1
ATOM 5919 C C . MET A 1 768 ? 39.451 9.488 -33.970 1.00 81.62 768 MET A C 1
ATOM 5921 O O . MET A 1 768 ? 39.376 9.573 -35.191 1.00 81.62 768 MET A O 1
ATOM 5925 N N . THR A 1 769 ? 40.117 10.411 -33.270 1.00 85.56 769 THR A N 1
ATOM 5926 C CA . THR A 1 769 ? 40.869 11.517 -33.892 1.00 85.56 769 THR A CA 1
ATOM 5927 C C . THR A 1 769 ? 42.371 11.256 -33.868 1.00 85.56 769 THR A C 1
ATOM 5929 O O . THR A 1 769 ? 42.914 10.767 -32.879 1.00 85.56 769 THR A O 1
ATOM 5932 N N . ASN A 1 770 ? 43.074 11.685 -34.923 1.00 83.62 770 ASN A N 1
ATOM 5933 C CA . ASN A 1 770 ? 44.542 11.605 -34.986 1.00 83.62 770 ASN A CA 1
ATOM 5934 C C . ASN A 1 770 ? 45.215 12.339 -33.815 1.00 83.62 770 ASN A C 1
ATOM 5936 O O . ASN A 1 770 ? 46.271 11.949 -33.327 1.00 83.62 770 ASN A O 1
ATOM 5940 N N . THR A 1 771 ? 44.595 13.425 -33.354 1.00 85.31 771 THR A N 1
ATOM 5941 C CA . THR A 1 771 ? 45.099 14.212 -32.230 1.00 85.31 771 THR A CA 1
ATOM 5942 C C . THR A 1 771 ? 45.122 13.400 -30.938 1.00 85.31 771 THR A C 1
ATOM 5944 O O . THR A 1 771 ? 46.093 13.481 -30.187 1.00 85.31 771 THR A O 1
ATOM 5947 N N . TYR A 1 772 ? 44.078 12.609 -30.677 1.00 87.25 772 TYR A N 1
ATOM 5948 C CA . TYR A 1 772 ? 44.015 11.781 -29.478 1.00 87.25 772 TYR A CA 1
ATOM 5949 C C . TYR A 1 772 ? 44.985 10.605 -29.549 1.00 87.25 772 TYR A C 1
ATOM 5951 O O . TYR A 1 772 ? 45.717 10.384 -28.590 1.00 87.25 772 TYR A O 1
ATOM 5959 N N . THR A 1 773 ? 45.055 9.903 -30.683 1.00 84.81 773 THR A N 1
ATOM 5960 C CA . THR A 1 773 ? 45.968 8.760 -30.839 1.00 84.81 773 THR A CA 1
ATOM 5961 C C . THR A 1 773 ? 47.431 9.180 -30.670 1.00 84.81 773 THR A C 1
ATOM 5963 O O . THR A 1 773 ? 48.199 8.498 -29.996 1.00 84.81 773 THR A O 1
ATOM 5966 N N . SER A 1 774 ? 47.823 10.350 -31.192 1.00 87.81 774 SER A N 1
ATOM 5967 C CA . SER A 1 774 ? 49.160 10.909 -30.945 1.00 87.81 774 SER A CA 1
ATOM 5968 C C . SER A 1 774 ? 49.382 11.282 -29.476 1.00 87.81 774 SER A C 1
ATOM 5970 O O . SER A 1 774 ? 50.464 11.051 -28.939 1.00 87.81 774 SER A O 1
ATOM 5972 N N . LEU A 1 775 ? 48.379 11.860 -28.807 1.00 89.81 775 LEU A N 1
ATOM 5973 C CA . LEU A 1 775 ? 48.470 12.193 -27.384 1.00 89.81 775 LEU A CA 1
ATOM 5974 C C . LEU A 1 775 ? 48.620 10.935 -26.518 1.00 89.81 775 LEU A C 1
ATOM 5976 O O . LEU A 1 775 ? 49.441 10.924 -25.605 1.00 89.81 775 LEU A O 1
ATOM 5980 N N . GLU A 1 776 ? 47.858 9.885 -26.812 1.00 89.81 776 GLU A N 1
ATOM 5981 C CA . GLU A 1 776 ? 47.915 8.599 -26.118 1.00 89.81 776 GLU A CA 1
ATOM 5982 C C . GLU A 1 776 ? 49.307 7.968 -26.229 1.00 89.81 776 GLU A C 1
ATOM 5984 O O . GLU A 1 776 ? 49.906 7.652 -25.201 1.00 89.81 776 GLU A O 1
ATOM 5989 N N . ALA A 1 777 ? 49.862 7.881 -27.443 1.00 90.12 777 ALA A N 1
ATOM 5990 C CA . ALA A 1 777 ? 51.201 7.339 -27.681 1.00 90.12 777 ALA A CA 1
ATOM 5991 C C . ALA A 1 777 ? 52.300 8.150 -26.963 1.00 90.12 777 ALA A C 1
ATOM 5993 O O . ALA A 1 777 ? 53.221 7.592 -26.355 1.00 90.12 777 ALA A O 1
ATOM 5994 N N . ASN A 1 778 ? 52.187 9.483 -26.966 1.00 93.44 778 ASN A N 1
ATOM 5995 C CA . ASN A 1 778 ? 53.122 10.368 -26.266 1.00 93.44 778 ASN A CA 1
ATOM 5996 C C . ASN A 1 778 ? 53.034 10.223 -24.738 1.00 93.44 778 ASN A C 1
ATOM 5998 O O . ASN A 1 778 ? 54.055 10.232 -24.054 1.00 93.44 778 ASN A O 1
ATOM 6002 N N . LEU A 1 779 ? 51.828 10.073 -24.186 1.00 92.81 779 LEU A N 1
ATOM 6003 C CA . LEU A 1 779 ? 51.635 9.855 -22.750 1.00 92.81 779 LEU A CA 1
ATOM 6004 C C . LEU A 1 779 ? 52.112 8.466 -22.319 1.00 92.81 779 LEU A C 1
ATOM 6006 O O . LEU A 1 779 ? 52.745 8.345 -21.272 1.00 92.81 779 LEU A O 1
ATOM 6010 N N . ALA A 1 780 ? 51.841 7.436 -23.121 1.00 93.19 780 ALA A N 1
ATOM 6011 C CA . ALA A 1 780 ? 52.283 6.070 -22.863 1.00 93.19 780 ALA A CA 1
ATOM 6012 C C . ALA A 1 780 ? 53.815 5.989 -22.822 1.00 93.19 780 ALA A C 1
ATOM 6014 O O . ALA A 1 780 ? 54.393 5.532 -21.833 1.00 93.19 780 ALA A O 1
ATOM 6015 N N . SER A 1 781 ? 54.477 6.529 -23.851 1.00 93.56 781 SER A N 1
ATOM 6016 C CA . SER A 1 781 ? 55.941 6.585 -23.921 1.00 93.56 781 SER A CA 1
ATOM 6017 C C . SER A 1 781 ? 56.553 7.460 -22.822 1.00 93.56 781 SER A C 1
ATOM 6019 O O . SER A 1 781 ? 57.506 7.035 -22.173 1.00 93.56 781 SER A O 1
ATOM 6021 N N . GLY A 1 782 ? 55.984 8.640 -22.553 1.00 94.06 782 GLY A N 1
ATOM 6022 C CA . GLY A 1 782 ? 56.492 9.569 -21.539 1.00 94.06 782 GLY A CA 1
ATOM 6023 C C . GLY A 1 782 ? 56.359 9.069 -20.096 1.00 94.06 782 GLY A C 1
ATOM 6024 O O . GLY A 1 782 ? 57.199 9.395 -19.259 1.00 94.06 782 GLY A O 1
ATOM 6025 N N . LEU A 1 783 ? 55.331 8.270 -19.795 1.00 92.50 783 LEU A N 1
ATOM 6026 C CA . LEU A 1 783 ? 55.099 7.691 -18.465 1.00 92.50 783 LEU A CA 1
ATOM 6027 C C . LEU A 1 783 ? 55.663 6.269 -18.312 1.00 92.50 783 LEU A C 1
ATOM 6029 O O . LEU A 1 783 ? 55.627 5.725 -17.208 1.00 92.50 783 LEU A O 1
ATOM 6033 N N . GLY A 1 784 ? 56.170 5.657 -19.388 1.00 92.06 784 GLY A N 1
ATOM 6034 C CA . GLY A 1 784 ? 56.691 4.287 -19.370 1.00 92.06 784 GLY A CA 1
ATOM 6035 C C . GLY A 1 784 ? 55.620 3.222 -19.102 1.00 92.06 784 GLY A C 1
ATOM 6036 O O . GLY A 1 784 ? 55.910 2.196 -18.488 1.00 92.06 784 GLY A O 1
ATOM 6037 N N . ILE A 1 785 ? 54.379 3.465 -19.526 1.00 94.44 785 ILE A N 1
ATOM 6038 C CA . ILE A 1 785 ? 53.232 2.559 -19.350 1.00 94.44 785 ILE A CA 1
ATOM 6039 C C . ILE A 1 785 ? 52.622 2.207 -20.708 1.00 94.44 785 ILE A C 1
ATOM 6041 O O . ILE A 1 785 ? 52.850 2.898 -21.696 1.00 94.44 785 ILE A O 1
ATOM 6045 N N . SER A 1 786 ? 51.837 1.130 -20.783 1.00 92.69 786 SER A N 1
ATOM 6046 C CA . SER A 1 786 ? 51.198 0.747 -22.046 1.00 92.69 786 SER A CA 1
ATOM 6047 C C . SER A 1 786 ? 50.067 1.705 -22.437 1.00 92.69 786 SER A C 1
ATOM 6049 O O . SER A 1 786 ? 49.358 2.236 -21.577 1.00 92.69 786 SER A O 1
ATOM 6051 N N . GLU A 1 787 ? 49.846 1.868 -23.744 1.00 87.56 787 GLU A N 1
ATOM 6052 C CA . GLU A 1 787 ? 48.722 2.637 -24.306 1.00 87.56 787 GLU A CA 1
ATOM 6053 C C . GLU A 1 787 ? 47.374 2.158 -23.744 1.00 87.56 787 GLU A C 1
ATOM 6055 O O . GLU A 1 787 ? 46.550 2.962 -23.317 1.00 87.56 787 GLU A O 1
ATOM 6060 N N . MET A 1 788 ? 47.213 0.841 -23.567 1.00 89.25 788 MET A N 1
ATOM 6061 C CA . MET A 1 788 ? 46.053 0.243 -22.897 1.00 89.25 788 MET A CA 1
ATOM 6062 C C . MET A 1 788 ? 45.792 0.833 -21.498 1.00 89.25 788 MET A C 1
ATOM 6064 O O . MET A 1 788 ? 44.636 1.084 -21.146 1.00 89.25 788 MET A O 1
ATOM 6068 N N . VAL A 1 789 ? 46.832 1.067 -20.686 1.00 89.69 789 VAL A N 1
ATOM 6069 C CA . VAL A 1 789 ? 46.687 1.663 -19.344 1.00 89.69 789 VAL A CA 1
ATOM 6070 C C . VAL A 1 789 ? 46.293 3.136 -19.447 1.00 89.69 789 VAL A C 1
ATOM 6072 O O . VAL A 1 789 ? 45.410 3.578 -18.704 1.00 89.69 789 VAL A O 1
ATOM 6075 N N . VAL A 1 790 ? 46.885 3.886 -20.384 1.00 90.50 790 VAL A N 1
ATOM 6076 C CA . VAL A 1 790 ? 46.535 5.294 -20.643 1.00 90.50 790 VAL A CA 1
ATOM 6077 C C . VAL A 1 790 ? 45.070 5.411 -21.060 1.00 90.50 790 VAL A C 1
ATOM 6079 O O . VAL A 1 790 ? 44.310 6.145 -20.425 1.00 90.50 790 VAL A O 1
ATOM 6082 N N . ARG A 1 791 ? 44.642 4.621 -22.049 1.00 88.25 791 ARG A N 1
ATOM 6083 C CA . ARG A 1 791 ? 43.265 4.578 -22.555 1.00 88.25 791 ARG A CA 1
ATOM 6084 C C . ARG A 1 791 ? 42.261 4.191 -21.485 1.00 88.25 791 ARG A C 1
ATOM 6086 O O . ARG A 1 791 ? 41.265 4.883 -21.290 1.00 88.25 791 ARG A O 1
ATOM 6093 N N . THR A 1 792 ? 42.547 3.123 -20.740 1.00 89.44 792 THR A N 1
ATOM 6094 C CA . THR A 1 792 ? 41.688 2.659 -19.640 1.00 89.44 792 THR A CA 1
ATOM 6095 C C . THR A 1 792 ? 41.509 3.754 -18.590 1.00 89.44 792 THR A C 1
ATOM 6097 O O . THR A 1 792 ? 40.391 4.029 -18.152 1.00 89.44 792 THR A O 1
ATOM 6100 N N . THR A 1 793 ? 42.600 4.424 -18.216 1.00 89.56 793 THR A N 1
ATOM 6101 C CA . THR A 1 793 ? 42.570 5.515 -17.237 1.00 89.56 793 THR A CA 1
ATOM 6102 C C . THR A 1 793 ? 41.772 6.706 -17.766 1.00 89.56 793 THR A C 1
ATOM 6104 O O . THR A 1 793 ? 40.900 7.219 -17.065 1.00 89.56 793 THR A O 1
ATOM 6107 N N . ALA A 1 794 ? 42.002 7.110 -19.018 1.00 89.19 794 ALA A N 1
ATOM 6108 C CA . ALA A 1 794 ? 41.285 8.209 -19.658 1.00 89.19 794 ALA A CA 1
ATOM 6109 C C . ALA A 1 794 ? 39.776 7.928 -19.787 1.00 89.19 794 ALA A C 1
ATOM 6111 O O . ALA A 1 794 ? 38.956 8.805 -19.497 1.00 89.19 794 ALA A O 1
ATOM 6112 N N . PHE A 1 795 ? 39.396 6.697 -20.134 1.00 88.00 795 PHE A N 1
ATOM 6113 C CA . PHE A 1 795 ? 38.001 6.272 -20.214 1.00 88.00 795 PHE A CA 1
ATOM 6114 C C . PHE A 1 795 ? 37.294 6.374 -18.852 1.00 88.00 795 PHE A C 1
ATOM 6116 O O . PHE A 1 795 ? 36.245 7.017 -18.731 1.00 88.00 795 PHE A O 1
ATOM 6123 N N . LEU A 1 796 ? 37.894 5.801 -17.800 1.00 85.81 796 LEU A N 1
ATOM 6124 C CA . LEU A 1 796 ? 37.334 5.832 -16.443 1.00 85.81 796 LEU A CA 1
ATOM 6125 C C . LEU A 1 796 ? 37.224 7.263 -15.900 1.00 85.81 796 LEU A C 1
ATOM 6127 O O . LEU A 1 796 ? 36.199 7.632 -15.316 1.00 85.81 796 LEU A O 1
ATOM 6131 N N . LEU A 1 797 ? 38.254 8.084 -16.119 1.00 88.94 797 LEU A N 1
ATOM 6132 C CA . LEU A 1 797 ? 38.258 9.479 -15.689 1.00 88.94 797 LEU A CA 1
ATOM 6133 C C . LEU A 1 797 ? 37.188 10.296 -16.405 1.00 88.94 797 LEU A C 1
ATOM 6135 O O . LEU A 1 797 ? 36.534 11.110 -15.760 1.00 88.94 797 LEU A O 1
ATOM 6139 N N . THR A 1 798 ? 36.947 10.064 -17.695 1.00 86.69 798 THR A N 1
ATOM 6140 C CA . THR A 1 798 ? 35.986 10.875 -18.452 1.00 86.69 798 THR A CA 1
ATOM 6141 C C . THR A 1 798 ? 34.561 10.742 -17.910 1.00 86.69 798 THR A C 1
ATOM 6143 O O . THR A 1 798 ? 33.873 11.749 -17.713 1.00 86.69 798 THR A O 1
ATOM 6146 N N . GLY A 1 799 ? 34.131 9.521 -17.574 1.00 84.62 799 GLY A N 1
ATOM 6147 C CA . GLY A 1 799 ? 32.838 9.298 -16.920 1.00 84.62 799 GLY A CA 1
ATOM 6148 C C . GLY A 1 799 ? 32.733 10.005 -15.563 1.00 84.62 799 GLY A C 1
ATOM 6149 O O . GLY A 1 799 ? 31.723 10.647 -15.270 1.00 84.62 799 GLY A O 1
ATOM 6150 N N . LEU A 1 800 ? 33.791 9.939 -14.748 1.00 88.44 800 LEU A N 1
ATOM 6151 C CA . LEU A 1 800 ? 33.843 10.595 -13.436 1.00 88.44 800 LEU A CA 1
ATOM 6152 C C . LEU A 1 800 ? 33.851 12.123 -13.546 1.00 88.44 800 LEU A C 1
ATOM 6154 O O . LEU A 1 800 ? 33.134 12.790 -12.800 1.00 88.44 800 LEU A O 1
ATOM 6158 N N . ILE A 1 801 ? 34.607 12.674 -14.496 1.00 91.19 801 ILE A N 1
ATOM 6159 C CA . ILE A 1 801 ? 34.691 14.111 -14.769 1.00 91.19 801 ILE A CA 1
ATOM 6160 C C . ILE A 1 801 ? 33.330 14.637 -15.224 1.00 91.19 801 ILE A C 1
ATOM 6162 O O . ILE A 1 801 ? 32.866 15.641 -14.689 1.00 91.19 801 ILE A O 1
ATOM 6166 N N . ALA A 1 802 ? 32.639 13.945 -16.135 1.00 90.31 802 ALA A N 1
ATOM 6167 C CA . ALA A 1 802 ? 31.302 14.344 -16.576 1.00 90.31 802 ALA A CA 1
ATOM 6168 C C . ALA A 1 802 ? 30.311 14.417 -15.400 1.00 90.31 802 ALA A C 1
ATOM 6170 O O . ALA A 1 802 ? 29.566 15.392 -15.256 1.00 90.31 802 ALA A O 1
ATOM 6171 N N . VAL A 1 803 ? 30.347 13.422 -14.507 1.00 91.88 803 VAL A N 1
ATOM 6172 C CA . VAL A 1 803 ? 29.527 13.410 -13.289 1.00 91.88 803 VAL A CA 1
ATOM 6173 C C . VAL A 1 803 ? 29.924 14.539 -12.338 1.00 91.88 803 VAL A C 1
ATOM 6175 O O . VAL A 1 803 ? 29.039 15.227 -11.829 1.00 91.88 803 VAL A O 1
ATOM 6178 N N . ALA A 1 804 ? 31.221 14.768 -12.121 1.00 94.12 804 ALA A N 1
ATOM 6179 C CA . ALA A 1 804 ? 31.733 15.820 -11.244 1.00 94.12 804 ALA A CA 1
ATOM 6180 C C . ALA A 1 804 ? 31.359 17.223 -11.745 1.00 94.12 804 ALA A C 1
ATOM 6182 O O . ALA A 1 804 ? 30.854 18.032 -10.965 1.00 94.12 804 ALA A O 1
ATOM 6183 N N . ILE A 1 805 ? 31.518 17.488 -13.047 1.00 94.38 805 ILE A N 1
ATOM 6184 C CA . ILE A 1 805 ? 31.102 18.738 -13.695 1.00 94.38 805 ILE A CA 1
ATOM 6185 C C . ILE A 1 805 ? 29.601 18.937 -13.491 1.00 94.38 805 ILE A C 1
ATOM 6187 O O . ILE A 1 805 ? 29.180 19.957 -12.943 1.00 94.38 805 ILE A O 1
ATOM 6191 N N . PHE A 1 806 ? 28.778 17.950 -13.854 1.00 94.88 806 PHE A N 1
ATOM 6192 C CA . PHE A 1 806 ? 27.327 18.080 -13.731 1.00 94.88 806 PHE A CA 1
ATOM 6193 C C . PHE A 1 806 ? 26.885 18.276 -12.272 1.00 94.88 806 PHE A C 1
ATOM 6195 O O . PHE A 1 806 ? 25.977 19.062 -11.987 1.00 94.88 806 PHE A O 1
ATOM 6202 N N . PHE A 1 807 ? 27.539 17.603 -11.322 1.00 94.31 807 PHE A N 1
ATOM 6203 C CA . PHE A 1 807 ? 27.281 17.769 -9.894 1.00 94.31 807 PHE A CA 1
ATOM 6204 C C . PHE A 1 807 ? 27.696 19.159 -9.389 1.00 94.31 807 PHE A C 1
ATOM 6206 O O . PHE A 1 807 ? 26.943 19.771 -8.632 1.00 94.31 807 PHE A O 1
ATOM 6213 N N . GLY A 1 808 ? 28.826 19.698 -9.856 1.00 96.12 808 GLY A N 1
ATOM 6214 C CA . GLY A 1 808 ? 29.273 21.065 -9.572 1.00 96.12 808 GLY A CA 1
ATOM 6215 C C . GLY A 1 808 ? 28.292 22.122 -10.086 1.00 96.12 808 GLY A C 1
ATOM 6216 O O . GLY A 1 808 ? 27.889 23.015 -9.342 1.00 96.12 808 GLY A O 1
ATOM 6217 N N . PHE A 1 809 ? 27.799 21.973 -11.316 1.00 96.31 80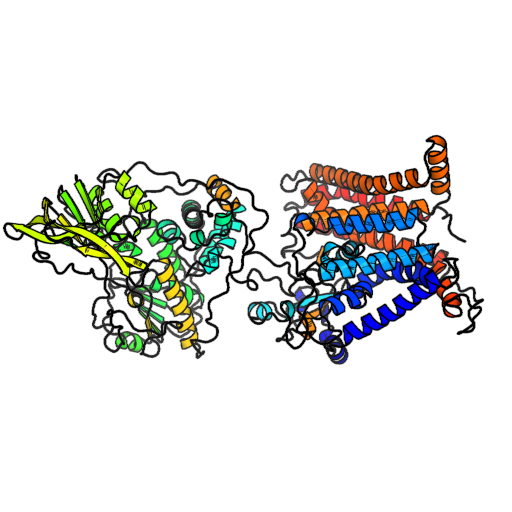9 PHE A N 1
ATOM 6218 C CA . PHE A 1 809 ? 26.754 22.848 -11.860 1.00 96.31 809 PHE A CA 1
ATOM 6219 C C . PHE A 1 809 ? 25.406 22.675 -11.152 1.00 96.31 809 PHE A C 1
ATOM 6221 O O . PHE A 1 809 ? 24.707 23.660 -10.919 1.00 96.31 809 PHE A O 1
ATOM 6228 N N . SER A 1 810 ? 25.066 21.459 -10.716 1.00 93.88 810 SER A N 1
ATOM 6229 C CA . SER A 1 810 ? 23.886 21.209 -9.875 1.00 93.88 810 SER A CA 1
ATOM 6230 C C . SER A 1 810 ? 24.013 21.878 -8.502 1.00 93.88 810 SER A C 1
ATOM 6232 O O . SER A 1 810 ? 23.023 22.355 -7.946 1.00 93.88 810 SER A O 1
ATOM 6234 N N . TRP A 1 811 ? 25.227 21.943 -7.949 1.00 95.00 811 TRP A N 1
ATOM 6235 C CA . TRP A 1 811 ? 25.525 22.659 -6.709 1.00 95.00 811 TRP A CA 1
ATOM 6236 C C . TRP A 1 811 ? 25.395 24.173 -6.898 1.00 95.00 811 TRP A C 1
ATOM 6238 O O . TRP A 1 811 ? 24.730 24.831 -6.095 1.00 95.00 811 TRP A O 1
ATOM 6248 N N . LEU A 1 812 ? 25.927 24.720 -7.996 1.00 95.56 812 LEU A N 1
ATOM 6249 C CA . LEU A 1 812 ? 25.737 26.126 -8.366 1.00 95.56 812 LEU A CA 1
ATOM 6250 C C . LEU A 1 812 ? 24.253 26.458 -8.563 1.00 95.56 812 LEU A C 1
ATOM 6252 O O . LEU A 1 812 ? 23.775 27.457 -8.031 1.00 95.56 812 LEU A O 1
ATOM 6256 N N . ALA A 1 813 ? 23.502 25.601 -9.259 1.00 91.62 813 ALA A N 1
ATOM 6257 C CA . ALA A 1 813 ? 22.061 25.743 -9.460 1.00 91.62 813 ALA A CA 1
ATOM 6258 C C . ALA A 1 813 ? 21.296 25.739 -8.131 1.00 91.62 813 ALA A C 1
ATOM 6260 O O . ALA A 1 813 ? 20.395 26.556 -7.933 1.00 91.62 813 ALA A O 1
ATOM 6261 N N . GLN A 1 814 ? 21.693 24.879 -7.187 1.00 91.88 814 GLN A N 1
ATOM 6262 C CA . GLN A 1 814 ? 21.146 24.877 -5.832 1.00 91.88 814 GLN A CA 1
ATOM 6263 C C . GLN A 1 814 ? 21.382 26.214 -5.134 1.00 91.88 814 GLN A C 1
ATOM 6265 O O . GLN A 1 814 ? 20.435 26.823 -4.637 1.00 91.88 814 GLN A O 1
ATOM 6270 N N . ARG A 1 815 ? 22.630 26.695 -5.131 1.00 91.62 815 ARG A N 1
ATOM 6271 C CA . ARG A 1 815 ? 22.999 27.961 -4.487 1.00 91.62 815 ARG A CA 1
ATOM 6272 C C . ARG A 1 815 ? 22.283 29.150 -5.122 1.00 91.62 815 ARG A C 1
ATOM 6274 O O . ARG A 1 815 ? 21.731 29.969 -4.396 1.00 91.62 815 ARG A O 1
ATOM 6281 N N . ALA A 1 816 ? 22.215 29.196 -6.450 1.00 90.12 816 ALA A N 1
ATOM 6282 C CA . ALA A 1 816 ? 21.524 30.244 -7.195 1.00 90.12 816 ALA A CA 1
ATOM 6283 C C . ALA A 1 816 ? 20.007 30.249 -6.933 1.00 90.12 816 ALA A C 1
ATOM 6285 O O . ALA A 1 816 ? 19.397 31.314 -6.832 1.00 90.12 816 ALA A O 1
ATOM 6286 N N . SER A 1 817 ? 19.389 29.071 -6.787 1.00 86.69 817 SER A N 1
ATOM 6287 C CA . SER A 1 817 ? 17.952 28.951 -6.508 1.00 86.69 817 SER A CA 1
ATOM 6288 C C . SER A 1 817 ? 17.546 29.518 -5.143 1.00 86.69 817 SER A C 1
ATOM 6290 O O . SER A 1 817 ? 16.408 29.958 -4.980 1.00 86.69 817 SER A O 1
ATOM 6292 N N . GLY A 1 818 ? 18.462 29.514 -4.165 1.00 79.19 818 GLY A N 1
ATOM 6293 C CA . GLY A 1 818 ? 18.177 29.864 -2.770 1.00 79.19 818 GLY A CA 1
ATOM 6294 C C . GLY A 1 818 ? 17.257 28.871 -2.048 1.00 79.19 818 GLY A C 1
ATOM 6295 O O . GLY A 1 818 ? 16.878 29.116 -0.903 1.00 79.19 818 GLY A O 1
ATOM 6296 N N . ASP A 1 819 ? 16.889 27.763 -2.697 1.00 69.19 819 ASP A N 1
ATOM 6297 C CA . ASP A 1 819 ? 16.001 26.751 -2.144 1.00 69.19 819 ASP A CA 1
ATOM 6298 C C . ASP A 1 819 ? 16.745 25.797 -1.195 1.00 69.19 819 ASP A C 1
ATOM 6300 O O . ASP A 1 819 ? 17.848 25.322 -1.474 1.00 69.19 819 ASP A O 1
ATOM 6304 N N . ARG A 1 820 ? 16.113 25.499 -0.055 1.00 68.44 820 ARG A N 1
ATOM 6305 C CA . ARG A 1 820 ? 16.597 24.512 0.925 1.00 68.44 820 ARG A CA 1
ATOM 6306 C C . ARG A 1 820 ? 15.826 23.191 0.850 1.00 68.44 820 ARG A C 1
ATOM 6308 O O . ARG A 1 820 ? 16.218 22.236 1.518 1.00 68.44 820 ARG A O 1
ATOM 6315 N N . GLN A 1 821 ? 14.749 23.123 0.061 1.00 66.12 821 GLN A N 1
ATOM 6316 C CA . GLN A 1 821 ? 13.913 21.933 -0.078 1.00 66.12 821 GLN A CA 1
ATOM 6317 C C . GLN A 1 821 ? 14.636 20.816 -0.843 1.00 66.12 821 GLN A C 1
ATOM 6319 O O . GLN A 1 821 ? 14.528 19.643 -0.470 1.00 66.12 821 GLN A O 1
ATOM 6324 N N . PHE A 1 822 ? 15.399 21.157 -1.884 1.00 71.06 822 PHE A N 1
ATOM 6325 C CA . PHE A 1 822 ? 16.167 20.194 -2.671 1.00 71.06 822 PHE A CA 1
ATOM 6326 C C . PHE A 1 822 ? 17.680 20.310 -2.407 1.00 71.06 822 PHE A C 1
ATOM 6328 O O . PHE A 1 822 ? 18.305 21.339 -2.646 1.00 71.06 822 PHE A O 1
ATOM 6335 N N . GLY A 1 823 ? 18.300 19.218 -1.940 1.00 80.06 823 GLY A N 1
ATOM 6336 C CA . GLY A 1 823 ? 19.765 19.095 -1.870 1.00 80.06 823 GLY A CA 1
ATOM 6337 C C . GLY A 1 823 ? 20.414 19.002 -3.260 1.00 80.06 823 GLY A C 1
ATOM 6338 O O . GLY A 1 823 ? 19.728 18.673 -4.230 1.00 80.06 823 GLY A O 1
ATOM 6339 N N . THR A 1 824 ? 21.739 19.172 -3.361 1.00 86.00 824 THR A N 1
ATOM 6340 C CA . THR A 1 824 ? 22.495 19.057 -4.630 1.00 86.00 824 THR A CA 1
ATOM 6341 C C . THR A 1 824 ? 22.186 17.764 -5.386 1.00 86.00 824 THR A C 1
ATOM 6343 O O . THR A 1 824 ? 21.883 17.797 -6.573 1.00 86.00 824 THR A O 1
ATOM 6346 N N . LYS A 1 825 ? 22.153 16.619 -4.686 1.00 82.31 825 LYS A N 1
ATOM 6347 C CA . LYS A 1 825 ? 21.776 15.316 -5.266 1.00 82.31 825 LYS A CA 1
ATOM 6348 C C . LYS A 1 825 ? 20.353 15.316 -5.840 1.00 82.31 825 LYS A C 1
ATOM 6350 O O . LYS A 1 825 ? 20.086 14.649 -6.837 1.00 82.31 825 LYS A O 1
ATOM 6355 N N . GLY A 1 826 ? 19.432 16.048 -5.212 1.00 78.31 826 GLY A N 1
ATOM 6356 C CA . GLY A 1 826 ? 18.067 16.227 -5.703 1.00 78.31 826 GLY A CA 1
ATOM 6357 C C . GLY A 1 826 ? 18.053 17.004 -7.014 1.00 78.31 826 GLY A C 1
ATOM 6358 O O . GLY A 1 826 ? 17.505 16.509 -7.993 1.00 78.31 826 GLY A O 1
ATOM 6359 N N . ILE A 1 827 ? 18.721 18.159 -7.048 1.00 84.25 827 ILE A N 1
ATOM 6360 C CA . ILE A 1 827 ? 18.854 18.979 -8.261 1.00 84.25 827 ILE A CA 1
ATOM 6361 C C . ILE A 1 827 ? 19.538 18.193 -9.380 1.00 84.25 827 ILE A C 1
ATOM 6363 O O . ILE A 1 827 ? 18.966 18.092 -10.460 1.00 84.25 827 ILE A O 1
ATOM 6367 N N . PHE A 1 828 ? 20.660 17.527 -9.096 1.00 88.94 828 PHE A N 1
ATOM 6368 C CA . PHE A 1 828 ? 21.342 16.627 -10.032 1.00 88.94 828 PHE A CA 1
ATOM 6369 C C . PHE A 1 828 ? 20.371 15.628 -10.664 1.00 88.94 828 PHE A C 1
ATOM 6371 O O . PHE A 1 828 ? 20.278 15.517 -11.881 1.00 88.94 828 PHE A O 1
ATOM 6378 N N . THR A 1 829 ? 19.601 14.925 -9.828 1.00 82.69 829 THR A N 1
ATOM 6379 C CA . THR A 1 829 ? 18.693 13.867 -10.286 1.00 82.69 829 THR A CA 1
ATOM 6380 C C . THR A 1 829 ? 17.648 14.410 -11.260 1.00 82.69 829 THR A C 1
ATOM 6382 O O . THR A 1 829 ? 17.377 13.792 -12.286 1.00 82.69 829 THR A O 1
ATOM 6385 N N . TRP A 1 830 ? 17.066 15.567 -10.956 1.00 77.06 830 TRP A N 1
ATOM 6386 C CA . TRP A 1 830 ? 16.030 16.167 -11.788 1.00 77.06 830 TRP A CA 1
ATOM 6387 C C . TRP A 1 830 ? 16.581 16.779 -13.071 1.00 77.06 830 TRP A C 1
ATOM 6389 O O . TRP A 1 830 ? 16.066 16.502 -14.152 1.00 77.06 830 TRP A O 1
ATOM 6399 N N . PHE A 1 831 ? 17.631 17.589 -12.958 1.00 87.81 831 PHE A N 1
ATOM 6400 C CA . PHE A 1 831 ? 18.189 18.298 -14.098 1.00 87.81 831 PHE A CA 1
ATOM 6401 C C . PHE A 1 831 ? 18.916 17.360 -15.062 1.00 87.81 831 PHE A C 1
ATOM 6403 O O . PHE A 1 831 ? 18.871 17.598 -16.258 1.00 87.81 831 PHE A O 1
ATOM 6410 N N . ALA A 1 832 ? 19.502 16.247 -14.611 1.00 88.12 832 ALA A N 1
ATOM 6411 C CA . ALA A 1 832 ? 20.120 15.276 -15.523 1.00 88.12 832 ALA A CA 1
ATOM 6412 C C . ALA A 1 832 ? 19.143 14.757 -16.593 1.00 88.12 832 ALA A C 1
ATOM 6414 O O . ALA A 1 832 ? 19.525 14.527 -17.738 1.00 88.12 832 ALA A O 1
ATOM 6415 N N . LEU A 1 833 ? 17.854 14.638 -16.257 1.00 82.69 833 LEU A N 1
ATOM 6416 C CA . LEU A 1 833 ? 16.832 14.190 -17.203 1.00 82.69 833 LEU A CA 1
ATOM 6417 C C . LEU A 1 833 ? 16.535 15.230 -18.292 1.00 82.69 833 LEU A C 1
ATOM 6419 O O . LEU A 1 833 ? 16.098 14.854 -19.378 1.00 82.69 833 LEU A O 1
ATOM 6423 N N . THR A 1 834 ? 16.798 16.520 -18.044 1.00 87.12 834 THR A N 1
ATOM 6424 C CA . THR A 1 834 ? 16.626 17.564 -19.068 1.00 87.12 834 THR A CA 1
ATOM 6425 C C . THR A 1 834 ? 17.691 17.483 -20.152 1.00 87.12 834 THR A C 1
ATOM 6427 O O . THR A 1 834 ? 17.492 18.065 -21.208 1.00 87.12 834 THR A O 1
ATOM 6430 N N . PHE A 1 835 ? 18.789 16.756 -19.918 1.00 90.19 835 PHE A N 1
ATOM 6431 C CA . PHE A 1 835 ? 19.883 16.571 -20.873 1.00 90.19 835 PHE A CA 1
ATOM 6432 C C . PHE A 1 835 ? 19.760 15.272 -21.683 1.00 90.19 835 PHE A C 1
ATOM 6434 O O . PHE A 1 835 ? 20.523 15.071 -22.625 1.00 90.19 835 PHE A O 1
ATOM 6441 N N . ILE A 1 836 ? 18.786 14.403 -21.376 1.00 87.31 836 ILE A N 1
ATOM 6442 C CA . ILE A 1 836 ? 18.519 13.181 -22.154 1.00 87.31 836 ILE A CA 1
ATOM 6443 C C . ILE A 1 836 ? 18.280 13.476 -23.649 1.00 87.31 836 ILE A C 1
ATOM 6445 O O . ILE A 1 836 ? 18.859 12.761 -24.467 1.00 87.31 836 ILE A O 1
ATOM 6449 N N . PRO A 1 837 ? 17.487 14.495 -24.053 1.00 88.69 837 PRO A N 1
ATOM 6450 C CA . PRO A 1 837 ? 17.287 14.790 -25.473 1.00 88.69 837 PRO A CA 1
ATOM 6451 C C . PRO A 1 837 ? 18.590 15.148 -26.196 1.00 88.69 837 PRO A C 1
ATOM 6453 O O . PRO A 1 837 ? 18.813 14.685 -27.315 1.00 88.69 837 PRO A O 1
ATOM 6456 N N . LEU A 1 838 ? 19.469 15.923 -25.549 1.00 90.00 838 LEU A N 1
ATOM 6457 C CA . LEU A 1 838 ? 20.793 16.229 -26.080 1.00 90.00 838 LEU A CA 1
ATOM 6458 C C . LEU A 1 838 ? 21.623 14.948 -26.172 1.00 90.00 838 LEU A C 1
ATOM 6460 O O . LEU A 1 838 ? 22.090 14.641 -27.256 1.00 90.00 838 LEU A O 1
ATOM 6464 N N . ALA A 1 839 ? 21.715 14.155 -25.100 1.00 87.94 839 ALA A N 1
ATOM 6465 C CA . ALA A 1 839 ? 22.475 12.900 -25.077 1.00 87.94 839 ALA A CA 1
ATOM 6466 C C . ALA A 1 839 ? 22.094 11.947 -26.219 1.00 87.94 839 ALA A C 1
ATOM 6468 O O . ALA A 1 839 ? 22.961 11.407 -26.897 1.00 87.94 839 ALA A O 1
ATOM 6469 N N . ILE A 1 840 ? 20.791 11.778 -26.452 1.00 87.12 840 ILE A N 1
ATOM 6470 C CA . ILE A 1 840 ? 20.250 10.991 -27.565 1.00 87.12 840 ILE A CA 1
ATOM 6471 C C . ILE A 1 840 ? 20.695 11.568 -28.906 1.00 87.12 840 ILE A C 1
ATOM 6473 O O . ILE A 1 840 ? 21.117 10.827 -29.785 1.00 87.12 840 ILE A O 1
ATOM 6477 N N . SER A 1 841 ? 20.591 12.885 -29.071 1.00 89.06 841 SER A N 1
ATOM 6478 C CA . SER A 1 841 ? 20.907 13.554 -30.334 1.00 89.06 841 SER A CA 1
ATOM 6479 C C . SER A 1 841 ? 22.400 13.510 -30.646 1.00 89.06 841 SER A C 1
ATOM 6481 O O . SER A 1 841 ? 22.764 13.321 -31.801 1.00 89.06 841 SER A O 1
ATOM 6483 N N . LEU A 1 842 ? 23.255 13.613 -29.621 1.00 87.88 842 LEU A N 1
ATOM 6484 C CA . LEU A 1 842 ? 24.694 13.388 -29.749 1.00 87.88 842 LEU A CA 1
ATOM 6485 C C . LEU A 1 842 ? 24.962 11.955 -30.213 1.00 87.88 842 LEU A C 1
ATOM 6487 O O . LEU A 1 842 ? 25.651 11.743 -31.204 1.00 87.88 842 LEU A O 1
ATOM 6491 N N . HIS A 1 843 ? 24.341 10.978 -29.550 1.00 88.25 843 HIS A N 1
ATOM 6492 C CA . HIS A 1 843 ? 24.502 9.572 -29.902 1.00 88.25 843 HIS A CA 1
ATOM 6493 C C . HIS A 1 843 ? 24.033 9.275 -31.336 1.00 88.25 843 HIS A C 1
ATOM 6495 O O . HIS A 1 843 ? 24.714 8.568 -32.071 1.00 88.25 843 HIS A O 1
ATOM 6501 N N . LEU A 1 844 ? 22.897 9.834 -31.767 1.00 88.56 844 LEU A N 1
ATOM 6502 C CA . LEU A 1 844 ? 22.414 9.709 -33.145 1.00 88.56 844 LEU A CA 1
ATOM 6503 C C . LEU A 1 844 ? 23.368 10.353 -34.149 1.00 88.56 844 LEU A C 1
ATOM 6505 O O . LEU A 1 844 ? 23.695 9.733 -35.153 1.00 88.56 844 LEU A O 1
ATOM 6509 N N . ALA A 1 845 ? 23.821 11.578 -33.872 1.00 89.38 845 ALA A N 1
ATOM 6510 C CA . ALA A 1 845 ? 24.731 12.293 -34.755 1.00 89.38 845 ALA A CA 1
ATOM 6511 C C . ALA A 1 845 ? 26.044 11.519 -34.942 1.00 89.38 845 ALA A C 1
ATOM 6513 O O . ALA A 1 845 ? 26.498 11.361 -36.070 1.00 89.38 845 ALA A O 1
ATOM 6514 N N . HIS A 1 846 ? 26.614 10.975 -33.866 1.00 87.31 846 HIS A N 1
ATOM 6515 C CA . HIS A 1 846 ? 27.773 10.086 -33.958 1.00 87.31 846 HIS A CA 1
ATOM 6516 C C . HIS A 1 846 ? 27.487 8.878 -34.875 1.00 87.31 846 HIS A C 1
ATOM 6518 O O . HIS A 1 846 ? 28.194 8.654 -35.853 1.00 87.31 846 HIS A O 1
ATOM 6524 N N . ASN A 1 847 ? 26.374 8.176 -34.644 1.00 88.56 847 ASN A N 1
ATOM 6525 C CA . ASN A 1 847 ? 26.029 6.965 -35.393 1.00 88.56 847 ASN A CA 1
ATOM 6526 C C . ASN A 1 847 ? 25.621 7.195 -36.860 1.00 88.56 847 ASN A C 1
ATOM 6528 O O . ASN A 1 847 ? 25.619 6.238 -37.629 1.00 88.56 847 ASN A O 1
ATOM 6532 N N . TYR A 1 848 ? 25.267 8.415 -37.284 1.00 89.44 848 TYR A N 1
ATOM 6533 C CA . TYR A 1 848 ? 24.943 8.673 -38.695 1.00 89.44 848 TYR A CA 1
ATOM 6534 C C . TYR A 1 848 ? 26.117 8.407 -39.625 1.00 89.44 848 TYR A C 1
ATOM 6536 O O . TYR A 1 848 ? 25.894 7.931 -40.732 1.00 89.44 848 TYR A O 1
ATOM 6544 N N . PHE A 1 849 ? 27.342 8.695 -39.185 1.00 86.25 849 PHE A N 1
ATOM 6545 C CA . PHE A 1 849 ? 28.524 8.420 -39.990 1.00 86.25 849 PHE A CA 1
ATOM 6546 C C . PHE A 1 849 ? 28.713 6.907 -40.168 1.00 86.25 849 PHE A C 1
ATOM 6548 O O . PHE A 1 849 ? 28.730 6.423 -41.295 1.00 86.25 849 PHE A O 1
ATOM 6555 N N . HIS A 1 850 ? 28.697 6.152 -39.068 1.00 86.88 850 HIS A N 1
ATOM 6556 C CA . HIS A 1 850 ? 28.811 4.691 -39.096 1.00 86.88 850 HIS A CA 1
ATOM 6557 C C . HIS A 1 850 ? 27.681 4.007 -39.882 1.00 86.88 850 HIS A C 1
ATOM 6559 O O . HIS A 1 850 ? 27.918 3.030 -40.580 1.00 86.88 850 HIS A O 1
ATOM 6565 N N . LEU A 1 851 ? 26.446 4.517 -39.820 1.00 89.50 851 LEU A N 1
ATOM 6566 C CA . LEU A 1 851 ? 25.310 3.903 -40.515 1.00 89.50 851 LEU A CA 1
ATOM 6567 C C . LEU A 1 851 ? 25.229 4.272 -42.004 1.00 89.50 851 LEU A C 1
ATOM 6569 O O . LEU A 1 851 ? 24.878 3.423 -42.819 1.00 89.50 851 LEU A O 1
ATOM 6573 N N . LEU A 1 852 ? 25.462 5.542 -42.352 1.00 89.56 852 LEU A N 1
ATOM 6574 C CA . LEU A 1 852 ? 25.189 6.075 -43.695 1.00 89.56 852 LEU A CA 1
ATOM 6575 C C . LEU A 1 852 ? 26.443 6.153 -44.574 1.00 89.56 852 LEU A C 1
ATOM 6577 O O . LEU A 1 852 ? 26.308 6.134 -45.791 1.00 89.56 852 LEU A O 1
ATOM 6581 N N . GLU A 1 853 ? 27.637 6.226 -43.985 1.00 87.00 853 GLU A N 1
ATOM 6582 C CA . GLU A 1 853 ? 28.896 6.158 -44.733 1.00 87.00 853 GLU A CA 1
ATOM 6583 C C . GLU A 1 853 ? 29.455 4.730 -44.682 1.00 87.00 853 GLU A C 1
ATOM 6585 O O . GLU A 1 853 ? 29.421 4.009 -45.676 1.00 87.00 853 GLU A O 1
ATOM 6590 N N . GLU A 1 854 ? 29.901 4.282 -43.506 1.00 85.38 854 GLU A N 1
ATOM 6591 C CA . GLU A 1 854 ? 30.578 2.984 -43.343 1.00 85.38 854 GLU A CA 1
ATOM 6592 C C . GLU A 1 854 ? 29.617 1.801 -43.525 1.00 85.38 854 GLU A C 1
ATOM 6594 O O . GLU A 1 854 ? 29.980 0.755 -44.063 1.00 85.38 854 GLU A O 1
ATOM 6599 N N . GLY A 1 855 ? 28.353 1.971 -43.135 1.00 85.94 855 GLY A N 1
ATOM 6600 C CA . GLY A 1 855 ? 27.322 0.945 -43.251 1.00 85.94 855 GLY A CA 1
ATOM 6601 C C . GLY A 1 855 ? 27.042 0.518 -44.692 1.00 85.94 855 GLY A C 1
ATOM 6602 O O . GLY A 1 855 ? 26.497 -0.564 -44.897 1.00 85.94 855 GLY A O 1
ATOM 6603 N N . ALA A 1 856 ? 27.453 1.301 -45.696 1.00 87.75 856 ALA A N 1
ATOM 6604 C CA . ALA A 1 856 ? 27.316 0.931 -47.102 1.00 87.75 856 ALA A CA 1
ATOM 6605 C C . ALA A 1 856 ? 28.102 -0.341 -47.469 1.00 87.75 856 ALA A C 1
ATOM 6607 O O . ALA A 1 856 ? 27.694 -1.072 -48.374 1.00 87.75 856 ALA A O 1
ATOM 6608 N N . VAL A 1 857 ? 29.158 -0.658 -46.709 1.00 87.94 857 VAL A N 1
ATOM 6609 C CA . VAL A 1 857 ? 29.965 -1.879 -46.864 1.00 87.94 857 VAL A CA 1
ATOM 6610 C C . VAL A 1 857 ? 29.141 -3.151 -46.607 1.00 87.94 857 VAL A C 1
ATOM 6612 O O . VAL A 1 857 ? 29.488 -4.230 -47.075 1.00 87.94 857 VAL A O 1
ATOM 6615 N N . ILE A 1 858 ? 27.963 -3.050 -45.975 1.00 88.69 858 ILE A N 1
ATOM 6616 C CA . ILE A 1 858 ? 27.056 -4.198 -45.856 1.00 88.69 858 ILE A CA 1
ATOM 6617 C C . ILE A 1 858 ? 26.571 -4.718 -47.221 1.00 88.69 858 ILE A C 1
ATOM 6619 O O . ILE A 1 858 ? 26.238 -5.891 -47.335 1.00 88.69 858 ILE A O 1
ATOM 6623 N N . ILE A 1 859 ? 26.518 -3.875 -48.258 1.00 89.50 859 ILE A N 1
ATOM 6624 C CA . ILE A 1 859 ? 26.011 -4.248 -49.588 1.00 89.50 859 ILE A CA 1
ATOM 6625 C C . ILE A 1 859 ? 26.937 -5.253 -50.293 1.00 89.50 859 ILE A C 1
ATOM 6627 O O . ILE A 1 859 ? 26.431 -6.294 -50.725 1.00 89.50 859 ILE A O 1
ATOM 6631 N N . PRO A 1 860 ? 28.257 -5.013 -50.413 1.00 89.12 860 PRO A N 1
ATOM 6632 C CA . PRO A 1 860 ? 29.176 -6.040 -50.899 1.00 89.12 860 PRO A CA 1
ATOM 6633 C C . PRO A 1 860 ? 29.259 -7.238 -49.944 1.00 89.12 860 PRO A C 1
ATOM 6635 O O . PRO A 1 860 ? 29.190 -8.377 -50.407 1.00 89.12 860 PRO A O 1
ATOM 6638 N N . ASN A 1 861 ? 29.255 -7.017 -48.623 1.00 89.06 861 ASN A N 1
ATOM 6639 C CA . ASN A 1 861 ? 29.325 -8.112 -47.646 1.00 89.06 861 ASN A CA 1
ATOM 6640 C C . ASN A 1 861 ? 28.092 -9.031 -47.683 1.00 89.06 861 ASN A C 1
ATOM 6642 O O . ASN A 1 861 ? 28.180 -10.182 -47.287 1.00 89.06 861 ASN A O 1
ATOM 6646 N N . LEU A 1 862 ? 26.925 -8.574 -48.147 1.00 89.88 862 LEU A N 1
ATOM 6647 C CA . LEU A 1 862 ? 25.763 -9.453 -48.340 1.00 89.88 862 LEU A CA 1
ATOM 6648 C C . LEU A 1 862 ? 25.885 -10.332 -49.592 1.00 89.88 862 LEU A C 1
ATOM 6650 O O . LEU A 1 862 ? 25.284 -11.406 -49.620 1.00 89.88 862 LEU A O 1
ATOM 6654 N N . SER A 1 863 ? 26.644 -9.899 -50.604 1.00 90.94 863 SER A N 1
ATOM 6655 C CA . SER A 1 863 ? 26.948 -10.714 -51.788 1.00 90.94 863 SER A CA 1
ATOM 6656 C C . SER A 1 863 ? 27.997 -11.788 -51.507 1.00 90.94 863 SER A C 1
ATOM 6658 O O . SER A 1 863 ? 27.888 -12.873 -52.079 1.00 90.94 863 SER A O 1
ATOM 6660 N N . ASP A 1 864 ? 28.927 -11.526 -50.580 1.00 90.06 864 ASP A N 1
ATOM 6661 C CA . ASP A 1 864 ? 29.894 -12.507 -50.071 1.00 90.06 864 ASP A CA 1
ATOM 6662 C C . ASP A 1 864 ? 29.957 -12.554 -48.526 1.00 90.06 864 ASP A C 1
ATOM 6664 O O . ASP A 1 864 ? 30.941 -12.136 -47.914 1.00 90.06 864 ASP A O 1
ATOM 6668 N N . PRO A 1 865 ? 28.919 -13.077 -47.847 1.00 87.25 865 PRO A N 1
ATOM 6669 C CA . PRO A 1 865 ? 28.793 -13.000 -46.386 1.00 87.25 865 PRO A CA 1
ATOM 6670 C C . PRO A 1 865 ? 29.872 -13.746 -45.601 1.00 87.25 865 PRO A C 1
ATOM 6672 O O . PRO A 1 865 ? 30.041 -13.493 -44.407 1.00 87.25 865 PRO A O 1
ATOM 6675 N N . PHE A 1 866 ? 30.594 -14.664 -46.239 1.00 89.19 866 PHE A N 1
ATOM 6676 C CA . PHE A 1 866 ? 31.621 -15.474 -45.588 1.00 89.19 866 PHE A CA 1
ATOM 6677 C C . PHE A 1 866 ? 33.013 -15.275 -46.195 1.00 89.19 866 PHE A C 1
ATOM 6679 O O . PHE A 1 866 ? 33.956 -15.911 -45.737 1.00 89.19 866 PHE A O 1
ATOM 6686 N N . GLY A 1 867 ? 33.174 -14.384 -47.179 1.00 84.62 867 GLY A N 1
ATOM 6687 C CA . GLY A 1 867 ? 34.463 -14.184 -47.846 1.00 84.62 867 GLY A CA 1
ATOM 6688 C C . GLY A 1 867 ? 34.901 -15.396 -48.677 1.00 84.62 867 GLY A C 1
ATOM 6689 O O . GLY A 1 867 ? 36.092 -15.684 -48.769 1.00 84.62 867 GLY A O 1
ATOM 6690 N N . PHE A 1 868 ? 33.950 -16.163 -49.220 1.00 88.88 868 PHE A N 1
ATOM 6691 C CA . PHE A 1 868 ? 34.224 -17.361 -50.023 1.00 88.88 868 PHE A CA 1
ATOM 6692 C C . PHE A 1 868 ? 34.398 -17.044 -51.515 1.00 88.88 868 PHE A C 1
ATOM 6694 O O . PHE A 1 868 ? 34.551 -17.961 -52.324 1.00 88.88 868 PHE A O 1
ATOM 6701 N N . GLY A 1 869 ? 34.377 -15.762 -51.890 1.00 86.56 869 GLY A N 1
ATOM 6702 C CA . GLY A 1 869 ? 34.401 -15.303 -53.274 1.00 86.56 869 GLY A CA 1
ATOM 6703 C C . GLY A 1 869 ? 33.039 -15.411 -53.958 1.00 86.56 869 GLY A C 1
ATOM 6704 O O . GLY A 1 869 ? 32.977 -15.567 -55.177 1.00 86.56 869 GLY A O 1
ATOM 6705 N N . TRP A 1 870 ? 31.945 -15.403 -53.193 1.00 91.25 870 TRP A N 1
ATOM 6706 C CA . TRP A 1 870 ? 30.594 -15.423 -53.752 1.00 91.25 870 TRP A CA 1
ATOM 6707 C C . TRP A 1 870 ? 30.187 -14.060 -54.313 1.00 91.25 870 TRP A C 1
ATOM 6709 O O . TRP A 1 870 ? 30.694 -13.020 -53.914 1.00 91.25 870 TRP A O 1
ATOM 6719 N N . ASP A 1 871 ? 29.228 -14.070 -55.234 1.00 91.00 871 ASP A N 1
ATOM 6720 C CA . ASP A 1 871 ? 28.573 -12.851 -55.705 1.00 91.00 871 ASP A CA 1
ATOM 6721 C C . ASP A 1 871 ? 27.065 -13.080 -55.821 1.00 91.00 871 ASP A C 1
ATOM 6723 O O . ASP A 1 871 ? 26.481 -13.108 -56.904 1.00 91.00 871 ASP A O 1
ATOM 6727 N N . LEU A 1 872 ? 26.433 -13.343 -54.674 1.00 92.12 872 LEU A N 1
ATOM 6728 C CA . LEU A 1 872 ? 25.035 -13.782 -54.611 1.00 92.12 872 LEU A CA 1
ATOM 6729 C C . LEU A 1 872 ? 24.052 -12.771 -55.221 1.00 92.12 872 LEU A C 1
ATOM 6731 O O . LEU A 1 872 ? 22.990 -13.174 -55.698 1.00 92.12 872 LEU A O 1
ATOM 6735 N N . PHE A 1 873 ? 24.391 -11.478 -55.203 1.00 92.25 873 PHE A N 1
ATOM 6736 C CA . PHE A 1 873 ? 23.523 -10.402 -55.685 1.00 92.25 873 PHE A CA 1
ATOM 6737 C C . PHE A 1 873 ? 24.164 -9.506 -56.756 1.00 92.25 873 PHE A C 1
ATOM 6739 O O . PHE A 1 873 ? 23.554 -8.505 -57.133 1.00 92.25 873 PHE A O 1
ATOM 6746 N N . GLY A 1 874 ? 25.353 -9.839 -57.273 1.00 90.69 874 GLY A N 1
ATOM 6747 C CA . GLY A 1 874 ? 26.042 -9.012 -58.273 1.00 90.69 874 GLY A CA 1
ATOM 6748 C C . GLY A 1 874 ? 26.715 -7.761 -57.693 1.00 90.69 874 GLY A C 1
ATOM 6749 O O . GLY A 1 874 ? 26.940 -6.794 -58.421 1.00 90.69 874 GLY A O 1
ATOM 6750 N N . THR A 1 875 ? 26.947 -7.717 -56.375 1.00 91.19 875 THR A N 1
ATOM 6751 C CA . THR A 1 875 ? 27.431 -6.527 -55.655 1.00 91.19 875 THR A CA 1
ATOM 6752 C C . THR A 1 875 ? 28.721 -6.744 -54.873 1.00 91.19 875 THR A C 1
ATOM 6754 O O . THR A 1 875 ? 29.145 -5.808 -54.201 1.00 91.19 875 THR A O 1
ATOM 6757 N N . ALA A 1 876 ? 29.374 -7.909 -54.953 1.00 84.00 876 ALA A N 1
ATOM 6758 C CA . ALA A 1 876 ? 30.582 -8.202 -54.165 1.00 84.00 876 ALA A CA 1
ATOM 6759 C C . ALA A 1 876 ? 31.725 -7.181 -54.376 1.00 84.00 876 ALA A C 1
ATOM 6761 O O . ALA A 1 876 ? 32.473 -6.892 -53.448 1.00 84.00 876 ALA A O 1
ATOM 6762 N N . GLY A 1 877 ? 31.826 -6.578 -55.568 1.00 81.69 877 GLY A N 1
ATOM 6763 C CA . GLY A 1 877 ? 32.787 -5.508 -55.888 1.00 81.69 877 GLY A CA 1
ATOM 6764 C C . GLY A 1 877 ? 32.205 -4.087 -55.904 1.00 81.69 877 GLY A C 1
ATOM 6765 O O . GLY A 1 877 ? 32.859 -3.163 -56.389 1.00 81.69 877 GLY A O 1
ATOM 6766 N N . ALA A 1 878 ? 30.962 -3.891 -55.454 1.00 84.44 878 ALA A N 1
ATOM 6767 C CA . ALA A 1 878 ? 30.291 -2.598 -55.539 1.00 84.44 878 ALA A CA 1
ATOM 6768 C C . ALA A 1 878 ? 30.779 -1.636 -54.443 1.00 84.44 878 ALA A C 1
ATOM 6770 O O . ALA A 1 878 ? 30.631 -1.905 -53.253 1.00 84.44 878 ALA A O 1
ATOM 6771 N N . SER A 1 879 ? 31.280 -0.465 -54.845 1.00 83.75 879 SER A N 1
ATOM 6772 C CA . SER A 1 879 ? 31.467 0.671 -53.939 1.00 83.75 879 SER A CA 1
ATOM 6773 C C . SER A 1 879 ? 30.190 1.506 -53.938 1.00 83.75 879 SER A C 1
ATOM 6775 O O . SER A 1 879 ? 29.851 2.146 -54.935 1.00 83.75 879 SER A O 1
ATOM 6777 N N . VAL A 1 880 ? 29.440 1.443 -52.839 1.00 83.81 880 VAL A N 1
ATOM 6778 C CA . VAL A 1 880 ? 28.174 2.163 -52.692 1.00 83.81 880 VAL A CA 1
ATOM 6779 C C . VAL A 1 880 ? 28.357 3.297 -51.696 1.00 83.81 880 VAL A C 1
ATOM 6781 O O . VAL A 1 880 ? 28.868 3.093 -50.603 1.00 83.81 880 VAL A O 1
ATOM 6784 N N . THR A 1 881 ? 27.890 4.489 -52.053 1.00 86.31 881 THR A N 1
ATOM 6785 C CA . THR A 1 881 ? 27.765 5.624 -51.132 1.00 86.31 881 THR A CA 1
ATOM 6786 C C . THR A 1 881 ? 26.280 5.885 -50.911 1.00 86.31 881 THR A C 1
ATOM 6788 O O . THR A 1 881 ? 25.565 6.181 -51.867 1.00 86.31 881 THR A O 1
ATOM 6791 N N . ILE A 1 882 ? 25.791 5.762 -49.670 1.00 87.75 882 ILE A N 1
ATOM 6792 C CA . ILE A 1 882 ? 24.360 5.962 -49.372 1.00 87.75 882 ILE A CA 1
ATOM 6793 C C . ILE A 1 882 ? 24.021 7.455 -49.422 1.00 87.75 882 ILE A C 1
ATOM 6795 O O . ILE A 1 882 ? 23.040 7.847 -50.054 1.00 87.75 882 ILE A O 1
ATOM 6799 N N . LEU A 1 883 ? 24.828 8.295 -48.766 1.00 89.62 883 LEU A N 1
ATOM 6800 C CA . LEU A 1 883 ? 24.698 9.752 -48.786 1.00 89.62 883 LEU A CA 1
ATOM 6801 C C . LEU A 1 883 ? 26.078 10.416 -48.824 1.00 89.62 883 LEU A C 1
ATOM 6803 O O . LEU A 1 883 ? 26.999 9.910 -48.198 1.00 89.62 883 LEU A O 1
ATOM 6807 N N . PRO A 1 884 ? 26.229 11.582 -49.474 1.00 89.25 884 PRO A N 1
ATOM 6808 C CA . PRO A 1 884 ? 27.477 12.334 -49.413 1.00 89.25 884 PRO A CA 1
ATOM 6809 C C . PRO A 1 884 ? 27.821 12.767 -47.980 1.00 89.25 884 PRO A C 1
ATOM 6811 O O . PRO A 1 884 ? 26.944 13.222 -47.237 1.00 89.25 884 PRO A O 1
ATOM 6814 N N . ALA A 1 885 ? 29.110 12.762 -47.627 1.00 85.69 885 ALA A N 1
ATOM 6815 C CA . ALA A 1 885 ? 29.600 13.181 -46.310 1.00 85.69 885 ALA A CA 1
ATOM 6816 C C . ALA A 1 885 ? 29.135 14.592 -45.883 1.00 85.69 885 ALA A C 1
ATOM 6818 O O . ALA A 1 885 ? 28.917 14.847 -44.697 1.00 85.69 885 ALA A O 1
ATOM 6819 N N . THR A 1 886 ? 28.927 15.510 -46.835 1.00 87.50 886 THR A N 1
ATOM 6820 C CA . THR A 1 886 ? 28.377 16.854 -46.576 1.00 87.50 886 THR A CA 1
ATOM 6821 C C . THR A 1 886 ? 26.926 16.805 -46.092 1.00 87.50 886 THR A C 1
ATOM 6823 O O . THR A 1 886 ? 26.549 17.541 -45.181 1.00 87.50 886 THR A O 1
ATOM 6826 N N . VAL A 1 887 ? 26.112 15.906 -46.650 1.00 91.75 887 VAL A N 1
ATOM 6827 C CA . VAL A 1 887 ? 24.723 15.685 -46.227 1.00 91.75 887 VAL A CA 1
ATOM 6828 C C . VAL A 1 887 ? 24.693 15.048 -44.841 1.00 91.75 887 VAL A C 1
ATOM 6830 O O . VAL A 1 887 ? 23.933 15.501 -43.987 1.00 91.75 887 VAL A O 1
ATOM 6833 N N . ILE A 1 888 ? 25.557 14.060 -44.586 1.00 89.62 888 ILE A N 1
ATOM 6834 C CA . ILE A 1 888 ? 25.688 13.424 -43.266 1.00 89.62 888 ILE A CA 1
ATOM 6835 C C . ILE A 1 888 ? 26.069 14.470 -42.212 1.00 89.62 888 ILE A C 1
ATOM 6837 O O . ILE A 1 888 ? 25.405 14.568 -41.182 1.00 89.62 888 ILE A O 1
ATOM 6841 N N . SER A 1 889 ? 27.062 15.316 -42.495 1.00 88.31 889 SER A N 1
ATOM 6842 C CA . SER A 1 889 ? 27.480 16.397 -41.595 1.00 88.31 889 SER A CA 1
ATOM 6843 C C . SER A 1 889 ? 26.338 17.380 -41.299 1.00 88.31 889 SER A C 1
ATOM 6845 O O . SER A 1 889 ? 26.060 17.689 -40.139 1.00 88.31 889 SER A O 1
ATOM 6847 N N . ASN A 1 890 ? 25.575 17.787 -42.318 1.00 90.81 890 ASN A N 1
ATOM 6848 C CA . ASN A 1 890 ? 24.391 18.628 -42.123 1.00 90.81 890 ASN A CA 1
ATOM 6849 C C . ASN A 1 890 ? 23.332 17.950 -41.237 1.00 90.81 890 ASN A C 1
ATOM 6851 O O . ASN A 1 890 ? 22.772 18.589 -40.343 1.00 90.81 890 ASN A O 1
ATOM 6855 N N . LEU A 1 891 ? 23.075 16.652 -41.430 1.00 91.31 891 LEU A N 1
ATOM 6856 C CA . LEU A 1 891 ? 22.147 15.883 -40.592 1.00 91.31 891 LEU A CA 1
ATOM 6857 C C . LEU A 1 891 ? 22.617 15.802 -39.135 1.00 91.31 891 LEU A C 1
ATOM 6859 O O . LEU A 1 891 ? 21.790 15.915 -38.223 1.00 91.31 891 LEU A O 1
ATOM 6863 N N . GLN A 1 892 ? 23.924 15.646 -38.909 1.00 90.81 892 GLN A N 1
ATOM 6864 C CA . GLN A 1 892 ? 24.529 15.670 -37.576 1.00 90.81 892 GLN A CA 1
ATOM 6865 C C . GLN A 1 892 ? 24.264 17.015 -36.889 1.00 90.81 892 GLN A C 1
ATOM 6867 O O . GLN A 1 892 ? 23.697 17.036 -35.793 1.00 90.81 892 GLN A O 1
ATOM 6872 N N . PHE A 1 893 ? 24.570 18.133 -37.557 1.00 90.94 893 PHE A N 1
ATOM 6873 C CA . PHE A 1 893 ? 24.338 19.480 -37.025 1.00 90.94 893 PHE A CA 1
ATOM 6874 C C . PHE A 1 893 ? 22.865 19.751 -36.713 1.00 90.94 893 PHE A C 1
ATOM 6876 O O . PHE A 1 893 ? 22.538 20.218 -35.618 1.00 90.94 893 PHE A O 1
ATOM 6883 N N . ILE A 1 894 ? 21.963 19.406 -37.637 1.00 92.88 894 ILE A N 1
ATOM 6884 C CA . ILE A 1 894 ? 20.516 19.570 -37.450 1.00 92.88 894 ILE A CA 1
ATOM 6885 C C . ILE A 1 894 ? 20.040 18.758 -36.241 1.00 92.88 894 ILE A C 1
ATOM 6887 O O . ILE A 1 894 ? 19.311 19.275 -35.394 1.00 92.88 894 ILE A O 1
ATOM 6891 N N . THR A 1 895 ? 20.474 17.503 -36.125 1.00 91.56 895 THR A N 1
ATOM 6892 C CA . THR A 1 895 ? 20.045 16.607 -35.041 1.00 91.56 895 THR A CA 1
ATOM 6893 C C . THR A 1 895 ? 20.510 17.117 -33.680 1.00 91.56 895 THR A C 1
ATOM 6895 O O . THR A 1 895 ? 19.709 17.183 -32.747 1.00 91.56 895 THR A O 1
ATOM 6898 N N . ILE A 1 896 ? 21.763 17.567 -33.566 1.00 91.25 896 ILE A N 1
ATOM 6899 C CA . ILE A 1 896 ? 22.292 18.172 -32.332 1.00 91.25 896 ILE A CA 1
ATOM 6900 C C . ILE A 1 896 ? 21.524 19.448 -31.984 1.00 91.25 896 ILE A C 1
ATOM 6902 O O . ILE A 1 896 ? 21.136 19.628 -30.829 1.00 91.25 896 ILE A O 1
ATOM 6906 N N . GLY A 1 897 ? 21.244 20.301 -32.976 1.00 93.19 897 GLY A N 1
ATOM 6907 C CA . GLY A 1 897 ? 20.446 21.513 -32.797 1.00 93.19 897 GLY A CA 1
ATOM 6908 C C . GLY A 1 897 ? 19.049 21.217 -32.245 1.00 93.19 897 GLY A C 1
ATOM 6909 O O . GLY A 1 897 ? 18.623 21.831 -31.265 1.00 93.19 897 GLY A O 1
ATOM 6910 N N . LEU A 1 898 ? 18.355 20.219 -32.799 1.00 91.69 898 LEU A N 1
ATOM 6911 C CA . LEU A 1 898 ? 17.051 19.773 -32.297 1.00 91.69 898 LEU A CA 1
ATOM 6912 C C . LEU A 1 898 ? 17.140 19.225 -30.863 1.00 91.69 898 LEU A C 1
ATOM 6914 O O . LEU A 1 898 ? 16.299 19.559 -30.025 1.00 91.69 898 LEU A O 1
ATOM 6918 N N . GLY A 1 899 ? 18.174 18.438 -30.553 1.00 90.56 899 GLY A N 1
ATOM 6919 C CA . GLY A 1 899 ? 18.438 17.928 -29.206 1.00 90.56 899 GLY A CA 1
ATOM 6920 C C . GLY A 1 899 ? 18.705 19.022 -28.175 1.00 90.56 899 GLY A C 1
ATOM 6921 O O . GLY A 1 899 ? 18.194 18.960 -27.051 1.00 90.56 899 GLY A O 1
ATOM 6922 N N . PHE A 1 900 ? 19.465 20.045 -28.565 1.00 93.50 900 PHE A N 1
ATOM 6923 C CA . PHE A 1 900 ? 19.735 21.231 -27.758 1.00 93.50 900 PHE A CA 1
ATOM 6924 C C . PHE A 1 900 ? 18.447 22.011 -27.474 1.00 93.50 900 PHE A C 1
ATOM 6926 O O . PHE A 1 900 ? 18.142 22.283 -26.313 1.00 93.50 900 PHE A O 1
ATOM 6933 N N . LEU A 1 901 ? 17.636 22.289 -28.502 1.00 93.19 901 LEU A N 1
ATOM 6934 C CA . LEU A 1 901 ? 16.351 22.979 -28.346 1.00 93.19 901 LEU A CA 1
ATOM 6935 C C . LEU A 1 901 ? 15.377 22.187 -27.460 1.00 93.19 901 LEU A C 1
ATOM 6937 O O . LEU A 1 901 ? 14.741 22.760 -26.573 1.00 93.19 901 LEU A O 1
ATOM 6941 N N . ALA A 1 902 ? 15.291 20.866 -27.640 1.00 89.19 902 ALA A N 1
ATOM 6942 C CA . ALA A 1 902 ? 14.453 19.995 -26.816 1.00 89.19 902 ALA A CA 1
ATOM 6943 C C . ALA A 1 902 ? 14.916 19.959 -25.349 1.00 89.19 902 ALA A C 1
ATOM 6945 O O . ALA A 1 902 ? 14.088 20.018 -24.435 1.00 89.19 902 ALA A O 1
ATOM 6946 N N . SER A 1 903 ? 16.231 19.920 -25.115 1.00 90.81 903 SER A N 1
ATOM 6947 C CA . SER A 1 903 ? 16.817 19.971 -23.769 1.00 90.81 903 SER A CA 1
ATOM 6948 C C . SER A 1 903 ? 16.615 21.335 -23.112 1.00 90.81 903 SER A C 1
ATOM 6950 O O . SER A 1 903 ? 16.268 21.401 -21.936 1.00 90.81 903 SER A O 1
ATOM 6952 N N . GLY A 1 904 ? 16.732 22.427 -23.873 1.00 92.19 904 GLY A N 1
ATOM 6953 C CA . GLY A 1 904 ? 16.423 23.781 -23.412 1.00 92.19 904 GLY A CA 1
ATOM 6954 C C . GLY A 1 904 ? 14.947 23.942 -23.038 1.00 92.19 904 GLY A C 1
ATOM 6955 O O . GLY A 1 904 ? 14.621 24.481 -21.979 1.00 92.19 904 GLY A O 1
ATOM 6956 N N . TYR A 1 905 ? 14.037 23.390 -23.846 1.00 89.00 905 TYR A N 1
ATOM 6957 C CA . TYR A 1 905 ? 12.612 23.350 -23.517 1.00 89.00 905 TYR A CA 1
ATOM 6958 C C . TYR A 1 905 ? 12.341 22.547 -22.237 1.00 89.00 905 TYR A C 1
ATOM 6960 O O . TYR A 1 905 ? 11.578 22.992 -21.373 1.00 89.00 905 TYR A O 1
ATOM 6968 N N . ALA A 1 906 ? 12.994 21.391 -22.075 1.00 85.62 906 ALA A N 1
ATOM 6969 C CA . ALA A 1 906 ? 12.909 20.588 -20.859 1.00 85.62 906 ALA A CA 1
ATOM 6970 C C . ALA A 1 906 ? 13.436 21.345 -19.631 1.00 85.62 906 ALA A C 1
ATOM 6972 O O . ALA A 1 906 ? 12.783 21.352 -18.585 1.00 85.62 906 ALA A O 1
ATOM 6973 N N . LEU A 1 907 ? 14.565 22.038 -19.786 1.00 88.12 907 LEU A N 1
ATOM 6974 C CA . LEU A 1 907 ? 15.197 22.864 -18.763 1.00 88.12 907 LEU A CA 1
ATOM 6975 C C . LEU A 1 907 ? 14.325 24.054 -18.343 1.00 88.12 907 LEU A C 1
ATOM 6977 O O . LEU A 1 907 ? 14.389 24.482 -17.199 1.00 88.12 907 LEU A O 1
ATOM 6981 N N . TYR A 1 908 ? 13.462 24.554 -19.226 1.00 86.81 908 TYR A N 1
ATOM 6982 C CA . TYR A 1 908 ? 12.455 25.565 -18.898 1.00 86.81 908 TYR A CA 1
ATOM 6983 C C . TYR A 1 908 ? 11.215 24.977 -18.201 1.00 86.81 908 TYR A C 1
ATOM 6985 O O . TYR A 1 908 ? 10.713 25.514 -17.207 1.00 86.81 908 TYR A O 1
ATOM 6993 N N . ARG A 1 909 ? 10.701 23.851 -18.707 1.00 81.75 909 ARG A N 1
ATOM 6994 C CA . ARG A 1 909 ? 9.459 23.226 -18.221 1.00 81.75 909 ARG A CA 1
ATOM 6995 C C . ARG A 1 909 ? 9.601 22.509 -16.884 1.00 81.75 909 ARG A C 1
ATOM 6997 O O . ARG A 1 909 ? 8.627 22.458 -16.138 1.00 81.75 909 ARG A O 1
ATOM 7004 N N . LEU A 1 910 ? 10.745 21.889 -16.611 1.00 76.62 910 LEU A N 1
ATOM 7005 C CA . LEU A 1 910 ? 10.911 21.019 -15.447 1.00 76.62 910 LEU A CA 1
ATOM 7006 C C . LEU A 1 910 ? 11.061 21.818 -14.138 1.00 76.62 910 LEU A C 1
ATOM 7008 O O . LEU A 1 910 ? 10.265 21.580 -13.226 1.00 76.62 910 LEU A O 1
ATOM 7012 N N . PRO A 1 911 ? 11.955 22.823 -14.028 1.00 75.56 911 PRO A N 1
ATOM 7013 C CA . PRO A 1 911 ? 12.147 23.580 -12.788 1.00 75.56 911 PRO A CA 1
ATOM 7014 C C . PRO A 1 911 ? 10.912 24.394 -12.402 1.00 75.56 911 PRO A C 1
ATOM 7016 O O . PRO A 1 911 ? 10.588 24.509 -11.224 1.00 75.56 911 PRO A O 1
ATOM 7019 N N . THR A 1 912 ? 10.153 24.881 -13.389 1.00 74.62 912 THR A N 1
ATOM 7020 C CA . THR A 1 912 ? 8.876 25.581 -13.166 1.00 74.62 912 THR A CA 1
ATOM 7021 C C . THR A 1 912 ? 7.780 24.687 -12.575 1.00 74.62 912 THR A C 1
ATOM 7023 O O . THR A 1 912 ? 6.788 25.200 -12.065 1.00 74.62 912 THR A O 1
ATOM 7026 N N . ASN A 1 913 ? 7.961 23.363 -12.601 1.00 66.31 913 ASN A N 1
ATOM 7027 C CA . ASN A 1 913 ? 7.095 22.397 -11.921 1.00 66.31 913 ASN A CA 1
ATOM 7028 C C . ASN A 1 913 ? 7.687 21.887 -10.599 1.00 66.31 913 ASN A C 1
ATOM 7030 O O . ASN A 1 913 ? 6.971 21.249 -9.829 1.00 66.31 913 ASN A O 1
ATOM 7034 N N . MET A 1 914 ? 8.981 22.113 -10.362 1.00 69.69 914 MET A N 1
ATOM 7035 C CA . MET A 1 914 ? 9.688 21.680 -9.155 1.00 69.69 914 MET A CA 1
ATOM 7036 C C . MET A 1 914 ? 9.649 22.735 -8.052 1.00 69.69 914 MET A C 1
ATOM 7038 O O . MET A 1 914 ? 9.429 22.390 -6.894 1.00 69.69 914 MET A O 1
ATOM 7042 N N . PHE A 1 915 ? 9.872 24.002 -8.403 1.00 72.12 915 PHE A N 1
ATOM 7043 C CA . PHE A 1 915 ? 9.914 25.104 -7.447 1.00 72.12 915 PHE A CA 1
ATOM 7044 C C . PHE A 1 915 ? 8.558 25.801 -7.365 1.00 72.12 915 PHE A C 1
ATOM 7046 O O . PHE A 1 915 ? 7.924 26.071 -8.384 1.00 72.12 915 PHE A O 1
ATOM 7053 N N . ALA A 1 916 ? 8.134 26.134 -6.144 1.00 70.75 916 ALA A N 1
ATOM 7054 C CA . ALA A 1 916 ? 6.887 26.860 -5.912 1.00 70.75 916 ALA A CA 1
ATOM 7055 C C . ALA A 1 916 ? 6.944 28.296 -6.464 1.00 70.75 916 ALA A C 1
ATOM 7057 O O . ALA A 1 916 ? 5.956 28.799 -6.997 1.00 70.75 916 ALA A O 1
ATOM 7058 N N . ALA A 1 917 ? 8.108 28.948 -6.370 1.00 80.06 917 ALA A N 1
ATOM 7059 C CA . ALA A 1 917 ? 8.319 30.299 -6.873 1.00 80.06 917 ALA A CA 1
ATOM 7060 C C . ALA A 1 917 ? 9.015 30.293 -8.241 1.00 80.06 917 ALA A C 1
ATOM 7062 O O . ALA A 1 917 ? 10.112 29.754 -8.410 1.00 80.06 917 ALA A O 1
ATOM 7063 N N . ARG A 1 918 ? 8.427 31.000 -9.213 1.00 82.50 918 ARG A N 1
ATOM 7064 C CA . ARG A 1 918 ? 8.976 31.131 -10.574 1.00 82.50 918 ARG A CA 1
ATOM 7065 C C . ARG A 1 918 ? 10.382 31.747 -10.600 1.00 82.50 918 ARG A C 1
ATOM 7067 O O . ARG A 1 918 ? 11.204 31.345 -11.415 1.00 82.50 918 ARG A O 1
ATOM 7074 N N . ALA A 1 919 ? 10.677 32.684 -9.697 1.00 83.50 919 ALA A N 1
ATOM 7075 C CA . ALA A 1 919 ? 11.998 33.309 -9.598 1.00 83.50 919 ALA A CA 1
ATOM 7076 C C . ALA A 1 919 ? 13.095 32.313 -9.175 1.00 83.50 919 ALA A C 1
ATOM 7078 O O . ALA A 1 919 ? 14.196 32.350 -9.717 1.00 83.50 919 ALA A O 1
ATOM 7079 N N . GLN A 1 920 ? 12.788 31.390 -8.256 1.00 84.81 920 GLN A N 1
ATOM 7080 C CA . GLN A 1 920 ? 13.724 30.343 -7.826 1.00 84.81 920 GLN A CA 1
ATOM 7081 C C . GLN A 1 920 ? 14.001 29.358 -8.965 1.00 84.81 920 GLN A C 1
ATOM 7083 O O . GLN A 1 920 ? 15.159 29.029 -9.224 1.00 84.81 920 GLN A O 1
ATOM 7088 N N . ALA A 1 921 ? 12.952 28.970 -9.704 1.00 84.06 921 ALA A N 1
ATOM 7089 C CA . ALA A 1 921 ? 13.090 28.151 -10.905 1.00 84.06 921 ALA A CA 1
ATOM 7090 C C . ALA A 1 921 ? 14.038 28.805 -11.921 1.00 84.06 921 ALA A C 1
ATOM 7092 O O . ALA A 1 921 ? 15.015 28.181 -12.323 1.00 84.06 921 ALA A O 1
ATOM 7093 N N . LEU A 1 922 ? 13.819 30.078 -12.266 1.00 87.50 922 LEU A N 1
ATOM 7094 C CA . LEU A 1 922 ? 14.660 30.793 -13.233 1.00 87.50 922 LEU A CA 1
ATOM 7095 C C . LEU A 1 922 ? 16.125 30.907 -12.784 1.00 87.50 922 LEU A C 1
ATOM 7097 O O . LEU A 1 922 ? 17.026 30.692 -13.590 1.00 87.50 922 LEU A O 1
ATOM 7101 N N . ARG A 1 923 ? 16.387 31.179 -11.499 1.00 89.50 923 ARG A N 1
ATOM 7102 C CA . ARG A 1 923 ? 17.765 31.246 -10.980 1.00 89.50 923 ARG A CA 1
ATOM 7103 C C . ARG A 1 923 ? 18.462 29.886 -10.987 1.00 89.50 923 ARG A C 1
ATOM 7105 O O . ARG A 1 923 ? 19.639 29.814 -11.322 1.00 89.50 923 ARG A O 1
ATOM 7112 N N . SER A 1 924 ? 17.738 28.811 -10.669 1.00 88.75 924 SER A N 1
ATOM 7113 C CA . SER A 1 924 ? 18.274 27.443 -10.734 1.00 88.75 924 SER A CA 1
ATOM 7114 C C . SER A 1 924 ? 18.642 27.016 -12.160 1.00 88.75 924 SER A C 1
ATOM 7116 O O . SER A 1 924 ? 19.536 26.196 -12.352 1.00 88.75 924 SER A O 1
ATOM 7118 N N . MET A 1 925 ? 17.979 27.589 -13.169 1.00 91.69 925 MET A N 1
ATOM 7119 C CA . MET A 1 925 ? 18.225 27.263 -14.571 1.00 91.69 925 MET A CA 1
ATOM 7120 C C . MET A 1 925 ? 19.537 27.847 -15.090 1.00 91.69 925 MET A C 1
ATOM 7122 O O . MET A 1 925 ? 20.166 27.209 -15.922 1.00 91.69 925 MET A O 1
ATOM 7126 N N . ALA A 1 926 ? 19.969 29.021 -14.618 1.00 92.25 926 ALA A N 1
ATOM 7127 C CA . ALA A 1 926 ? 21.088 29.742 -15.229 1.00 92.25 926 ALA A CA 1
ATOM 7128 C C . ALA A 1 926 ? 22.399 28.924 -15.293 1.00 92.25 926 ALA A C 1
ATOM 7130 O O . ALA A 1 926 ? 22.932 28.788 -16.396 1.00 92.25 926 ALA A O 1
ATOM 7131 N N . PRO A 1 927 ? 22.888 28.290 -14.204 1.00 94.88 927 PRO A N 1
ATOM 7132 C CA . PRO A 1 927 ? 24.084 27.447 -14.285 1.00 94.88 927 PRO A CA 1
ATOM 7133 C C . PRO A 1 927 ? 23.891 26.252 -15.226 1.00 94.88 927 PRO A C 1
ATOM 7135 O O . PRO A 1 927 ? 24.777 25.905 -16.000 1.00 94.88 927 PRO A O 1
ATOM 7138 N N . MET A 1 928 ? 22.703 25.650 -15.216 1.00 94.62 928 MET A N 1
ATOM 7139 C CA . MET A 1 928 ? 22.406 24.486 -16.049 1.00 94.62 928 MET A CA 1
ATOM 7140 C C . MET A 1 928 ? 22.294 24.843 -17.536 1.00 94.62 928 MET A C 1
ATOM 7142 O O . MET A 1 928 ? 22.678 24.043 -18.382 1.00 94.62 928 MET A O 1
ATOM 7146 N N . THR A 1 929 ? 21.832 26.050 -17.868 1.00 94.44 929 THR A N 1
ATOM 7147 C CA . THR A 1 929 ? 21.820 26.566 -19.242 1.00 94.44 929 THR A CA 1
ATOM 7148 C C . THR A 1 929 ? 23.241 26.783 -19.750 1.00 94.44 929 THR A C 1
ATOM 7150 O O . THR A 1 929 ? 23.539 26.409 -20.881 1.00 94.44 929 THR A O 1
ATOM 7153 N N . VAL A 1 930 ? 24.132 27.332 -18.914 1.00 95.62 930 VAL A N 1
ATOM 7154 C CA . VAL A 1 930 ? 25.557 27.485 -19.254 1.00 95.62 930 VAL A CA 1
ATOM 7155 C C . VAL A 1 930 ? 26.183 26.124 -19.547 1.00 95.62 930 VAL A C 1
ATOM 7157 O O . VAL A 1 930 ? 26.834 25.967 -20.577 1.00 95.62 930 VAL A O 1
ATOM 7160 N N . LEU A 1 931 ? 25.924 25.125 -18.697 1.00 95.00 931 LEU A N 1
ATOM 7161 C CA . LEU A 1 931 ? 26.401 23.763 -18.931 1.00 95.00 931 LEU A CA 1
ATOM 7162 C C . LEU A 1 931 ? 25.860 23.185 -20.247 1.00 95.00 931 LEU A C 1
ATOM 7164 O O . LEU A 1 931 ? 26.626 22.631 -21.029 1.00 95.00 931 LEU A O 1
ATOM 7168 N N . LEU A 1 932 ? 24.561 23.343 -20.521 1.00 94.44 932 LEU A N 1
ATOM 7169 C CA . LEU A 1 932 ? 23.933 22.848 -21.749 1.00 94.44 932 LEU A CA 1
ATOM 7170 C C . LEU A 1 932 ? 24.559 23.461 -23.011 1.00 94.44 932 LEU A C 1
ATOM 7172 O O . LEU A 1 932 ? 24.844 22.737 -23.963 1.00 94.44 932 LEU A O 1
ATOM 7176 N N . ILE A 1 933 ? 24.790 24.778 -23.009 1.00 94.31 933 ILE A N 1
ATOM 7177 C CA . ILE A 1 933 ? 25.444 25.493 -24.115 1.00 94.31 933 ILE A CA 1
ATOM 7178 C C . ILE A 1 933 ? 26.889 25.018 -24.274 1.00 94.31 933 ILE A C 1
ATOM 7180 O O . ILE A 1 933 ? 27.294 24.668 -25.380 1.00 94.31 933 ILE A O 1
ATOM 7184 N N . GLY A 1 934 ? 27.648 24.957 -23.176 1.00 92.75 934 GLY A N 1
ATOM 7185 C CA . GLY A 1 934 ? 29.045 24.524 -23.199 1.00 92.75 934 GLY A CA 1
ATOM 7186 C C . GLY A 1 934 ? 29.211 23.113 -23.761 1.00 92.75 934 GLY A C 1
ATOM 7187 O O . GLY A 1 934 ? 30.070 22.886 -24.608 1.00 92.75 934 GLY A O 1
ATOM 7188 N N . MET A 1 935 ? 28.340 22.180 -23.366 1.00 90.00 935 MET A N 1
ATOM 7189 C CA . MET A 1 935 ? 28.353 20.810 -23.885 1.00 90.00 935 MET A CA 1
ATOM 7190 C C . MET A 1 935 ? 28.013 20.739 -25.377 1.00 90.00 935 MET A C 1
ATOM 7192 O O . MET A 1 935 ? 28.653 19.986 -26.108 1.00 90.00 935 MET A O 1
ATOM 7196 N N . ALA A 1 936 ? 27.033 21.520 -25.842 1.00 88.62 936 ALA A N 1
ATOM 7197 C CA . ALA A 1 936 ? 26.687 21.569 -27.260 1.00 88.62 936 ALA A CA 1
ATOM 7198 C C . ALA A 1 936 ? 27.843 22.132 -28.104 1.00 88.62 936 ALA A C 1
ATOM 7200 O O . ALA A 1 936 ? 28.191 21.535 -29.118 1.00 88.62 936 ALA A O 1
ATOM 7201 N N . ILE A 1 937 ? 28.479 23.225 -27.663 1.00 91.12 937 ILE A N 1
ATOM 7202 C CA . ILE A 1 937 ? 29.642 23.821 -28.345 1.00 91.12 937 ILE A CA 1
ATOM 7203 C C . ILE A 1 937 ? 30.806 22.834 -28.396 1.00 91.12 937 ILE A C 1
ATOM 7205 O O . ILE A 1 937 ? 31.375 22.619 -29.463 1.00 91.12 937 ILE A O 1
ATOM 7209 N N . PHE A 1 938 ? 31.137 22.214 -27.261 1.00 88.88 938 PHE A N 1
ATOM 7210 C CA . PHE A 1 938 ? 32.213 21.231 -27.187 1.00 88.88 938 PHE A CA 1
ATOM 7211 C C . PHE A 1 938 ? 31.992 20.084 -28.175 1.00 88.88 938 PHE A C 1
ATOM 7213 O O . PHE A 1 938 ? 32.894 19.731 -28.925 1.00 88.88 938 PHE A O 1
ATOM 7220 N N . TYR A 1 939 ? 30.776 19.543 -28.236 1.00 85.50 939 TYR A N 1
ATOM 7221 C CA . TYR A 1 939 ? 30.479 18.446 -29.147 1.00 85.50 939 TYR A CA 1
ATOM 7222 C C . TYR A 1 939 ? 30.529 18.859 -30.622 1.00 85.50 939 TYR A C 1
ATOM 7224 O O . TYR A 1 939 ? 31.060 18.125 -31.453 1.00 85.50 939 TYR A O 1
ATOM 7232 N N . LEU A 1 940 ? 29.996 20.040 -30.949 1.00 85.94 940 LEU A N 1
ATOM 7233 C CA . LEU A 1 940 ? 30.087 20.594 -32.298 1.00 85.94 940 LEU A CA 1
ATOM 7234 C C . LEU A 1 940 ? 31.547 20.761 -32.723 1.00 85.94 940 LEU A C 1
ATOM 7236 O O . LEU A 1 940 ? 31.883 20.404 -33.844 1.00 85.94 940 LEU A O 1
ATOM 7240 N N . TRP A 1 941 ? 32.412 21.232 -31.820 1.00 87.31 941 TRP A N 1
ATOM 7241 C CA . TRP A 1 941 ? 33.848 21.327 -32.065 1.00 87.31 941 TRP A CA 1
ATOM 7242 C C . TRP A 1 941 ? 34.480 19.955 -32.321 1.00 87.31 941 TRP A C 1
ATOM 7244 O O . TRP A 1 941 ? 35.175 19.802 -33.321 1.00 87.31 941 TRP A O 1
ATOM 7254 N N . VAL A 1 942 ? 34.183 18.937 -31.503 1.00 84.19 942 VAL A N 1
ATOM 7255 C CA . VAL A 1 942 ? 34.707 17.574 -31.713 1.00 84.19 942 VAL A CA 1
ATOM 7256 C C . VAL A 1 942 ? 34.336 17.033 -33.100 1.00 84.19 942 VAL A C 1
ATOM 7258 O O . VAL A 1 942 ? 35.187 16.458 -33.769 1.00 84.19 942 VAL A O 1
ATOM 7261 N N . LEU A 1 943 ? 33.112 17.278 -33.581 1.00 80.88 943 LEU A N 1
ATOM 7262 C CA . LEU A 1 943 ? 32.693 16.858 -34.927 1.00 80.88 943 LEU A CA 1
ATOM 7263 C C . LEU A 1 943 ? 33.416 17.577 -36.076 1.00 80.88 943 LEU A C 1
ATOM 7265 O O . LEU A 1 943 ? 33.378 17.093 -37.205 1.00 80.88 943 LEU A O 1
ATOM 7269 N N . THR A 1 944 ? 34.051 18.725 -35.823 1.00 82.25 944 THR A N 1
ATOM 7270 C CA . THR A 1 944 ? 34.863 19.414 -36.842 1.00 82.25 944 THR A CA 1
ATOM 7271 C C . THR A 1 944 ? 36.280 18.860 -36.960 1.00 82.25 944 THR A C 1
ATOM 7273 O O . THR A 1 944 ? 36.977 19.185 -37.920 1.00 82.25 944 THR A O 1
ATOM 7276 N N . ILE A 1 945 ? 36.721 18.034 -36.006 1.00 83.19 945 ILE A N 1
ATOM 7277 C CA . ILE A 1 945 ? 38.063 17.456 -36.017 1.00 83.19 945 ILE A CA 1
ATOM 7278 C C . ILE A 1 945 ? 38.096 16.295 -37.025 1.00 83.19 945 ILE A C 1
ATOM 7280 O O . ILE A 1 945 ? 37.208 15.439 -36.999 1.00 83.19 945 ILE A O 1
ATOM 7284 N N . PRO A 1 946 ? 39.114 16.219 -37.902 1.00 72.31 946 PRO A N 1
ATOM 7285 C CA . PRO A 1 946 ? 39.293 15.073 -38.785 1.00 72.31 946 PRO A CA 1
ATOM 7286 C C . PRO A 1 946 ? 39.464 13.776 -37.980 1.00 72.31 946 PRO A C 1
ATOM 7288 O O . PRO A 1 946 ? 40.378 13.658 -37.158 1.00 72.31 946 PRO A O 1
ATOM 7291 N N . MET A 1 947 ? 38.593 12.798 -38.225 1.00 70.56 947 MET A N 1
ATOM 7292 C CA . MET A 1 947 ? 38.701 11.464 -37.629 1.00 70.56 947 MET A CA 1
ATOM 7293 C C . MET A 1 947 ? 39.753 10.636 -38.378 1.00 70.56 947 MET A C 1
ATOM 7295 O O . MET A 1 947 ? 39.820 10.685 -39.605 1.00 70.56 947 MET A O 1
ATOM 7299 N N . SER A 1 948 ? 40.580 9.903 -37.632 1.00 57.84 948 SER A N 1
ATOM 7300 C CA . SER A 1 948 ? 41.662 9.047 -38.124 1.00 57.84 948 SER A CA 1
ATOM 7301 C C . SER A 1 948 ? 41.158 7.778 -38.813 1.00 57.84 948 SER A C 1
ATOM 7303 O O . SER A 1 948 ? 41.835 7.283 -39.701 1.00 57.84 948 SER A O 1
ATOM 7305 N N . MET A 1 949 ? 39.961 7.293 -38.459 1.00 51.66 949 MET A N 1
ATOM 7306 C CA . MET A 1 949 ? 39.331 6.095 -39.039 1.00 51.66 949 MET A CA 1
ATOM 7307 C C . MET A 1 949 ? 38.346 6.408 -40.179 1.00 51.66 949 MET A C 1
ATOM 7309 O O . MET A 1 949 ? 37.281 5.809 -40.277 1.00 51.66 949 MET A O 1
ATOM 7313 N N . ARG A 1 950 ? 38.676 7.365 -41.056 1.00 42.78 950 ARG A N 1
ATOM 7314 C CA . ARG A 1 950 ? 38.103 7.374 -42.410 1.00 42.78 950 ARG A CA 1
ATOM 7315 C C . ARG A 1 950 ? 39.132 6.705 -43.315 1.00 42.78 950 ARG A C 1
ATOM 7317 O O . ARG A 1 950 ? 40.080 7.384 -43.697 1.00 42.78 950 ARG A O 1
ATOM 7324 N N . PHE A 1 951 ? 38.879 5.432 -43.629 1.00 33.12 951 PHE A N 1
ATOM 7325 C CA . PHE A 1 951 ? 39.679 4.477 -44.418 1.00 33.12 951 PHE A CA 1
ATOM 7326 C C . PHE A 1 951 ? 40.603 3.566 -43.610 1.00 33.12 951 PHE A C 1
ATOM 7328 O O . PHE A 1 951 ? 41.591 4.060 -43.026 1.00 33.12 951 PHE A O 1
#

Sequence (951 aa):
MAVMRREGVYKDLLELGWFKRLAKWRGLQFTLQVIGLAFFGVIIYAGLFGTPVGGENVGSTFTWLIWWTLIPVTMLVAARGWCLVCPWIAPAEWLQRLAFWWKGKRTLSLNWKVPRFLQNFGLMLVFFLILHWADSTFHLALRPETTVYLALGLFGLAIAVSLVFEKRSFCRYFCPIGAIIAAYSLVAPVEVRNKDPQVCRRCHTRNCFKGSEKGYGCPMMTHPYDFNIDERGYAPCRAACPAGVHSDGYIALIARGKFKEALELHRQTMPFAGVCGRICIHPCESQCERAKVDEPVSIRRLKRFMADYALNNGGRGNILPIAKTKADKVAIIGSGPAGLACAYDLVREGYPVTVFEAAPEAGGLLRYGIPEYRLPKRILDSEISYIEGLGVEIRTNTPVSDLSSLFSQGYKAIFLATGAGASQRLNIPGEEAEGVVHALDFLRQVNSGEKVRIGSRVAVIGGGNAAIDAARVARRLGAQEVSIIYRRSRDEMPAIRSEVEQAEREGIKIHFQKAPVQVLSKNGRLTGLQCVQTELGEPDADGRRQPILVDGSQFDIELDNVIIAIGQIVPGTKLTSGLKHTDWGTLSVDPVTLQTNVAGVFAGGDAVAGPADAISAIADGKEAAISIKRYLGGMEVGEGRAPRARVASTDGLEVKEREVMPAYALGKPGDFSEAEPGFDPKTAVSEARRCWSCGTGSDGVDRNTYCVLCLECVKTCPNDNVALNIRRPFHDIFKKGVGFLRTRDIKFSLSLIAIVLLGVIPFHNLEMTNTYTSLEANLASGLGISEMVVRTTAFLLTGLIAVAIFFGFSWLAQRASGDRQFGTKGIFTWFALTFIPLAISLHLAHNYFHLLEEGAVIIPNLSDPFGFGWDLFGTAGASVTILPATVISNLQFITIGLGFLASGYALYRLPTNMFAARAQALRSMAPMTVLLIGMAIFYLWVLTIPMSMRF

Foldseek 3Di:
DVVCVVQFFDDFPCVPVVVVVLLQDLCNLLVLLVVLQVVVVLLLCQLVFFDQFLLLFLNLLCVVQPVVLCLLVCCQAPQLQVLSNDNLQQVLVCQQQVHHRAGHPDGLAPADADPPVQQFCVQLCVLLLVVVLCCLQVVCSGGSNSVSVVVVVSSVVQNVCSRYHAFNVCLRGPNNCSLVSLLSNLQHLWAKAFQDQVCVVPDQPQCCACNDNLFHHFRLNFANDQPPFDHQWFAQLLLQQLLSFNLLVLLVCLLVVNLLVSQVSRVVRFLQLQLQLQFPPRSSQVRALLVVPPHGFSSSLLSNVSLVVCVVPVSLPQQAAQAQPDDAAEEEEAQALLRLLLLQLLSNVNHAYEYEAQAQDHHPCLQQQAFCQRRNVVSVVVSSVSSVSNPYHYHYNGDDFAPVVVVVVRHQFYEYEPALQAADDPPAALCQFAQEAALSVQSRCVSVVHLDDFDQFEEEEAQAQSSLRSQLVNQQQPHNAYEYEEQADPVLRHYDPVSVVLSVVLVYHYDHQKDFHHFDDDPRFGFKTKIFGWDFDAADPVRHTDTDGDPPRIDIGTGRHYYYHHFTGRDDGSHCVPWDADPRRAGDADPQQQHTPDQSYGYFDCSHVNDDGSSRSSSNSNSNSQQNVCSVVVHDSRPPRDSIDHDFDNPDADDDDAQDFDFDDRAHRNRSHHGTPGDDSVNSSVSSVNRPSRSNDDHHPPDSSSRSPNSSSCNRVPVNRMTTTRGRRSSLLQPPDPCNDDDPSNLLSSLLSLQLLLQQLLVVLLSQFPVVVVVLVCCCVVVVHDSSVSSSVSSVVSSVVSLVLLLVLLCQLCVQLVDPPADSSRSSSSLSSLLNLLSSLSSSLSSLCSHQASSQSSQLCVQVNRNPPGRNPVPVPPDDHRDDPVVSLVSSLVSNVVSLVSSVVSLQSRLPSVDPDPSSSVRSSPSVNVVSVVSSVSSNVSVVGDGPPPD

pLDDT: mean 84.93, std 12.99, range [30.52, 98.75]

Radius of gyration: 36.99 Å; chains: 1; bounding box: 101×63×116 Å

Secondary structure (DSSP, 8-state):
-HHHHHTTEEEEGGGSHHHHHHHH-THHHHHHHHHHHHHHHHHHHHHHHS-S-TTT-HHHIIIIIIIHHHHHHHHHHHTTTHHHH-TTHHHHHHHHHT-SSS--S------BPPPGGGSSHHHHHHHHHHHHHHHHHHTGGG-HHHHHHHHHHHHHHHHHHHHHBSTTHIIIII-TTHHHHHHHGGG-SEEEEES-HHHHHT-SS-HHHH-BTTB---TTS-BSS--SS-TT-B-HHHHT-TT---HHHHHHHHTTT-HHHHHHHHHTT-S-HHHHHHH---HHHHT-GGGGTSPPP-HHHHHHHHHHHHHHTTTT---PPPP-----EEEEE--SHHHHHHHHHHHHTT--EEEE-SSSSS-THHHHTS-TTTS-HHHHHHHHHHHHHTT-EEE-S-----SHHHHHTTEEEEEE-----EEPP---TTTTSBTEEEHHHHHHHHHTT------SEEEEE-SSHHHHHHHHHHHHTT-SEEEEE-SS-STT--S-HHHHHHHHHTT-EEE-SEEEEEEEEETTEEEEEEEEEEEEEEE-TTSPEEEEE-TT--EEEE-SEEEE-S-EEPPP-GGGTTS-B-TTSSBP--TTT-B-SSTTEEE-THHHH-S--HHHHHHHHHHHHHHHHHHHTT--SSTT-PPPPB-----SPPP-PPPPPPPPPPPPTT--S-S-----HHHHHHHHTT---TT----BSSSTTS-----HHHHH-TT--EEEEEE-TTHHHH--SS-TTS-HHHHHHHHHHHHHHHHHHHHHHHHTBHHHHHHHHHHHHHHTS-HHHHHHHHHHHHHHHHHHHHHHHHHHHHHHHT-SSS-HHHHHHHHHGGGHHHHHHHHHHHHHHHHHTGGGGHHHHHHSTTSSS--TTS-TT----SS-HHHHHHHHHHHHHHHHHHHHHHHHHTHHHH-SSHHHHHHHHHHHHHHHHHHHHHHHHHHHSPBTT--